Protein 7X09 (pdb70)

Nearest PDB structures (foldseek):
  7x09-assembly1_A  TM=1.002E+00  e=0.000E+00  Homo sapiens
  7f9b-assembly1_A  TM=9.921E-01  e=4.870E-98  Homo sapiens
  7osy-assembly1_A  TM=9.921E-01  e=3.202E-98  Homo sapiens
  5v58-assembly1_A-2  TM=9.949E-01  e=3.640E-96  Homo sapiens
  7vc2-assembly1_A  TM=9.785E-01  e=5.036E-76  Toxoplasma gondii

Structure (mmCIF, N/CA/C/O backbone):
data_7X09
#
_entry.id   7X09
#
_cell.length_a   71.988
_cell.length_b   105.653
_cell.length_c   145.493
_cell.angle_alpha   90.000
_cell.angle_beta   90.000
_cell.angle_gamma   90.000
#
_symmetry.space_group_name_H-M   'P 21 21 21'
#
loop_
_entity.id
_entity.type
_entity.pdbx_description
1 polymer 'Bifunctional glutamate/proline--tRNA ligase'
2 non-polymer 7-bromo-6-chloro-3-{3-[(2R,3S)-3-hydroxypiperidin-2-yl]-2-oxopropyl}quinazolin-4(3H)-one
3 non-polymer ~{N}-[4-[(3~{S})-3-cyano-3-cyclopropyl-2-oxidanylidene-pyrrolidin-1-yl]-6-methyl-pyridin-2-yl]-2-phenyl-ethanamide
4 non-polymer 'ZINC ION'
5 non-polymer 'BROMIDE ION'
6 non-polymer 'CALCIUM ION'
7 non-polymer GLYCEROL
8 non-polymer 'CHLORIDE ION'
9 water water
#
loop_
_atom_site.group_PDB
_atom_site.id
_atom_site.type_symbol
_atom_site.label_atom_id
_atom_site.label_alt_id
_atom_site.label_comp_id
_atom_site.label_asym_id
_atom_site.label_entity_id
_atom_site.label_seq_id
_atom_site.pdbx_PDB_ins_code
_atom_site.Cartn_x
_atom_site.Cartn_y
_atom_site.Cartn_z
_atom_site.occupancy
_atom_site.B_iso_or_equiv
_atom_site.auth_seq_id
_atom_site.auth_comp_id
_atom_site.auth_asym_id
_atom_site.auth_atom_id
_atom_site.pdbx_PDB_model_num
ATOM 1 N N . LEU A 1 9 ? 22.899 -10.810 -63.395 1.00 54.02 1016 LEU A N 1
ATOM 2 C CA . LEU A 1 9 ? 21.788 -11.752 -63.540 1.00 58.59 1016 LEU A CA 1
ATOM 3 C C . LEU A 1 9 ? 21.714 -12.287 -64.964 1.00 60.81 1016 LEU A C 1
ATOM 4 O O . LEU A 1 9 ? 21.706 -11.505 -65.920 1.00 54.20 1016 LEU A O 1
ATOM 9 N N . GLU A 1 10 ? 21.644 -13.615 -65.096 1.00 65.19 1017 GLU A N 1
ATOM 10 C CA . GLU A 1 10 ? 21.640 -14.292 -66.390 1.00 65.28 1017 GLU A CA 1
ATOM 11 C C . GLU A 1 10 ? 20.242 -14.698 -66.843 1.00 58.13 1017 GLU A C 1
ATOM 12 O O . GLU A 1 10 ? 19.845 -14.391 -67.973 1.00 49.60 1017 GLU A O 1
ATOM 14 N N . ALA A 1 11 ? 19.493 -15.392 -65.985 1.00 50.02 1018 ALA A N 1
ATOM 15 C CA . ALA A 1 11 ? 18.181 -15.899 -66.361 1.00 45.41 1018 ALA A CA 1
ATOM 16 C C . ALA A 1 11 ? 17.227 -14.750 -66.659 1.00 41.48 1018 ALA A C 1
ATOM 17 O O . ALA A 1 11 ? 17.329 -13.658 -66.090 1.00 47.35 1018 ALA A O 1
ATOM 19 N N . LYS A 1 12 ? 16.294 -15.004 -67.567 1.00 35.42 1019 LYS A N 1
ATOM 20 C CA . LYS A 1 12 ? 15.324 -14.008 -67.997 1.00 35.92 1019 LYS A CA 1
ATOM 21 C C . LYS A 1 12 ? 13.946 -14.388 -67.479 1.00 41.99 1019 LYS A C 1
ATOM 22 O O . LYS A 1 12 ? 13.537 -15.550 -67.565 1.00 40.06 1019 LYS A O 1
ATOM 28 N N . LYS A 1 13 ? 13.232 -13.388 -66.964 1.00 41.25 1020 LYS A N 1
ATOM 29 C CA . LYS A 1 13 ? 11.958 -13.622 -66.295 1.00 41.86 1020 LYS A CA 1
ATOM 30 C C . LYS A 1 13 ? 10.928 -14.238 -67.232 1.00 41.96 1020 LYS A C 1
ATOM 31 O O . LYS A 1 13 ? 10.092 -15.042 -66.799 1.00 35.53 1020 LYS A O 1
ATOM 37 N N . GLU A 1 14 ? 10.996 -13.858 -68.496 1.00 37.61 1021 GLU A N 1
ATOM 38 C CA . GLU A 1 14 ? 10.075 -14.310 -69.509 1.00 42.06 1021 GLU A CA 1
ATOM 39 C C . GLU A 1 14 ? 10.344 -15.701 -70.038 1.00 49.38 1021 GLU A C 1
ATOM 40 O O . GLU A 1 14 ? 9.563 -16.211 -70.769 1.00 50.74 1021 GLU A O 1
ATOM 46 N N . GLU A 1 15 ? 11.478 -16.278 -69.720 1.00 51.40 1022 GLU A N 1
ATOM 47 C CA . GLU A 1 15 ? 11.758 -17.650 -70.077 1.00 57.54 1022 GLU A CA 1
ATOM 48 C C . GLU A 1 15 ? 12.223 -18.305 -68.835 1.00 62.52 1022 GLU A C 1
ATOM 49 O O . GLU A 1 15 ? 13.158 -17.843 -68.308 1.00 72.52 1022 GLU A O 1
ATOM 55 N N . ASN A 1 16 ? 11.646 -19.395 -68.414 1.00 56.47 1023 ASN A N 1
ATOM 56 C CA . ASN A 1 16 ? 12.046 -20.056 -67.167 1.00 48.85 1023 ASN A CA 1
ATOM 57 C C . ASN A 1 16 ? 11.936 -19.176 -65.923 1.00 41.85 1023 ASN A C 1
ATOM 58 O O . ASN A 1 16 ? 12.873 -18.726 -65.392 1.00 41.54 1023 ASN A O 1
ATOM 63 N N . LEU A 1 17 ? 10.733 -18.924 -65.528 1.00 41.18 1024 LEU A N 1
ATOM 64 C CA . LEU A 1 17 ? 10.464 -18.117 -64.392 1.00 41.12 1024 LEU A CA 1
ATOM 65 C C . LEU A 1 17 ? 11.028 -18.687 -63.118 1.00 40.83 1024 LEU A C 1
ATOM 66 O O . LEU A 1 17 ? 11.542 -17.985 -62.351 1.00 36.41 1024 LEU A O 1
ATOM 71 N N . ALA A 1 18 ? 10.958 -19.979 -62.945 1.00 39.59 1025 ALA A N 1
ATOM 72 C CA . ALA A 1 18 ? 11.434 -20.579 -61.751 1.00 41.95 1025 ALA A CA 1
ATOM 73 C C . ALA A 1 18 ? 12.879 -20.370 -61.531 1.00 39.17 1025 ALA A C 1
ATOM 74 O O . ALA A 1 18 ? 13.265 -20.180 -60.443 1.00 38.62 1025 ALA A O 1
ATOM 76 N N . ASP A 1 19 ? 13.678 -20.475 -62.577 1.00 36.20 1026 ASP A N 1
ATOM 77 C CA . ASP A 1 19 ? 15.092 -20.243 -62.516 1.00 34.54 1026 ASP A CA 1
ATOM 78 C C . ASP A 1 19 ? 15.387 -18.774 -62.296 1.00 34.42 1026 ASP A C 1
ATOM 79 O O . ASP A 1 19 ? 16.248 -18.441 -61.575 1.00 33.57 1026 ASP A O 1
ATOM 84 N N . TRP A 1 20 ? 14.686 -17.917 -62.988 1.00 35.05 1027 TRP A N 1
ATOM 85 C CA . TRP A 1 20 ? 14.810 -16.480 -62.754 1.00 29.05 1027 TRP A CA 1
ATOM 86 C C . TRP A 1 20 ? 14.574 -16.165 -61.280 1.00 31.31 1027 TRP A C 1
ATOM 87 O O . TRP A 1 20 ? 15.352 -15.447 -60.643 1.00 29.94 1027 TRP A O 1
ATOM 98 N N . TYR A 1 21 ? 13.494 -16.708 -60.728 1.00 30.81 1028 TYR A N 1
ATOM 99 C CA . TYR A 1 21 ? 13.132 -16.432 -59.344 1.00 30.68 1028 TYR A CA 1
ATOM 100 C C . TYR A 1 21 ? 14.219 -16.907 -58.392 1.00 28.89 1028 TYR A C 1
ATOM 101 O O . TYR A 1 21 ? 14.598 -16.189 -57.457 1.00 30.03 1028 TYR A O 1
ATOM 110 N N . SER A 1 22 ? 14.728 -18.126 -58.613 1.00 30.43 1029 SER A N 1
ATOM 111 C CA . SER A 1 22 ? 15.786 -18.638 -57.745 1.00 33.20 1029 SER A CA 1
ATOM 112 C C . SER A 1 22 ? 17.017 -17.739 -57.794 1.00 32.90 1029 SER A C 1
ATOM 113 O O . SER A 1 22 ? 17.602 -17.395 -56.747 1.00 31.73 1029 SER A O 1
ATOM 116 N N . GLN A 1 23 ? 17.393 -17.297 -59.002 1.00 31.37 1030 GLN A N 1
ATOM 117 C CA . GLN A 1 23 ? 18.543 -16.413 -59.151 1.00 32.54 1030 GLN A CA 1
ATOM 118 C C . GLN A 1 23 ? 18.307 -15.069 -58.466 1.00 28.02 1030 GLN A C 1
ATOM 119 O O . GLN A 1 23 ? 19.204 -14.542 -57.801 1.00 31.78 1030 GLN A O 1
ATOM 125 N N . VAL A 1 24 ? 17.104 -14.505 -58.606 1.00 30.19 1031 VAL A N 1
ATOM 126 C CA . VAL A 1 24 ? 16.836 -13.192 -58.024 1.00 31.84 1031 VAL A CA 1
ATOM 127 C C . VAL A 1 24 ? 16.861 -13.259 -56.500 1.00 27.48 1031 VAL A C 1
ATOM 128 O O . VAL A 1 24 ? 17.448 -12.394 -55.844 1.00 27.80 1031 VAL A O 1
ATOM 132 N N . ILE A 1 25 ? 16.245 -14.291 -55.915 1.00 25.48 1032 ILE A N 1
ATOM 133 C CA . ILE A 1 25 ? 16.157 -14.328 -54.454 1.00 27.53 1032 ILE A CA 1
ATOM 134 C C . ILE A 1 25 ? 17.508 -14.659 -53.839 1.00 27.29 1032 ILE A C 1
ATOM 135 O O . ILE A 1 25 ? 17.796 -14.244 -52.702 1.00 27.66 1032 ILE A O 1
ATOM 140 N N . THR A 1 26 ? 18.377 -15.370 -54.567 1.00 27.70 1033 THR A N 1
ATOM 141 C CA . THR A 1 26 ? 19.687 -15.625 -53.965 1.00 31.83 1033 THR A CA 1
ATOM 142 C C . THR A 1 26 ? 20.702 -14.521 -54.250 1.00 33.72 1033 THR A C 1
ATOM 143 O O . THR A 1 26 ? 21.463 -14.148 -53.353 1.00 30.67 1033 THR A O 1
ATOM 147 N N . LYS A 1 27 ? 20.748 -13.980 -55.476 1.00 29.42 1034 LYS A N 1
ATOM 148 C CA . LYS A 1 27 ? 21.698 -12.914 -55.778 1.00 28.01 1034 LYS A CA 1
ATOM 149 C C . LYS A 1 27 ? 21.317 -11.598 -55.112 1.00 32.96 1034 LYS A C 1
ATOM 150 O O . LYS A 1 27 ? 22.191 -10.751 -54.904 1.00 31.63 1034 LYS A O 1
ATOM 156 N N . SER A 1 28 ? 20.051 -11.401 -54.751 1.00 29.14 1035 SER A N 1
ATOM 157 C CA . SER A 1 28 ? 19.705 -10.249 -53.933 1.00 30.15 1035 SER A CA 1
ATOM 158 C C . SER A 1 28 ? 20.018 -10.484 -52.468 1.00 29.67 1035 SER A C 1
ATOM 159 O O . SER A 1 28 ? 19.767 -9.590 -51.658 1.00 25.74 1035 SER A O 1
ATOM 162 N N . GLU A 1 29 ? 20.541 -11.663 -52.126 1.00 27.20 1036 GLU A N 1
ATOM 163 C CA . GLU A 1 29 ? 20.825 -12.062 -50.741 1.00 28.69 1036 GLU A CA 1
ATOM 164 C C . GLU A 1 29 ? 19.574 -12.017 -49.872 1.00 26.03 1036 GLU A C 1
ATOM 165 O O . GLU A 1 29 ? 19.630 -11.690 -48.684 1.00 30.52 1036 GLU A O 1
ATOM 171 N N . MET A 1 30 ? 18.429 -12.373 -50.456 1.00 24.68 1037 MET A N 1
ATOM 172 C CA . MET A 1 30 ? 17.221 -12.492 -49.646 1.00 25.53 1037 MET A CA 1
ATOM 173 C C . MET A 1 30 ? 17.063 -13.879 -49.033 1.00 26.40 1037 MET A C 1
ATOM 174 O O . MET A 1 30 ? 16.665 -13.999 -47.872 1.00 24.80 1037 MET A O 1
ATOM 179 N N . ILE A 1 31 ? 17.354 -14.930 -49.790 1.00 25.95 1038 ILE A N 1
ATOM 180 C CA . ILE A 1 31 ? 17.041 -16.297 -49.387 1.00 26.41 1038 ILE A CA 1
ATOM 181 C C . ILE A 1 31 ? 18.319 -17.121 -49.419 1.00 27.67 1038 ILE A C 1
ATOM 182 O O . ILE A 1 31 ? 19.143 -16.970 -50.330 1.00 25.35 1038 ILE A O 1
ATOM 187 N N . GLU A 1 32 ? 18.483 -17.996 -48.428 1.00 26.73 1039 GLU A N 1
ATOM 188 C CA . GLU A 1 32 ? 19.441 -19.086 -48.546 1.00 23.28 1039 GLU A CA 1
ATOM 189 C C . GLU A 1 32 ? 18.712 -20.415 -48.365 1.00 24.63 1039 GLU A C 1
ATOM 190 O O . GLU A 1 32 ? 17.730 -20.500 -47.621 1.00 27.60 1039 GLU A O 1
ATOM 196 N N . TYR A 1 33 ? 19.171 -21.445 -49.077 1.00 24.58 1040 TYR A N 1
ATOM 197 C CA . TYR A 1 33 ? 18.552 -22.756 -48.956 1.00 27.78 1040 TYR A CA 1
ATOM 198 C C . TYR A 1 33 ? 19.028 -23.465 -47.694 1.00 28.65 1040 TYR A C 1
ATOM 199 O O . TYR A 1 33 ? 20.157 -23.275 -47.238 1.00 31.81 1040 TYR A O 1
ATOM 208 N N . HIS A 1 34 ? 18.133 -24.259 -47.116 1.00 29.50 1041 HIS A N 1
ATOM 209 C CA . HIS A 1 34 ? 18.380 -25.080 -45.938 1.00 26.37 1041 HIS A CA 1
ATOM 210 C C . HIS A 1 34 ? 18.486 -26.535 -46.390 1.00 30.26 1041 HIS A C 1
ATOM 211 O O . HIS A 1 34 ? 18.122 -26.875 -47.511 1.00 29.19 1041 HIS A O 1
ATOM 218 N N . ASP A 1 35 ? 19.009 -27.406 -45.531 1.00 32.63 1042 ASP A N 1
ATOM 219 C CA . ASP A 1 35 ? 19.124 -28.812 -45.921 1.00 33.82 1042 ASP A CA 1
ATOM 220 C C . ASP A 1 35 ? 17.853 -29.624 -45.667 1.00 39.34 1042 ASP A C 1
ATOM 221 O O . ASP A 1 35 ? 17.858 -30.842 -45.869 1.00 43.94 1042 ASP A O 1
ATOM 226 N N . ILE A 1 36 ? 16.774 -28.993 -45.218 1.00 34.25 1043 ILE A N 1
ATOM 227 C CA . ILE A 1 36 ? 15.443 -29.592 -45.199 1.00 33.23 1043 ILE A CA 1
ATOM 228 C C . ILE A 1 36 ? 14.593 -28.878 -46.245 1.00 35.38 1043 ILE A C 1
ATOM 229 O O . ILE A 1 36 ? 14.536 -27.644 -46.253 1.00 35.66 1043 ILE A O 1
ATOM 234 N N . SER A 1 37 ? 13.885 -29.642 -47.082 1.00 34.40 1044 SER A N 1
ATOM 235 C CA . SER A 1 37 ? 13.167 -29.032 -48.198 1.00 28.95 1044 SER A CA 1
ATOM 236 C C . SER A 1 37 ? 11.978 -28.198 -47.715 1.00 38.68 1044 SER A C 1
ATOM 237 O O . SER A 1 37 ? 11.341 -28.502 -46.699 1.00 35.73 1044 SER A O 1
ATOM 240 N N . GLY A 1 38 ? 11.698 -27.114 -48.448 1.00 30.99 1045 GLY A N 1
ATOM 241 C CA . GLY A 1 38 ? 10.582 -26.242 -48.111 1.00 29.93 1045 GLY A CA 1
ATOM 242 C C . GLY A 1 38 ? 10.802 -25.331 -46.941 1.00 35.41 1045 GLY A C 1
ATOM 243 O O . GLY A 1 38 ? 9.856 -24.617 -46.536 1.00 29.31 1045 GLY A O 1
ATOM 244 N N . CYS A 1 39 ? 12.014 -25.335 -46.386 1.00 32.60 1046 CYS A N 1
ATOM 245 C CA . CYS A 1 39 ? 12.424 -24.440 -45.325 1.00 35.22 1046 CYS A CA 1
ATOM 246 C C . CYS A 1 39 ? 13.568 -23.595 -45.880 1.00 28.92 1046 CYS A C 1
ATOM 247 O O . CYS A 1 39 ? 14.510 -24.126 -46.478 1.00 32.43 1046 CYS A O 1
ATOM 250 N N . TYR A 1 40 ? 13.439 -22.286 -45.747 1.00 29.26 1047 TYR A N 1
ATOM 251 C CA . TYR A 1 40 ? 14.382 -21.348 -46.341 1.00 24.97 1047 TYR A CA 1
ATOM 252 C C . TYR A 1 40 ? 14.824 -20.341 -45.293 1.00 26.45 1047 TYR A C 1
ATOM 253 O O . TYR A 1 40 ? 14.058 -19.975 -44.396 1.00 32.80 1047 TYR A O 1
ATOM 262 N N . ILE A 1 41 ? 16.078 -19.922 -45.403 1.00 21.86 1048 ILE A N 1
ATOM 263 C CA . ILE A 1 41 ? 16.640 -18.903 -44.531 1.00 23.84 1048 ILE A CA 1
ATOM 264 C C . ILE A 1 41 ? 16.251 -17.547 -45.082 1.00 24.48 1048 ILE A C 1
ATOM 265 O O . ILE A 1 41 ? 16.499 -17.266 -46.261 1.00 27.69 1048 ILE A O 1
ATOM 270 N N . LEU A 1 42 ? 15.646 -16.712 -44.230 1.00 22.84 1049 LEU A N 1
ATOM 271 C CA . LEU A 1 42 ? 15.397 -15.303 -44.524 1.00 21.46 1049 LEU A CA 1
ATOM 272 C C . LEU A 1 42 ? 16.618 -14.513 -44.084 1.00 25.07 1049 LEU A C 1
ATOM 273 O O . LEU A 1 42 ? 16.809 -14.245 -42.890 1.00 25.26 1049 LEU A O 1
ATOM 278 N N . ARG A 1 43 ? 17.440 -14.119 -45.056 1.00 22.28 1050 ARG A N 1
ATOM 279 C CA . ARG A 1 43 ? 18.575 -13.264 -44.803 1.00 24.24 1050 ARG A CA 1
ATOM 280 C C . ARG A 1 43 ? 18.093 -11.843 -44.528 1.00 23.29 1050 ARG A C 1
ATOM 281 O O . ARG A 1 43 ? 16.927 -11.524 -44.770 1.00 24.29 1050 ARG A O 1
ATOM 289 N N . PRO A 1 44 ? 18.966 -10.976 -44.000 1.00 25.06 1051 PRO A N 1
ATOM 290 C CA . PRO A 1 44 ? 18.519 -9.626 -43.605 1.00 25.52 1051 PRO A CA 1
ATOM 291 C C . PRO A 1 44 ? 17.812 -8.834 -44.693 1.00 24.00 1051 PRO A C 1
ATOM 292 O O . PRO A 1 44 ? 16.853 -8.112 -44.396 1.00 25.74 1051 PRO A O 1
ATOM 296 N N . TRP A 1 45 ? 18.260 -8.934 -45.946 1.00 23.08 1052 TRP A N 1
ATOM 297 C CA . TRP A 1 45 ? 17.623 -8.153 -47.005 1.00 22.75 1052 TRP A CA 1
ATOM 298 C C . TRP A 1 45 ? 16.139 -8.494 -47.133 1.00 27.87 1052 TRP A C 1
ATOM 299 O O . TRP A 1 45 ? 15.311 -7.610 -47.392 1.00 29.20 1052 TRP A O 1
ATOM 310 N N . ALA A 1 46 ? 15.779 -9.767 -46.946 1.00 22.44 1053 ALA A N 1
ATOM 311 C CA . ALA A 1 46 ? 14.369 -10.162 -46.946 1.00 22.04 1053 ALA A CA 1
ATOM 312 C C . ALA A 1 46 ? 13.682 -9.805 -45.628 1.00 24.05 1053 ALA A C 1
ATOM 313 O O . ALA A 1 46 ? 12.540 -9.295 -45.589 1.00 23.42 1053 ALA A O 1
ATOM 315 N N . TYR A 1 47 ? 14.348 -10.133 -44.525 1.00 23.11 1054 TYR A N 1
ATOM 316 C CA . TYR A 1 47 ? 13.727 -9.928 -43.234 1.00 20.97 1054 TYR A CA 1
ATOM 317 C C . TYR A 1 47 ? 13.384 -8.457 -43.008 1.00 21.60 1054 TYR A C 1
ATOM 318 O O . TYR A 1 47 ? 12.365 -8.150 -42.374 1.00 26.60 1054 TYR A O 1
ATOM 327 N N . ALA A 1 48 ? 14.215 -7.532 -43.528 1.00 22.87 1055 ALA A N 1
ATOM 328 C CA . ALA A 1 48 ? 13.947 -6.102 -43.392 1.00 26.70 1055 ALA A CA 1
ATOM 329 C C . ALA A 1 48 ? 12.606 -5.729 -44.010 1.00 26.74 1055 ALA A C 1
ATOM 330 O O . ALA A 1 48 ? 11.907 -4.826 -43.524 1.00 27.99 1055 ALA A O 1
ATOM 332 N N . ILE A 1 49 ? 12.241 -6.387 -45.109 1.00 25.77 1056 ILE A N 1
ATOM 333 C CA . ILE A 1 49 ? 10.962 -6.069 -45.735 1.00 24.92 1056 ILE A CA 1
ATOM 334 C C . ILE A 1 49 ? 9.837 -6.524 -44.830 1.00 28.01 1056 ILE A C 1
ATOM 335 O O . ILE A 1 49 ? 8.826 -5.819 -44.647 1.00 26.41 1056 ILE A O 1
ATOM 340 N N . TRP A 1 50 ? 10.002 -7.720 -44.252 1.00 25.57 1057 TRP A N 1
ATOM 341 C CA . TRP A 1 50 ? 8.991 -8.178 -43.295 1.00 25.44 1057 TRP A CA 1
ATOM 342 C C . TRP A 1 50 ? 8.867 -7.205 -42.123 1.00 25.88 1057 TRP A C 1
ATOM 343 O O . TRP A 1 50 ? 7.757 -6.901 -41.680 1.00 25.11 1057 TRP A O 1
ATOM 354 N N . GLU A 1 51 ? 9.998 -6.720 -41.608 1.00 22.15 1058 GLU A N 1
ATOM 355 C CA . GLU A 1 51 ? 9.987 -5.740 -40.521 1.00 27.57 1058 GLU A CA 1
ATOM 356 C C . GLU A 1 51 ? 9.234 -4.457 -40.900 1.00 28.03 1058 GLU A C 1
ATOM 357 O O . GLU A 1 51 ? 8.526 -3.882 -40.068 1.00 28.76 1058 GLU A O 1
ATOM 363 N N . ALA A 1 52 ? 9.400 -3.969 -42.139 1.00 24.45 1059 ALA A N 1
ATOM 364 C CA . ALA A 1 52 ? 8.665 -2.768 -42.551 1.00 26.58 1059 ALA A CA 1
ATOM 365 C C . ALA A 1 52 ? 7.158 -3.020 -42.587 1.00 28.89 1059 ALA A C 1
ATOM 366 O O . ALA A 1 52 ? 6.350 -2.167 -42.163 1.00 28.54 1059 ALA A O 1
ATOM 368 N N . ILE A 1 53 ? 6.767 -4.179 -43.113 1.00 25.95 1060 ILE A N 1
ATOM 369 C CA . ILE A 1 53 ? 5.352 -4.548 -43.132 1.00 24.80 1060 ILE A CA 1
ATOM 370 C C . ILE A 1 53 ? 4.820 -4.640 -41.704 1.00 26.54 1060 ILE A C 1
ATOM 371 O O . ILE A 1 53 ? 3.719 -4.166 -41.399 1.00 27.57 1060 ILE A O 1
ATOM 376 N N . LYS A 1 54 ? 5.601 -5.275 -40.821 1.00 26.18 1061 LYS A N 1
ATOM 377 C CA . LYS A 1 54 ? 5.237 -5.414 -39.417 1.00 26.36 1061 LYS A CA 1
ATOM 378 C C . LYS A 1 54 ? 5.078 -4.058 -38.741 1.00 28.88 1061 LYS A C 1
ATOM 379 O O . LYS A 1 54 ? 4.119 -3.838 -38.005 1.00 29.26 1061 LYS A O 1
ATOM 385 N N . ASP A 1 55 ? 6.015 -3.137 -38.960 1.00 28.94 1062 ASP A N 1
ATOM 386 C CA . ASP A 1 55 ? 5.893 -1.811 -38.355 1.00 30.46 1062 ASP A CA 1
ATOM 387 C C . ASP A 1 55 ? 4.566 -1.154 -38.727 1.00 30.09 1062 ASP A C 1
ATOM 388 O O . ASP A 1 55 ? 3.826 -0.663 -37.848 1.00 28.90 1062 ASP A O 1
ATOM 393 N N . PHE A 1 56 ? 4.228 -1.177 -40.028 1.00 26.51 1063 PHE A N 1
ATOM 394 C CA . PHE A 1 56 ? 2.966 -0.581 -40.471 1.00 29.91 1063 PHE A CA 1
ATOM 395 C C . PHE A 1 56 ? 1.766 -1.291 -39.847 1.00 29.73 1063 PHE A C 1
ATOM 396 O O . PHE A 1 56 ? 0.901 -0.666 -39.209 1.00 29.06 1063 PHE A O 1
ATOM 404 N N . PHE A 1 57 ? 1.678 -2.605 -40.060 1.00 26.28 1064 PHE A N 1
ATOM 405 C CA . PHE A 1 57 ? 0.470 -3.321 -39.674 1.00 28.11 1064 PHE A CA 1
ATOM 406 C C . PHE A 1 57 ? 0.277 -3.296 -38.164 1.00 27.38 1064 PHE A C 1
ATOM 407 O O . PHE A 1 57 ? -0.849 -3.129 -37.677 1.00 28.19 1064 PHE A O 1
ATOM 415 N N . ASP A 1 58 ? 1.368 -3.443 -37.407 1.00 30.42 1065 ASP A N 1
ATOM 416 C CA . ASP A 1 58 ? 1.305 -3.405 -35.955 1.00 32.48 1065 ASP A CA 1
ATOM 417 C C . ASP A 1 58 ? 0.769 -2.073 -35.449 1.00 32.75 1065 ASP A C 1
ATOM 418 O O . ASP A 1 58 ? -0.098 -2.041 -34.562 1.00 30.81 1065 ASP A O 1
ATOM 423 N N . ALA A 1 59 ? 1.290 -0.956 -35.984 1.00 31.92 1066 ALA A N 1
ATOM 424 C CA . ALA A 1 59 ? 0.746 0.344 -35.591 1.00 32.01 1066 ALA A CA 1
ATOM 425 C C . ALA A 1 59 ? -0.751 0.442 -35.889 1.00 32.85 1066 ALA A C 1
ATOM 426 O O . ALA A 1 59 ? -1.545 0.960 -35.075 1.00 30.48 1066 ALA A O 1
ATOM 428 N N . GLU A 1 60 ? -1.155 -0.053 -37.058 1.00 29.32 1067 GLU A N 1
ATOM 429 C CA . GLU A 1 60 ? -2.544 0.099 -37.472 1.00 29.02 1067 GLU A CA 1
ATOM 430 C C . GLU A 1 60 ? -3.486 -0.743 -36.612 1.00 30.55 1067 GLU A C 1
ATOM 431 O O . GLU A 1 60 ? -4.585 -0.294 -36.263 1.00 29.95 1067 GLU A O 1
ATOM 437 N N . ILE A 1 61 ? -3.090 -1.966 -36.272 1.00 27.76 1068 ILE A N 1
ATOM 438 C CA . ILE A 1 61 ? -4.004 -2.782 -35.473 1.00 26.19 1068 ILE A CA 1
ATOM 439 C C . ILE A 1 61 ? -4.024 -2.286 -34.037 1.00 30.02 1068 ILE A C 1
ATOM 440 O O . ILE A 1 61 ? -5.043 -2.422 -33.353 1.00 30.20 1068 ILE A O 1
ATOM 445 N N . LYS A 1 62 ? -2.922 -1.694 -33.556 1.00 27.61 1069 LYS A N 1
ATOM 446 C CA . LYS A 1 62 ? -2.958 -1.087 -32.223 1.00 34.87 1069 LYS A CA 1
ATOM 447 C C . LYS A 1 62 ? -3.977 0.043 -32.168 1.00 33.82 1069 LYS A C 1
ATOM 448 O O . LYS A 1 62 ? -4.681 0.211 -31.160 1.00 30.41 1069 LYS A O 1
ATOM 454 N N . LYS A 1 63 ? -4.087 0.824 -33.249 1.00 32.78 1070 LYS A N 1
ATOM 455 C CA . LYS A 1 63 ? -5.107 1.871 -33.267 1.00 33.36 1070 LYS A CA 1
ATOM 456 C C . LYS A 1 63 ? -6.525 1.304 -33.200 1.00 39.21 1070 LYS A C 1
ATOM 457 O O . LYS A 1 63 ? -7.437 1.986 -32.724 1.00 35.74 1070 LYS A O 1
ATOM 463 N N . LEU A 1 64 ? -6.741 0.077 -33.685 1.00 30.67 1071 LEU A N 1
ATOM 464 C CA . LEU A 1 64 ? -8.039 -0.584 -33.557 1.00 32.12 1071 LEU A CA 1
ATOM 465 C C . LEU A 1 64 ? -8.263 -1.215 -32.184 1.00 34.10 1071 LEU A C 1
ATOM 466 O O . LEU A 1 64 ? -9.365 -1.710 -31.916 1.00 37.83 1071 LEU A O 1
ATOM 471 N N . GLY A 1 65 ? -7.255 -1.240 -31.324 1.00 29.75 1072 GLY A N 1
ATOM 472 C CA . GLY A 1 65 ? -7.396 -1.816 -30.004 1.00 29.58 1072 GLY A CA 1
ATOM 473 C C . GLY A 1 65 ? -6.871 -3.222 -29.858 1.00 28.86 1072 GLY A C 1
ATOM 474 O O . GLY A 1 65 ? -7.085 -3.835 -28.809 1.00 28.89 1072 GLY A O 1
ATOM 475 N N . VAL A 1 66 ? -6.196 -3.756 -30.876 1.00 30.17 1073 VAL A N 1
ATOM 476 C CA . VAL A 1 66 ? -5.631 -5.098 -30.804 1.00 24.55 1073 VAL A CA 1
ATOM 477 C C . VAL A 1 66 ? -4.326 -5.074 -30.010 1.00 28.49 1073 VAL A C 1
ATOM 478 O O . VAL A 1 66 ? -3.497 -4.173 -30.166 1.00 29.46 1073 VAL A O 1
ATOM 482 N N . GLU A 1 67 ? -4.134 -6.076 -29.154 1.00 26.76 1074 GLU A N 1
ATOM 483 C CA . GLU A 1 67 ? -2.938 -6.191 -28.332 1.00 27.06 1074 GLU A CA 1
ATOM 484 C C . GLU A 1 67 ? -2.166 -7.433 -28.740 1.00 26.17 1074 GLU A C 1
ATOM 485 O O . GLU A 1 67 ? -2.769 -8.450 -29.084 1.00 27.78 1074 GLU A O 1
ATOM 491 N N . ASN A 1 68 ? -0.837 -7.357 -28.658 1.00 25.14 1075 ASN A N 1
ATOM 492 C CA . ASN A 1 68 ? 0.040 -8.466 -29.004 1.00 23.92 1075 ASN A CA 1
ATOM 493 C C . ASN A 1 68 ? 0.264 -9.390 -27.812 1.00 24.96 1075 ASN A C 1
ATOM 494 O O . ASN A 1 68 ? 0.265 -8.963 -26.648 1.00 25.22 1075 ASN A O 1
ATOM 499 N N . CYS A 1 69 ? 0.493 -10.661 -28.122 1.00 23.36 1076 CYS A N 1
ATOM 500 C CA . CYS A 1 69 ? 0.664 -11.704 -27.113 1.00 25.17 1076 CYS A CA 1
ATOM 501 C C . CYS A 1 69 ? 1.555 -12.794 -27.708 1.00 28.13 1076 CYS A C 1
ATOM 502 O O . CYS A 1 69 ? 2.018 -12.682 -28.849 1.00 23.40 1076 CYS A O 1
ATOM 505 N N . TYR A 1 70 ? 1.781 -13.868 -26.946 1.00 23.13 1077 TYR A N 1
ATOM 506 C CA . TYR A 1 70 ? 2.457 -15.040 -27.504 1.00 21.59 1077 TYR A CA 1
ATOM 507 C C . TYR A 1 70 ? 1.901 -16.304 -26.854 1.00 23.76 1077 TYR A C 1
ATOM 508 O O . TYR A 1 70 ? 2.130 -16.557 -25.667 1.00 25.92 1077 TYR A O 1
ATOM 517 N N . PHE A 1 71 ? 1.174 -17.117 -27.649 1.00 23.78 1078 PHE A N 1
ATOM 518 C CA . PHE A 1 71 ? 0.662 -18.413 -27.218 1.00 21.60 1078 PHE A CA 1
ATOM 519 C C . PHE A 1 71 ? 1.644 -19.533 -27.583 1.00 24.53 1078 PHE A C 1
ATOM 520 O O . PHE A 1 71 ? 2.495 -19.380 -28.472 1.00 26.20 1078 PHE A O 1
ATOM 528 N N . PRO A 1 72 ? 1.562 -20.676 -26.907 1.00 25.63 1079 PRO A N 1
ATOM 529 C CA . PRO A 1 72 ? 2.550 -21.740 -27.138 1.00 23.07 1079 PRO A CA 1
ATOM 530 C C . PRO A 1 72 ? 2.487 -22.313 -28.544 1.00 26.14 1079 PRO A C 1
ATOM 531 O O . PRO A 1 72 ? 1.432 -22.376 -29.178 1.00 25.77 1079 PRO A O 1
ATOM 535 N N . MET A 1 73 ? 3.644 -22.789 -29.002 1.00 23.89 1080 MET A N 1
ATOM 536 C CA . MET A 1 73 ? 3.736 -23.437 -30.301 1.00 26.94 1080 MET A CA 1
ATOM 537 C C . MET A 1 73 ? 3.131 -24.832 -30.303 1.00 30.40 1080 MET A C 1
ATOM 538 O O . MET A 1 73 ? 2.780 -25.354 -31.371 1.00 28.94 1080 MET A O 1
ATOM 543 N N . PHE A 1 74 ? 2.987 -25.446 -29.140 1.00 27.20 1081 PHE A N 1
ATOM 544 C CA . PHE A 1 74 ? 2.604 -26.842 -29.070 1.00 32.37 1081 PHE A CA 1
ATOM 545 C C . PHE A 1 74 ? 1.124 -26.963 -28.754 1.00 28.13 1081 PHE A C 1
ATOM 546 O O . PHE A 1 74 ? 0.598 -26.247 -27.897 1.00 33.09 1081 PHE A O 1
ATOM 554 N N . VAL A 1 75 ? 0.461 -27.865 -29.475 1.00 28.14 1082 VAL A N 1
ATOM 555 C CA . VAL A 1 75 ? -0.955 -28.166 -29.327 1.00 30.06 1082 VAL A CA 1
ATOM 556 C C . VAL A 1 75 ? -1.067 -29.611 -28.874 1.00 36.95 1082 VAL A C 1
ATOM 557 O O . VAL A 1 75 ? -0.455 -30.499 -29.477 1.00 29.83 1082 VAL A O 1
ATOM 561 N N . SER A 1 76 ? -1.857 -29.856 -27.836 1.00 39.67 1083 SER A N 1
ATOM 562 C CA . SER A 1 76 ? -2.063 -31.233 -27.424 1.00 40.98 1083 SER A CA 1
ATOM 563 C C . SER A 1 76 ? -2.982 -31.954 -28.409 1.00 39.94 1083 SER A C 1
ATOM 564 O O . SER A 1 76 ? -3.768 -31.337 -29.134 1.00 43.25 1083 SER A O 1
ATOM 567 N N . GLN A 1 77 ? -2.865 -33.287 -28.429 1.00 38.37 1084 GLN A N 1
ATOM 568 C CA . GLN A 1 77 ? -3.736 -34.120 -29.257 1.00 45.37 1084 GLN A CA 1
ATOM 569 C C . GLN A 1 77 ? -5.209 -33.784 -29.037 1.00 47.51 1084 GLN A C 1
ATOM 570 O O . GLN A 1 77 ? -5.959 -33.561 -29.995 1.00 37.73 1084 GLN A O 1
ATOM 576 N N . SER A 1 78 ? -5.630 -33.731 -27.766 1.00 50.31 1085 SER A N 1
ATOM 577 C CA . SER A 1 78 ? -7.035 -33.496 -27.427 1.00 50.68 1085 SER A CA 1
ATOM 578 C C . SER A 1 78 ? -7.526 -32.153 -27.950 1.00 46.73 1085 SER A C 1
ATOM 579 O O . SER A 1 78 ? -8.600 -32.063 -28.567 1.00 43.69 1085 SER A O 1
ATOM 582 N N . ALA A 1 79 ? -6.762 -31.087 -27.692 1.00 48.25 1086 ALA A N 1
ATOM 583 C CA . ALA A 1 79 ? -7.191 -29.762 -28.116 1.00 47.07 1086 ALA A CA 1
ATOM 584 C C . ALA A 1 79 ? -7.222 -29.654 -29.628 1.00 47.37 1086 ALA A C 1
ATOM 585 O O . ALA A 1 79 ? -8.096 -28.980 -30.187 1.00 47.39 1086 ALA A O 1
ATOM 587 N N . LEU A 1 80 ? -6.327 -30.352 -30.268 1.00 48.88 1087 LEU A N 1
ATOM 588 C CA . LEU A 1 80 ? -6.290 -30.275 -31.700 1.00 54.10 1087 LEU A CA 1
ATOM 589 C C . LEU A 1 80 ? -7.440 -30.984 -32.264 1.00 53.53 1087 LEU A C 1
ATOM 590 O O . LEU A 1 80 ? -7.990 -30.563 -33.207 1.00 60.62 1087 LEU A O 1
ATOM 595 N N . GLU A 1 81 ? -7.849 -32.029 -31.608 1.00 58.23 1088 GLU A N 1
ATOM 596 C CA . GLU A 1 81 ? -8.917 -32.840 -32.134 1.00 65.12 1088 GLU A CA 1
ATOM 597 C C . GLU A 1 81 ? -10.348 -32.542 -31.702 1.00 69.65 1088 GLU A C 1
ATOM 598 O O . GLU A 1 81 ? -11.172 -33.372 -31.790 1.00 69.34 1088 GLU A O 1
ATOM 604 N N . LYS A 1 82 ? -10.663 -31.292 -31.371 1.00 73.72 1089 LYS A N 1
ATOM 605 C CA . LYS A 1 82 ? -11.980 -30.855 -30.864 1.00 73.22 1089 LYS A CA 1
ATOM 606 C C . LYS A 1 82 ? -12.851 -29.996 -31.765 1.00 71.34 1089 LYS A C 1
ATOM 607 O O . LYS A 1 82 ? -12.724 -29.943 -32.995 1.00 76.46 1089 LYS A O 1
ATOM 613 N N . PRO A 1 92 ? -4.744 -34.091 -42.048 1.00 57.74 1099 PRO A N 1
ATOM 614 C CA . PRO A 1 92 ? -4.158 -32.823 -41.602 1.00 54.12 1099 PRO A CA 1
ATOM 615 C C . PRO A 1 92 ? -2.637 -32.912 -41.473 1.00 53.94 1099 PRO A C 1
ATOM 616 O O . PRO A 1 92 ? -2.138 -33.653 -40.618 1.00 47.17 1099 PRO A O 1
ATOM 620 N N . GLU A 1 93 ? -1.927 -32.150 -42.313 1.00 49.63 1100 GLU A N 1
ATOM 621 C CA . GLU A 1 93 ? -0.473 -32.204 -42.460 1.00 41.73 1100 GLU A CA 1
ATOM 622 C C . GLU A 1 93 ? 0.254 -31.600 -41.262 1.00 36.62 1100 GLU A C 1
ATOM 623 O O . GLU A 1 93 ? 1.155 -30.766 -41.414 1.00 36.06 1100 GLU A O 1
ATOM 625 N N . VAL A 1 94 ? -0.113 -32.036 -40.078 1.00 30.87 1101 VAL A N 1
ATOM 626 C CA . VAL A 1 94 ? 0.441 -31.494 -38.847 1.00 34.12 1101 VAL A CA 1
ATOM 627 C C . VAL A 1 94 ? 1.771 -32.175 -38.534 1.00 29.17 1101 VAL A C 1
ATOM 628 O O . VAL A 1 94 ? 1.893 -33.401 -38.637 1.00 30.40 1101 VAL A O 1
ATOM 632 N N . ALA A 1 95 ? 2.774 -31.393 -38.127 1.00 30.61 1102 ALA A N 1
ATOM 633 C CA . ALA A 1 95 ? 4.032 -31.976 -37.666 1.00 27.48 1102 ALA A CA 1
ATOM 634 C C . ALA A 1 95 ? 3.877 -32.431 -36.216 1.00 31.87 1102 ALA A C 1
ATOM 635 O O . ALA A 1 95 ? 3.483 -31.641 -35.354 1.00 30.79 1102 ALA A O 1
ATOM 637 N N . TRP A 1 96 ? 4.203 -33.692 -35.934 1.00 26.34 1103 TRP A N 1
ATOM 638 C CA . TRP A 1 96 ? 4.027 -34.238 -34.592 1.00 27.62 1103 TRP A CA 1
ATOM 639 C C . TRP A 1 96 ? 5.363 -34.465 -33.894 1.00 31.76 1103 TRP A C 1
ATOM 640 O O . TRP A 1 96 ? 6.231 -35.165 -34.421 1.00 27.61 1103 TRP A O 1
ATOM 651 N N . VAL A 1 97 ? 5.502 -33.906 -32.691 1.00 27.00 1104 VAL A N 1
ATOM 652 C CA . VAL A 1 97 ? 6.607 -34.232 -31.791 1.00 29.73 1104 VAL A CA 1
ATOM 653 C C . VAL A 1 97 ? 6.240 -35.497 -31.023 1.00 30.66 1104 VAL A C 1
ATOM 654 O O . VAL A 1 97 ? 5.210 -35.546 -30.343 1.00 31.54 1104 VAL A O 1
ATOM 658 N N . THR A 1 98 ? 7.085 -36.490 -31.097 1.00 27.05 1105 THR A N 1
ATOM 659 C CA . THR A 1 98 ? 6.801 -37.762 -30.482 1.00 31.87 1105 THR A CA 1
ATOM 660 C C . THR A 1 98 ? 7.795 -38.222 -29.457 1.00 35.97 1105 THR A C 1
ATOM 661 O O . THR A 1 98 ? 7.540 -39.135 -28.750 1.00 37.73 1105 THR A O 1
ATOM 665 N N . ARG A 1 99 ? 8.950 -37.604 -29.403 1.00 34.15 1106 ARG A N 1
ATOM 666 C CA . ARG A 1 99 ? 9.948 -37.952 -28.438 1.00 39.30 1106 ARG A CA 1
ATOM 667 C C . ARG A 1 99 ? 10.878 -36.818 -28.084 1.00 37.49 1106 ARG A C 1
ATOM 668 O O . ARG A 1 99 ? 10.973 -35.917 -28.808 1.00 31.39 1106 ARG A O 1
ATOM 676 N N . SER A 1 100 ? 11.498 -36.884 -26.917 1.00 35.83 1107 SER A N 1
ATOM 677 C CA . SER A 1 100 ? 12.511 -35.931 -26.502 1.00 33.94 1107 SER A CA 1
ATOM 678 C C . SER A 1 100 ? 13.679 -36.815 -26.323 1.00 41.44 1107 SER A C 1
ATOM 679 O O . SER A 1 100 ? 13.644 -37.741 -25.579 1.00 41.98 1107 SER A O 1
ATOM 682 N N . GLY A 1 101 ? 14.718 -36.526 -27.044 1.00 37.97 1108 GLY A N 1
ATOM 683 C CA . GLY A 1 101 ? 15.847 -37.397 -27.101 1.00 34.85 1108 GLY A CA 1
ATOM 684 C C . GLY A 1 101 ? 15.357 -38.728 -27.601 1.00 40.28 1108 GLY A C 1
ATOM 685 O O . GLY A 1 101 ? 14.680 -38.854 -28.567 1.00 41.04 1108 GLY A O 1
ATOM 686 N N . LYS A 1 102 ? 15.733 -39.759 -26.896 1.00 48.11 1109 LYS A N 1
ATOM 687 C CA . LYS A 1 102 ? 15.320 -41.088 -27.249 1.00 54.03 1109 LYS A CA 1
ATOM 688 C C . LYS A 1 102 ? 14.081 -41.550 -26.505 1.00 55.39 1109 LYS A C 1
ATOM 689 O O . LYS A 1 102 ? 13.576 -42.579 -26.770 1.00 54.15 1109 LYS A O 1
ATOM 691 N N . THR A 1 103 ? 13.597 -40.731 -25.600 1.00 51.20 1110 THR A N 1
ATOM 692 C CA . THR A 1 103 ? 12.465 -41.015 -24.773 1.00 56.98 1110 THR A CA 1
ATOM 693 C C . THR A 1 103 ? 11.130 -40.647 -25.395 1.00 51.51 1110 THR A C 1
ATOM 694 O O . THR A 1 103 ? 10.819 -39.516 -25.552 1.00 44.45 1110 THR A O 1
ATOM 698 N N . GLU A 1 104 ? 10.345 -41.626 -25.741 1.00 44.85 1111 GLU A N 1
ATOM 699 C CA . GLU A 1 104 ? 9.025 -41.351 -26.294 1.00 46.86 1111 GLU A CA 1
ATOM 700 C C . GLU A 1 104 ? 8.187 -40.543 -25.304 1.00 52.28 1111 GLU A C 1
ATOM 701 O O . GLU A 1 104 ? 8.169 -40.822 -24.099 1.00 47.96 1111 GLU A O 1
ATOM 707 N N . LEU A 1 105 ? 7.510 -39.519 -25.813 1.00 35.66 1112 LEU A N 1
ATOM 708 C CA . LEU A 1 105 ? 6.604 -38.735 -24.983 1.00 39.38 1112 LEU A CA 1
ATOM 709 C C . LEU A 1 105 ? 5.403 -39.574 -24.560 1.00 38.32 1112 LEU A C 1
ATOM 710 O O . LEU A 1 105 ? 5.001 -40.514 -25.244 1.00 40.77 1112 LEU A O 1
ATOM 715 N N . ALA A 1 106 ? 4.807 -39.190 -23.428 1.00 50.66 1113 ALA A N 1
ATOM 716 C CA . ALA A 1 106 ? 3.589 -39.850 -22.967 1.00 53.48 1113 ALA A CA 1
ATOM 717 C C . ALA A 1 106 ? 2.496 -39.774 -24.025 1.00 49.81 1113 ALA A C 1
ATOM 718 O O . ALA A 1 106 ? 1.853 -40.779 -24.344 1.00 44.50 1113 ALA A O 1
ATOM 720 N N . GLU A 1 107 ? 2.289 -38.584 -24.596 1.00 46.73 1114 GLU A N 1
ATOM 721 C CA . GLU A 1 107 ? 1.359 -38.352 -25.690 1.00 44.82 1114 GLU A CA 1
ATOM 722 C C . GLU A 1 107 ? 2.039 -37.470 -26.727 1.00 33.12 1114 GLU A C 1
ATOM 723 O O . GLU A 1 107 ? 2.786 -36.559 -26.364 1.00 33.01 1114 GLU A O 1
ATOM 725 N N . PRO A 1 108 ? 1.819 -37.724 -28.013 1.00 31.87 1115 PRO A N 1
ATOM 726 C CA . PRO A 1 108 ? 2.379 -36.836 -29.038 1.00 32.70 1115 PRO A CA 1
ATOM 727 C C . PRO A 1 108 ? 1.760 -35.454 -28.954 1.00 36.99 1115 PRO A C 1
ATOM 728 O O . PRO A 1 108 ? 0.603 -35.284 -28.559 1.00 34.58 1115 PRO A O 1
ATOM 732 N N . ILE A 1 109 ? 2.535 -34.460 -29.363 1.00 34.48 1116 ILE A N 1
ATOM 733 C CA . ILE A 1 109 ? 2.089 -33.074 -29.361 1.00 28.31 1116 ILE A CA 1
ATOM 734 C C . ILE A 1 109 ? 2.402 -32.480 -30.725 1.00 26.09 1116 ILE A C 1
ATOM 735 O O . ILE A 1 109 ? 3.431 -32.798 -31.329 1.00 30.46 1116 ILE A O 1
ATOM 740 N N . ALA A 1 110 ? 1.518 -31.610 -31.196 1.00 30.54 1117 ALA A N 1
ATOM 741 C CA . ALA A 1 110 ? 1.543 -31.076 -32.550 1.00 26.28 1117 ALA A CA 1
ATOM 742 C C . ALA A 1 110 ? 2.151 -29.678 -32.570 1.00 28.04 1117 ALA A C 1
ATOM 743 O O . ALA A 1 110 ? 1.992 -28.892 -31.631 1.00 27.57 1117 ALA A O 1
ATOM 745 N N . ILE A 1 111 ? 2.840 -29.361 -33.656 1.00 23.66 1118 ILE A N 1
ATOM 746 C CA . ILE A 1 111 ? 3.275 -27.984 -33.878 1.00 25.08 1118 ILE A CA 1
ATOM 747 C C . ILE A 1 111 ? 2.116 -27.212 -34.491 1.00 27.19 1118 ILE A C 1
ATOM 748 O O . ILE A 1 111 ? 1.453 -27.704 -35.414 1.00 29.48 1118 ILE A O 1
ATOM 753 N N . ARG A 1 112 ? 1.849 -26.019 -33.961 1.00 26.41 1119 ARG A N 1
ATOM 754 C CA . ARG A 1 112 ? 0.728 -25.207 -34.417 1.00 25.43 1119 ARG A CA 1
ATOM 755 C C . ARG A 1 112 ? 0.796 -24.995 -35.930 1.00 24.25 1119 ARG A C 1
ATOM 756 O O . ARG A 1 112 ? 1.819 -24.516 -36.435 1.00 27.22 1119 ARG A O 1
ATOM 764 N N . PRO A 1 113 ? -0.258 -25.335 -36.680 1.00 25.62 1120 PRO A N 1
ATOM 765 C CA . PRO A 1 113 ? -0.377 -24.833 -38.057 1.00 26.86 1120 PRO A CA 1
ATOM 766 C C . PRO A 1 113 ? -1.127 -23.518 -38.130 1.00 26.86 1120 PRO A C 1
ATOM 767 O O . PRO A 1 113 ? -1.193 -22.893 -39.195 1.00 28.31 1120 PRO A O 1
ATOM 771 N N . THR A 1 114 ? -1.735 -23.140 -37.016 1.00 25.72 1121 THR A N 1
ATOM 772 C CA . THR A 1 114 ? -2.534 -21.965 -36.716 1.00 28.00 1121 THR A CA 1
ATOM 773 C C . THR A 1 114 ? -2.960 -22.199 -35.276 1.00 27.55 1121 THR A C 1
ATOM 774 O O . THR A 1 114 ? -2.856 -23.324 -34.776 1.00 27.18 1121 THR A O 1
ATOM 778 N N . SER A 1 115 ? -3.406 -21.140 -34.596 1.00 26.67 1122 SER A N 1
ATOM 779 C CA . SER A 1 115 ? -3.485 -21.166 -33.135 1.00 28.72 1122 SER A CA 1
ATOM 780 C C . SER A 1 115 ? -4.904 -21.156 -32.561 1.00 31.10 1122 SER A C 1
ATOM 781 O O . SER A 1 115 ? -5.055 -21.047 -31.334 1.00 27.91 1122 SER A O 1
ATOM 784 N N . GLU A 1 116 ? -5.947 -21.329 -33.387 1.00 28.02 1123 GLU A N 1
ATOM 785 C CA . GLU A 1 116 ? -7.311 -21.407 -32.846 1.00 30.69 1123 GLU A CA 1
ATOM 786 C C . GLU A 1 116 ? -7.412 -22.369 -31.665 1.00 34.54 1123 GLU A C 1
ATOM 787 O O . GLU A 1 116 ? -8.013 -22.039 -30.633 1.00 33.61 1123 GLU A O 1
ATOM 793 N N . THR A 1 117 ? -6.832 -23.570 -31.796 1.00 28.32 1124 THR A N 1
ATOM 794 C CA . THR A 1 117 ? -7.061 -24.595 -30.778 1.00 30.47 1124 THR A CA 1
ATOM 795 C C . THR A 1 117 ? -6.276 -24.351 -29.495 1.00 31.90 1124 THR A C 1
ATOM 796 O O . THR A 1 117 ? -6.595 -24.971 -28.466 1.00 30.69 1124 THR A O 1
ATOM 800 N N . VAL A 1 118 ? -5.267 -23.485 -29.537 1.00 32.23 1125 VAL A N 1
ATOM 801 C CA . VAL A 1 118 ? -4.551 -23.062 -28.334 1.00 35.93 1125 VAL A CA 1
ATOM 802 C C . VAL A 1 118 ? -5.170 -21.807 -27.720 1.00 36.56 1125 VAL A C 1
ATOM 803 O O . VAL A 1 118 ? -5.175 -21.654 -26.496 1.00 36.76 1125 VAL A O 1
ATOM 807 N N . MET A 1 119 ? -5.710 -20.907 -28.543 1.00 30.14 1126 MET A N 1
ATOM 808 C CA . MET A 1 119 ? -6.188 -19.632 -28.024 1.00 31.16 1126 MET A CA 1
ATOM 809 C C . MET A 1 119 ? -7.610 -19.712 -27.487 1.00 34.28 1126 MET A C 1
ATOM 810 O O . MET A 1 119 ? -7.915 -19.110 -26.453 1.00 33.65 1126 MET A O 1
ATOM 815 N N . TYR A 1 120 ? -8.499 -20.424 -28.171 1.00 29.04 1127 TYR A N 1
ATOM 816 C CA . TYR A 1 120 ? -9.905 -20.280 -27.805 1.00 36.58 1127 TYR A CA 1
ATOM 817 C C . TYR A 1 120 ? -10.293 -20.964 -26.485 1.00 34.11 1127 TYR A C 1
ATOM 818 O O . TYR A 1 120 ? -11.256 -20.523 -25.847 1.00 36.04 1127 TYR A O 1
ATOM 827 N N . PRO A 1 121 ? -9.591 -21.999 -26.008 1.00 35.00 1128 PRO A N 1
ATOM 828 C CA . PRO A 1 121 ? -9.870 -22.432 -24.625 1.00 40.90 1128 PRO A CA 1
ATOM 829 C C . PRO A 1 121 ? -9.575 -21.333 -23.608 1.00 37.54 1128 PRO A C 1
ATOM 830 O O . PRO A 1 121 ? -10.347 -21.122 -22.650 1.00 39.65 1128 PRO A O 1
ATOM 834 N N . ALA A 1 122 ? -8.494 -20.583 -23.830 1.00 34.30 1129 ALA A N 1
ATOM 835 C CA . ALA A 1 122 ? -8.198 -19.440 -22.972 1.00 34.84 1129 ALA A CA 1
ATOM 836 C C . ALA A 1 122 ? -9.258 -18.351 -23.116 1.00 35.22 1129 ALA A C 1
ATOM 837 O O . ALA A 1 122 ? -9.683 -17.759 -22.115 1.00 36.39 1129 ALA A O 1
ATOM 839 N N . TYR A 1 123 ? -9.712 -18.083 -24.347 1.00 35.04 1130 TYR A N 1
ATOM 840 C CA . TYR A 1 123 ? -10.806 -17.135 -24.549 1.00 34.28 1130 TYR A CA 1
ATOM 841 C C . TYR A 1 123 ? -12.024 -17.518 -23.722 1.00 40.23 1130 TYR A C 1
ATOM 842 O O . TYR A 1 123 ? -12.637 -16.668 -23.065 1.00 37.15 1130 TYR A O 1
ATOM 851 N N . ALA A 1 124 ? -12.384 -18.807 -23.732 1.00 30.82 1131 ALA A N 1
ATOM 852 C CA . ALA A 1 124 ? -13.571 -19.237 -23.005 1.00 30.24 1131 ALA A CA 1
ATOM 853 C C . ALA A 1 124 ? -13.387 -19.090 -21.507 1.00 35.83 1131 ALA A C 1
ATOM 854 O O . ALA A 1 124 ? -14.368 -18.891 -20.776 1.00 40.69 1131 ALA A O 1
ATOM 856 N N . LYS A 1 125 ? -12.150 -19.198 -21.031 1.00 37.51 1132 LYS A N 1
ATOM 857 C CA . LYS A 1 125 ? -11.956 -18.964 -19.604 1.00 44.57 1132 LYS A CA 1
ATOM 858 C C . LYS A 1 125 ? -11.925 -17.481 -19.252 1.00 43.56 1132 LYS A C 1
ATOM 859 O O . LYS A 1 125 ? -12.328 -17.100 -18.147 1.00 40.18 1132 LYS A O 1
ATOM 865 N N . TRP A 1 126 ? -11.516 -16.618 -20.183 1.00 41.20 1133 TRP A N 1
ATOM 866 C CA . TRP A 1 126 ? -11.421 -15.190 -19.909 1.00 39.24 1133 TRP A CA 1
ATOM 867 C C . TRP A 1 126 ? -12.760 -14.476 -20.008 1.00 38.70 1133 TRP A C 1
ATOM 868 O O . TRP A 1 126 ? -12.897 -13.380 -19.460 1.00 42.93 1133 TRP A O 1
ATOM 879 N N . VAL A 1 127 ? -13.740 -15.048 -20.701 1.00 37.65 1134 VAL A N 1
ATOM 880 C CA . VAL A 1 127 ? -15.028 -14.396 -20.914 1.00 42.41 1134 VAL A CA 1
ATOM 881 C C . VAL A 1 127 ? -16.032 -14.972 -19.930 1.00 45.05 1134 VAL A C 1
ATOM 882 O O . VAL A 1 127 ? -16.351 -16.166 -19.980 1.00 47.84 1134 VAL A O 1
ATOM 886 N N . GLN A 1 128 ? -16.534 -14.124 -19.041 1.00 52.35 1135 GLN A N 1
ATOM 887 C CA . GLN A 1 128 ? -17.631 -14.489 -18.155 1.00 53.90 1135 GLN A CA 1
ATOM 888 C C . GLN A 1 128 ? -18.817 -13.557 -18.331 1.00 64.72 1135 GLN A C 1
ATOM 889 O O . GLN A 1 128 ? -19.949 -14.017 -18.525 1.00 74.46 1135 GLN A O 1
ATOM 891 N N . SER A 1 129 ? -18.578 -12.256 -18.299 1.00 58.72 1136 SER A N 1
ATOM 892 C CA . SER A 1 129 ? -19.596 -11.255 -18.541 1.00 56.24 1136 SER A CA 1
ATOM 893 C C . SER A 1 129 ? -19.327 -10.570 -19.871 1.00 51.46 1136 SER A C 1
ATOM 894 O O . SER A 1 129 ? -18.242 -10.682 -20.445 1.00 48.23 1136 SER A O 1
ATOM 897 N N . HIS A 1 130 ? -20.327 -9.843 -20.363 1.00 48.18 1137 HIS A N 1
ATOM 898 C CA . HIS A 1 130 ? -20.108 -9.052 -21.568 1.00 59.82 1137 HIS A CA 1
ATOM 899 C C . HIS A 1 130 ? -19.082 -7.947 -21.362 1.00 61.95 1137 HIS A C 1
ATOM 900 O O . HIS A 1 130 ? -18.646 -7.341 -22.347 1.00 60.69 1137 HIS A O 1
ATOM 907 N N . ARG A 1 131 ? -18.714 -7.651 -20.112 1.00 62.38 1138 ARG A N 1
ATOM 908 C CA . ARG A 1 131 ? -17.679 -6.660 -19.845 1.00 59.20 1138 ARG A CA 1
ATOM 909 C C . ARG A 1 131 ? -16.286 -7.178 -20.179 1.00 55.87 1138 ARG A C 1
ATOM 910 O O . ARG A 1 131 ? -15.365 -6.371 -20.341 1.00 59.42 1138 ARG A O 1
ATOM 915 N N . ASP A 1 132 ? -16.155 -8.470 -20.350 1.00 40.60 1139 ASP A N 1
ATOM 916 C CA . ASP A 1 132 ? -14.931 -9.038 -20.700 1.00 38.73 1139 ASP A CA 1
ATOM 917 C C . ASP A 1 132 ? -14.732 -8.995 -22.221 1.00 36.68 1139 ASP A C 1
ATOM 918 O O . ASP A 1 132 ? -13.780 -9.456 -22.693 1.00 40.67 1139 ASP A O 1
ATOM 923 N N . LEU A 1 133 ? -15.625 -8.403 -22.960 1.00 38.71 1140 LEU A N 1
ATOM 924 C CA . LEU A 1 133 ? -15.510 -8.333 -24.384 1.00 44.64 1140 LEU A CA 1
ATOM 925 C C . LEU A 1 133 ? -15.451 -6.930 -24.825 1.00 46.07 1140 LEU A C 1
ATOM 926 O O . LEU A 1 133 ? -15.973 -6.096 -24.190 1.00 45.44 1140 LEU A O 1
ATOM 931 N N . PRO A 1 134 ? -14.821 -6.679 -25.954 1.00 40.58 1141 PRO A N 1
ATOM 932 C CA . PRO A 1 134 ? -14.126 -7.624 -26.824 1.00 43.91 1141 PRO A CA 1
ATOM 933 C C . PRO A 1 134 ? -12.728 -8.029 -26.384 1.00 41.98 1141 PRO A C 1
ATOM 934 O O . PRO A 1 134 ? -12.133 -7.413 -25.574 1.00 42.04 1141 PRO A O 1
ATOM 938 N N . ILE A 1 135 ? -12.275 -9.123 -26.920 1.00 33.06 1142 ILE A N 1
ATOM 939 C CA . ILE A 1 135 ? -10.943 -9.597 -26.717 1.00 29.49 1142 ILE A CA 1
ATOM 940 C C . ILE A 1 135 ? -10.357 -9.460 -28.116 1.00 34.50 1142 ILE A C 1
ATOM 941 O O . ILE A 1 135 ? -10.920 -9.912 -29.036 1.00 32.97 1142 ILE A O 1
ATOM 946 N N . LYS A 1 136 ? -9.210 -8.836 -28.237 1.00 31.14 1143 LYS A N 1
ATOM 947 C CA . LYS A 1 136 ? -8.609 -8.582 -29.551 1.00 30.84 1143 LYS A CA 1
ATOM 948 C C . LYS A 1 136 ? -7.126 -8.877 -29.410 1.00 27.63 1143 LYS A C 1
ATOM 949 O O . LYS A 1 136 ? -6.384 -8.057 -28.850 1.00 31.47 1143 LYS A O 1
ATOM 955 N N . LEU A 1 137 ? -6.690 -10.041 -29.889 1.00 25.24 1144 LEU A N 1
ATOM 956 C CA . LEU A 1 137 ? -5.306 -10.427 -29.694 1.00 25.59 1144 LEU A CA 1
ATOM 957 C C . LEU A 1 137 ? -4.648 -10.759 -31.025 1.00 30.08 1144 LEU A C 1
ATOM 958 O O . LEU A 1 137 ? -5.277 -11.299 -31.933 1.00 28.65 1144 LEU A O 1
ATOM 963 N N . ASN A 1 138 ? -3.370 -10.427 -31.123 1.00 24.62 1145 ASN A N 1
ATOM 964 C CA . ASN A 1 138 ? -2.566 -10.704 -32.300 1.00 22.37 1145 ASN A CA 1
ATOM 965 C C . ASN A 1 138 ? -1.264 -11.348 -31.865 1.00 28.24 1145 ASN A C 1
ATOM 966 O O . ASN A 1 138 ? -0.709 -11.009 -30.816 1.00 29.49 1145 ASN A O 1
ATOM 971 N N . GLN A 1 139 ? -0.748 -12.253 -32.681 1.00 24.23 1146 GLN A N 1
ATOM 972 C CA . GLN A 1 139 ? 0.634 -12.642 -32.453 1.00 27.19 1146 GLN A CA 1
ATOM 973 C C . GLN A 1 139 ? 1.397 -12.757 -33.760 1.00 23.50 1146 GLN A C 1
ATOM 974 O O . GLN A 1 139 ? 0.857 -13.169 -34.793 1.00 24.90 1146 GLN A O 1
ATOM 980 N N . TRP A 1 140 ? 2.653 -12.324 -33.690 1.00 21.78 1147 TRP A N 1
ATOM 981 C CA . TRP A 1 140 ? 3.649 -12.467 -34.738 1.00 21.61 1147 TRP A CA 1
ATOM 982 C C . TRP A 1 140 ? 4.452 -13.712 -34.414 1.00 23.24 1147 TRP A C 1
ATOM 983 O O . TRP A 1 140 ? 5.113 -13.765 -33.371 1.00 26.29 1147 TRP A O 1
ATOM 994 N N . CYS A 1 141 ? 4.346 -14.735 -35.246 1.00 21.66 1148 CYS A N 1
ATOM 995 C CA . CYS A 1 141 ? 4.928 -16.006 -34.842 1.00 22.47 1148 CYS A CA 1
ATOM 996 C C . CYS A 1 141 ? 5.190 -16.845 -36.085 1.00 23.03 1148 CYS A C 1
ATOM 997 O O . CYS A 1 141 ? 4.922 -16.428 -37.215 1.00 26.87 1148 CYS A O 1
ATOM 1000 N N . ASN A 1 142 ? 5.745 -18.033 -35.868 1.00 23.21 1149 ASN A N 1
ATOM 1001 C CA . ASN A 1 142 ? 5.940 -19.001 -36.938 1.00 24.32 1149 ASN A CA 1
ATOM 1002 C C . ASN A 1 142 ? 4.887 -20.093 -36.828 1.00 30.98 1149 ASN A C 1
ATOM 1003 O O . ASN A 1 142 ? 4.452 -20.447 -35.729 1.00 37.18 1149 ASN A O 1
ATOM 1008 N N . VAL A 1 143 ? 4.456 -20.620 -37.978 1.00 24.13 1150 VAL A N 1
ATOM 1009 C CA . VAL A 1 143 ? 3.577 -21.783 -37.994 1.00 21.63 1150 VAL A CA 1
ATOM 1010 C C . VAL A 1 143 ? 4.138 -22.800 -38.978 1.00 25.73 1150 VAL A C 1
ATOM 1011 O O . VAL A 1 143 ? 4.977 -22.481 -39.833 1.00 24.67 1150 VAL A O 1
ATOM 1015 N N . VAL A 1 144 ? 3.650 -24.039 -38.856 1.00 23.50 1151 VAL A N 1
ATOM 1016 C CA . VAL A 1 144 ? 4.186 -25.164 -39.626 1.00 28.68 1151 VAL A CA 1
ATOM 1017 C C . VAL A 1 144 ? 3.056 -25.963 -40.263 1.00 26.59 1151 VAL A C 1
ATOM 1018 O O . VAL A 1 144 ? 2.124 -26.411 -39.579 1.00 23.99 1151 VAL A O 1
ATOM 1022 N N . ARG A 1 145 ? 3.157 -26.182 -41.577 1.00 24.56 1152 ARG A N 1
ATOM 1023 C CA . ARG A 1 145 ? 2.213 -27.009 -42.320 1.00 26.41 1152 ARG A CA 1
ATOM 1024 C C . ARG A 1 145 ? 3.060 -27.927 -43.199 1.00 29.80 1152 ARG A C 1
ATOM 1025 O O . ARG A 1 145 ? 3.593 -27.484 -44.219 1.00 29.96 1152 ARG A O 1
ATOM 1033 N N . TRP A 1 146 ? 3.218 -29.187 -42.786 1.00 27.65 1153 TRP A N 1
ATOM 1034 C CA . TRP A 1 146 ? 4.214 -30.071 -43.394 1.00 27.23 1153 TRP A CA 1
ATOM 1035 C C . TRP A 1 146 ? 3.615 -30.805 -44.594 1.00 30.81 1153 TRP A C 1
ATOM 1036 O O . TRP A 1 146 ? 3.380 -32.018 -44.583 1.00 29.12 1153 TRP A O 1
ATOM 1047 N N . GLU A 1 147 ? 3.382 -30.037 -45.655 1.00 28.67 1154 GLU A N 1
ATOM 1048 C CA . GLU A 1 147 ? 2.908 -30.625 -46.895 1.00 29.12 1154 GLU A CA 1
ATOM 1049 C C . GLU A 1 147 ? 4.083 -31.147 -47.713 1.00 29.94 1154 GLU A C 1
ATOM 1050 O O . GLU A 1 147 ? 5.224 -30.697 -47.569 1.00 31.31 1154 GLU A O 1
ATOM 1056 N N . PHE A 1 148 ? 3.786 -32.088 -48.608 1.00 28.29 1155 PHE A N 1
ATOM 1057 C CA . PHE A 1 148 ? 4.801 -32.633 -49.494 1.00 29.43 1155 PHE A CA 1
ATOM 1058 C C . PHE A 1 148 ? 4.635 -32.152 -50.917 1.00 38.92 1155 PHE A C 1
ATOM 1059 O O . PHE A 1 148 ? 5.363 -32.598 -51.808 1.00 40.47 1155 PHE A O 1
ATOM 1067 N N . LYS A 1 149 ? 3.699 -31.245 -51.144 1.00 32.82 1156 LYS A N 1
ATOM 1068 C CA . LYS A 1 149 ? 3.627 -30.555 -52.410 1.00 33.08 1156 LYS A CA 1
ATOM 1069 C C . LYS A 1 149 ? 4.907 -29.748 -52.639 1.00 30.57 1156 LYS A C 1
ATOM 1070 O O . LYS A 1 149 ? 5.746 -29.597 -51.755 1.00 33.89 1156 LYS A O 1
ATOM 1076 N N . HIS A 1 150 ? 5.060 -29.248 -53.854 1.00 31.33 1157 HIS A N 1
ATOM 1077 C CA . HIS A 1 150 ? 6.295 -28.566 -54.229 1.00 33.27 1157 HIS A CA 1
ATOM 1078 C C . HIS A 1 150 ? 6.363 -27.194 -53.564 1.00 31.49 1157 HIS A C 1
ATOM 1079 O O . HIS A 1 150 ? 5.503 -26.348 -53.833 1.00 32.38 1157 HIS A O 1
ATOM 1086 N N . PRO A 1 151 ? 7.326 -26.939 -52.683 1.00 32.49 1158 PRO A N 1
ATOM 1087 C CA . PRO A 1 151 ? 7.408 -25.628 -52.030 1.00 27.32 1158 PRO A CA 1
ATOM 1088 C C . PRO A 1 151 ? 8.115 -24.610 -52.912 1.00 28.81 1158 PRO A C 1
ATOM 1089 O O . PRO A 1 151 ? 8.831 -24.945 -53.854 1.00 35.52 1158 PRO A O 1
ATOM 1093 N N . GLN A 1 152 ? 7.901 -23.340 -52.579 1.00 31.79 1159 GLN A N 1
ATOM 1094 C CA . GLN A 1 152 ? 8.541 -22.266 -53.298 1.00 26.76 1159 GLN A CA 1
ATOM 1095 C C . GLN A 1 152 ? 8.885 -21.201 -52.266 1.00 27.65 1159 GLN A C 1
ATOM 1096 O O . GLN A 1 152 ? 8.007 -20.795 -51.493 1.00 25.67 1159 GLN A O 1
ATOM 1102 N N . PRO A 1 153 ? 10.124 -20.713 -52.241 1.00 30.56 1160 PRO A N 1
ATOM 1103 C CA . PRO A 1 153 ? 10.481 -19.663 -51.283 1.00 31.34 1160 PRO A CA 1
ATOM 1104 C C . PRO A 1 153 ? 9.493 -18.507 -51.312 1.00 28.89 1160 PRO A C 1
ATOM 1105 O O . PRO A 1 153 ? 9.011 -18.099 -52.377 1.00 28.06 1160 PRO A O 1
ATOM 1109 N N . PHE A 1 154 ? 9.202 -18.000 -50.111 1.00 25.55 1161 PHE A N 1
ATOM 1110 C CA . PHE A 1 154 ? 8.210 -16.970 -49.820 1.00 26.34 1161 PHE A CA 1
ATOM 1111 C C . PHE A 1 154 ? 6.773 -17.391 -50.105 1.00 28.65 1161 PHE A C 1
ATOM 1112 O O . PHE A 1 154 ? 5.893 -17.152 -49.281 1.00 30.87 1161 PHE A O 1
ATOM 1120 N N . LEU A 1 155 ? 6.519 -17.989 -51.265 1.00 24.00 1162 LEU A N 1
ATOM 1121 C CA . LEU A 1 155 ? 5.147 -18.132 -51.737 1.00 25.00 1162 LEU A CA 1
ATOM 1122 C C . LEU A 1 155 ? 4.417 -19.255 -51.024 1.00 26.96 1162 LEU A C 1
ATOM 1123 O O . LEU A 1 155 ? 3.224 -19.132 -50.712 1.00 31.22 1162 LEU A O 1
ATOM 1128 N N . ARG A 1 156 ? 5.048 -20.396 -50.838 1.00 27.18 1163 ARG A N 1
ATOM 1129 C CA . ARG A 1 156 ? 4.391 -21.561 -50.239 1.00 24.62 1163 ARG A CA 1
ATOM 1130 C C . ARG A 1 156 ? 5.394 -22.460 -49.573 1.00 24.34 1163 ARG A C 1
ATOM 1131 O O . ARG A 1 156 ? 6.131 -23.071 -50.223 1.00 27.15 1163 ARG A O 1
ATOM 1139 N N . THR A 1 157 ? 5.486 -22.426 -48.242 1.00 25.29 1164 THR A N 1
ATOM 1140 C CA . THR A 1 157 ? 6.561 -23.091 -47.521 1.00 23.82 1164 THR A CA 1
ATOM 1141 C C . THR A 1 157 ? 6.015 -23.871 -46.323 1.00 26.30 1164 THR A C 1
ATOM 1142 O O . THR A 1 157 ? 4.889 -23.660 -45.864 1.00 28.05 1164 THR A O 1
ATOM 1146 N N . ARG A 1 158 ? 6.844 -24.781 -45.818 1.00 26.35 1165 ARG A N 1
ATOM 1147 C CA . ARG A 1 158 ? 6.418 -25.643 -44.716 1.00 24.91 1165 ARG A CA 1
ATOM 1148 C C . ARG A 1 158 ? 6.373 -24.884 -43.401 1.00 27.78 1165 ARG A C 1
ATOM 1149 O O . ARG A 1 158 ? 5.435 -25.050 -42.617 1.00 30.95 1165 ARG A O 1
ATOM 1157 N N . GLU A 1 159 ? 7.408 -24.101 -43.118 1.00 24.88 1166 GLU A N 1
ATOM 1158 C CA . GLU A 1 159 ? 7.413 -23.200 -41.972 1.00 24.67 1166 GLU A CA 1
ATOM 1159 C C . GLU A 1 159 ? 7.332 -21.777 -42.498 1.00 24.22 1166 GLU A C 1
ATOM 1160 O O . GLU A 1 159 ? 8.014 -21.440 -43.468 1.00 26.86 1166 GLU A O 1
ATOM 1166 N N . PHE A 1 160 ? 6.518 -20.931 -41.865 1.00 26.22 1167 PHE A N 1
ATOM 1167 C CA . PHE A 1 160 ? 6.540 -19.533 -42.283 1.00 24.04 1167 PHE A CA 1
ATOM 1168 C C . PHE A 1 160 ? 6.198 -18.608 -41.131 1.00 21.69 1167 PHE A C 1
ATOM 1169 O O . PHE A 1 160 ? 5.530 -18.993 -40.164 1.00 23.23 1167 PHE A O 1
ATOM 1177 N N . LEU A 1 161 ? 6.680 -17.371 -41.263 1.00 20.86 1168 LEU A N 1
ATOM 1178 C CA . LEU A 1 161 ? 6.355 -16.283 -40.354 1.00 22.00 1168 LEU A CA 1
ATOM 1179 C C . LEU A 1 161 ? 5.036 -15.655 -40.782 1.00 26.25 1168 LEU A C 1
ATOM 1180 O O . LEU A 1 161 ? 4.763 -15.498 -41.978 1.00 25.55 1168 LEU A O 1
ATOM 1185 N N . TRP A 1 162 ? 4.207 -15.328 -39.800 1.00 21.61 1169 TRP A N 1
ATOM 1186 C CA . TRP A 1 162 ? 2.950 -14.658 -40.087 1.00 21.32 1169 TRP A CA 1
ATOM 1187 C C . TRP A 1 162 ? 2.556 -13.852 -38.860 1.00 24.34 1169 TRP A C 1
ATOM 1188 O O . TRP A 1 162 ? 3.224 -13.885 -37.822 1.00 25.31 1169 TRP A O 1
ATOM 1199 N N . GLN A 1 163 ? 1.425 -13.199 -38.986 1.00 24.60 1170 GLN A N 1
ATOM 1200 C CA . GLN A 1 163 ? 0.696 -12.669 -37.866 1.00 23.64 1170 GLN A CA 1
ATOM 1201 C C . GLN A 1 163 ? -0.697 -13.278 -37.975 1.00 29.71 1170 GLN A C 1
ATOM 1202 O O . GLN A 1 163 ? -1.194 -13.448 -39.025 1.00 26.65 1170 GLN A O 1
ATOM 1208 N N . GLU A 1 164 ? -1.230 -13.676 -36.847 1.00 25.77 1171 GLU A N 1
ATOM 1209 C CA . GLU A 1 164 ? -2.605 -14.148 -36.760 1.00 24.57 1171 GLU A CA 1
ATOM 1210 C C . GLU A 1 164 ? -3.310 -13.364 -35.663 1.00 29.64 1171 GLU A C 1
ATOM 1211 O O . GLU A 1 164 ? -2.833 -13.311 -34.512 1.00 24.94 1171 GLU A O 1
ATOM 1217 N N . GLY A 1 165 ? -4.396 -12.706 -36.052 1.00 26.62 1172 GLY A N 1
ATOM 1218 C CA . GLY A 1 165 ? -5.246 -11.951 -35.141 1.00 25.71 1172 GLY A CA 1
ATOM 1219 C C . GLY A 1 165 ? -6.532 -12.722 -34.909 1.00 25.39 1172 GLY A C 1
ATOM 1220 O O . GLY A 1 165 ? -7.074 -13.344 -35.831 1.00 27.42 1172 GLY A O 1
ATOM 1221 N N . HIS A 1 166 ? -7.002 -12.685 -33.665 1.00 27.38 1173 HIS A N 1
ATOM 1222 C CA . HIS A 1 166 ? -8.177 -13.426 -33.214 1.00 27.49 1173 HIS A CA 1
ATOM 1223 C C . HIS A 1 166 ? -8.968 -12.508 -32.295 1.00 30.63 1173 HIS A C 1
ATOM 1224 O O . HIS A 1 166 ? -8.461 -12.091 -31.241 1.00 32.42 1173 HIS A O 1
ATOM 1231 N N . SER A 1 167 ? -10.202 -12.206 -32.691 1.00 29.63 1174 SER A N 1
ATOM 1232 C CA . SER A 1 167 ? -11.044 -11.270 -31.960 1.00 34.72 1174 SER A CA 1
ATOM 1233 C C . SER A 1 167 ? -12.371 -11.908 -31.603 1.00 32.39 1174 SER A C 1
ATOM 1234 O O . SER A 1 167 ? -12.923 -12.689 -32.385 1.00 35.84 1174 SER A O 1
ATOM 1237 N N . ALA A 1 168 ? -12.888 -11.520 -30.431 1.00 32.50 1175 ALA A N 1
ATOM 1238 C CA . ALA A 1 168 ? -14.157 -11.976 -29.879 1.00 36.76 1175 ALA A CA 1
ATOM 1239 C C . ALA A 1 168 ? -14.968 -10.761 -29.449 1.00 40.03 1175 ALA A C 1
ATOM 1240 O O . ALA A 1 168 ? -14.425 -9.859 -28.803 1.00 35.29 1175 ALA A O 1
ATOM 1242 N N . PHE A 1 169 ? -16.259 -10.751 -29.789 1.00 35.57 1176 PHE A N 1
ATOM 1243 C CA . PHE A 1 169 ? -17.146 -9.611 -29.587 1.00 40.84 1176 PHE A CA 1
ATOM 1244 C C . PHE A 1 169 ? -18.493 -10.075 -29.048 1.00 42.23 1176 PHE A C 1
ATOM 1245 O O . PHE A 1 169 ? -18.883 -11.239 -29.185 1.00 37.24 1176 PHE A O 1
ATOM 1253 N N . ALA A 1 170 ? -19.238 -9.119 -28.492 1.00 41.61 1177 ALA A N 1
ATOM 1254 C CA . ALA A 1 170 ? -20.579 -9.416 -28.005 1.00 43.77 1177 ALA A CA 1
ATOM 1255 C C . ALA A 1 170 ? -21.613 -9.475 -29.128 1.00 48.90 1177 ALA A C 1
ATOM 1256 O O . ALA A 1 170 ? -22.630 -10.167 -28.989 1.00 54.35 1177 ALA A O 1
ATOM 1258 N N . THR A 1 171 ? -21.394 -8.766 -30.234 1.00 43.20 1178 THR A N 1
ATOM 1259 C CA . THR A 1 171 ? -22.390 -8.677 -31.295 1.00 44.13 1178 THR A CA 1
ATOM 1260 C C . THR A 1 171 ? -21.759 -8.977 -32.648 1.00 43.84 1178 THR A C 1
ATOM 1261 O O . THR A 1 171 ? -20.547 -8.856 -32.840 1.00 41.26 1178 THR A O 1
ATOM 1265 N N . MET A 1 172 ? -22.617 -9.362 -33.596 1.00 48.20 1179 MET A N 1
ATOM 1266 C CA . MET A 1 172 ? -22.157 -9.650 -34.948 1.00 48.05 1179 MET A CA 1
ATOM 1267 C C . MET A 1 172 ? -21.633 -8.399 -35.638 1.00 43.80 1179 MET A C 1
ATOM 1268 O O . MET A 1 172 ? -20.686 -8.482 -36.430 1.00 47.59 1179 MET A O 1
ATOM 1273 N N . GLU A 1 173 ? -22.212 -7.235 -35.330 1.00 47.18 1180 GLU A N 1
ATOM 1274 C CA . GLU A 1 173 ? -21.941 -6.027 -36.109 1.00 49.55 1180 GLU A CA 1
ATOM 1275 C C . GLU A 1 173 ? -20.522 -5.516 -35.888 1.00 44.60 1180 GLU A C 1
ATOM 1276 O O . GLU A 1 173 ? -19.840 -5.139 -36.850 1.00 47.72 1180 GLU A O 1
ATOM 1282 N N . GLU A 1 174 ? -20.059 -5.473 -34.634 1.00 47.10 1181 GLU A N 1
ATOM 1283 C CA . GLU A 1 174 ? -18.695 -5.001 -34.411 1.00 43.83 1181 GLU A CA 1
ATOM 1284 C C . GLU A 1 174 ? -17.683 -5.968 -35.009 1.00 40.40 1181 GLU A C 1
ATOM 1285 O O . GLU A 1 174 ? -16.642 -5.545 -35.534 1.00 38.75 1181 GLU A O 1
ATOM 1291 N N . ALA A 1 175 ? -17.989 -7.269 -34.967 1.00 43.80 1182 ALA A N 1
ATOM 1292 C CA . ALA A 1 175 ? -17.133 -8.250 -35.627 1.00 37.92 1182 ALA A CA 1
ATOM 1293 C C . ALA A 1 175 ? -17.060 -7.999 -37.132 1.00 35.92 1182 ALA A C 1
ATOM 1294 O O . ALA A 1 175 ? -15.968 -7.987 -37.712 1.00 36.84 1182 ALA A O 1
ATOM 1296 N N . ALA A 1 176 ? -18.213 -7.807 -37.782 1.00 40.21 1183 ALA A N 1
ATOM 1297 C CA . ALA A 1 176 ? -18.231 -7.569 -39.227 1.00 40.34 1183 ALA A CA 1
ATOM 1298 C C . ALA A 1 176 ? -17.441 -6.312 -39.590 1.00 35.40 1183 ALA A C 1
ATOM 1299 O O . ALA A 1 176 ? -16.670 -6.294 -40.573 1.00 44.57 1183 ALA A O 1
ATOM 1301 N N . GLU A 1 177 ? -17.609 -5.257 -38.787 1.00 38.86 1184 GLU A N 1
ATOM 1302 C CA . GLU A 1 177 ? -16.825 -4.042 -38.965 1.00 43.79 1184 GLU A CA 1
ATOM 1303 C C . GLU A 1 177 ? -15.335 -4.355 -38.959 1.00 39.76 1184 GLU A C 1
ATOM 1304 O O . GLU A 1 177 ? -14.584 -3.895 -39.835 1.00 37.79 1184 GLU A O 1
ATOM 1310 N N . GLU A 1 178 ? -14.894 -5.158 -37.981 1.00 35.58 1185 GLU A N 1
ATOM 1311 C CA . GLU A 1 178 ? -13.466 -5.458 -37.885 1.00 38.88 1185 GLU A CA 1
ATOM 1312 C C . GLU A 1 178 ? -12.975 -6.274 -39.074 1.00 35.87 1185 GLU A C 1
ATOM 1313 O O . GLU A 1 178 ? -11.881 -6.018 -39.588 1.00 30.02 1185 GLU A O 1
ATOM 1319 N N . VAL A 1 179 ? -13.729 -7.301 -39.478 1.00 33.71 1186 VAL A N 1
ATOM 1320 C CA . VAL A 1 179 ? -13.318 -8.089 -40.646 1.00 33.40 1186 VAL A CA 1
ATOM 1321 C C . VAL A 1 179 ? -12.964 -7.162 -41.800 1.00 36.87 1186 VAL A C 1
ATOM 1322 O O . VAL A 1 179 ? -11.893 -7.281 -42.423 1.00 33.85 1186 VAL A O 1
ATOM 1326 N N . LEU A 1 180 ? -13.854 -6.203 -42.084 1.00 38.43 1187 LEU A N 1
ATOM 1327 C CA . LEU A 1 180 ? -13.609 -5.334 -43.234 1.00 36.69 1187 LEU A CA 1
ATOM 1328 C C . LEU A 1 180 ? -12.435 -4.380 -42.998 1.00 35.27 1187 LEU A C 1
ATOM 1329 O O . LEU A 1 180 ? -11.667 -4.092 -43.931 1.00 35.40 1187 LEU A O 1
ATOM 1334 N N . GLN A 1 181 ? -12.276 -3.875 -41.767 1.00 38.20 1188 GLN A N 1
ATOM 1335 C CA . GLN A 1 181 ? -11.143 -2.989 -41.481 1.00 33.23 1188 GLN A CA 1
ATOM 1336 C C . GLN A 1 181 ? -9.808 -3.703 -41.665 1.00 37.62 1188 GLN A C 1
ATOM 1337 O O . GLN A 1 181 ? -8.847 -3.132 -42.204 1.00 31.61 1188 GLN A O 1
ATOM 1343 N N . ILE A 1 182 ? -9.717 -4.942 -41.180 1.00 30.92 1189 ILE A N 1
ATOM 1344 C CA . ILE A 1 182 ? -8.483 -5.704 -41.340 1.00 27.46 1189 ILE A CA 1
ATOM 1345 C C . ILE A 1 182 ? -8.213 -5.984 -42.812 1.00 30.69 1189 ILE A C 1
ATOM 1346 O O . ILE A 1 182 ? -7.066 -5.875 -43.278 1.00 30.31 1189 ILE A O 1
ATOM 1351 N N . LEU A 1 183 ? -9.244 -6.381 -43.568 1.00 30.44 1190 LEU A N 1
ATOM 1352 C CA . LEU A 1 183 ? -9.006 -6.631 -44.987 1.00 33.15 1190 LEU A CA 1
ATOM 1353 C C . LEU A 1 183 ? -8.504 -5.368 -45.676 1.00 33.54 1190 LEU A C 1
ATOM 1354 O O . LEU A 1 183 ? -7.630 -5.434 -46.547 1.00 31.92 1190 LEU A O 1
ATOM 1359 N N . ASP A 1 184 ? -9.025 -4.196 -45.281 1.00 33.68 1191 ASP A N 1
ATOM 1360 C CA . ASP A 1 184 ? -8.524 -2.968 -45.888 1.00 29.72 1191 ASP A CA 1
ATOM 1361 C C . ASP A 1 184 ? -7.075 -2.705 -45.494 1.00 31.75 1191 ASP A C 1
ATOM 1362 O O . ASP A 1 184 ? -6.293 -2.202 -46.304 1.00 30.25 1191 ASP A O 1
ATOM 1367 N N . LEU A 1 185 ? -6.693 -3.028 -44.258 1.00 28.48 1192 LEU A N 1
ATOM 1368 C CA . LEU A 1 185 ? -5.283 -2.906 -43.888 1.00 28.60 1192 LEU A CA 1
ATOM 1369 C C . LEU A 1 185 ? -4.402 -3.813 -44.743 1.00 35.42 1192 LEU A C 1
ATOM 1370 O O . LEU A 1 185 ? -3.284 -3.443 -45.116 1.00 29.55 1192 LEU A O 1
ATOM 1375 N N . TYR A 1 186 ? -4.875 -5.018 -45.041 1.00 28.02 1193 TYR A N 1
ATOM 1376 C CA . TYR A 1 186 ? -4.084 -5.916 -45.886 1.00 26.16 1193 TYR A CA 1
ATOM 1377 C C . TYR A 1 186 ? -3.972 -5.369 -47.304 1.00 26.65 1193 TYR A C 1
ATOM 1378 O O . TYR A 1 186 ? -2.907 -5.439 -47.941 1.00 28.67 1193 TYR A O 1
ATOM 1387 N N . ALA A 1 187 ? -5.062 -4.815 -47.812 1.00 31.42 1194 ALA A N 1
ATOM 1388 C CA . ALA A 1 187 ? -4.999 -4.187 -49.130 1.00 37.62 1194 ALA A CA 1
ATOM 1389 C C . ALA A 1 187 ? -4.059 -2.987 -49.104 1.00 29.57 1194 ALA A C 1
ATOM 1390 O O . ALA A 1 187 ? -3.381 -2.710 -50.091 1.00 33.90 1194 ALA A O 1
ATOM 1392 N N . GLN A 1 188 ? -3.971 -2.302 -47.963 1.00 29.50 1195 GLN A N 1
ATOM 1393 C CA . GLN A 1 188 ? -2.988 -1.233 -47.801 1.00 31.24 1195 GLN A CA 1
ATOM 1394 C C . GLN A 1 188 ? -1.570 -1.782 -47.830 1.00 33.74 1195 GLN A C 1
ATOM 1395 O O . GLN A 1 188 ? -0.684 -1.195 -48.456 1.00 31.41 1195 GLN A O 1
ATOM 1401 N N . VAL A 1 189 ? -1.320 -2.888 -47.121 1.00 28.92 1196 VAL A N 1
ATOM 1402 C CA . VAL A 1 189 ? 0.007 -3.500 -47.183 1.00 27.79 1196 VAL A CA 1
ATOM 1403 C C . VAL A 1 189 ? 0.394 -3.765 -48.641 1.00 28.95 1196 VAL A C 1
ATOM 1404 O O . VAL A 1 189 ? 1.491 -3.402 -49.091 1.00 30.06 1196 VAL A O 1
ATOM 1408 N N . TYR A 1 190 ? -0.509 -4.379 -49.410 1.00 27.07 1197 TYR A N 1
ATOM 1409 C CA . TYR A 1 190 ? -0.129 -4.740 -50.775 1.00 26.38 1197 TYR A CA 1
ATOM 1410 C C . TYR A 1 190 ? -0.013 -3.496 -51.663 1.00 31.60 1197 TYR A C 1
ATOM 1411 O O . TYR A 1 190 ? 1.008 -3.288 -52.329 1.00 34.17 1197 TYR A O 1
ATOM 1420 N N . GLU A 1 191 ? -1.032 -2.643 -51.654 1.00 30.53 1198 GLU A N 1
ATOM 1421 C CA . GLU A 1 191 ? -1.125 -1.564 -52.629 1.00 33.19 1198 GLU A CA 1
ATOM 1422 C C . GLU A 1 191 ? -0.272 -0.359 -52.245 1.00 35.61 1198 GLU A C 1
ATOM 1423 O O . GLU A 1 191 ? 0.407 0.207 -53.106 1.00 36.31 1198 GLU A O 1
ATOM 1429 N N . GLU A 1 192 ? -0.278 0.045 -50.971 1.00 30.80 1199 GLU A N 1
ATOM 1430 C CA . GLU A 1 192 ? 0.466 1.224 -50.535 1.00 36.72 1199 GLU A CA 1
ATOM 1431 C C . GLU A 1 192 ? 1.922 0.923 -50.181 1.00 36.75 1199 GLU A C 1
ATOM 1432 O O . GLU A 1 192 ? 2.809 1.714 -50.516 1.00 34.11 1199 GLU A O 1
ATOM 1438 N N . LEU A 1 193 ? 2.207 -0.195 -49.507 1.00 30.75 1200 LEU A N 1
ATOM 1439 C CA . LEU A 1 193 ? 3.597 -0.497 -49.167 1.00 30.59 1200 LEU A CA 1
ATOM 1440 C C . LEU A 1 193 ? 4.307 -1.211 -50.312 1.00 30.64 1200 LEU A C 1
ATOM 1441 O O . LEU A 1 193 ? 5.428 -0.846 -50.683 1.00 29.87 1200 LEU A O 1
ATOM 1446 N N . LEU A 1 194 ? 3.684 -2.254 -50.857 1.00 31.08 1201 LEU A N 1
ATOM 1447 C CA . LEU A 1 194 ? 4.340 -3.117 -51.827 1.00 28.74 1201 LEU A CA 1
ATOM 1448 C C . LEU A 1 194 ? 4.025 -2.754 -53.279 1.00 30.21 1201 LEU A C 1
ATOM 1449 O O . LEU A 1 194 ? 4.599 -3.366 -54.187 1.00 30.83 1201 LEU A O 1
ATOM 1454 N N . ALA A 1 195 ? 3.151 -1.769 -53.514 1.00 31.19 1202 ALA A N 1
ATOM 1455 C CA . ALA A 1 195 ? 2.797 -1.308 -54.864 1.00 32.78 1202 ALA A CA 1
ATOM 1456 C C . ALA A 1 195 ? 2.208 -2.437 -55.714 1.00 35.67 1202 ALA A C 1
ATOM 1457 O O . ALA A 1 195 ? 2.408 -2.494 -56.934 1.00 33.18 1202 ALA A O 1
ATOM 1459 N N . ILE A 1 196 ? 1.451 -3.322 -55.076 1.00 29.77 1203 ILE A N 1
ATOM 1460 C CA . ILE A 1 196 ? 0.808 -4.457 -55.737 1.00 29.90 1203 ILE A CA 1
ATOM 1461 C C . ILE A 1 196 ? -0.701 -4.244 -55.688 1.00 35.74 1203 ILE A C 1
ATOM 1462 O O . ILE A 1 196 ? -1.269 -4.198 -54.593 1.00 32.35 1203 ILE A O 1
ATOM 1467 N N . PRO A 1 197 ? -1.388 -4.122 -56.823 1.00 35.18 1204 PRO A N 1
ATOM 1468 C CA . PRO A 1 197 ? -2.853 -4.025 -56.786 1.00 30.19 1204 PRO A CA 1
ATOM 1469 C C . PRO A 1 197 ? -3.458 -5.372 -56.427 1.00 38.89 1204 PRO A C 1
ATOM 1470 O O . PRO A 1 197 ? -2.935 -6.426 -56.796 1.00 38.46 1204 PRO A O 1
ATOM 1474 N N . VAL A 1 198 ? -4.556 -5.343 -55.670 1.00 37.39 1205 VAL A N 1
ATOM 1475 C CA . VAL A 1 198 ? -5.229 -6.576 -55.284 1.00 35.84 1205 VAL A CA 1
ATOM 1476 C C . VAL A 1 198 ? -6.729 -6.412 -55.490 1.00 32.89 1205 VAL A C 1
ATOM 1477 O O . VAL A 1 198 ? -7.253 -5.301 -55.585 1.00 35.17 1205 VAL A O 1
ATOM 1481 N N . VAL A 1 199 ? -7.420 -7.547 -55.558 1.00 33.52 1206 VAL A N 1
ATOM 1482 C CA . VAL A 1 199 ? -8.867 -7.589 -55.712 1.00 35.96 1206 VAL A CA 1
ATOM 1483 C C . VAL A 1 199 ? -9.461 -8.087 -54.401 1.00 39.19 1206 VAL A C 1
ATOM 1484 O O . VAL A 1 199 ? -9.202 -9.228 -53.992 1.00 39.42 1206 VAL A O 1
ATOM 1488 N N . LYS A 1 200 ? -10.234 -7.222 -53.739 1.00 38.96 1207 LYS A N 1
ATOM 1489 C CA . LYS A 1 200 ? -10.969 -7.599 -52.540 1.00 32.57 1207 LYS A CA 1
ATOM 1490 C C . LYS A 1 200 ? -12.208 -8.403 -52.915 1.00 33.50 1207 LYS A C 1
ATOM 1491 O O . LYS A 1 200 ? -12.913 -8.070 -53.872 1.00 39.03 1207 LYS A O 1
ATOM 1497 N N . GLY A 1 201 ? -12.492 -9.434 -52.132 1.00 34.23 1208 GLY A N 1
ATOM 1498 C CA . GLY A 1 201 ? -13.712 -10.184 -52.355 1.00 34.00 1208 GLY A CA 1
ATOM 1499 C C . GLY A 1 201 ? -13.955 -11.158 -51.228 1.00 36.73 1208 GLY A C 1
ATOM 1500 O O . GLY A 1 201 ? -13.298 -11.112 -50.191 1.00 36.74 1208 GLY A O 1
ATOM 1501 N N . ARG A 1 202 ? -14.933 -12.032 -51.429 1.00 39.07 1209 ARG A N 1
ATOM 1502 C CA . ARG A 1 202 ? -15.174 -13.103 -50.478 1.00 45.20 1209 ARG A CA 1
ATOM 1503 C C . ARG A 1 202 ? -15.092 -14.441 -51.196 1.00 43.55 1209 ARG A C 1
ATOM 1504 O O . ARG A 1 202 ? -15.403 -14.546 -52.385 1.00 41.84 1209 ARG A O 1
ATOM 1512 N N . LYS A 1 203 ? -14.650 -15.459 -50.465 1.00 39.26 1210 LYS A N 1
ATOM 1513 C CA . LYS A 1 203 ? -14.532 -16.791 -51.041 1.00 35.63 1210 LYS A CA 1
ATOM 1514 C C . LYS A 1 203 ? -15.908 -17.417 -51.248 1.00 39.55 1210 LYS A C 1
ATOM 1515 O O . LYS A 1 203 ? -16.874 -17.104 -50.547 1.00 42.84 1210 LYS A O 1
ATOM 1521 N N . THR A 1 204 ? -15.984 -18.312 -52.232 1.00 36.46 1211 THR A N 1
ATOM 1522 C CA . THR A 1 204 ? -17.175 -19.103 -52.485 1.00 37.59 1211 THR A CA 1
ATOM 1523 C C . THR A 1 204 ? -17.419 -20.076 -51.333 1.00 39.11 1211 THR A C 1
ATOM 1524 O O . THR A 1 204 ? -16.566 -20.273 -50.460 1.00 38.17 1211 THR A O 1
ATOM 1528 N N . GLU A 1 205 ? -18.592 -20.713 -51.347 1.00 46.48 1212 GLU A N 1
ATOM 1529 C CA . GLU A 1 205 ? -18.839 -21.776 -50.379 1.00 46.46 1212 GLU A CA 1
ATOM 1530 C C . GLU A 1 205 ? -17.725 -22.819 -50.409 1.00 48.90 1212 GLU A C 1
ATOM 1531 O O . GLU A 1 205 ? -17.264 -23.275 -49.357 1.00 46.69 1212 GLU A O 1
ATOM 1537 N N . LYS A 1 206 ? -17.262 -23.193 -51.609 1.00 47.49 1213 LYS A N 1
ATOM 1538 C CA . LYS A 1 206 ? -16.253 -24.243 -51.712 1.00 42.63 1213 LYS A CA 1
ATOM 1539 C C . LYS A 1 206 ? -14.924 -23.815 -51.105 1.00 45.61 1213 LYS A C 1
ATOM 1540 O O . LYS A 1 206 ? -14.261 -24.609 -50.429 1.00 46.16 1213 LYS A O 1
ATOM 1546 N N . GLU A 1 207 ? -14.515 -22.569 -51.336 1.00 40.22 1214 GLU A N 1
ATOM 1547 C CA . GLU A 1 207 ? -13.178 -22.144 -50.963 1.00 38.61 1214 GLU A CA 1
ATOM 1548 C C . GLU A 1 207 ? -13.107 -21.501 -49.583 1.00 41.02 1214 GLU A C 1
ATOM 1549 O O . GLU A 1 207 ? -12.005 -21.309 -49.070 1.00 39.23 1214 GLU A O 1
ATOM 1555 N N . LYS A 1 208 ? -14.231 -21.152 -48.968 1.00 40.39 1215 LYS A N 1
ATOM 1556 C CA . LYS A 1 208 ? -14.132 -20.397 -47.725 1.00 41.59 1215 LYS A CA 1
ATOM 1557 C C . LYS A 1 208 ? -13.654 -21.294 -46.584 1.00 39.01 1215 LYS A C 1
ATOM 1558 O O . LYS A 1 208 ? -13.681 -22.528 -46.661 1.00 41.23 1215 LYS A O 1
ATOM 1564 N N . PHE A 1 209 ? -13.210 -20.651 -45.513 1.00 35.93 1216 PHE A N 1
ATOM 1565 C CA . PHE A 1 209 ? -12.774 -21.377 -44.335 1.00 31.62 1216 PHE A CA 1
ATOM 1566 C C . PHE A 1 209 ? -13.949 -22.154 -43.759 1.00 36.57 1216 PHE A C 1
ATOM 1567 O O . PHE A 1 209 ? -14.979 -21.574 -43.405 1.00 39.63 1216 PHE A O 1
ATOM 1575 N N . ALA A 1 210 ? -13.809 -23.480 -43.703 1.00 40.15 1217 ALA A N 1
ATOM 1576 C CA . ALA A 1 210 ? -14.935 -24.318 -43.306 1.00 47.56 1217 ALA A CA 1
ATOM 1577 C C . ALA A 1 210 ? -15.351 -24.044 -41.868 1.00 49.33 1217 ALA A C 1
ATOM 1578 O O . ALA A 1 210 ? -16.521 -24.221 -41.514 1.00 52.28 1217 ALA A O 1
ATOM 1580 N N . GLY A 1 211 ? -14.418 -23.595 -41.036 1.00 47.26 1218 GLY A N 1
ATOM 1581 C CA . GLY A 1 211 ? -14.702 -23.258 -39.658 1.00 47.22 1218 GLY A CA 1
ATOM 1582 C C . GLY A 1 211 ? -15.349 -21.911 -39.429 1.00 51.10 1218 GLY A C 1
ATOM 1583 O O . GLY A 1 211 ? -15.648 -21.583 -38.278 1.00 60.98 1218 GLY A O 1
ATOM 1584 N N . GLY A 1 212 ? -15.589 -21.121 -40.478 1.00 40.18 1219 GLY A N 1
ATOM 1585 C CA . GLY A 1 212 ? -16.137 -19.790 -40.335 1.00 40.45 1219 GLY A CA 1
ATOM 1586 C C . GLY A 1 212 ? -17.445 -19.599 -41.088 1.00 43.72 1219 GLY A C 1
ATOM 1587 O O . GLY A 1 212 ? -17.938 -20.497 -41.778 1.00 41.12 1219 GLY A O 1
ATOM 1588 N N . ASP A 1 213 ? -18.007 -18.395 -40.932 1.00 44.06 1220 ASP A N 1
ATOM 1589 C CA . ASP A 1 213 ? -19.230 -18.060 -41.659 1.00 46.12 1220 ASP A CA 1
ATOM 1590 C C . ASP A 1 213 ? -18.917 -17.545 -43.054 1.00 45.34 1220 ASP A C 1
ATOM 1591 O O . ASP A 1 213 ? -19.468 -18.044 -44.040 1.00 38.60 1220 ASP A O 1
ATOM 1596 N N . TYR A 1 214 ? -18.058 -16.532 -43.153 1.00 41.80 1221 TYR A N 1
ATOM 1597 C CA . TYR A 1 214 ? -17.587 -16.075 -44.450 1.00 36.07 1221 TYR A CA 1
ATOM 1598 C C . TYR A 1 214 ? -16.124 -15.666 -44.354 1.00 39.66 1221 TYR A C 1
ATOM 1599 O O . TYR A 1 214 ? -15.612 -15.303 -43.287 1.00 36.16 1221 TYR A O 1
ATOM 1608 N N . THR A 1 215 ? -15.450 -15.757 -45.494 1.00 34.93 1222 THR A N 1
ATOM 1609 C CA . THR A 1 215 ? -14.030 -15.453 -45.617 1.00 35.63 1222 THR A CA 1
ATOM 1610 C C . THR A 1 215 ? -13.870 -14.341 -46.643 1.00 34.57 1222 THR A C 1
ATOM 1611 O O . THR A 1 215 ? -14.316 -14.484 -47.785 1.00 35.75 1222 THR A O 1
ATOM 1615 N N . THR A 1 216 ? -13.277 -13.229 -46.231 1.00 32.21 1223 THR A N 1
ATOM 1616 C CA . THR A 1 216 ? -12.902 -12.177 -47.160 1.00 32.12 1223 THR A CA 1
ATOM 1617 C C . THR A 1 216 ? -11.418 -12.308 -47.468 1.00 35.51 1223 THR A C 1
ATOM 1618 O O . THR A 1 216 ? -10.631 -12.816 -46.665 1.00 35.14 1223 THR A O 1
ATOM 1622 N N . THR A 1 217 ? -11.045 -11.869 -48.660 1.00 33.39 1224 THR A N 1
ATOM 1623 C CA . THR A 1 217 ? -9.722 -12.160 -49.168 1.00 31.07 1224 THR A CA 1
ATOM 1624 C C . THR A 1 217 ? -9.286 -11.023 -50.075 1.00 29.91 1224 THR A C 1
ATOM 1625 O O . THR A 1 217 ? -10.113 -10.260 -50.589 1.00 33.17 1224 THR A O 1
ATOM 1629 N N . ILE A 1 218 ? -7.975 -10.891 -50.239 1.00 29.15 1225 ILE A N 1
ATOM 1630 C CA . ILE A 1 218 ? -7.391 -10.087 -51.311 1.00 34.52 1225 ILE A CA 1
ATOM 1631 C C . ILE A 1 218 ? -6.624 -11.033 -52.223 1.00 34.14 1225 ILE A C 1
ATOM 1632 O O . ILE A 1 218 ? -5.851 -11.877 -51.749 1.00 34.91 1225 ILE A O 1
ATOM 1637 N N . GLU A 1 219 ? -6.826 -10.890 -53.525 1.00 33.43 1226 GLU A N 1
ATOM 1638 C CA . GLU A 1 219 ? -6.165 -11.738 -54.506 1.00 32.22 1226 GLU A CA 1
ATOM 1639 C C . GLU A 1 219 ? -5.271 -10.885 -55.394 1.00 32.17 1226 GLU A C 1
ATOM 1640 O O . GLU A 1 219 ? -5.680 -9.818 -55.855 1.00 39.48 1226 GLU A O 1
ATOM 1646 N N . ALA A 1 220 ? -4.051 -11.359 -55.632 1.00 38.40 1227 ALA A N 1
ATOM 1647 C CA . ALA A 1 220 ? -3.084 -10.675 -56.477 1.00 33.47 1227 ALA A CA 1
ATOM 1648 C C . ALA A 1 220 ? -2.800 -11.527 -57.707 1.00 38.10 1227 ALA A C 1
ATOM 1649 O O . ALA A 1 220 ? -3.053 -12.733 -57.722 1.00 36.92 1227 ALA A O 1
ATOM 1651 N N . PHE A 1 221 ? -2.263 -10.898 -58.746 1.00 40.98 1228 PHE A N 1
ATOM 1652 C CA . PHE A 1 221 ? -2.039 -11.591 -60.006 1.00 38.93 1228 PHE A CA 1
ATOM 1653 C C . PHE A 1 221 ? -0.576 -11.490 -60.419 1.00 40.52 1228 PHE A C 1
ATOM 1654 O O . PHE A 1 221 ? 0.004 -10.400 -60.404 1.00 43.38 1228 PHE A O 1
ATOM 1662 N N . ILE A 1 222 ? 0.004 -12.626 -60.805 1.00 36.77 1229 ILE A N 1
ATOM 1663 C CA . ILE A 1 222 ? 1.397 -12.744 -61.209 1.00 38.23 1229 ILE A CA 1
ATOM 1664 C C . ILE A 1 222 ? 1.376 -13.059 -62.700 1.00 38.65 1229 ILE A C 1
ATOM 1665 O O . ILE A 1 222 ? 1.116 -14.201 -63.108 1.00 47.08 1229 ILE A O 1
ATOM 1670 N N . SER A 1 223 ? 1.631 -12.037 -63.521 1.00 38.48 1230 SER A N 1
ATOM 1671 C CA . SER A 1 223 ? 1.445 -12.194 -64.964 1.00 39.00 1230 SER A CA 1
ATOM 1672 C C . SER A 1 223 ? 2.526 -13.061 -65.588 1.00 48.76 1230 SER A C 1
ATOM 1673 O O . SER A 1 223 ? 2.268 -13.728 -66.596 1.00 49.28 1230 SER A O 1
ATOM 1676 N N . ALA A 1 224 ? 3.737 -13.060 -65.018 1.00 41.36 1231 ALA A N 1
ATOM 1677 C CA . ALA A 1 224 ? 4.814 -13.875 -65.573 1.00 44.90 1231 ALA A CA 1
ATOM 1678 C C . ALA A 1 224 ? 4.431 -15.349 -65.620 1.00 48.93 1231 ALA A C 1
ATOM 1679 O O . ALA A 1 224 ? 4.921 -16.093 -66.479 1.00 51.56 1231 ALA A O 1
ATOM 1681 N N . SER A 1 225 ? 3.565 -15.787 -64.711 1.00 48.61 1232 SER A N 1
ATOM 1682 C CA . SER A 1 225 ? 3.016 -17.135 -64.734 1.00 53.22 1232 SER A CA 1
ATOM 1683 C C . SER A 1 225 ? 1.544 -17.158 -65.111 1.00 54.69 1232 SER A C 1
ATOM 1684 O O . SER A 1 225 ? 0.973 -18.244 -65.253 1.00 62.15 1232 SER A O 1
ATOM 1687 N N . GLY A 1 226 ? 0.920 -15.996 -65.284 1.00 50.33 1233 GLY A N 1
ATOM 1688 C CA . GLY A 1 226 ? -0.511 -15.935 -65.522 1.00 53.03 1233 GLY A CA 1
ATOM 1689 C C . GLY A 1 226 ? -1.343 -16.516 -64.401 1.00 60.39 1233 GLY A C 1
ATOM 1690 O O . GLY A 1 226 ? -2.445 -17.017 -64.649 1.00 59.51 1233 GLY A O 1
ATOM 1691 N N . ARG A 1 227 ? -0.853 -16.459 -63.164 1.00 54.57 1234 ARG A N 1
ATOM 1692 C CA . ARG A 1 227 ? -1.509 -17.158 -62.069 1.00 49.20 1234 ARG A CA 1
ATOM 1693 C C . ARG A 1 227 ? -1.800 -16.195 -60.931 1.00 47.34 1234 ARG A C 1
ATOM 1694 O O . ARG A 1 227 ? -1.056 -15.242 -60.706 1.00 43.97 1234 ARG A O 1
ATOM 1702 N N . ALA A 1 228 ? -2.895 -16.448 -60.222 1.00 37.18 1235 ALA A N 1
ATOM 1703 C CA . ALA A 1 228 ? -3.284 -15.620 -59.094 1.00 39.12 1235 ALA A CA 1
ATOM 1704 C C . ALA A 1 228 ? -2.826 -16.257 -57.787 1.00 39.42 1235 ALA A C 1
ATOM 1705 O O . ALA A 1 228 ? -2.584 -17.466 -57.704 1.00 36.67 1235 ALA A O 1
ATOM 1707 N N . ILE A 1 229 ? -2.724 -15.425 -56.753 1.00 38.06 1236 ILE A N 1
ATOM 1708 C CA . ILE A 1 229 ? -2.295 -15.895 -55.437 1.00 41.23 1236 ILE A CA 1
ATOM 1709 C C . ILE A 1 229 ? -3.016 -15.077 -54.371 1.00 37.80 1236 ILE A C 1
ATOM 1710 O O . ILE A 1 229 ? -3.198 -13.868 -54.523 1.00 35.92 1236 ILE A O 1
ATOM 1715 N N . GLN A 1 230 ? -3.468 -15.749 -53.306 1.00 37.81 1237 GLN A N 1
ATOM 1716 C CA . GLN A 1 230 ? -4.117 -15.052 -52.196 1.00 28.07 1237 GLN A CA 1
ATOM 1717 C C . GLN A 1 230 ? -3.074 -14.314 -51.367 1.00 31.54 1237 GLN A C 1
ATOM 1718 O O . GLN A 1 230 ? -2.073 -14.908 -50.958 1.00 29.63 1237 GLN A O 1
ATOM 1724 N N . GLY A 1 231 ? -3.318 -13.027 -51.089 1.00 29.83 1238 GLY A N 1
ATOM 1725 C CA . GLY A 1 231 ? -2.338 -12.210 -50.395 1.00 28.64 1238 GLY A CA 1
ATOM 1726 C C . GLY A 1 231 ? -2.531 -12.126 -48.892 1.00 27.03 1238 GLY A C 1
ATOM 1727 O O . GLY A 1 231 ? -1.574 -11.888 -48.149 1.00 26.33 1238 GLY A O 1
ATOM 1728 N N . GLY A 1 232 ? -3.764 -12.327 -48.444 1.00 29.04 1239 GLY A N 1
ATOM 1729 C CA . GLY A 1 232 ? -4.110 -12.203 -47.035 1.00 29.67 1239 GLY A CA 1
ATOM 1730 C C . GLY A 1 232 ? -5.570 -12.576 -46.882 1.00 29.07 1239 GLY A C 1
ATOM 1731 O O . GLY A 1 232 ? -6.307 -12.699 -47.864 1.00 30.66 1239 GLY A O 1
ATOM 1732 N N . THR A 1 233 ? -5.975 -12.784 -45.632 1.00 26.43 1240 THR A N 1
ATOM 1733 C CA . THR A 1 233 ? -7.334 -13.264 -45.434 1.00 27.58 1240 THR A CA 1
ATOM 1734 C C . THR A 1 233 ? -7.896 -12.789 -44.105 1.00 30.54 1240 THR A C 1
ATOM 1735 O O . THR A 1 233 ? -7.171 -12.647 -43.113 1.00 31.31 1240 THR A O 1
ATOM 1739 N N . SER A 1 234 ? -9.213 -12.570 -44.091 1.00 30.28 1241 SER A N 1
ATOM 1740 C CA . SER A 1 234 ? -9.905 -12.072 -42.908 1.00 30.63 1241 SER A CA 1
ATOM 1741 C C . SER A 1 234 ? -11.249 -12.782 -42.830 1.00 32.50 1241 SER A C 1
ATOM 1742 O O . SER A 1 234 ? -12.117 -12.561 -43.686 1.00 34.21 1241 SER A O 1
ATOM 1745 N N . HIS A 1 235 ? -11.403 -13.656 -41.831 1.00 30.13 1242 HIS A N 1
ATOM 1746 C CA . HIS A 1 235 ? -12.600 -14.475 -41.673 1.00 32.14 1242 HIS A CA 1
ATOM 1747 C C . HIS A 1 235 ? -13.547 -13.865 -40.655 1.00 37.04 1242 HIS A C 1
ATOM 1748 O O . HIS A 1 235 ? -13.115 -13.370 -39.609 1.00 32.45 1242 HIS A O 1
ATOM 1755 N N . HIS A 1 236 ? -14.841 -13.933 -40.951 1.00 36.08 1243 HIS A N 1
ATOM 1756 C CA . HIS A 1 236 ? -15.859 -13.862 -39.913 1.00 37.02 1243 HIS A CA 1
ATOM 1757 C C . HIS A 1 236 ? -16.193 -15.294 -39.512 1.00 40.20 1243 HIS A C 1
ATOM 1758 O O . HIS A 1 236 ? -16.710 -16.070 -40.325 1.00 43.73 1243 HIS A O 1
ATOM 1765 N N . LEU A 1 237 ? -15.852 -15.652 -38.280 1.00 37.85 1244 LEU A N 1
ATOM 1766 C CA . LEU A 1 237 ? -16.129 -16.984 -37.766 1.00 37.58 1244 LEU A CA 1
ATOM 1767 C C . LEU A 1 237 ? -17.511 -17.083 -37.164 1.00 40.83 1244 LEU A C 1
ATOM 1768 O O . LEU A 1 237 ? -17.988 -18.199 -36.926 1.00 37.23 1244 LEU A O 1
ATOM 1773 N N . GLY A 1 238 ? -18.136 -15.945 -36.880 1.00 45.72 1245 GLY A N 1
ATOM 1774 C CA . GLY A 1 238 ? -19.503 -15.993 -36.372 1.00 47.30 1245 GLY A CA 1
ATOM 1775 C C . GLY A 1 238 ? -19.489 -16.615 -34.991 1.00 46.46 1245 GLY A C 1
ATOM 1776 O O . GLY A 1 238 ? -18.649 -16.270 -34.156 1.00 45.72 1245 GLY A O 1
ATOM 1777 N N . GLN A 1 239 ? -20.405 -17.552 -34.740 1.00 44.90 1246 GLN A N 1
ATOM 1778 C CA . GLN A 1 239 ? -20.447 -18.257 -33.463 1.00 47.14 1246 GLN A CA 1
ATOM 1779 C C . GLN A 1 239 ? -20.021 -19.717 -33.587 1.00 48.50 1246 GLN A C 1
ATOM 1780 O O . GLN A 1 239 ? -20.292 -20.512 -32.679 1.00 49.32 1246 GLN A O 1
ATOM 1786 N N . ASN A 1 240 ? -19.360 -20.083 -34.689 1.00 51.73 1247 ASN A N 1
ATOM 1787 C CA . ASN A 1 240 ? -18.876 -21.449 -34.881 1.00 49.63 1247 ASN A CA 1
ATOM 1788 C C . ASN A 1 240 ? -17.959 -21.871 -33.744 1.00 46.46 1247 ASN A C 1
ATOM 1789 O O . ASN A 1 240 ? -18.247 -22.816 -32.989 1.00 54.69 1247 ASN A O 1
ATOM 1794 N N . PHE A 1 241 ? -16.841 -21.160 -33.602 1.00 37.29 1248 PHE A N 1
ATOM 1795 C CA . PHE A 1 241 ? -15.852 -21.544 -32.618 1.00 34.47 1248 PHE A CA 1
ATOM 1796 C C . PHE A 1 241 ? -16.328 -21.261 -31.198 1.00 40.56 1248 PHE A C 1
ATOM 1797 O O . PHE A 1 241 ? -15.924 -21.963 -30.274 1.00 39.65 1248 PHE A O 1
ATOM 1805 N N . SER A 1 242 ? -17.188 -20.255 -31.000 1.00 41.42 1249 SER A N 1
ATOM 1806 C CA . SER A 1 242 ? -17.643 -19.965 -29.642 1.00 43.39 1249 SER A CA 1
ATOM 1807 C C . SER A 1 242 ? -18.611 -21.032 -29.148 1.00 44.75 1249 SER A C 1
ATOM 1808 O O . SER A 1 242 ? -18.683 -21.303 -27.945 1.00 43.52 1249 SER A O 1
ATOM 1811 N N . LYS A 1 243 ? -19.349 -21.655 -30.059 1.00 43.62 1250 LYS A N 1
ATOM 1812 C CA . LYS A 1 243 ? -20.140 -22.810 -29.670 1.00 42.68 1250 LYS A CA 1
ATOM 1813 C C . LYS A 1 243 ? -19.245 -24.017 -29.422 1.00 44.73 1250 LYS A C 1
ATOM 1814 O O . LYS A 1 243 ? -19.494 -24.803 -28.502 1.00 48.45 1250 LYS A O 1
ATOM 1820 N N . MET A 1 244 ? -18.184 -24.173 -30.223 1.00 43.58 1251 MET A N 1
ATOM 1821 C CA . MET A 1 244 ? -17.323 -25.342 -30.052 1.00 40.85 1251 MET A CA 1
ATOM 1822 C C . MET A 1 244 ? -16.543 -25.280 -28.745 1.00 48.47 1251 MET A C 1
ATOM 1823 O O . MET A 1 244 ? -16.367 -26.305 -28.073 1.00 49.09 1251 MET A O 1
ATOM 1828 N N . PHE A 1 245 ? -16.053 -24.095 -28.374 1.00 43.22 1252 PHE A N 1
ATOM 1829 C CA . PHE A 1 245 ? -15.203 -23.927 -27.202 1.00 40.06 1252 PHE A CA 1
ATOM 1830 C C . PHE A 1 245 ? -15.925 -23.316 -26.011 1.00 40.65 1252 PHE A C 1
ATOM 1831 O O . PHE A 1 245 ? -15.294 -23.105 -24.968 1.00 43.05 1252 PHE A O 1
ATOM 1839 N N . GLU A 1 246 ? -17.219 -23.015 -26.145 1.00 43.02 1253 GLU A N 1
ATOM 1840 C CA . GLU A 1 246 ? -18.025 -22.462 -25.053 1.00 46.68 1253 GLU A CA 1
ATOM 1841 C C . GLU A 1 246 ? -17.483 -21.102 -24.601 1.00 44.85 1253 GLU A C 1
ATOM 1842 O O . GLU A 1 246 ? -17.200 -20.882 -23.422 1.00 44.45 1253 GLU A O 1
ATOM 1848 N N . ILE A 1 247 ? -17.318 -20.192 -25.561 1.00 41.87 1254 ILE A N 1
ATOM 1849 C CA . ILE A 1 247 ? -16.980 -18.796 -25.264 1.00 38.83 1254 ILE A CA 1
ATOM 1850 C C . ILE A 1 247 ? -18.315 -18.078 -25.104 1.00 38.74 1254 ILE A C 1
ATOM 1851 O O . ILE A 1 247 ? -18.918 -17.609 -26.071 1.00 38.20 1254 ILE A O 1
ATOM 1856 N N . VAL A 1 248 ? -18.777 -17.987 -23.862 1.00 42.47 1255 VAL A N 1
ATOM 1857 C CA . VAL A 1 248 ? -20.136 -17.555 -23.563 1.00 47.40 1255 VAL A CA 1
ATOM 1858 C C . VAL A 1 248 ? -20.102 -16.432 -22.534 1.00 43.13 1255 VAL A C 1
ATOM 1859 O O . VAL A 1 248 ? -19.177 -16.336 -21.723 1.00 41.80 1255 VAL A O 1
ATOM 1863 N N . PHE A 1 249 ? -21.116 -15.566 -22.587 1.00 46.20 1256 PHE A N 1
ATOM 1864 C CA . PHE A 1 249 ? -21.274 -14.490 -21.613 1.00 49.34 1256 PHE A CA 1
ATOM 1865 C C . PHE A 1 249 ? -22.741 -14.352 -21.220 1.00 53.53 1256 PHE A C 1
ATOM 1866 O O . PHE A 1 249 ? -23.642 -14.711 -21.980 1.00 47.05 1256 PHE A O 1
ATOM 1874 N N . GLU A 1 250 ? -22.976 -13.817 -20.024 1.00 52.05 1257 GLU A N 1
ATOM 1875 C CA . GLU A 1 250 ? -24.336 -13.710 -19.508 1.00 51.72 1257 GLU A CA 1
ATOM 1876 C C . GLU A 1 250 ? -25.141 -12.679 -20.289 1.00 46.17 1257 GLU A C 1
ATOM 1877 O O . GLU A 1 250 ? -24.647 -11.597 -20.619 1.00 45.78 1257 GLU A O 1
ATOM 1883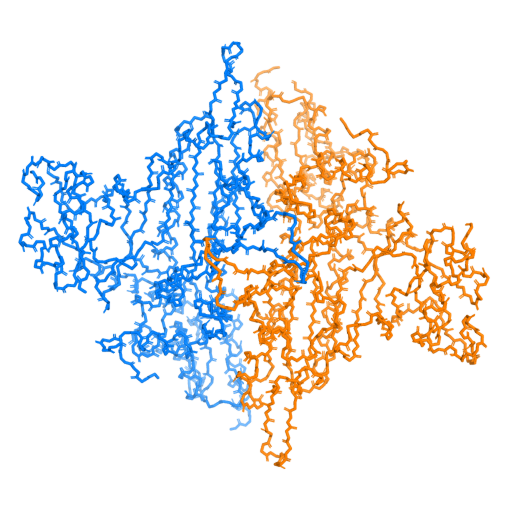 N N . ASP A 1 251 ? -26.390 -13.017 -20.577 1.00 43.49 1258 ASP A N 1
ATOM 1884 C CA . ASP A 1 251 ? -27.267 -12.075 -21.252 1.00 48.60 1258 ASP A CA 1
ATOM 1885 C C . ASP A 1 251 ? -27.516 -10.873 -20.344 1.00 56.15 1258 ASP A C 1
ATOM 1886 O O . ASP A 1 251 ? -27.875 -11.051 -19.173 1.00 51.66 1258 ASP A O 1
ATOM 1891 N N . PRO A 1 252 ? -27.322 -9.646 -20.829 1.00 63.15 1259 PRO A N 1
ATOM 1892 C CA . PRO A 1 252 ? -27.474 -8.485 -19.940 1.00 62.30 1259 PRO A CA 1
ATOM 1893 C C . PRO A 1 252 ? -28.911 -8.188 -19.565 1.00 67.31 1259 PRO A C 1
ATOM 1894 O O . PRO A 1 252 ? -29.139 -7.501 -18.563 1.00 69.41 1259 PRO A O 1
ATOM 1898 N N . LYS A 1 253 ? -29.886 -8.693 -20.317 1.00 66.83 1260 LYS A N 1
ATOM 1899 C CA . LYS A 1 253 ? -31.291 -8.425 -20.054 1.00 67.35 1260 LYS A CA 1
ATOM 1900 C C . LYS A 1 253 ? -32.043 -9.610 -19.462 1.00 63.00 1260 LYS A C 1
ATOM 1901 O O . LYS A 1 253 ? -32.938 -9.409 -18.638 1.00 68.13 1260 LYS A O 1
ATOM 1907 N N . ILE A 1 254 ? -31.713 -10.838 -19.842 1.00 48.92 1261 ILE A N 1
ATOM 1908 C CA . ILE A 1 254 ? -32.522 -12.000 -19.480 1.00 50.99 1261 ILE A CA 1
ATOM 1909 C C . ILE A 1 254 ? -31.776 -12.800 -18.416 1.00 49.26 1261 ILE A C 1
ATOM 1910 O O . ILE A 1 254 ? -30.669 -13.289 -18.675 1.00 47.77 1261 ILE A O 1
ATOM 1915 N N . PRO A 1 255 ? -32.334 -12.953 -17.214 1.00 52.54 1262 PRO A N 1
ATOM 1916 C CA . PRO A 1 255 ? -31.644 -13.724 -16.169 1.00 53.52 1262 PRO A CA 1
ATOM 1917 C C . PRO A 1 255 ? -31.399 -15.170 -16.593 1.00 54.87 1262 PRO A C 1
ATOM 1918 O O . PRO A 1 255 ? -32.276 -15.828 -17.158 1.00 59.88 1262 PRO A O 1
ATOM 1922 N N . GLY A 1 256 ? -30.183 -15.652 -16.327 1.00 54.15 1263 GLY A N 1
ATOM 1923 C CA . GLY A 1 256 ? -29.817 -17.032 -16.582 1.00 58.32 1263 GLY A CA 1
ATOM 1924 C C . GLY A 1 256 ? -29.422 -17.375 -18.006 1.00 58.15 1263 GLY A C 1
ATOM 1925 O O . GLY A 1 256 ? -28.840 -18.444 -18.223 1.00 62.32 1263 GLY A O 1
ATOM 1926 N N . GLU A 1 257 ? -29.704 -16.518 -18.984 1.00 51.73 1264 GLU A N 1
ATOM 1927 C CA . GLU A 1 257 ? -29.444 -16.842 -20.383 1.00 46.78 1264 GLU A CA 1
ATOM 1928 C C . GLU A 1 257 ? -28.015 -16.484 -20.778 1.00 53.72 1264 GLU A C 1
ATOM 1929 O O . GLU A 1 257 ? -27.479 -15.453 -20.363 1.00 53.30 1264 GLU A O 1
ATOM 1935 N N . LYS A 1 258 ? -27.404 -17.346 -21.586 1.00 45.21 1265 LYS A N 1
ATOM 1936 C CA . LYS A 1 258 ? -26.050 -17.149 -22.075 1.00 51.99 1265 LYS A CA 1
ATOM 1937 C C . LYS A 1 258 ? -26.076 -16.886 -23.574 1.00 47.15 1265 LYS A C 1
ATOM 1938 O O . LYS A 1 258 ? -26.918 -17.418 -24.301 1.00 50.53 1265 LYS A O 1
ATOM 1940 N N . GLN A 1 259 ? -25.151 -16.049 -24.022 1.00 43.89 1266 GLN A N 1
ATOM 1941 C CA . GLN A 1 259 ? -24.916 -15.815 -25.437 1.00 49.60 1266 GLN A CA 1
ATOM 1942 C C . GLN A 1 259 ? -23.527 -16.305 -25.812 1.00 46.90 1266 GLN A C 1
ATOM 1943 O O . GLN A 1 259 ? -22.605 -16.288 -24.991 1.00 46.62 1266 GLN A O 1
ATOM 1949 N N . PHE A 1 260 ? -23.385 -16.740 -27.061 1.00 46.66 1267 PHE A N 1
ATOM 1950 C CA . PHE A 1 260 ? -22.085 -17.096 -27.616 1.00 45.93 1267 PHE A CA 1
ATOM 1951 C C . PHE A 1 260 ? -21.460 -15.863 -28.258 1.00 41.57 1267 PHE A C 1
ATOM 1952 O O . PHE A 1 260 ? -22.157 -15.053 -28.879 1.00 47.10 1267 PHE A O 1
ATOM 1960 N N . ALA A 1 261 ? -20.147 -15.716 -28.089 1.00 39.94 1268 ALA A N 1
ATOM 1961 C CA . ALA A 1 261 ? -19.434 -14.591 -28.685 1.00 40.37 1268 ALA A CA 1
ATOM 1962 C C . ALA A 1 261 ? -19.332 -14.742 -30.198 1.00 42.78 1268 ALA A C 1
ATOM 1963 O O . ALA A 1 261 ? -19.355 -15.851 -30.739 1.00 42.65 1268 ALA A O 1
ATOM 1965 N N . TYR A 1 262 ? -19.201 -13.606 -30.880 1.00 41.40 1269 TYR A N 1
ATOM 1966 C CA . TYR A 1 262 ? -18.922 -13.582 -32.308 1.00 42.40 1269 TYR A CA 1
ATOM 1967 C C . TYR A 1 262 ? -17.430 -13.388 -32.497 1.00 39.06 1269 TYR A C 1
ATOM 1968 O O . TYR A 1 262 ? -16.813 -12.584 -31.801 1.00 41.66 1269 TYR A O 1
ATOM 1977 N N . GLN A 1 263 ? -16.849 -14.127 -33.432 1.00 39.86 1270 GLN A N 1
ATOM 1978 C CA . GLN A 1 263 ? -15.403 -14.135 -33.579 1.00 34.43 1270 GLN A CA 1
ATOM 1979 C C . GLN A 1 263 ? -14.992 -13.900 -35.025 1.00 36.85 1270 GLN A C 1
ATOM 1980 O O . GLN A 1 263 ? -15.735 -14.226 -35.969 1.00 36.11 1270 GLN A O 1
ATOM 1986 N N . ASN A 1 264 ? -13.793 -13.313 -35.153 1.00 31.25 1271 ASN A N 1
ATOM 1987 C CA . ASN A 1 264 ? -13.029 -13.223 -36.389 1.00 33.10 1271 ASN A CA 1
ATOM 1988 C C . ASN A 1 264 ? -11.633 -13.798 -36.163 1.00 31.84 1271 ASN A C 1
ATOM 1989 O O . ASN A 1 264 ? -11.118 -13.830 -35.036 1.00 32.34 1271 ASN A O 1
ATOM 1994 N N . SER A 1 265 ? -10.996 -14.187 -37.266 1.00 31.10 1272 SER A N 1
ATOM 1995 C CA . SER A 1 265 ? -9.553 -14.373 -37.288 1.00 26.80 1272 SER A CA 1
ATOM 1996 C C . SER A 1 265 ? -9.051 -13.873 -38.635 1.00 31.18 1272 SER A C 1
ATOM 1997 O O . SER A 1 265 ? -9.815 -13.774 -39.599 1.00 31.81 1272 SER A O 1
ATOM 2000 N N . TRP A 1 266 ? -7.791 -13.469 -38.673 1.00 33.59 1273 TRP A N 1
ATOM 2001 C CA . TRP A 1 266 ? -7.191 -12.873 -39.851 1.00 29.92 1273 TRP A CA 1
ATOM 2002 C C . TRP A 1 266 ? -5.683 -13.136 -39.910 1.00 27.08 1273 TRP A C 1
ATOM 2003 O O . TRP A 1 266 ? -5.076 -13.190 -38.928 1.00 25.38 1273 TRP A O 1
ATOM 2014 N N . GLY A 1 267 ? -5.132 -13.255 -41.091 1.00 26.56 1274 GLY A N 1
ATOM 2015 C CA . GLY A 1 267 ? -3.721 -13.595 -41.175 1.00 26.43 1274 GLY A CA 1
ATOM 2016 C C . GLY A 1 267 ? -3.006 -13.073 -42.404 1.00 30.38 1274 GLY A C 1
ATOM 2017 O O . GLY A 1 267 ? -3.603 -12.895 -43.481 1.00 24.60 1274 GLY A O 1
ATOM 2018 N N . LEU A 1 268 ? -1.693 -12.870 -42.230 1.00 30.88 1275 LEU A N 1
ATOM 2019 C CA . LEU A 1 268 ? -0.822 -12.320 -43.269 1.00 28.41 1275 LEU A CA 1
ATOM 2020 C C . LEU A 1 268 ? 0.585 -12.891 -43.104 1.00 22.75 1275 LEU A C 1
ATOM 2021 O O . LEU A 1 268 ? 1.099 -12.930 -41.981 1.00 22.53 1275 LEU A O 1
ATOM 2026 N N . THR A 1 269 ? 1.215 -13.328 -44.210 1.00 22.82 1276 THR A N 1
ATOM 2027 C CA . THR A 1 269 ? 2.526 -13.982 -44.106 1.00 22.37 1276 THR A CA 1
ATOM 2028 C C . THR A 1 269 ? 3.586 -13.262 -44.940 1.00 27.72 1276 THR A C 1
ATOM 2029 O O . THR A 1 269 ? 3.315 -12.290 -45.663 1.00 26.56 1276 THR A O 1
ATOM 2033 N N . THR A 1 270 ? 4.807 -13.805 -44.868 1.00 24.37 1277 THR A N 1
ATOM 2034 C CA . THR A 1 270 ? 5.931 -13.369 -45.688 1.00 25.08 1277 THR A CA 1
ATOM 2035 C C . THR A 1 270 ? 5.746 -13.689 -47.158 1.00 24.30 1277 THR A C 1
ATOM 2036 O O . THR A 1 270 ? 6.610 -13.305 -47.974 1.00 25.45 1277 THR A O 1
ATOM 2040 N N . ARG A 1 271 ? 4.650 -14.381 -47.509 1.00 22.82 1278 ARG A N 1
ATOM 2041 C CA . ARG A 1 271 ? 4.255 -14.505 -48.914 1.00 27.37 1278 ARG A CA 1
ATOM 2042 C C . ARG A 1 271 ? 4.294 -13.150 -49.612 1.00 29.16 1278 ARG A C 1
ATOM 2043 O O . ARG A 1 271 ? 4.674 -13.056 -50.790 1.00 30.36 1278 ARG A O 1
ATOM 2051 N N . THR A 1 272 ? 3.911 -12.090 -48.886 1.00 25.13 1279 THR A N 1
ATOM 2052 C CA . THR A 1 272 ? 4.061 -10.701 -49.330 1.00 25.45 1279 THR A CA 1
ATOM 2053 C C . THR A 1 272 ? 5.328 -10.452 -50.133 1.00 23.75 1279 THR A C 1
ATOM 2054 O O . THR A 1 272 ? 5.284 -9.905 -51.248 1.00 26.25 1279 THR A O 1
ATOM 2058 N N . ILE A 1 273 ? 6.472 -10.848 -49.566 1.00 23.26 1280 ILE A N 1
ATOM 2059 C CA . ILE A 1 273 ? 7.762 -10.573 -50.193 1.00 24.31 1280 ILE A CA 1
ATOM 2060 C C . ILE A 1 273 ? 7.881 -11.316 -51.520 1.00 25.07 1280 ILE A C 1
ATOM 2061 O O . ILE A 1 273 ? 8.346 -10.755 -52.524 1.00 30.92 1280 ILE A O 1
ATOM 2066 N N . GLY A 1 274 ? 7.443 -12.577 -51.551 1.00 26.46 1281 GLY A N 1
ATOM 2067 C CA . GLY A 1 274 ? 7.446 -13.313 -52.807 1.00 27.29 1281 GLY A CA 1
ATOM 2068 C C . GLY A 1 274 ? 6.585 -12.644 -53.861 1.00 25.95 1281 GLY A C 1
ATOM 2069 O O . GLY A 1 274 ? 6.993 -12.517 -55.026 1.00 27.14 1281 GLY A O 1
ATOM 2070 N N . VAL A 1 275 ? 5.403 -12.153 -53.468 1.00 25.44 1282 VAL A N 1
ATOM 2071 C CA . VAL A 1 275 ? 4.574 -11.527 -54.495 1.00 29.43 1282 VAL A CA 1
ATOM 2072 C C . VAL A 1 275 ? 5.264 -10.268 -54.992 1.00 25.90 1282 VAL A C 1
ATOM 2073 O O . VAL A 1 275 ? 5.311 -9.995 -56.209 1.00 29.35 1282 VAL A O 1
ATOM 2077 N N . MET A 1 276 ? 5.904 -9.540 -54.070 1.00 29.44 1283 MET A N 1
ATOM 2078 C CA . MET A 1 276 ? 6.620 -8.331 -54.444 1.00 29.03 1283 MET A CA 1
ATOM 2079 C C . MET A 1 276 ? 7.716 -8.663 -55.443 1.00 31.82 1283 MET A C 1
ATOM 2080 O O . MET A 1 276 ? 7.919 -7.935 -56.430 1.00 28.74 1283 MET A O 1
ATOM 2085 N N . THR A 1 277 ? 8.402 -9.791 -55.222 1.00 31.04 1284 THR A N 1
ATOM 2086 C CA . THR A 1 277 ? 9.466 -10.200 -56.127 1.00 29.89 1284 THR A CA 1
ATOM 2087 C C . THR A 1 277 ? 8.902 -10.576 -57.489 1.00 29.58 1284 THR A C 1
ATOM 2088 O O . THR A 1 277 ? 9.426 -10.132 -58.520 1.00 31.30 1284 THR A O 1
ATOM 2092 N N . MET A 1 278 ? 7.796 -11.344 -57.510 1.00 27.35 1285 MET A N 1
ATOM 2093 C CA . MET A 1 278 ? 7.237 -11.822 -58.775 1.00 29.64 1285 MET A CA 1
ATOM 2094 C C . MET A 1 278 ? 6.638 -10.687 -59.594 1.00 30.02 1285 MET A C 1
ATOM 2095 O O . MET A 1 278 ? 6.681 -10.719 -60.837 1.00 30.56 1285 MET A O 1
ATOM 2100 N N . VAL A 1 279 ? 6.086 -9.678 -58.922 1.00 28.36 1286 VAL A N 1
ATOM 2101 C CA . VAL A 1 279 ? 5.404 -8.594 -59.626 1.00 32.47 1286 VAL A CA 1
ATOM 2102 C C . VAL A 1 279 ? 6.402 -7.578 -60.172 1.00 34.49 1286 VAL A C 1
ATOM 2103 O O . VAL A 1 279 ? 6.357 -7.206 -61.355 1.00 31.40 1286 VAL A O 1
ATOM 2107 N N . HIS A 1 280 ? 7.304 -7.089 -59.328 1.00 32.15 1287 HIS A N 1
ATOM 2108 C CA . HIS A 1 280 ? 8.143 -5.958 -59.712 1.00 32.83 1287 HIS A CA 1
ATOM 2109 C C . HIS A 1 280 ? 9.529 -6.354 -60.200 1.00 31.05 1287 HIS A C 1
ATOM 2110 O O . HIS A 1 280 ? 10.205 -5.521 -60.819 1.00 31.87 1287 HIS A O 1
ATOM 2117 N N . GLY A 1 281 ? 9.961 -7.588 -59.949 1.00 27.87 1288 GLY A N 1
ATOM 2118 C CA . GLY A 1 281 ? 11.306 -7.977 -60.320 1.00 27.96 1288 GLY A CA 1
ATOM 2119 C C . GLY A 1 281 ? 11.480 -7.952 -61.826 1.00 28.81 1288 GLY A C 1
ATOM 2120 O O . GLY A 1 281 ? 10.517 -8.095 -62.585 1.00 31.79 1288 GLY A O 1
ATOM 2121 N N . ASP A 1 282 ? 12.719 -7.752 -62.271 1.00 31.33 1289 ASP A N 1
ATOM 2122 C CA . ASP A 1 282 ? 12.972 -7.655 -63.708 1.00 29.94 1289 ASP A CA 1
ATOM 2123 C C . ASP A 1 282 ? 14.248 -8.425 -64.042 1.00 30.09 1289 ASP A C 1
ATOM 2124 O O . ASP A 1 282 ? 14.798 -9.157 -63.213 1.00 30.89 1289 ASP A O 1
ATOM 2129 N N . ASN A 1 283 ? 14.733 -8.265 -65.272 1.00 36.34 1290 ASN A N 1
ATOM 2130 C CA . ASN A 1 283 ? 15.885 -9.054 -65.687 1.00 34.24 1290 ASN A CA 1
ATOM 2131 C C . ASN A 1 283 ? 17.205 -8.502 -65.165 1.00 34.34 1290 ASN A C 1
ATOM 2132 O O . ASN A 1 283 ? 18.262 -9.079 -65.449 1.00 36.96 1290 ASN A O 1
ATOM 2137 N N . MET A 1 284 ? 17.160 -7.414 -64.397 1.00 35.69 1291 MET A N 1
ATOM 2138 C CA . MET A 1 284 ? 18.306 -6.941 -63.645 1.00 30.95 1291 MET A CA 1
ATOM 2139 C C . MET A 1 284 ? 18.273 -7.423 -62.199 1.00 32.58 1291 MET A C 1
ATOM 2140 O O . MET A 1 284 ? 19.290 -7.330 -61.500 1.00 35.20 1291 MET A O 1
ATOM 2145 N N . GLY A 1 285 ? 17.149 -7.977 -61.747 1.00 31.49 1292 GLY A N 1
ATOM 2146 C CA . GLY A 1 285 ? 17.072 -8.465 -60.384 1.00 33.88 1292 GLY A CA 1
ATOM 2147 C C . GLY A 1 285 ? 15.870 -7.990 -59.599 1.00 32.28 1292 GLY A C 1
ATOM 2148 O O . GLY A 1 285 ? 14.803 -7.728 -60.153 1.00 31.21 1292 GLY A O 1
ATOM 2149 N N . LEU A 1 286 ? 16.032 -7.895 -58.289 1.00 29.48 1293 LEU A N 1
ATOM 2150 C CA . LEU A 1 286 ? 14.950 -7.447 -57.431 1.00 26.72 1293 LEU A CA 1
ATOM 2151 C C . LEU A 1 286 ? 14.670 -5.976 -57.690 1.00 30.46 1293 LEU A C 1
ATOM 2152 O O . LEU A 1 286 ? 15.547 -5.231 -58.120 1.00 29.98 1293 LEU A O 1
ATOM 2157 N N . VAL A 1 287 ? 13.435 -5.558 -57.418 1.00 30.49 1294 VAL A N 1
ATOM 2158 C CA . VAL A 1 287 ? 13.038 -4.154 -57.481 1.00 30.04 1294 VAL A CA 1
ATOM 2159 C C . VAL A 1 287 ? 12.256 -3.852 -56.211 1.00 34.80 1294 VAL A C 1
ATOM 2160 O O . VAL A 1 287 ? 11.132 -4.341 -56.046 1.00 31.68 1294 VAL A O 1
ATOM 2164 N N . LEU A 1 288 ? 12.837 -3.032 -55.312 1.00 30.29 1295 LEU A N 1
ATOM 2165 C CA . LEU A 1 288 ? 12.179 -2.749 -54.034 1.00 32.81 1295 LEU A CA 1
ATOM 2166 C C . LEU A 1 288 ? 11.280 -1.526 -54.144 1.00 30.39 1295 LEU A C 1
ATOM 2167 O O . LEU A 1 288 ? 11.744 -0.459 -54.573 1.00 32.80 1295 LEU A O 1
ATOM 2172 N N . PRO A 1 289 ? 10.018 -1.611 -53.735 1.00 28.05 1296 PRO A N 1
ATOM 2173 C CA . PRO A 1 289 ? 9.229 -0.389 -53.561 1.00 31.17 1296 PRO A CA 1
ATOM 2174 C C . PRO A 1 289 ? 9.848 0.460 -52.468 1.00 26.60 1296 PRO A C 1
ATOM 2175 O O . PRO A 1 289 ? 10.235 -0.061 -51.410 1.00 31.51 1296 PRO A O 1
ATOM 2179 N N . PRO A 1 290 ? 10.038 1.757 -52.724 1.00 27.46 1297 PRO A N 1
ATOM 2180 C CA . PRO A 1 290 ? 10.683 2.631 -51.725 1.00 27.17 1297 PRO A CA 1
ATOM 2181 C C . PRO A 1 290 ? 10.068 2.546 -50.334 1.00 29.49 1297 PRO A C 1
ATOM 2182 O O . PRO A 1 290 ? 10.790 2.666 -49.332 1.00 29.51 1297 PRO A O 1
ATOM 2186 N N . ARG A 1 291 ? 8.766 2.285 -50.245 1.00 30.89 1298 ARG A N 1
ATOM 2187 C CA . ARG A 1 291 ? 8.089 2.278 -48.954 1.00 33.62 1298 ARG A CA 1
ATOM 2188 C C . ARG A 1 291 ? 8.539 1.127 -48.055 1.00 34.50 1298 ARG A C 1
ATOM 2189 O O . ARG A 1 291 ? 8.399 1.233 -46.830 1.00 35.00 1298 ARG A O 1
ATOM 2197 N N . VAL A 1 292 ? 9.101 0.052 -48.611 1.00 29.11 1299 VAL A N 1
ATOM 2198 C CA . VAL A 1 292 ? 9.612 -1.053 -47.808 1.00 31.81 1299 VAL A CA 1
ATOM 2199 C C . VAL A 1 292 ? 11.116 -1.257 -47.955 1.00 30.99 1299 VAL A C 1
ATOM 2200 O O . VAL A 1 292 ? 11.663 -2.162 -47.327 1.00 30.46 1299 VAL A O 1
ATOM 2204 N N . ALA A 1 293 ? 11.813 -0.433 -48.733 1.00 30.14 1300 ALA A N 1
ATOM 2205 C CA . ALA A 1 293 ? 13.235 -0.675 -48.984 1.00 35.08 1300 ALA A CA 1
ATOM 2206 C C . ALA A 1 293 ? 14.087 -0.353 -47.754 1.00 33.79 1300 ALA A C 1
ATOM 2207 O O . ALA A 1 293 ? 14.089 0.804 -47.306 1.00 35.70 1300 ALA A O 1
ATOM 2209 N N . CYS A 1 294 ? 14.824 -1.375 -47.243 1.00 34.23 1301 CYS A N 1
ATOM 2210 C CA . CYS A 1 294 ? 15.763 -1.228 -46.117 1.00 39.12 1301 CYS A CA 1
ATOM 2211 C C . CYS A 1 294 ? 16.705 -0.060 -46.378 1.00 42.82 1301 CYS A C 1
ATOM 2212 O O . CYS A 1 294 ? 16.964 0.771 -45.503 1.00 38.26 1301 CYS A O 1
ATOM 2215 N N . VAL A 1 295 ? 17.214 -0.001 -47.601 1.00 36.75 1302 VAL A N 1
ATOM 2216 C CA . VAL A 1 295 ? 18.043 1.078 -48.117 1.00 33.83 1302 VAL A CA 1
ATOM 2217 C C . VAL A 1 295 ? 17.295 1.652 -49.308 1.00 29.85 1302 VAL A C 1
ATOM 2218 O O . VAL A 1 295 ? 17.063 0.937 -50.289 1.00 32.55 1302 VAL A O 1
ATOM 2222 N N . GLN A 1 296 ? 16.885 2.920 -49.202 1.00 31.37 1303 GLN A N 1
ATOM 2223 C CA . GLN A 1 296 ? 16.197 3.634 -50.268 1.00 34.53 1303 GLN A CA 1
ATOM 2224 C C . GLN A 1 296 ? 17.171 4.257 -51.255 1.00 33.34 1303 GLN A C 1
ATOM 2225 O O . GLN A 1 296 ? 16.912 4.261 -52.470 1.00 31.97 1303 GLN A O 1
ATOM 2231 N N . VAL A 1 297 ? 18.266 4.829 -50.746 1.00 31.41 1304 VAL A N 1
ATOM 2232 C CA . VAL A 1 297 ? 19.295 5.453 -51.571 1.00 32.16 1304 VAL A CA 1
ATOM 2233 C C . VAL A 1 297 ? 20.632 4.866 -51.150 1.00 36.17 1304 VAL A C 1
ATOM 2234 O O . VAL A 1 297 ? 20.920 4.780 -49.954 1.00 37.21 1304 VAL A O 1
ATOM 2238 N N . VAL A 1 298 ? 21.434 4.434 -52.117 1.00 33.63 1305 VAL A N 1
ATOM 2239 C CA . VAL A 1 298 ? 22.802 4.010 -51.836 1.00 35.33 1305 VAL A CA 1
ATOM 2240 C C . VAL A 1 298 ? 23.747 4.999 -52.508 1.00 39.37 1305 VAL A C 1
ATOM 2241 O O . VAL A 1 298 ? 23.637 5.264 -53.713 1.00 34.47 1305 VAL A O 1
ATOM 2245 N N . ILE A 1 299 ? 24.642 5.586 -51.720 1.00 34.38 1306 ILE A N 1
ATOM 2246 C CA . ILE A 1 299 ? 25.611 6.553 -52.223 1.00 37.01 1306 ILE A CA 1
ATOM 2247 C C . ILE A 1 299 ? 26.888 5.804 -52.583 1.00 40.88 1306 ILE A C 1
ATOM 2248 O O . ILE A 1 299 ? 27.452 5.082 -51.748 1.00 42.31 1306 ILE A O 1
ATOM 2253 N N . ILE A 1 300 ? 27.352 5.976 -53.822 1.00 37.85 1307 ILE A N 1
ATOM 2254 C CA . ILE A 1 300 ? 28.519 5.269 -54.327 1.00 40.48 1307 ILE A CA 1
ATOM 2255 C C . ILE A 1 300 ? 29.527 6.255 -54.907 1.00 38.96 1307 ILE A C 1
ATOM 2256 O O . ILE A 1 300 ? 29.213 6.969 -55.863 1.00 39.71 1307 ILE A O 1
ATOM 2261 N N . PRO A 1 301 ? 30.745 6.337 -54.364 1.00 39.19 1308 PRO A N 1
ATOM 2262 C CA . PRO A 1 301 ? 31.789 7.153 -54.996 1.00 44.09 1308 PRO A CA 1
ATOM 2263 C C . PRO A 1 301 ? 32.276 6.515 -56.288 1.00 47.48 1308 PRO A C 1
ATOM 2264 O O . PRO A 1 301 ? 32.452 5.296 -56.367 1.00 46.44 1308 PRO A O 1
ATOM 2268 N N . CYS A 1 302 ? 32.482 7.357 -57.301 1.00 40.66 1309 CYS A N 1
ATOM 2269 C CA . CYS A 1 302 ? 33.070 6.960 -58.589 1.00 48.17 1309 CYS A CA 1
ATOM 2270 C C . CYS A 1 302 ? 34.406 7.644 -58.825 1.00 52.39 1309 CYS A C 1
ATOM 2271 O O . CYS A 1 302 ? 34.609 8.776 -58.386 1.00 58.05 1309 CYS A O 1
ATOM 2274 N N . SER A 1 309 ? 44.258 12.686 -56.522 1.00 70.21 1316 SER A N 1
ATOM 2275 C CA . SER A 1 309 ? 44.722 13.585 -55.470 1.00 71.48 1316 SER A CA 1
ATOM 2276 C C . SER A 1 309 ? 44.182 13.131 -54.125 1.00 80.03 1316 SER A C 1
ATOM 2277 O O . SER A 1 309 ? 42.984 12.883 -53.988 1.00 75.91 1316 SER A O 1
ATOM 2279 N N . GLU A 1 310 ? 45.069 13.013 -53.131 1.00 85.82 1317 GLU A N 1
ATOM 2280 C CA . GLU A 1 310 ? 44.621 12.624 -51.797 1.00 81.05 1317 GLU A CA 1
ATOM 2281 C C . GLU A 1 310 ? 43.620 13.629 -51.246 1.00 76.65 1317 GLU A C 1
ATOM 2282 O O . GLU A 1 310 ? 42.630 13.247 -50.608 1.00 83.38 1317 GLU A O 1
ATOM 2284 N N . GLU A 1 311 ? 43.852 14.922 -51.495 1.00 68.20 1318 GLU A N 1
ATOM 2285 C CA . GLU A 1 311 ? 42.883 15.931 -51.076 1.00 60.73 1318 GLU A CA 1
ATOM 2286 C C . GLU A 1 311 ? 41.527 15.684 -51.716 1.00 62.29 1318 GLU A C 1
ATOM 2287 O O . GLU A 1 311 ? 40.493 15.758 -51.043 1.00 58.63 1318 GLU A O 1
ATOM 2289 N N . ASP A 1 312 ? 41.506 15.385 -53.017 1.00 65.46 1319 ASP A N 1
ATOM 2290 C CA . ASP A 1 312 ? 40.225 15.200 -53.683 1.00 63.64 1319 ASP A CA 1
ATOM 2291 C C . ASP A 1 312 ? 39.570 13.887 -53.263 1.00 55.84 1319 ASP A C 1
ATOM 2292 O O . ASP A 1 312 ? 38.344 13.814 -53.151 1.00 56.60 1319 ASP A O 1
ATOM 2297 N N . LYS A 1 313 ? 40.365 12.848 -53.000 1.00 59.06 1320 LYS A N 1
ATOM 2298 C CA . LYS A 1 313 ? 39.801 11.616 -52.449 1.00 57.09 1320 LYS A CA 1
ATOM 2299 C C . LYS A 1 313 ? 39.102 11.888 -51.124 1.00 57.50 1320 LYS A C 1
ATOM 2300 O O . LYS A 1 313 ? 37.951 11.469 -50.911 1.00 53.12 1320 LYS A O 1
ATOM 2302 N N . GLU A 1 314 ? 39.784 12.606 -50.223 1.00 59.19 1321 GLU A N 1
ATOM 2303 C CA . GLU A 1 314 ? 39.193 12.929 -48.926 1.00 59.12 1321 GLU A CA 1
ATOM 2304 C C . GLU A 1 314 ? 37.948 13.795 -49.085 1.00 54.36 1321 GLU A C 1
ATOM 2305 O O . GLU A 1 314 ? 36.939 13.575 -48.400 1.00 54.78 1321 GLU A O 1
ATOM 2307 N N . ALA A 1 315 ? 38.000 14.778 -49.988 1.00 58.29 1322 ALA A N 1
ATOM 2308 C CA . ALA A 1 315 ? 36.849 15.645 -50.224 1.00 59.88 1322 ALA A CA 1
ATOM 2309 C C . ALA A 1 315 ? 35.664 14.863 -50.784 1.00 62.24 1322 ALA A C 1
ATOM 2310 O O . ALA A 1 315 ? 34.519 15.118 -50.407 1.00 55.88 1322 ALA A O 1
ATOM 2312 N N . LEU A 1 316 ? 35.919 13.914 -51.686 1.00 61.03 1323 LEU A N 1
ATOM 2313 C CA . LEU A 1 316 ? 34.838 13.112 -52.253 1.00 54.86 1323 LEU A CA 1
ATOM 2314 C C . LEU A 1 316 ? 34.191 12.230 -51.196 1.00 54.57 1323 LEU A C 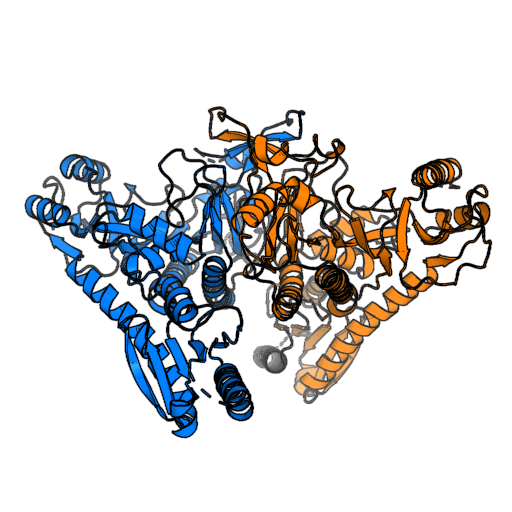1
ATOM 2315 O O . LEU A 1 316 ? 32.954 12.130 -51.133 1.00 50.93 1323 LEU A O 1
ATOM 2320 N N . ILE A 1 317 ? 35.006 11.575 -50.357 1.00 49.04 1324 ILE A N 1
ATOM 2321 C CA . ILE A 1 317 ? 34.436 10.800 -49.259 1.00 47.74 1324 ILE A CA 1
ATOM 2322 C C . ILE A 1 317 ? 33.596 11.705 -48.369 1.00 46.69 1324 ILE A C 1
ATOM 2323 O O . ILE A 1 317 ? 32.477 11.353 -47.970 1.00 47.16 1324 ILE A O 1
ATOM 2328 N N . ALA A 1 318 ? 34.113 12.901 -48.065 1.00 50.44 1325 ALA A N 1
ATOM 2329 C CA . ALA A 1 318 ? 33.371 13.821 -47.212 1.00 52.04 1325 ALA A CA 1
ATOM 2330 C C . ALA A 1 318 ? 32.075 14.282 -47.870 1.00 55.78 1325 ALA A C 1
ATOM 2331 O O . ALA A 1 318 ? 31.071 14.467 -47.182 1.00 52.47 1325 ALA A O 1
ATOM 2333 N N . LYS A 1 319 ? 32.076 14.480 -49.192 1.00 48.58 1326 LYS A N 1
ATOM 2334 C CA . LYS A 1 319 ? 30.846 14.857 -49.888 1.00 44.11 1326 LYS A CA 1
ATOM 2335 C C . LYS A 1 319 ? 29.803 13.745 -49.799 1.00 47.25 1326 LYS A C 1
ATOM 2336 O O . LYS A 1 319 ? 28.611 14.005 -49.562 1.00 42.61 1326 LYS A O 1
ATOM 2342 N N . CYS A 1 320 ? 30.239 12.500 -50.001 1.00 46.08 1327 CYS A N 1
ATOM 2343 C CA . CYS A 1 320 ? 29.328 11.373 -49.859 1.00 38.08 1327 CYS A CA 1
ATOM 2344 C C . CYS A 1 320 ? 28.733 11.348 -48.459 1.00 47.59 1327 CYS A C 1
ATOM 2345 O O . CYS A 1 320 ? 27.529 11.137 -48.281 1.00 42.08 1327 CYS A O 1
ATOM 2348 N N . ASN A 1 321 ? 29.574 11.572 -47.450 1.00 51.28 1328 ASN A N 1
ATOM 2349 C CA . ASN A 1 321 ? 29.084 11.611 -46.077 1.00 53.46 1328 ASN A CA 1
ATOM 2350 C C . ASN A 1 321 ? 28.149 12.797 -45.848 1.00 49.72 1328 ASN A C 1
ATOM 2351 O O . ASN A 1 321 ? 27.195 12.683 -45.076 1.00 51.79 1328 ASN A O 1
ATOM 2356 N N . ASP A 1 322 ? 28.382 13.924 -46.526 1.00 52.27 1329 ASP A N 1
ATOM 2357 C CA . ASP A 1 322 ? 27.442 15.041 -46.457 1.00 48.49 1329 ASP A CA 1
ATOM 2358 C C . ASP A 1 322 ? 26.065 14.614 -46.937 1.00 53.58 1329 ASP A C 1
ATOM 2359 O O . ASP A 1 322 ? 25.050 14.878 -46.281 1.00 51.86 1329 ASP A O 1
ATOM 2364 N N . TYR A 1 323 ? 26.013 13.987 -48.111 1.00 51.98 1330 TYR A N 1
ATOM 2365 C CA . TYR A 1 323 ? 24.729 13.522 -48.622 1.00 51.54 1330 TYR A CA 1
ATOM 2366 C C . TYR A 1 323 ? 24.102 12.517 -47.666 1.00 47.36 1330 TYR A C 1
ATOM 2367 O O . TYR A 1 323 ? 22.889 12.554 -47.424 1.00 48.31 1330 TYR A O 1
ATOM 2376 N N . ARG A 1 324 ? 24.918 11.613 -47.115 1.00 43.92 1331 ARG A N 1
ATOM 2377 C CA . ARG A 1 324 ? 24.412 10.614 -46.182 1.00 46.23 1331 ARG A CA 1
ATOM 2378 C C . ARG A 1 324 ? 23.723 11.284 -45.004 1.00 55.54 1331 ARG A C 1
ATOM 2379 O O . ARG A 1 324 ? 22.587 10.941 -44.645 1.00 48.75 1331 ARG A O 1
ATOM 2387 N N . ARG A 1 325 ? 24.396 12.270 -44.411 1.00 56.08 1332 ARG A N 1
ATOM 2388 C CA . ARG A 1 325 ? 23.862 12.923 -43.225 1.00 59.10 1332 ARG A CA 1
ATOM 2389 C C . ARG A 1 325 ? 22.637 13.766 -43.561 1.00 51.12 1332 ARG A C 1
ATOM 2390 O O . ARG A 1 325 ? 21.670 13.788 -42.795 1.00 57.65 1332 ARG A O 1
ATOM 2398 N N . ARG A 1 326 ? 22.623 14.409 -44.730 1.00 47.12 1333 ARG A N 1
ATOM 2399 C CA . ARG A 1 326 ? 21.461 15.213 -45.112 1.00 49.83 1333 ARG A CA 1
ATOM 2400 C C . ARG A 1 326 ? 20.228 14.344 -45.374 1.00 50.70 1333 ARG A C 1
ATOM 2401 O O . ARG A 1 326 ? 19.102 14.697 -44.976 1.00 50.48 1333 ARG A O 1
ATOM 2409 N N . LEU A 1 327 ? 20.421 13.194 -46.030 1.00 46.46 1334 LEU A N 1
ATOM 2410 C CA . LEU A 1 327 ? 19.302 12.297 -46.292 1.00 44.86 1334 LEU A CA 1
ATOM 2411 C C . LEU A 1 327 ? 18.802 11.647 -45.007 1.00 45.54 1334 LEU A C 1
ATOM 2412 O O . LEU A 1 327 ? 17.590 11.486 -44.822 1.00 48.99 1334 LEU A O 1
ATOM 2417 N N . LEU A 1 328 ? 19.716 11.257 -44.112 1.00 46.83 1335 LEU A N 1
ATOM 2418 C CA . LEU A 1 328 ? 19.292 10.774 -42.801 1.00 48.40 1335 LEU A CA 1
ATOM 2419 C C . LEU A 1 328 ? 18.517 11.850 -42.049 1.00 52.72 1335 LEU A C 1
ATOM 2420 O O . LEU A 1 328 ? 17.525 11.555 -41.369 1.00 52.77 1335 LEU A O 1
ATOM 2425 N N . SER A 1 329 ? 18.946 13.109 -42.177 1.00 53.42 1336 SER A N 1
ATOM 2426 C CA . SER A 1 329 ? 18.264 14.212 -41.512 1.00 55.26 1336 SER A CA 1
ATOM 2427 C C . SER A 1 329 ? 16.857 14.415 -42.054 1.00 63.77 1336 SER A C 1
ATOM 2428 O O . SER A 1 329 ? 15.985 14.917 -41.335 1.00 67.14 1336 SER A O 1
ATOM 2430 N N . VAL A 1 330 ? 16.615 14.062 -43.312 1.00 61.66 1337 VAL A N 1
ATOM 2431 C CA . VAL A 1 330 ? 15.263 14.132 -43.860 1.00 53.58 1337 VAL A CA 1
ATOM 2432 C C . VAL A 1 330 ? 14.574 12.757 -43.837 1.00 57.12 1337 VAL A C 1
ATOM 2433 O O . VAL A 1 330 ? 13.587 12.537 -44.543 1.00 54.19 1337 VAL A O 1
ATOM 2437 N N . ASN A 1 331 ? 15.065 11.834 -43.006 1.00 57.25 1338 ASN A N 1
ATOM 2438 C CA . ASN A 1 331 ? 14.424 10.534 -42.780 1.00 55.29 1338 ASN A CA 1
ATOM 2439 C C . ASN A 1 331 ? 14.375 9.678 -44.043 1.00 55.48 1338 ASN A C 1
ATOM 2440 O O . ASN A 1 331 ? 13.466 8.863 -44.224 1.00 53.78 1338 ASN A O 1
ATOM 2445 N N . ILE A 1 332 ? 15.344 9.848 -44.927 1.00 48.55 1339 ILE A N 1
ATOM 2446 C CA . ILE A 1 332 ? 15.521 8.937 -46.047 1.00 46.84 1339 ILE A CA 1
ATOM 2447 C C . ILE A 1 332 ? 16.492 7.857 -45.605 1.00 45.59 1339 ILE A C 1
ATOM 2448 O O . ILE A 1 332 ? 17.529 8.152 -44.995 1.00 44.51 1339 ILE A O 1
ATOM 2453 N N . ARG A 1 333 ? 16.140 6.602 -45.869 1.00 35.47 1340 ARG A N 1
ATOM 2454 C CA . ARG A 1 333 ? 16.980 5.484 -45.452 1.00 35.61 1340 ARG A CA 1
ATOM 2455 C C . ARG A 1 333 ? 18.112 5.336 -46.460 1.00 42.06 1340 ARG A C 1
ATOM 2456 O O . ARG A 1 333 ? 17.895 4.907 -47.598 1.00 40.66 1340 ARG A O 1
ATOM 2464 N N . VAL A 1 334 ? 19.321 5.705 -46.048 1.00 43.63 1341 VAL A N 1
ATOM 2465 C CA . VAL A 1 334 ? 20.448 5.859 -46.958 1.00 39.52 1341 VAL A CA 1
ATOM 2466 C C . VAL A 1 334 ? 21.642 5.082 -46.421 1.00 42.71 1341 VAL A C 1
ATOM 2467 O O . VAL A 1 334 ? 21.888 5.057 -45.208 1.00 41.72 1341 VAL A O 1
ATOM 2471 N N . ARG A 1 335 ? 22.367 4.420 -47.320 1.00 38.43 1342 ARG A N 1
ATOM 2472 C CA . ARG A 1 335 ? 23.670 3.857 -47.002 1.00 45.63 1342 ARG A CA 1
ATOM 2473 C C . ARG A 1 335 ? 24.705 4.449 -47.940 1.00 45.57 1342 ARG A C 1
ATOM 2474 O O . ARG A 1 335 ? 24.483 4.529 -49.153 1.00 39.93 1342 ARG A O 1
ATOM 2482 N N . ALA A 1 336 ? 25.830 4.864 -47.373 1.00 43.03 1343 ALA A N 1
ATOM 2483 C CA . ALA A 1 336 ? 26.990 5.273 -48.150 1.00 44.97 1343 ALA A CA 1
ATOM 2484 C C . ALA A 1 336 ? 27.911 4.065 -48.242 1.00 50.41 1343 ALA A C 1
ATOM 2485 O O . ALA A 1 336 ? 28.459 3.616 -47.227 1.00 47.60 1343 ALA A O 1
ATOM 2487 N N . ASP A 1 337 ? 28.043 3.515 -49.450 1.00 37.69 1344 ASP A N 1
ATOM 2488 C CA . ASP A 1 337 ? 28.935 2.384 -49.696 1.00 41.89 1344 ASP A CA 1
ATOM 2489 C C . ASP A 1 337 ? 30.309 2.958 -50.008 1.00 43.39 1344 ASP A C 1
ATOM 2490 O O . ASP A 1 337 ? 30.716 3.113 -51.162 1.00 42.16 1344 ASP A O 1
ATOM 2495 N N . LEU A 1 338 ? 31.022 3.301 -48.939 1.00 50.39 1345 LEU A N 1
ATOM 2496 C CA . LEU A 1 338 ? 32.342 3.907 -49.042 1.00 56.66 1345 LEU A CA 1
ATOM 2497 C C . LEU A 1 338 ? 33.455 2.874 -48.979 1.00 66.49 1345 LEU A C 1
ATOM 2498 O O . LEU A 1 338 ? 34.586 3.208 -48.600 1.00 63.87 1345 LEU A O 1
ATOM 2503 N N . ARG A 1 339 ? 33.165 1.629 -49.344 1.00 64.72 1346 ARG A N 1
ATOM 2504 C CA . ARG A 1 339 ? 34.094 0.538 -49.097 1.00 59.21 1346 ARG A CA 1
ATOM 2505 C C . ARG A 1 339 ? 35.241 0.553 -50.100 1.00 58.67 1346 ARG A C 1
ATOM 2506 O O . ARG A 1 339 ? 35.035 0.720 -51.308 1.00 58.15 1346 ARG A O 1
ATOM 2514 N N . ASP A 1 340 ? 36.454 0.377 -49.574 1.00 68.09 1347 ASP A N 1
ATOM 2515 C CA . ASP A 1 340 ? 37.669 0.384 -50.379 1.00 74.11 1347 ASP A CA 1
ATOM 2516 C C . ASP A 1 340 ? 37.820 -0.896 -51.190 1.00 70.94 1347 ASP A C 1
ATOM 2517 O O . ASP A 1 340 ? 38.369 -0.870 -52.297 1.00 63.85 1347 ASP A O 1
ATOM 2522 N N . ASN A 1 341 ? 37.336 -2.017 -50.658 1.00 72.54 1348 ASN A N 1
ATOM 2523 C CA . ASN A 1 341 ? 37.656 -3.344 -51.163 1.00 72.64 1348 ASN A CA 1
ATOM 2524 C C . ASN A 1 341 ? 36.728 -3.800 -52.282 1.00 69.38 1348 ASN A C 1
ATOM 2525 O O . ASN A 1 341 ? 36.699 -4.994 -52.599 1.00 68.83 1348 ASN A O 1
ATOM 2530 N N . TYR A 1 342 ? 35.976 -2.885 -52.886 1.00 67.19 1349 TYR A N 1
ATOM 2531 C CA . TYR A 1 342 ? 35.078 -3.219 -53.979 1.00 61.28 1349 TYR A CA 1
ATOM 2532 C C . TYR A 1 342 ? 35.061 -2.088 -54.991 1.00 54.07 1349 TYR A C 1
ATOM 2533 O O . TYR A 1 342 ? 34.977 -0.916 -54.619 1.00 62.68 1349 TYR A O 1
ATOM 2542 N N . SER A 1 343 ? 35.119 -2.454 -56.267 1.00 50.37 1350 SER A N 1
ATOM 2543 C CA . SER A 1 343 ? 35.050 -1.491 -57.348 1.00 50.81 1350 SER A CA 1
ATOM 2544 C C . SER A 1 343 ? 33.703 -0.774 -57.340 1.00 57.31 1350 SER A C 1
ATOM 2545 O O . SER A 1 343 ? 32.704 -1.309 -56.854 1.00 52.66 1350 SER A O 1
ATOM 2548 N N . PRO A 1 344 ? 33.647 0.438 -57.897 1.00 52.84 1351 PRO A N 1
ATOM 2549 C CA . PRO A 1 344 ? 32.334 1.082 -58.066 1.00 50.47 1351 PRO A CA 1
ATOM 2550 C C . PRO A 1 344 ? 31.382 0.275 -58.934 1.00 46.93 1351 PRO A C 1
ATOM 2551 O O . PRO A 1 344 ? 30.180 0.248 -58.652 1.00 44.31 1351 PRO A O 1
ATOM 2555 N N . GLY A 1 345 ? 31.879 -0.390 -59.980 1.00 51.55 1352 GLY A N 1
ATOM 2556 C CA . GLY A 1 345 ? 30.998 -1.184 -60.826 1.00 51.46 1352 GLY A CA 1
ATOM 2557 C C . GLY A 1 345 ? 30.449 -2.403 -60.107 1.00 50.44 1352 GLY A C 1
ATOM 2558 O O . GLY A 1 345 ? 29.280 -2.777 -60.287 1.00 48.97 1352 GLY A O 1
ATOM 2559 N N . TRP A 1 346 ? 31.279 -3.033 -59.271 1.00 47.89 1353 TRP A N 1
ATOM 2560 C CA . TRP A 1 346 ? 30.778 -4.100 -58.416 1.00 51.36 1353 TRP A CA 1
ATOM 2561 C C . TRP A 1 346 ? 29.639 -3.601 -57.540 1.00 48.99 1353 TRP A C 1
ATOM 2562 O O . TRP A 1 346 ? 28.646 -4.307 -57.341 1.00 43.21 1353 TRP A O 1
ATOM 2573 N N . LYS A 1 347 ? 29.762 -2.379 -57.013 1.00 43.56 1354 LYS A N 1
ATOM 2574 C CA . LYS A 1 347 ? 28.708 -1.826 -56.169 1.00 36.94 1354 LYS A CA 1
ATOM 2575 C C . LYS A 1 347 ? 27.448 -1.520 -56.976 1.00 39.70 1354 LYS A C 1
ATOM 2576 O O . LYS A 1 347 ? 26.333 -1.799 -56.518 1.00 38.51 1354 LYS A O 1
ATOM 2582 N N . PHE A 1 348 ? 27.601 -0.916 -58.161 1.00 40.24 1355 PHE A N 1
ATOM 2583 C CA . PHE A 1 348 ? 26.450 -0.690 -59.033 1.00 44.43 1355 PHE A CA 1
ATOM 2584 C C . PHE A 1 348 ? 25.663 -1.980 -59.207 1.00 40.37 1355 PHE A C 1
ATOM 2585 O O . PHE A 1 348 ? 24.439 -2.015 -59.018 1.00 40.69 1355 PHE A O 1
ATOM 2593 N N . ASN A 1 349 ? 26.367 -3.061 -59.560 1.00 44.20 1356 ASN A N 1
ATOM 2594 C CA . ASN A 1 349 ? 25.685 -4.323 -59.841 1.00 47.19 1356 ASN A CA 1
ATOM 2595 C C . ASN A 1 349 ? 25.102 -4.939 -58.570 1.00 41.69 1356 ASN A C 1
ATOM 2596 O O . ASN A 1 349 ? 23.984 -5.472 -58.590 1.00 39.83 1356 ASN A O 1
ATOM 2601 N N . HIS A 1 350 ? 25.824 -4.838 -57.447 1.00 36.05 1357 HIS A N 1
ATOM 2602 C CA . HIS A 1 350 ? 25.362 -5.416 -56.188 1.00 40.73 1357 HIS A CA 1
ATOM 2603 C C . HIS A 1 350 ? 24.074 -4.755 -55.719 1.00 40.86 1357 HIS A C 1
ATOM 2604 O O . HIS A 1 350 ? 23.121 -5.432 -55.315 1.00 36.23 1357 HIS A O 1
ATOM 2611 N N . TRP A 1 351 ? 24.024 -3.425 -55.758 1.00 33.81 1358 TRP A N 1
ATOM 2612 C CA . TRP A 1 351 ? 22.830 -2.764 -55.260 1.00 31.15 1358 TRP A CA 1
ATOM 2613 C C . TRP A 1 351 ? 21.704 -2.796 -56.281 1.00 31.34 1358 TRP A C 1
ATOM 2614 O O . TRP A 1 351 ? 20.536 -2.700 -55.889 1.00 33.17 1358 TRP A O 1
ATOM 2625 N N . GLU A 1 352 ? 22.025 -3.009 -57.562 1.00 30.18 1359 GLU A N 1
ATOM 2626 C CA . GLU A 1 352 ? 20.976 -3.211 -58.558 1.00 33.34 1359 GLU A CA 1
ATOM 2627 C C . GLU A 1 352 ? 20.296 -4.558 -58.381 1.00 37.37 1359 GLU A C 1
ATOM 2628 O O . GLU A 1 352 ? 19.069 -4.660 -58.510 1.00 32.69 1359 GLU A O 1
ATOM 2634 N N . LEU A 1 353 ? 21.089 -5.608 -58.142 1.00 33.20 1360 LEU A N 1
ATOM 2635 C CA . LEU A 1 353 ? 20.526 -6.928 -57.871 1.00 35.83 1360 LEU A CA 1
ATOM 2636 C C . LEU A 1 353 ? 19.615 -6.888 -56.658 1.00 33.20 1360 LEU A C 1
ATOM 2637 O O . LEU A 1 353 ? 18.581 -7.565 -56.623 1.00 33.38 1360 LEU A O 1
ATOM 2642 N N . LYS A 1 354 ? 19.989 -6.095 -55.648 1.00 29.89 1361 LYS A N 1
ATOM 2643 C CA . LYS A 1 354 ? 19.200 -5.947 -54.435 1.00 31.16 1361 LYS A CA 1
ATOM 2644 C C . LYS A 1 354 ? 18.006 -5.020 -54.608 1.00 32.14 1361 LYS A C 1
ATOM 2645 O O . LYS A 1 354 ? 17.194 -4.905 -53.691 1.00 28.08 1361 LYS A O 1
ATOM 2651 N N . GLY A 1 355 ? 17.870 -4.353 -55.746 1.00 29.10 1362 GLY A N 1
ATOM 2652 C CA . GLY A 1 355 ? 16.674 -3.567 -55.954 1.00 30.21 1362 GLY A CA 1
ATOM 2653 C C . GLY A 1 355 ? 16.628 -2.233 -55.242 1.00 31.57 1362 GLY A C 1
ATOM 2654 O O . GLY A 1 355 ? 15.540 -1.693 -55.054 1.00 31.13 1362 GLY A O 1
ATOM 2655 N N . VAL A 1 356 ? 17.766 -1.685 -54.840 1.00 27.43 1363 VAL A N 1
ATOM 2656 C CA . VAL A 1 356 ? 17.748 -0.387 -54.150 1.00 31.34 1363 VAL A CA 1
ATOM 2657 C C . VAL A 1 356 ? 17.136 0.660 -55.069 1.00 31.14 1363 VAL A C 1
ATOM 2658 O O . VAL A 1 356 ? 17.564 0.776 -56.230 1.00 28.94 1363 VAL A O 1
ATOM 2662 N N . PRO A 1 357 ? 16.147 1.440 -54.613 1.00 31.86 1364 PRO A N 1
ATOM 2663 C CA . PRO A 1 357 ? 15.415 2.324 -55.542 1.00 30.20 1364 PRO A CA 1
ATOM 2664 C C . PRO A 1 357 ? 16.266 3.366 -56.239 1.00 30.92 1364 PRO A C 1
ATOM 2665 O O . PRO A 1 357 ? 15.980 3.677 -57.398 1.00 30.52 1364 PRO A O 1
ATOM 2669 N N . ILE A 1 358 ? 17.264 3.946 -55.565 1.00 30.00 1365 ILE A N 1
ATOM 2670 C CA . ILE A 1 358 ? 18.046 5.036 -56.145 1.00 33.00 1365 ILE A CA 1
ATOM 2671 C C . ILE A 1 358 ? 19.513 4.798 -55.838 1.00 31.06 1365 ILE A C 1
ATOM 2672 O O . ILE A 1 358 ? 19.891 4.660 -54.671 1.00 32.53 1365 ILE A O 1
ATOM 2677 N N . ARG A 1 359 ? 20.341 4.774 -56.874 1.00 33.39 1366 ARG A N 1
ATOM 2678 C CA . ARG A 1 359 ? 21.786 4.824 -56.710 1.00 39.44 1366 ARG A CA 1
ATOM 2679 C C . ARG A 1 359 ? 22.225 6.275 -56.866 1.00 37.47 1366 ARG A C 1
ATOM 2680 O O . ARG A 1 359 ? 21.928 6.904 -57.879 1.00 35.42 1366 ARG A O 1
ATOM 2688 N N . LEU A 1 360 ? 22.917 6.802 -55.865 1.00 38.40 1367 LEU A N 1
ATOM 2689 C CA . LEU A 1 360 ? 23.422 8.172 -55.897 1.00 39.28 1367 LEU A CA 1
ATOM 2690 C C . LEU A 1 360 ? 24.916 8.108 -56.201 1.00 42.00 1367 LEU A C 1
ATOM 2691 O O . LEU A 1 360 ? 25.718 7.747 -55.332 1.00 43.68 1367 LEU A O 1
ATOM 2696 N N . GLU A 1 361 ? 25.278 8.461 -57.433 1.00 35.93 1368 GLU A N 1
ATOM 2697 C CA . GLU A 1 361 ? 26.657 8.498 -57.896 1.00 46.62 1368 GLU A CA 1
ATOM 2698 C C . GLU A 1 361 ? 27.246 9.891 -57.712 1.00 43.86 1368 GLU A C 1
ATOM 2699 O O . GLU A 1 361 ? 26.692 10.885 -58.212 1.00 45.01 1368 GLU A O 1
ATOM 2705 N N . VAL A 1 362 ? 28.381 9.950 -57.013 1.00 40.84 1369 VAL A N 1
ATOM 2706 C CA . VAL A 1 362 ? 29.181 11.167 -56.887 1.00 45.49 1369 VAL A CA 1
ATOM 2707 C C . VAL A 1 362 ? 30.590 10.854 -57.358 1.00 43.30 1369 VAL A C 1
ATOM 2708 O O . VAL A 1 362 ? 31.290 10.039 -56.741 1.00 50.89 1369 VAL A O 1
ATOM 2712 N N . GLY A 1 363 ? 31.010 11.500 -58.433 1.00 42.53 1370 GLY A N 1
ATOM 2713 C CA . GLY A 1 363 ? 32.389 11.474 -58.849 1.00 43.48 1370 GLY A CA 1
ATOM 2714 C C . GLY A 1 363 ? 33.045 12.808 -58.552 1.00 46.85 1370 GLY A C 1
ATOM 2715 O O . GLY A 1 363 ? 32.381 13.765 -58.146 1.00 45.44 1370 GLY A O 1
ATOM 2716 N N . PRO A 1 364 ? 34.365 12.898 -58.747 1.00 51.82 1371 PRO A N 1
ATOM 2717 C CA . PRO A 1 364 ? 35.057 14.180 -58.496 1.00 48.45 1371 PRO A CA 1
ATOM 2718 C C . PRO A 1 364 ? 34.533 15.339 -59.335 1.00 51.03 1371 PRO A C 1
ATOM 2719 O O . PRO A 1 364 ? 34.394 16.459 -58.823 1.00 48.61 1371 PRO A O 1
ATOM 2723 N N . ARG A 1 365 ? 34.250 15.108 -60.618 1.00 48.06 1372 ARG A N 1
ATOM 2724 C CA . ARG A 1 365 ? 33.745 16.189 -61.460 1.00 52.37 1372 ARG A CA 1
ATOM 2725 C C . ARG A 1 365 ? 32.365 16.654 -60.994 1.00 50.39 1372 ARG A C 1
ATOM 2726 O O . ARG A 1 365 ? 32.109 17.865 -60.912 1.00 48.64 1372 ARG A O 1
ATOM 2734 N N . ASP A 1 366 ? 31.478 15.712 -60.665 1.00 46.80 1373 ASP A N 1
ATOM 2735 C CA . ASP A 1 366 ? 30.179 16.061 -60.088 1.00 51.40 1373 ASP A CA 1
ATOM 2736 C C . ASP A 1 366 ? 30.343 16.904 -58.829 1.00 49.32 1373 ASP A C 1
ATOM 2737 O O . ASP A 1 366 ? 29.675 17.932 -58.666 1.00 47.08 1373 ASP A O 1
ATOM 2742 N N . MET A 1 367 ? 31.214 16.464 -57.918 1.00 45.27 1374 MET A N 1
ATOM 2743 C CA . MET A 1 367 ? 31.509 17.232 -56.713 1.00 45.54 1374 MET A CA 1
ATOM 2744 C C . MET A 1 367 ? 31.909 18.660 -57.051 1.00 47.23 1374 MET A C 1
ATOM 2745 O O . MET A 1 367 ? 31.411 19.616 -56.447 1.00 50.15 1374 MET A O 1
ATOM 2750 N N . LYS A 1 368 ? 32.816 18.819 -58.013 1.00 48.46 1375 LYS A N 1
ATOM 2751 C CA . LYS A 1 368 ? 33.299 20.142 -58.395 1.00 50.22 1375 LYS A CA 1
ATOM 2752 C C . LYS A 1 368 ? 32.295 20.923 -59.239 1.00 52.37 1375 LYS A C 1
ATOM 2753 O O . LYS A 1 368 ? 32.569 22.079 -59.586 1.00 52.21 1375 LYS A O 1
ATOM 2759 N N . SER A 1 369 ? 31.173 20.308 -59.618 1.00 50.22 1376 SER A N 1
ATOM 2760 C CA . SER A 1 369 ? 30.095 21.003 -60.318 1.00 52.44 1376 SER A CA 1
ATOM 2761 C C . SER A 1 369 ? 28.881 21.207 -59.429 1.00 52.75 1376 SER A C 1
ATOM 2762 O O . SER A 1 369 ? 27.837 21.656 -59.913 1.00 54.28 1376 SER A O 1
ATOM 2765 N N . CYS A 1 370 ? 28.986 20.852 -58.148 1.00 49.42 1377 CYS A N 1
ATOM 2766 C CA . CYS A 1 370 ? 27.884 20.988 -57.199 1.00 58.61 1377 CYS A CA 1
ATOM 2767 C C . CYS A 1 370 ? 26.641 20.232 -57.686 1.00 56.55 1377 CYS A C 1
ATOM 2768 O O . CYS A 1 370 ? 25.524 20.748 -57.674 1.00 53.92 1377 CYS A O 1
ATOM 2771 N N . GLN A 1 371 ? 26.846 18.988 -58.118 1.00 49.96 1378 GLN A N 1
ATOM 2772 C CA . GLN A 1 371 ? 25.743 18.159 -58.583 1.00 44.01 1378 GLN A CA 1
ATOM 2773 C C . GLN A 1 371 ? 26.072 16.696 -58.323 1.00 42.78 1378 GLN A C 1
ATOM 2774 O O . GLN A 1 371 ? 27.177 16.345 -57.904 1.00 45.79 1378 GLN A O 1
ATOM 2780 N N . PHE A 1 372 ? 25.071 15.845 -58.543 1.00 43.94 1379 PHE A N 1
ATOM 2781 C CA . PHE A 1 372 ? 25.235 14.405 -58.406 1.00 40.57 1379 PHE A CA 1
ATOM 2782 C C . PHE A 1 372 ? 24.308 13.724 -59.399 1.00 40.90 1379 PHE A C 1
ATOM 2783 O O . PHE A 1 372 ? 23.484 14.372 -60.054 1.00 42.24 1379 PHE A O 1
ATOM 2791 N N . VAL A 1 373 ? 24.470 12.406 -59.535 1.00 39.30 1380 VAL A N 1
ATOM 2792 C CA . VAL A 1 373 ? 23.671 11.613 -60.462 1.00 39.72 1380 VAL A CA 1
ATOM 2793 C C . VAL A 1 373 ? 22.828 10.660 -59.630 1.00 37.47 1380 VAL A C 1
ATOM 2794 O O . VAL A 1 373 ? 23.339 10.026 -58.706 1.00 39.82 1380 VAL A O 1
ATOM 2798 N N . ALA A 1 374 ? 21.528 10.621 -59.898 1.00 37.13 1381 ALA A N 1
ATOM 2799 C CA . ALA A 1 374 ? 20.616 9.686 -59.246 1.00 37.88 1381 ALA A CA 1
ATOM 2800 C C . ALA A 1 374 ? 20.079 8.749 -60.315 1.00 35.69 1381 ALA A C 1
ATOM 2801 O O . ALA A 1 374 ? 19.521 9.203 -61.318 1.00 36.36 1381 ALA A O 1
ATOM 2803 N N . VAL A 1 375 ? 20.254 7.450 -60.115 1.00 34.85 1382 VAL A N 1
ATOM 2804 C CA . VAL A 1 375 ? 19.806 6.461 -61.086 1.00 35.64 1382 VAL A CA 1
ATOM 2805 C C . VAL A 1 375 ? 18.671 5.691 -60.444 1.00 33.62 1382 VAL A C 1
ATOM 2806 O O . VAL A 1 375 ? 18.866 5.028 -59.415 1.00 35.22 1382 VAL A O 1
ATOM 2810 N N . ARG A 1 376 ? 17.478 5.799 -61.028 1.00 36.67 1383 ARG A N 1
ATOM 2811 C CA . ARG A 1 376 ? 16.349 5.087 -60.457 1.00 39.28 1383 ARG A CA 1
ATOM 2812 C C . ARG A 1 376 ? 16.318 3.664 -60.993 1.00 32.42 1383 ARG A C 1
ATOM 2813 O O . ARG A 1 376 ? 16.539 3.413 -62.177 1.00 36.05 1383 ARG A O 1
ATOM 2821 N N . ARG A 1 377 ? 16.054 2.731 -60.085 1.00 31.45 1384 ARG A N 1
ATOM 2822 C CA . ARG A 1 377 ? 16.219 1.321 -60.385 1.00 34.67 1384 ARG A CA 1
ATOM 2823 C C . ARG A 1 377 ? 15.119 0.814 -61.301 1.00 37.77 1384 ARG A C 1
ATOM 2824 O O . ARG A 1 377 ? 15.366 -0.067 -62.128 1.00 36.56 1384 ARG A O 1
ATOM 2832 N N . ASP A 1 378 ? 13.908 1.364 -61.181 1.00 34.17 1385 ASP A N 1
ATOM 2833 C CA . ASP A 1 378 ? 12.770 0.804 -61.904 1.00 35.07 1385 ASP A CA 1
ATOM 2834 C C . ASP A 1 378 ? 12.878 1.043 -63.402 1.00 36.37 1385 ASP A C 1
ATOM 2835 O O . ASP A 1 378 ? 12.613 0.130 -64.201 1.00 36.06 1385 ASP A O 1
ATOM 2840 N N . THR A 1 379 ? 13.256 2.260 -63.811 1.00 34.89 1386 THR A N 1
ATOM 2841 C CA . THR A 1 379 ? 13.362 2.599 -65.228 1.00 37.56 1386 THR A CA 1
ATOM 2842 C C . THR A 1 379 ? 14.794 2.694 -65.730 1.00 36.55 1386 THR A C 1
ATOM 2843 O O . THR A 1 379 ? 14.998 2.747 -66.946 1.00 36.37 1386 THR A O 1
ATOM 2847 N N . GLY A 1 380 ? 15.780 2.748 -64.842 1.00 34.14 1387 GLY A N 1
ATOM 2848 C CA . GLY A 1 380 ? 17.143 2.955 -65.261 1.00 34.81 1387 GLY A CA 1
ATOM 2849 C C . GLY A 1 380 ? 17.486 4.387 -65.592 1.00 40.40 1387 GLY A C 1
ATOM 2850 O O . GLY A 1 380 ? 18.635 4.661 -65.955 1.00 39.42 1387 GLY A O 1
ATOM 2851 N N . GLU A 1 381 ? 16.544 5.317 -65.461 1.00 35.89 1388 GLU A N 1
ATOM 2852 C CA . GLU A 1 381 ? 16.828 6.690 -65.855 1.00 41.72 1388 GLU A CA 1
ATOM 2853 C C . GLU A 1 381 ? 17.893 7.300 -64.951 1.00 36.93 1388 GLU A C 1
ATOM 2854 O O . GLU A 1 381 ? 17.870 7.130 -63.729 1.00 36.67 1388 GLU A O 1
ATOM 2860 N N . LYS A 1 382 ? 18.823 8.029 -65.563 1.00 41.72 1389 LYS A N 1
ATOM 2861 C CA . LYS A 1 382 ? 19.848 8.766 -64.840 1.00 41.02 1389 LYS A CA 1
ATOM 2862 C C . LYS A 1 382 ? 19.452 10.235 -64.814 1.00 41.37 1389 LYS A C 1
ATOM 2863 O O . LYS A 1 382 ? 19.187 10.825 -65.859 1.00 43.32 1389 LYS A O 1
ATOM 2869 N N . LEU A 1 383 ? 19.376 10.807 -63.622 1.00 39.01 1390 LEU A N 1
ATOM 2870 C CA . LEU A 1 383 ? 19.009 12.199 -63.436 1.00 47.69 1390 LEU A CA 1
ATOM 2871 C C . LEU A 1 383 ? 20.207 12.941 -62.872 1.00 39.98 1390 LEU A C 1
ATOM 2872 O O . LEU A 1 383 ? 20.857 12.461 -61.944 1.00 43.75 1390 LEU A O 1
ATOM 2877 N N . THR A 1 384 ? 20.504 14.105 -63.421 1.00 41.26 1391 THR A N 1
ATOM 2878 C CA . THR A 1 384 ? 21.521 14.963 -62.837 1.00 46.32 1391 THR A CA 1
ATOM 2879 C C . THR A 1 384 ? 20.826 16.014 -61.987 1.00 45.57 1391 THR A C 1
ATOM 2880 O O . THR A 1 384 ? 19.933 16.717 -62.471 1.00 46.57 1391 THR A O 1
ATOM 2884 N N . VAL A 1 385 ? 21.237 16.107 -60.726 1.00 42.90 1392 VAL A N 1
ATOM 2885 C CA . VAL A 1 385 ? 20.551 16.895 -59.713 1.00 49.34 1392 VAL A CA 1
ATOM 2886 C C . VAL A 1 385 ? 21.548 17.853 -59.079 1.00 47.04 1392 VAL A C 1
ATOM 2887 O O . VAL A 1 385 ? 22.641 17.439 -58.678 1.00 47.87 1392 VAL A O 1
ATOM 2891 N N . ALA A 1 386 ? 21.156 19.117 -58.953 1.00 46.59 1393 ALA A N 1
ATOM 2892 C CA . ALA A 1 386 ? 21.972 20.082 -58.235 1.00 51.04 1393 ALA A CA 1
ATOM 2893 C C . ALA A 1 386 ? 22.125 19.668 -56.774 1.00 46.72 1393 ALA A C 1
ATOM 2894 O O . ALA A 1 386 ? 21.198 19.133 -56.158 1.00 44.57 1393 ALA A O 1
ATOM 2896 N N . GLU A 1 387 ? 23.310 19.915 -56.212 1.00 46.34 1394 GLU A N 1
ATOM 2897 C CA . GLU A 1 387 ? 23.581 19.470 -54.848 1.00 46.91 1394 GLU A CA 1
ATOM 2898 C C . GLU A 1 387 ? 22.545 20.009 -53.860 1.00 52.06 1394 GLU A C 1
ATOM 2899 O O . GLU A 1 387 ? 22.016 19.257 -53.031 1.00 51.25 1394 GLU A O 1
ATOM 2905 N N . ASN A 1 388 ? 22.210 21.301 -53.956 1.00 61.28 1395 ASN A N 1
ATOM 2906 C CA . ASN A 1 388 ? 21.335 21.906 -52.954 1.00 66.61 1395 ASN A CA 1
ATOM 2907 C C . ASN A 1 388 ? 19.909 21.365 -53.009 1.00 71.13 1395 ASN A C 1
ATOM 2908 O O . ASN A 1 388 ? 19.153 21.555 -52.048 1.00 77.82 1395 ASN A O 1
ATOM 2913 N N . GLU A 1 389 ? 19.532 20.673 -54.084 1.00 63.75 1396 GLU A N 1
ATOM 2914 C CA . GLU A 1 389 ? 18.216 20.054 -54.189 1.00 57.23 1396 GLU A CA 1
ATOM 2915 C C . GLU A 1 389 ? 18.201 18.587 -53.751 1.00 51.69 1396 GLU A C 1
ATOM 2916 O O . GLU A 1 389 ? 17.147 17.944 -53.835 1.00 52.15 1396 GLU A O 1
ATOM 2922 N N . ALA A 1 390 ? 19.322 18.066 -53.237 1.00 47.70 1397 ALA A N 1
ATOM 2923 C CA . ALA A 1 390 ? 19.441 16.643 -52.925 1.00 41.23 1397 ALA A CA 1
ATOM 2924 C C . ALA A 1 390 ? 18.268 16.129 -52.097 1.00 55.30 1397 ALA A C 1
ATOM 2925 O O . ALA A 1 390 ? 17.617 15.140 -52.462 1.00 52.55 1397 ALA A O 1
ATOM 2927 N N . GLU A 1 391 ? 17.994 16.781 -50.962 1.00 55.66 1398 GLU A N 1
ATOM 2928 C CA . GLU A 1 391 ? 16.931 16.305 -50.083 1.00 48.49 1398 GLU A CA 1
ATOM 2929 C C . GLU A 1 391 ? 15.577 16.349 -50.777 1.00 48.83 1398 GLU A C 1
ATOM 2930 O O . GLU A 1 391 ? 14.769 15.421 -50.642 1.00 53.32 1398 GLU A O 1
ATOM 2936 N N . THR A 1 392 ? 15.319 17.410 -51.535 1.00 51.66 1399 THR A N 1
ATOM 2937 C CA . THR A 1 392 ? 14.007 17.587 -52.143 1.00 54.32 1399 THR A CA 1
ATOM 2938 C C . THR A 1 392 ? 13.802 16.591 -53.278 1.00 52.99 1399 THR A C 1
ATOM 2939 O O . THR A 1 392 ? 12.938 15.705 -53.204 1.00 57.10 1399 THR A O 1
ATOM 2943 N N . LYS A 1 393 ? 14.629 16.701 -54.320 1.00 45.04 1400 LYS A N 1
ATOM 2944 C CA . LYS A 1 393 ? 14.449 15.881 -55.510 1.00 44.09 1400 LYS A CA 1
ATOM 2945 C C . LYS A 1 393 ? 14.424 14.389 -55.175 1.00 40.29 1400 LYS A C 1
ATOM 2946 O O . LYS A 1 393 ? 13.573 13.653 -55.686 1.00 46.87 1400 LYS A O 1
ATOM 2952 N N . LEU A 1 394 ? 15.329 13.924 -54.306 1.00 39.50 1401 LEU A N 1
ATOM 2953 C CA . LEU A 1 394 ? 15.383 12.488 -54.035 1.00 44.19 1401 LEU A CA 1
ATOM 2954 C C . LEU A 1 394 ? 14.079 12.010 -53.412 1.00 50.80 1401 LEU A C 1
ATOM 2955 O O . LEU A 1 394 ? 13.549 10.955 -53.794 1.00 41.82 1401 LEU A O 1
ATOM 2960 N N . GLN A 1 395 ? 13.510 12.801 -52.496 1.00 50.32 1402 GLN A N 1
ATOM 2961 C CA . GLN A 1 395 ? 12.205 12.436 -51.961 1.00 47.51 1402 GLN A CA 1
ATOM 2962 C C . GLN A 1 395 ? 11.188 12.345 -53.092 1.00 42.06 1402 GLN A C 1
ATOM 2963 O O . GLN A 1 395 ? 10.481 11.333 -53.237 1.00 44.65 1402 GLN A O 1
ATOM 2969 N N . ALA A 1 396 ? 11.175 13.362 -53.960 1.00 42.71 1403 ALA A N 1
ATOM 2970 C CA . ALA A 1 396 ? 10.287 13.341 -55.116 1.00 39.13 1403 ALA A CA 1
ATOM 2971 C C . ALA A 1 396 ? 10.495 12.068 -55.922 1.00 43.80 1403 ALA A C 1
ATOM 2972 O O . ALA A 1 396 ? 9.532 11.356 -56.242 1.00 45.71 1403 ALA A O 1
ATOM 2974 N N . ILE A 1 397 ? 11.759 11.722 -56.195 1.00 41.35 1404 ILE A N 1
ATOM 2975 C CA . ILE A 1 397 ? 11.996 10.557 -57.040 1.00 44.45 1404 ILE A CA 1
ATOM 2976 C C . ILE A 1 397 ? 11.493 9.309 -56.334 1.00 38.35 1404 ILE A C 1
ATOM 2977 O O . ILE A 1 397 ? 10.822 8.458 -56.943 1.00 37.46 1404 ILE A O 1
ATOM 2982 N N . LEU A 1 398 ? 11.753 9.204 -55.026 1.00 37.29 1405 LEU A N 1
ATOM 2983 C CA . LEU A 1 398 ? 11.281 8.026 -54.309 1.00 33.28 1405 LEU A CA 1
ATOM 2984 C C . LEU A 1 398 ? 9.774 7.904 -54.457 1.00 42.78 1405 LEU A C 1
ATOM 2985 O O . LEU A 1 398 ? 9.264 6.841 -54.842 1.00 41.82 1405 LEU A O 1
ATOM 2990 N N . GLU A 1 399 ? 9.056 9.026 -54.283 1.00 42.12 1406 GLU A N 1
ATOM 2991 C CA . GLU A 1 399 ? 7.604 8.988 -54.429 1.00 39.83 1406 GLU A CA 1
ATOM 2992 C C . GLU A 1 399 ? 7.224 8.532 -55.831 1.00 34.74 1406 GLU A C 1
ATOM 2993 O O . GLU A 1 399 ? 6.385 7.634 -56.005 1.00 45.31 1406 GLU A O 1
ATOM 2997 N N . ASP A 1 400 ? 7.893 9.078 -56.849 1.00 37.88 1407 ASP A N 1
ATOM 2998 C CA . ASP A 1 400 ? 7.505 8.716 -58.204 1.00 36.12 1407 ASP A CA 1
ATOM 2999 C C . ASP A 1 400 ? 7.757 7.240 -58.463 1.00 37.90 1407 ASP A C 1
ATOM 3000 O O . ASP A 1 400 ? 6.918 6.557 -59.070 1.00 35.91 1407 ASP A O 1
ATOM 3005 N N . ILE A 1 401 ? 8.871 6.716 -57.946 1.00 34.24 1408 ILE A N 1
ATOM 3006 C CA . ILE A 1 401 ? 9.149 5.292 -58.126 1.00 33.22 1408 ILE A CA 1
ATOM 3007 C C . ILE A 1 401 ? 7.999 4.470 -57.561 1.00 39.69 1408 ILE A C 1
ATOM 3008 O O . ILE A 1 401 ? 7.450 3.583 -58.231 1.00 35.54 1408 ILE A O 1
ATOM 3013 N N . GLN A 1 402 ? 7.568 4.808 -56.343 1.00 34.64 1409 GLN A N 1
ATOM 3014 C CA . GLN A 1 402 ? 6.488 4.041 -55.735 1.00 39.96 1409 GLN A CA 1
ATOM 3015 C C . GLN A 1 402 ? 5.274 4.058 -56.648 1.00 38.27 1409 GLN A C 1
ATOM 3016 O O . GLN A 1 402 ? 4.776 2.997 -57.061 1.00 41.78 1409 GLN A O 1
ATOM 3022 N N . VAL A 1 403 ? 4.884 5.260 -57.100 1.00 39.35 1410 VAL A N 1
ATOM 3023 C CA . VAL A 1 403 ? 3.695 5.379 -57.937 1.00 34.56 1410 VAL A CA 1
ATOM 3024 C C . VAL A 1 403 ? 3.904 4.638 -59.241 1.00 38.28 1410 VAL A C 1
ATOM 3025 O O . VAL A 1 403 ? 3.010 3.913 -59.717 1.00 39.44 1410 VAL A O 1
ATOM 3029 N N . THR A 1 404 ? 5.104 4.766 -59.823 1.00 36.37 1411 THR A N 1
ATOM 3030 C CA . THR A 1 404 ? 5.330 4.129 -61.115 1.00 35.87 1411 THR A CA 1
ATOM 3031 C C . THR A 1 404 ? 5.130 2.630 -60.993 1.00 35.51 1411 THR A C 1
ATOM 3032 O O . THR A 1 404 ? 4.379 2.023 -61.776 1.00 39.16 1411 THR A O 1
ATOM 3036 N N . LEU A 1 405 ? 5.722 2.033 -59.951 1.00 33.20 1412 LEU A N 1
ATOM 3037 C CA . LEU A 1 405 ? 5.604 0.593 -59.786 1.00 30.52 1412 LEU A CA 1
ATOM 3038 C C . LEU A 1 405 ? 4.135 0.212 -59.714 1.00 36.31 1412 LEU A C 1
ATOM 3039 O O . LEU A 1 405 ? 3.651 -0.620 -60.498 1.00 41.93 1412 LEU A O 1
ATOM 3044 N N . PHE A 1 406 ? 3.383 0.924 -58.866 1.00 32.25 1413 PHE A N 1
ATOM 3045 C CA . PHE A 1 406 ? 1.978 0.590 -58.683 1.00 35.44 1413 PHE A CA 1
ATOM 3046 C C . PHE A 1 406 ? 1.237 0.749 -60.000 1.00 35.45 1413 PHE A C 1
ATOM 3047 O O . PHE A 1 406 ? 0.514 -0.160 -60.444 1.00 41.57 1413 PHE A O 1
ATOM 3055 N N . THR A 1 407 ? 1.509 1.850 -60.704 1.00 39.35 1414 THR A N 1
ATOM 3056 C CA . THR A 1 407 ? 0.773 2.104 -61.934 1.00 33.45 1414 THR A CA 1
ATOM 3057 C C . THR A 1 407 ? 1.010 0.992 -62.944 1.00 39.15 1414 THR A C 1
ATOM 3058 O O . THR A 1 407 ? 0.055 0.460 -63.536 1.00 40.45 1414 THR A O 1
ATOM 3062 N N . ARG A 1 408 ? 2.234 0.587 -63.161 1.00 41.73 1415 ARG A N 1
ATOM 3063 C CA . ARG A 1 408 ? 2.519 -0.470 -64.074 1.00 41.74 1415 ARG A CA 1
ATOM 3064 C C . ARG A 1 408 ? 1.868 -1.753 -63.686 1.00 46.55 1415 ARG A C 1
ATOM 3065 O O . ARG A 1 408 ? 1.332 -2.409 -64.538 1.00 43.48 1415 ARG A O 1
ATOM 3073 N N . ALA A 1 409 ? 1.926 -2.102 -62.392 1.00 40.68 1416 ALA A N 1
ATOM 3074 C CA . ALA A 1 409 ? 1.314 -3.337 -61.935 1.00 35.87 1416 ALA A CA 1
ATOM 3075 C C . ALA A 1 409 ? -0.187 -3.285 -62.167 1.00 36.62 1416 ALA A C 1
ATOM 3076 O O . ALA A 1 409 ? -0.787 -4.272 -62.622 1.00 39.08 1416 ALA A O 1
ATOM 3078 N N . SER A 1 410 ? -0.794 -2.099 -61.972 1.00 35.31 1417 SER A N 1
ATOM 3079 C CA . SER A 1 410 ? -2.234 -2.014 -62.146 1.00 36.65 1417 SER A CA 1
ATOM 3080 C C . SER A 1 410 ? -2.588 -2.141 -63.614 1.00 45.27 1417 SER A C 1
ATOM 3081 O O . SER A 1 410 ? -3.537 -2.849 -63.973 1.00 49.75 1417 SER A O 1
ATOM 3084 N N . GLU A 1 411 ? -1.793 -1.511 -64.479 1.00 42.87 1418 GLU A N 1
ATOM 3085 C CA . GLU A 1 411 ? -1.984 -1.694 -65.912 1.00 44.88 1418 GLU A CA 1
ATOM 3086 C C . GLU A 1 411 ? -1.991 -3.175 -66.229 1.00 50.55 1418 GLU A C 1
ATOM 3087 O O . GLU A 1 411 ? -2.936 -3.692 -66.844 1.00 50.88 1418 GLU A O 1
ATOM 3093 N N . ASP A 1 412 ? -0.989 -3.888 -65.701 1.00 46.99 1419 ASP A N 1
ATOM 3094 C CA . ASP A 1 412 ? -0.884 -5.316 -65.948 1.00 44.45 1419 ASP A CA 1
ATOM 3095 C C . ASP A 1 412 ? -2.157 -6.014 -65.497 1.00 52.78 1419 ASP A C 1
ATOM 3096 O O . ASP A 1 412 ? -2.774 -6.770 -66.262 1.00 52.16 1419 ASP A O 1
ATOM 3101 N N . LEU A 1 413 ? -2.616 -5.694 -64.280 1.00 47.78 1420 LEU A N 1
ATOM 3102 C CA . LEU A 1 413 ? -3.805 -6.360 -63.767 1.00 53.21 1420 LEU A CA 1
ATOM 3103 C C . LEU A 1 413 ? -5.007 -6.061 -64.646 1.00 52.92 1420 LEU A C 1
ATOM 3104 O O . LEU A 1 413 ? -5.758 -6.976 -65.013 1.00 49.98 1420 LEU A O 1
ATOM 3109 N N . LYS A 1 414 ? -5.177 -4.795 -65.043 1.00 46.73 1421 LYS A N 1
ATOM 3110 C CA . LYS A 1 414 ? -6.334 -4.476 -65.866 1.00 49.51 1421 LYS A CA 1
ATOM 3111 C C . LYS A 1 414 ? -6.256 -5.206 -67.190 1.00 53.12 1421 LYS A C 1
ATOM 3112 O O . LYS A 1 414 ? -7.282 -5.641 -67.727 1.00 55.45 1421 LYS A O 1
ATOM 3118 N N . THR A 1 415 ? -5.038 -5.394 -67.700 1.00 51.32 1422 THR A N 1
ATOM 3119 C CA . THR A 1 415 ? -4.867 -6.091 -68.964 1.00 56.81 1422 THR A CA 1
ATOM 3120 C C . THR A 1 415 ? -5.190 -7.569 -68.819 1.00 57.42 1422 THR A C 1
ATOM 3121 O O . THR A 1 415 ? -5.655 -8.202 -69.772 1.00 60.31 1422 THR A O 1
ATOM 3125 N N . HIS A 1 416 ? -4.991 -8.129 -67.628 1.00 46.52 1423 HIS A N 1
ATOM 3126 C CA . HIS A 1 416 ? -5.078 -9.569 -67.462 1.00 48.24 1423 HIS A CA 1
ATOM 3127 C C . HIS A 1 416 ? -6.315 -10.017 -66.695 1.00 47.10 1423 HIS A C 1
ATOM 3128 O O . HIS A 1 416 ? -6.432 -11.208 -66.382 1.00 47.17 1423 HIS A O 1
ATOM 3135 N N . MET A 1 417 ? -7.235 -9.106 -66.384 1.00 47.40 1424 MET A N 1
ATOM 3136 C CA . MET A 1 417 ? -8.475 -9.452 -65.690 1.00 48.04 1424 MET A CA 1
ATOM 3137 C C . MET A 1 417 ? -9.632 -8.859 -66.474 1.00 55.34 1424 MET A C 1
ATOM 3138 O O . MET A 1 417 ? -9.801 -7.635 -66.520 1.00 59.32 1424 MET A O 1
ATOM 3143 N N . VAL A 1 418 ? -10.428 -9.730 -67.086 1.00 47.33 1425 VAL A N 1
ATOM 3144 C CA . VAL A 1 418 ? -11.466 -9.312 -68.013 1.00 58.99 1425 VAL A CA 1
ATOM 3145 C C . VAL A 1 418 ? -12.720 -10.133 -67.756 1.00 62.18 1425 VAL A C 1
ATOM 3146 O O . VAL A 1 418 ? -12.688 -11.178 -67.102 1.00 58.68 1425 VAL A O 1
ATOM 3150 N N . VAL A 1 419 ? -13.826 -9.645 -68.278 1.00 63.83 1426 VAL A N 1
ATOM 3151 C CA . VAL A 1 419 ? -15.104 -10.326 -68.146 1.00 62.70 1426 VAL A CA 1
ATOM 3152 C C . VAL A 1 419 ? -15.274 -11.286 -69.315 1.00 59.17 1426 VAL A C 1
ATOM 3153 O O . VAL A 1 419 ? -14.895 -10.983 -70.454 1.00 54.21 1426 VAL A O 1
ATOM 3157 N N . ALA A 1 420 ? -15.792 -12.476 -69.022 1.00 57.37 1427 ALA A N 1
ATOM 3158 C CA . ALA A 1 420 ? -16.270 -13.395 -70.048 1.00 62.93 1427 ALA A CA 1
ATOM 3159 C C . ALA A 1 420 ? -17.574 -13.991 -69.549 1.00 68.35 1427 ALA A C 1
ATOM 3160 O O . ALA A 1 420 ? -17.654 -14.444 -68.403 1.00 61.85 1427 ALA A O 1
ATOM 3162 N N . ASN A 1 421 ? -18.595 -13.973 -70.397 1.00 73.65 1428 ASN A N 1
ATOM 3163 C CA . ASN A 1 421 ? -19.933 -14.351 -69.974 1.00 79.31 1428 ASN A CA 1
ATOM 3164 C C . ASN A 1 421 ? -20.350 -15.725 -70.476 1.00 81.97 1428 ASN A C 1
ATOM 3165 O O . ASN A 1 421 ? -21.509 -16.108 -70.298 1.00 85.52 1428 ASN A O 1
ATOM 3170 N N . THR A 1 422 ? -19.423 -16.407 -71.108 1.00 79.84 1429 THR A N 1
ATOM 3171 C CA . THR A 1 422 ? -19.714 -17.739 -71.531 1.00 81.74 1429 THR A CA 1
ATOM 3172 C C . THR A 1 422 ? -18.527 -18.621 -71.405 1.00 78.51 1429 THR A C 1
ATOM 3173 O O . THR A 1 422 ? -17.447 -18.173 -71.452 1.00 79.20 1429 THR A O 1
ATOM 3177 N N . MET A 1 423 ? -18.754 -19.906 -71.346 1.00 66.48 1430 MET A N 1
ATOM 3178 C CA . MET A 1 423 ? -17.689 -20.810 -71.092 1.00 58.10 1430 MET A CA 1
ATOM 3179 C C . MET A 1 423 ? -16.611 -20.801 -72.093 1.00 61.67 1430 MET A C 1
ATOM 3180 O O . MET A 1 423 ? -15.502 -20.810 -71.749 1.00 58.19 1430 MET A O 1
ATOM 3185 N N . GLU A 1 424 ? -16.936 -20.755 -73.363 1.00 65.31 1431 GLU A N 1
ATOM 3186 C CA . GLU A 1 424 ? -15.913 -20.807 -74.383 1.00 65.33 1431 GLU A CA 1
ATOM 3187 C C . GLU A 1 424 ? -15.002 -19.651 -74.369 1.00 63.93 1431 GLU A C 1
ATOM 3188 O O . GLU A 1 424 ? -13.862 -19.771 -74.651 1.00 69.67 1431 GLU A O 1
ATOM 3190 N N . ASP A 1 425 ? -15.539 -18.485 -74.160 1.00 62.49 1432 ASP A N 1
ATOM 3191 C CA . ASP A 1 425 ? -14.689 -17.345 -74.076 1.00 61.23 1432 ASP A CA 1
ATOM 3192 C C . ASP A 1 425 ? -13.841 -17.432 -72.788 1.00 55.09 1432 ASP A C 1
ATOM 3193 O O . ASP A 1 425 ? -12.688 -17.186 -72.833 1.00 49.37 1432 ASP A O 1
ATOM 3198 N N . PHE A 1 426 ? -14.433 -17.899 -71.703 1.00 55.93 1433 PHE A N 1
ATOM 3199 C CA . PHE A 1 426 ? -13.752 -18.017 -70.423 1.00 53.78 1433 PHE A CA 1
ATOM 3200 C C . PHE A 1 426 ? -12.564 -18.922 -70.604 1.00 54.11 1433 PHE A C 1
ATOM 3201 O O . PHE A 1 426 ? -11.466 -18.509 -70.353 1.00 53.42 1433 PHE A O 1
ATOM 3209 N N . GLN A 1 427 ? -12.735 -20.057 -71.239 1.00 56.41 1434 GLN A N 1
ATOM 3210 C CA . GLN A 1 427 ? -11.645 -20.933 -71.475 1.00 53.07 1434 GLN A CA 1
ATOM 3211 C C . GLN A 1 427 ? -10.591 -20.325 -72.341 1.00 58.80 1434 GLN A C 1
ATOM 3212 O O . GLN A 1 427 ? -9.430 -20.524 -72.160 1.00 58.19 1434 GLN A O 1
ATOM 3218 N N . LYS A 1 428 ? -11.009 -19.631 -73.361 1.00 57.99 1435 LYS A N 1
ATOM 3219 C CA . LYS A 1 428 ? -10.046 -19.002 -74.217 1.00 55.23 1435 LYS A CA 1
ATOM 3220 C C . LYS A 1 428 ? -9.285 -17.906 -73.501 1.00 54.71 1435 LYS A C 1
ATOM 3221 O O . LYS A 1 428 ? -8.118 -17.773 -73.673 1.00 53.25 1435 LYS A O 1
ATOM 3223 N N . ILE A 1 429 ? -9.988 -17.119 -72.701 1.00 62.48 1436 ILE A N 1
ATOM 3224 C CA . ILE A 1 429 ? -9.362 -16.024 -71.960 1.00 59.07 1436 ILE A CA 1
ATOM 3225 C C . ILE A 1 429 ? -8.351 -16.606 -70.968 1.00 56.90 1436 ILE A C 1
ATOM 3226 O O . ILE A 1 429 ? -7.268 -16.156 -70.824 1.00 56.86 1436 ILE A O 1
ATOM 3231 N N . LEU A 1 430 ? -8.741 -17.667 -70.324 1.00 57.05 1437 LEU A N 1
ATOM 3232 C CA . LEU A 1 430 ? -7.936 -18.352 -69.350 1.00 54.45 1437 LEU A CA 1
ATOM 3233 C C . LEU A 1 430 ? -6.692 -18.926 -69.915 1.00 55.12 1437 LEU A C 1
ATOM 3234 O O . LEU A 1 430 ? -5.657 -18.893 -69.310 1.00 45.86 1437 LEU A O 1
ATOM 3239 N N . ASP A 1 431 ? -6.776 -19.476 -71.097 1.00 54.32 1438 ASP A N 1
ATOM 3240 C CA . ASP A 1 431 ? -5.592 -20.050 -71.679 1.00 58.09 1438 ASP A CA 1
ATOM 3241 C C . ASP A 1 431 ? -4.640 -19.037 -72.226 1.00 55.83 1438 ASP A C 1
ATOM 3242 O O . ASP A 1 431 ? -3.549 -19.349 -72.464 1.00 54.88 1438 ASP A O 1
ATOM 3247 N N . SER A 1 432 ? -5.090 -17.834 -72.470 1.00 60.20 1439 SER A N 1
ATOM 3248 C CA . SER A 1 432 ? -4.152 -16.765 -72.809 1.00 59.66 1439 SER A CA 1
ATOM 3249 C C . SER A 1 432 ? -3.303 -16.314 -71.617 1.00 63.88 1439 SER A C 1
ATOM 3250 O O . SER A 1 432 ? -2.416 -15.471 -71.804 1.00 64.34 1439 SER A O 1
ATOM 3253 N N . GLY A 1 433 ? -3.535 -16.853 -70.417 1.00 50.83 1440 GLY A N 1
ATOM 3254 C CA . GLY A 1 433 ? -2.787 -16.470 -69.235 1.00 51.92 1440 GLY A CA 1
ATOM 3255 C C . GLY A 1 433 ? -3.402 -15.313 -68.470 1.00 53.50 1440 GLY A C 1
ATOM 3256 O O . GLY A 1 433 ? -2.678 -14.483 -67.910 1.00 49.95 1440 GLY A O 1
ATOM 3257 N N . LYS A 1 434 ? -4.731 -15.243 -68.444 1.00 51.84 1441 LYS A N 1
ATOM 3258 C CA . LYS A 1 434 ? -5.476 -14.208 -67.741 1.00 52.07 1441 LYS A CA 1
ATOM 3259 C C . LYS A 1 434 ? -6.367 -14.835 -66.677 1.00 52.91 1441 LYS A C 1
ATOM 3260 O O . LYS A 1 434 ? -6.566 -16.054 -66.635 1.00 53.69 1441 LYS A O 1
ATOM 3266 N N . ILE A 1 435 ? -6.919 -13.975 -65.820 1.00 44.55 1442 ILE A N 1
ATOM 3267 C CA . ILE A 1 435 ? -7.965 -14.354 -64.878 1.00 43.23 1442 ILE A CA 1
ATOM 3268 C C . ILE A 1 435 ? -9.251 -13.660 -65.302 1.00 48.55 1442 ILE A C 1
ATOM 3269 O O . ILE A 1 435 ? -9.225 -12.602 -65.945 1.00 52.94 1442 ILE A O 1
ATOM 3274 N N . VAL A 1 436 ? -10.389 -14.272 -64.960 1.00 45.91 1443 VAL A N 1
ATOM 3275 C CA . VAL A 1 436 ? -11.655 -13.944 -65.611 1.00 47.44 1443 VAL A CA 1
ATOM 3276 C C . VAL A 1 436 ? -12.763 -13.796 -64.584 1.00 48.74 1443 VAL A C 1
ATOM 3277 O O . VAL A 1 436 ? -12.918 -14.646 -63.698 1.00 47.70 1443 VAL A O 1
ATOM 3281 N N . GLN A 1 437 ? -13.565 -12.747 -64.740 1.00 45.82 1444 GLN A N 1
ATOM 3282 C CA . GLN A 1 437 ? -14.797 -12.593 -63.980 1.00 44.62 1444 GLN A CA 1
ATOM 3283 C C . GLN A 1 437 ? -15.942 -13.142 -64.821 1.00 53.81 1444 GLN A C 1
ATOM 3284 O O . GLN A 1 437 ? -16.167 -12.689 -65.952 1.00 54.61 1444 GLN A O 1
ATOM 3290 N N . ILE A 1 438 ? -16.637 -14.140 -64.283 1.00 52.41 1445 ILE A N 1
ATOM 3291 C CA . ILE A 1 438 ? -17.688 -14.846 -65.014 1.00 54.65 1445 ILE A CA 1
ATOM 3292 C C . ILE A 1 438 ? -18.971 -14.828 -64.193 1.00 56.68 1445 ILE A C 1
ATOM 3293 O O . ILE A 1 438 ? -18.912 -14.786 -62.957 1.00 64.48 1445 ILE A O 1
ATOM 3298 N N . PRO A 1 439 ? -20.147 -14.854 -64.818 1.00 54.01 1446 PRO A N 1
ATOM 3299 C CA . PRO A 1 439 ? -21.376 -15.054 -64.040 1.00 54.14 1446 PRO A CA 1
ATOM 3300 C C . PRO A 1 439 ? -21.408 -16.468 -63.474 1.00 55.50 1446 PRO A C 1
ATOM 3301 O O . PRO A 1 439 ? -21.241 -17.446 -64.206 1.00 57.54 1446 PRO A O 1
ATOM 3305 N N . PHE A 1 440 ? -21.616 -16.576 -62.160 1.00 52.18 1447 PHE A N 1
ATOM 3306 C CA . PHE A 1 440 ? -21.452 -17.841 -61.466 1.00 52.76 1447 PHE A CA 1
ATOM 3307 C C . PHE A 1 440 ? -22.606 -18.042 -60.495 1.00 53.17 1447 PHE A C 1
ATOM 3308 O O . PHE A 1 440 ? -23.038 -17.100 -59.816 1.00 54.07 1447 PHE A O 1
ATOM 3316 N N . CYS A 1 441 ? -23.043 -19.271 -60.429 1.00 50.68 1448 CYS A N 1
ATOM 3317 C CA . CYS A 1 441 ? -24.114 -19.697 -59.613 1.00 55.21 1448 CYS A CA 1
ATOM 3318 C C . CYS A 1 441 ? -23.761 -19.963 -58.174 1.00 57.91 1448 CYS A C 1
ATOM 3319 O O . CYS A 1 441 ? -24.611 -19.938 -57.337 1.00 62.36 1448 CYS A O 1
ATOM 3322 N N . GLY A 1 442 ? -22.509 -20.271 -57.910 1.00 57.33 1449 GLY A N 1
ATOM 3323 C CA . GLY A 1 442 ? -22.061 -20.518 -56.568 1.00 51.34 1449 GLY A CA 1
ATOM 3324 C C . GLY A 1 442 ? -22.067 -21.905 -56.003 1.00 54.87 1449 GLY A C 1
ATOM 3325 O O . GLY A 1 442 ? -21.582 -22.120 -54.920 1.00 51.45 1449 GLY A O 1
ATOM 3326 N N . GLU A 1 443 ? -22.582 -22.872 -56.732 1.00 52.92 1450 GLU A N 1
ATOM 3327 C CA . GLU A 1 443 ? -22.672 -24.206 -56.199 1.00 55.89 1450 GLU A CA 1
ATOM 3328 C C . GLU A 1 443 ? -21.404 -24.954 -56.224 1.00 61.92 1450 GLU A C 1
ATOM 3329 O O . GLU A 1 443 ? -20.622 -24.820 -57.164 1.00 71.37 1450 GLU A O 1
ATOM 3335 N N . ILE A 1 444 ? -21.164 -25.747 -55.219 1.00 59.61 1451 ILE A N 1
ATOM 3336 C CA . ILE A 1 444 ? -19.957 -26.500 -55.162 1.00 60.19 1451 ILE A CA 1
ATOM 3337 C C . ILE A 1 444 ? -19.779 -27.409 -56.345 1.00 63.24 1451 ILE A C 1
ATOM 3338 O O . ILE A 1 444 ? -18.780 -27.399 -56.976 1.00 63.42 1451 ILE A O 1
ATOM 3343 N N . ASP A 1 445 ? -20.808 -28.159 -56.685 1.00 65.30 1452 ASP A N 1
ATOM 3344 C CA . ASP A 1 445 ? -20.774 -29.035 -57.852 1.00 67.85 1452 ASP A CA 1
ATOM 3345 C C . ASP A 1 445 ? -20.411 -28.327 -59.128 1.00 63.55 1452 ASP A C 1
ATOM 3346 O O . ASP A 1 445 ? -19.673 -28.833 -59.882 1.00 66.39 1452 ASP A O 1
ATOM 3351 N N . CYS A 1 446 ? -20.939 -27.149 -59.345 1.00 57.31 1453 CYS A N 1
ATOM 3352 C CA . CYS A 1 446 ? -20.603 -26.390 -60.477 1.00 57.72 1453 CYS A CA 1
ATOM 3353 C C . CYS A 1 446 ? -19.136 -25.934 -60.487 1.00 54.00 1453 CYS A C 1
ATOM 3354 O O . CYS A 1 446 ? -18.521 -25.947 -61.500 1.00 52.89 1453 CYS A O 1
ATOM 3357 N N . GLU A 1 447 ? -18.586 -25.538 -59.342 1.00 50.54 1454 GLU A N 1
ATOM 3358 C CA . GLU A 1 447 ? -17.187 -25.128 -59.251 1.00 51.92 1454 GLU A CA 1
ATOM 3359 C C . GLU A 1 447 ? -16.255 -26.299 -59.555 1.00 53.84 1454 GLU A C 1
ATOM 3360 O O . GLU A 1 447 ? -15.242 -26.132 -60.249 1.00 47.02 1454 GLU A O 1
ATOM 3366 N N . ASP A 1 448 ? -16.601 -27.497 -59.062 1.00 57.72 1455 ASP A N 1
ATOM 3367 C CA . ASP A 1 448 ? -15.858 -28.703 -59.417 1.00 56.96 1455 ASP A CA 1
ATOM 3368 C C . ASP A 1 448 ? -15.890 -28.938 -60.921 1.00 62.60 1455 ASP A C 1
ATOM 3369 O O . ASP A 1 448 ? -14.873 -29.305 -61.533 1.00 58.39 1455 ASP A O 1
ATOM 3374 N N . TRP A 1 449 ? -17.059 -28.736 -61.530 1.00 63.13 1456 TRP A N 1
ATOM 3375 C CA . TRP A 1 449 ? -17.189 -28.946 -62.967 1.00 62.96 1456 TRP A CA 1
ATOM 3376 C C . TRP A 1 449 ? -16.363 -27.934 -63.754 1.00 62.61 1456 TRP A C 1
ATOM 3377 O O . TRP A 1 449 ? -15.717 -28.294 -64.743 1.00 58.91 1456 TRP A O 1
ATOM 3388 N N . ILE A 1 450 ? -16.374 -26.665 -63.339 1.00 62.30 1457 ILE A N 1
ATOM 3389 C CA . ILE A 1 450 ? -15.531 -25.668 -63.998 1.00 60.17 1457 ILE A CA 1
ATOM 3390 C C . ILE A 1 450 ? -14.067 -26.069 -63.890 1.00 62.35 1457 ILE A C 1
ATOM 3391 O O . ILE A 1 450 ? -13.300 -25.939 -64.853 1.00 64.17 1457 ILE A O 1
ATOM 3396 N N . LYS A 1 451 ? -13.654 -26.573 -62.722 1.00 57.31 1458 LYS A N 1
ATOM 3397 C CA . LYS A 1 451 ? -12.266 -27.004 -62.579 1.00 60.73 1458 LYS A CA 1
ATOM 3398 C C . LYS A 1 451 ? -11.928 -28.109 -63.574 1.00 63.88 1458 LYS A C 1
ATOM 3399 O O . LYS A 1 451 ? -10.926 -28.026 -64.294 1.00 65.20 1458 LYS A O 1
ATOM 3405 N N . LYS A 1 452 ? -12.762 -29.153 -63.635 1.00 58.29 1459 LYS A N 1
ATOM 3406 C CA . LYS A 1 452 ? -12.410 -30.277 -64.501 1.00 63.74 1459 LYS A CA 1
ATOM 3407 C C . LYS A 1 452 ? -12.507 -29.905 -65.979 1.00 63.87 1459 LYS A C 1
ATOM 3408 O O . LYS A 1 452 ? -11.698 -30.374 -66.786 1.00 74.24 1459 LYS A O 1
ATOM 3414 N N . THR A 1 453 ? -13.457 -29.038 -66.340 1.00 60.22 1460 THR A N 1
ATOM 3415 C CA . THR A 1 453 ? -13.633 -28.623 -67.731 1.00 58.52 1460 THR A CA 1
ATOM 3416 C C . THR A 1 453 ? -12.446 -27.806 -68.227 1.00 66.46 1460 THR A C 1
ATOM 3417 O O . THR A 1 453 ? -11.875 -28.100 -69.283 1.00 69.92 1460 THR A O 1
ATOM 3421 N N . THR A 1 454 ? -12.066 -26.764 -67.480 1.00 53.69 1461 THR A N 1
ATOM 3422 C CA . THR A 1 454 ? -10.994 -25.874 -67.909 1.00 56.43 1461 THR A CA 1
ATOM 3423 C C . THR A 1 454 ? -9.634 -26.553 -67.933 1.00 62.10 1461 THR A C 1
ATOM 3424 O O . THR A 1 454 ? -8.653 -25.909 -68.327 1.00 65.24 1461 THR A O 1
ATOM 3428 N N . ALA A 1 455 ? -9.548 -27.815 -67.523 1.00 67.79 1462 ALA A N 1
ATOM 3429 C CA . ALA A 1 455 ? -8.315 -28.590 -67.630 1.00 69.28 1462 ALA A CA 1
ATOM 3430 C C . ALA A 1 455 ? -8.201 -29.229 -69.015 1.00 73.56 1462 ALA A C 1
ATOM 3431 O O . ALA A 1 455 ? -7.116 -29.295 -69.594 1.00 79.95 1462 ALA A O 1
ATOM 3433 N N . SER A 1 466 ? -1.252 -28.032 -66.482 1.00 76.85 1473 SER A N 1
ATOM 3434 C CA . SER A 1 466 ? -2.512 -28.305 -67.169 1.00 75.58 1473 SER A CA 1
ATOM 3435 C C . SER A 1 466 ? -3.695 -28.167 -66.209 1.00 82.49 1473 SER A C 1
ATOM 3436 O O . SER A 1 466 ? -4.742 -28.783 -66.402 1.00 83.80 1473 SER A O 1
ATOM 3438 N N . MET A 1 467 ? -3.518 -27.337 -65.182 1.00 86.91 1474 MET A N 1
ATOM 3439 C CA . MET A 1 467 ? -4.486 -27.255 -64.096 1.00 79.80 1474 MET A CA 1
ATOM 3440 C C . MET A 1 467 ? -5.775 -26.573 -64.545 1.00 72.95 1474 MET A C 1
ATOM 3441 O O . MET A 1 467 ? -5.761 -25.643 -65.356 1.00 75.63 1474 MET A O 1
ATOM 3443 N N . GLY A 1 468 ? -6.900 -27.046 -64.009 1.00 56.00 1475 GLY A N 1
ATOM 3444 C CA . GLY A 1 468 ? -8.147 -26.343 -64.194 1.00 46.88 1475 GLY A CA 1
ATOM 3445 C C . GLY A 1 468 ? -8.232 -25.105 -63.321 1.00 40.24 1475 GLY A C 1
ATOM 3446 O O . GLY A 1 468 ? -7.539 -24.968 -62.310 1.00 40.63 1475 GLY A O 1
ATOM 3447 N N . ALA A 1 469 ? -9.088 -24.174 -63.727 1.00 46.29 1476 ALA A N 1
ATOM 3448 C CA . ALA A 1 469 ? -9.250 -22.945 -62.962 1.00 44.19 1476 ALA A CA 1
ATOM 3449 C C . ALA A 1 469 ? -10.060 -23.201 -61.697 1.00 47.32 1476 ALA A C 1
ATOM 3450 O O . ALA A 1 469 ? -11.022 -23.976 -61.697 1.00 46.87 1476 ALA A O 1
ATOM 3452 N N . LYS A 1 470 ? -9.661 -22.541 -60.618 1.00 43.52 1477 LYS A N 1
ATOM 3453 C CA . LYS A 1 470 ? -10.395 -22.513 -59.366 1.00 46.16 1477 LYS A CA 1
ATOM 3454 C C . LYS A 1 470 ? -10.960 -21.110 -59.161 1.00 47.25 1477 LYS A C 1
ATOM 3455 O O . LYS A 1 470 ? -10.533 -20.144 -59.800 1.00 42.76 1477 LYS A O 1
ATOM 3457 N N . SER A 1 471 ? -11.937 -20.989 -58.270 1.00 42.60 1478 SER A N 1
ATOM 3458 C CA . SER A 1 471 ? -12.435 -19.663 -57.932 1.00 41.60 1478 SER A CA 1
ATOM 3459 C C . SER A 1 471 ? -11.397 -18.932 -57.084 1.00 44.93 1478 SER A C 1
ATOM 3460 O O . SER A 1 471 ? -10.721 -19.531 -56.241 1.00 42.06 1478 SER A O 1
ATOM 3463 N N . LEU A 1 472 ? -11.216 -17.646 -57.364 1.00 40.81 1479 LEU A N 1
ATOM 3464 C CA . LEU A 1 472 ? -10.338 -16.816 -56.551 1.00 38.57 1479 LEU A CA 1
ATOM 3465 C C . LEU A 1 472 ? -11.131 -16.026 -55.527 1.00 38.62 1479 LEU A C 1
ATOM 3466 O O . LEU A 1 472 ? -10.881 -16.140 -54.324 1.00 38.90 1479 LEU A O 1
ATOM 3471 N N . CYS A 1 473 ? -12.111 -15.264 -55.981 1.00 34.79 1480 CYS A N 1
ATOM 3472 C CA . CYS A 1 473 ? -12.942 -14.590 -54.994 1.00 35.35 1480 CYS A CA 1
ATOM 3473 C C . CYS A 1 473 ? -14.192 -14.059 -55.704 1.00 35.81 1480 CYS A C 1
ATOM 3474 O O . CYS A 1 473 ? -14.274 -14.097 -56.918 1.00 41.87 1480 CYS A O 1
ATOM 3477 N N . ILE A 1 474 ? -15.203 -13.710 -54.919 1.00 37.75 1481 ILE A N 1
ATOM 3478 C CA . ILE A 1 474 ? -16.383 -12.994 -55.399 1.00 39.23 1481 ILE A CA 1
ATOM 3479 C C . ILE A 1 474 ? -16.071 -11.522 -55.176 1.00 40.96 1481 ILE A C 1
ATOM 3480 O O . ILE A 1 474 ? -16.171 -11.043 -54.035 1.00 43.10 1481 ILE A O 1
ATOM 3485 N N . PRO A 1 475 ? -15.655 -10.783 -56.202 1.00 42.75 1482 PRO A N 1
ATOM 3486 C CA . PRO A 1 475 ? -15.181 -9.414 -55.972 1.00 45.03 1482 PRO A CA 1
ATOM 3487 C C . PRO A 1 475 ? -16.248 -8.544 -55.333 1.00 42.94 1482 PRO A C 1
ATOM 3488 O O . PRO A 1 475 ? -17.425 -8.604 -55.697 1.00 45.07 1482 PRO A O 1
ATOM 3492 N N . PHE A 1 476 ? -15.821 -7.743 -54.355 1.00 42.43 1483 PHE A N 1
ATOM 3493 C CA . PHE A 1 476 ? -16.691 -6.700 -53.818 1.00 41.60 1483 PHE A CA 1
ATOM 3494 C C . PHE A 1 476 ? -17.169 -5.766 -54.925 1.00 46.25 1483 PHE A C 1
ATOM 3495 O O . PHE A 1 476 ? -18.337 -5.367 -54.950 1.00 47.82 1483 PHE A O 1
ATOM 3503 N N . LYS A 1 477 ? -16.272 -5.403 -55.844 1.00 46.97 1484 LYS A N 1
ATOM 3504 C CA . LYS A 1 477 ? -16.533 -4.404 -56.879 1.00 50.34 1484 LYS A CA 1
ATOM 3505 C C . LYS A 1 477 ? -16.226 -5.025 -58.234 1.00 54.75 1484 LYS A C 1
ATOM 3506 O O . LYS A 1 477 ? -15.172 -4.760 -58.829 1.00 59.43 1484 LYS A O 1
ATOM 3509 N N . PRO A 1 478 ? -17.125 -5.860 -58.751 1.00 51.67 1485 PRO A N 1
ATOM 3510 C CA . PRO A 1 478 ? -16.856 -6.532 -60.026 1.00 54.98 1485 PRO A CA 1
ATOM 3511 C C . PRO A 1 478 ? -16.766 -5.544 -61.181 1.00 58.20 1485 PRO A C 1
ATOM 3512 O O . PRO A 1 478 ? -17.185 -4.386 -61.089 1.00 61.96 1485 PRO A O 1
ATOM 3516 N N . LEU A 1 479 ? -16.193 -6.025 -62.288 1.00 58.03 1486 LEU A N 1
ATOM 3517 C CA . LEU A 1 479 ? -16.026 -5.182 -63.468 1.00 60.65 1486 LEU A CA 1
ATOM 3518 C C . LEU A 1 479 ? -17.369 -4.750 -64.042 1.00 59.33 1486 LEU A C 1
ATOM 3519 O O . LEU A 1 479 ? -17.527 -3.599 -64.467 1.00 64.28 1486 LEU A O 1
ATOM 3524 N N . CYS A 1 480 ? -18.347 -5.650 -64.061 1.00 62.97 1487 CYS A N 1
ATOM 3525 C CA . CYS A 1 480 ? -19.644 -5.378 -64.660 1.00 69.83 1487 CYS A CA 1
ATOM 3526 C C . CYS A 1 480 ? -20.751 -5.761 -63.691 1.00 76.01 1487 CYS A C 1
ATOM 3527 O O . CYS A 1 480 ? -20.604 -6.687 -62.886 1.00 76.69 1487 CYS A O 1
ATOM 3530 N N . GLU A 1 481 ? -21.859 -5.029 -63.764 1.00 70.62 1488 GLU A N 1
ATOM 3531 C CA . GLU A 1 481 ? -23.039 -5.402 -63.002 1.00 67.88 1488 GLU A CA 1
ATOM 3532 C C . GLU A 1 481 ? -23.708 -6.604 -63.657 1.00 73.71 1488 GLU A C 1
ATOM 3533 O O . GLU A 1 481 ? -23.763 -6.709 -64.885 1.00 80.59 1488 GLU A O 1
ATOM 3535 N N . LEU A 1 482 ? -24.212 -7.517 -62.833 1.00 75.77 1489 LEU A N 1
ATOM 3536 C CA . LEU A 1 482 ? -24.769 -8.772 -63.337 1.00 76.70 1489 LEU A CA 1
ATOM 3537 C C . LEU A 1 482 ? -26.106 -8.582 -64.067 1.00 81.05 1489 LEU A C 1
ATOM 3538 O O . LEU A 1 482 ? -27.083 -8.085 -63.505 1.00 83.46 1489 LEU A O 1
ATOM 3543 N N . LYS A 1 487 ? -27.582 -15.909 -66.275 1.00 57.97 1494 LYS A N 1
ATOM 3544 C CA . LYS A 1 487 ? -27.400 -17.281 -65.794 1.00 63.88 1494 LYS A CA 1
ATOM 3545 C C . LYS A 1 487 ? -25.926 -17.677 -65.643 1.00 66.77 1494 LYS A C 1
ATOM 3546 O O . LYS A 1 487 ? -25.041 -17.024 -66.198 1.00 63.28 1494 LYS A O 1
ATOM 3548 N N . CYS A 1 488 ? -25.676 -18.761 -64.905 1.00 70.45 1495 CYS A N 1
ATOM 3549 C CA . CYS A 1 488 ? -24.322 -19.268 -64.737 1.00 68.44 1495 CYS A CA 1
ATOM 3550 C C . CYS A 1 488 ? -23.757 -19.720 -66.084 1.00 68.79 1495 CYS A C 1
ATOM 3551 O O . CYS A 1 488 ? -24.474 -19.852 -67.084 1.00 62.76 1495 CYS A O 1
ATOM 3554 N N . VAL A 1 489 ? -22.445 -19.955 -66.111 1.00 72.78 1496 VAL A N 1
ATOM 3555 C CA . VAL A 1 489 ? -21.810 -20.480 -67.313 1.00 76.36 1496 VAL A CA 1
ATOM 3556 C C . VAL A 1 489 ? -21.875 -22.003 -67.286 1.00 81.45 1496 VAL A C 1
ATOM 3557 O O . VAL A 1 489 ? -21.281 -22.674 -68.138 1.00 89.17 1496 VAL A O 1
ATOM 3561 N N . CYS A 1 490 ? -22.590 -22.561 -66.308 1.00 74.04 1497 CYS A N 1
ATOM 3562 C CA . CYS A 1 490 ? -22.958 -23.971 -66.352 1.00 72.33 1497 CYS A CA 1
ATOM 3563 C C . CYS A 1 490 ? -24.306 -24.204 -67.015 1.00 72.23 1497 CYS A C 1
ATOM 3564 O O . CYS A 1 490 ? -24.636 -25.355 -67.324 1.00 71.93 1497 CYS A O 1
ATOM 3567 N N . GLY A 1 491 ? -25.092 -23.151 -67.232 1.00 82.09 1498 GLY A N 1
ATOM 3568 C CA . GLY A 1 491 ? -26.396 -23.288 -67.849 1.00 88.77 1498 GLY A CA 1
ATOM 3569 C C . GLY A 1 491 ? -27.503 -23.644 -66.876 1.00 92.99 1498 GLY A C 1
ATOM 3570 O O . GLY A 1 491 ? -28.461 -22.881 -66.712 1.00 95.65 1498 GLY A O 1
ATOM 3571 N N . LYS A 1 492 ? -27.365 -24.792 -66.205 1.00 89.24 1499 LYS A N 1
ATOM 3572 C CA . LYS A 1 492 ? -28.442 -25.365 -65.404 1.00 87.61 1499 LYS A CA 1
ATOM 3573 C C . LYS A 1 492 ? -28.909 -24.468 -64.259 1.00 86.34 1499 LYS A C 1
ATOM 3574 O O . LYS A 1 492 ? -29.941 -24.772 -63.647 1.00 85.95 1499 LYS A O 1
ATOM 3576 N N . ASN A 1 493 ? -28.201 -23.382 -63.958 1.00 81.11 1500 ASN A N 1
ATOM 3577 C CA . ASN A 1 493 ? -28.510 -22.517 -62.830 1.00 77.08 1500 ASN A CA 1
ATOM 3578 C C . ASN A 1 493 ? -28.396 -21.051 -63.219 1.00 80.23 1500 ASN A C 1
ATOM 3579 O O . ASN A 1 493 ? -27.703 -20.702 -64.182 1.00 85.72 1500 ASN A O 1
ATOM 3584 N N . PRO A 1 494 ? -29.082 -20.165 -62.498 1.00 79.93 1501 PRO A N 1
ATOM 3585 C CA . PRO A 1 494 ? -28.875 -18.725 -62.681 1.00 75.80 1501 PRO A CA 1
ATOM 3586 C C . PRO A 1 494 ? -27.673 -18.230 -61.886 1.00 70.43 1501 PRO A C 1
ATOM 3587 O O . PRO A 1 494 ? -27.282 -18.810 -60.871 1.00 71.95 1501 PRO A O 1
ATOM 3591 N N . ALA A 1 495 ? -27.101 -17.131 -62.366 1.00 71.84 1502 ALA A N 1
ATOM 3592 C CA . ALA A 1 495 ? -25.879 -16.590 -61.783 1.00 69.30 1502 ALA A CA 1
ATOM 3593 C C . ALA A 1 495 ? -26.194 -15.800 -60.517 1.00 70.61 1502 ALA A C 1
ATOM 3594 O O . ALA A 1 495 ? -26.989 -14.855 -60.549 1.00 68.88 1502 ALA A O 1
ATOM 3596 N N . LYS A 1 496 ? -25.554 -16.177 -59.404 1.00 63.24 1503 LYS A N 1
ATOM 3597 C CA . LYS A 1 496 ? -25.719 -15.433 -58.160 1.00 61.75 1503 LYS A CA 1
ATOM 3598 C C . LYS A 1 496 ? -24.762 -14.252 -58.074 1.00 61.22 1503 LYS A C 1
ATOM 3599 O O . LYS A 1 496 ? -25.077 -13.257 -57.410 1.00 58.96 1503 LYS A O 1
ATOM 3605 N N . TYR A 1 497 ? -23.587 -14.327 -58.681 1.00 58.48 1504 TYR A N 1
ATOM 3606 C CA . TYR A 1 497 ? -22.605 -13.242 -58.671 1.00 56.85 1504 TYR A CA 1
ATOM 3607 C C . TYR A 1 497 ? -21.514 -13.358 -59.682 1.00 55.38 1504 TYR A C 1
ATOM 3608 O O . TYR A 1 497 ? -21.104 -14.465 -60.030 1.00 63.37 1504 TYR A O 1
ATOM 3617 N N . TYR A 1 498 ? -21.031 -12.254 -60.154 1.00 48.99 1505 TYR A N 1
ATOM 3618 C CA . TYR A 1 498 ? -19.777 -12.297 -60.889 1.00 46.15 1505 TYR A CA 1
ATOM 3619 C C . TYR A 1 498 ? -18.686 -12.806 -59.958 1.00 48.71 1505 TYR A C 1
ATOM 3620 O O . TYR A 1 498 ? -18.532 -12.308 -58.839 1.00 51.43 1505 TYR A O 1
ATOM 3629 N N . THR A 1 499 ? -17.946 -13.817 -60.410 1.00 48.68 1506 THR A N 1
ATOM 3630 C CA . THR A 1 499 ? -16.903 -14.453 -59.618 1.00 43.79 1506 THR A CA 1
ATOM 3631 C C . THR A 1 499 ? -15.603 -14.456 -60.408 1.00 46.31 1506 THR A C 1
ATOM 3632 O O . THR A 1 499 ? -15.601 -14.706 -61.619 1.00 41.62 1506 THR A O 1
ATOM 3636 N N . LEU A 1 500 ? -14.502 -14.170 -59.722 1.00 44.35 1507 LEU A N 1
ATOM 3637 C CA . LEU A 1 500 ? -13.179 -14.167 -60.324 1.00 43.02 1507 LEU A CA 1
ATOM 3638 C C . LEU A 1 500 ? -12.552 -15.548 -60.171 1.00 42.16 1507 LEU A C 1
ATOM 3639 O O . LEU A 1 500 ? -12.392 -16.039 -59.036 1.00 40.22 1507 LEU A O 1
ATOM 3644 N N . PHE A 1 501 ? -12.186 -16.138 -61.323 1.00 42.71 1508 PHE A N 1
ATOM 3645 C CA . PHE A 1 501 ? -11.607 -17.463 -61.494 1.00 38.77 1508 PHE A CA 1
ATOM 3646 C C . PHE A 1 501 ? -10.251 -17.363 -62.188 1.00 41.73 1508 PHE A C 1
ATOM 3647 O O . PHE A 1 501 ? -10.011 -16.456 -62.996 1.00 42.15 1508 PHE A O 1
ATOM 3655 N N . GLY A 1 502 ? -9.382 -18.326 -61.902 1.00 42.29 1509 GLY A N 1
ATOM 3656 C CA . GLY A 1 502 ? -8.046 -18.326 -62.473 1.00 37.33 1509 GLY A CA 1
ATOM 3657 C C . GLY A 1 502 ? -7.281 -19.552 -62.029 1.00 42.13 1509 GLY A C 1
ATOM 3658 O O . GLY A 1 502 ? -7.693 -20.281 -61.120 1.00 44.78 1509 GLY A O 1
ATOM 3659 N N . ARG A 1 503 ? -6.157 -19.780 -62.700 1.00 39.82 1510 ARG A N 1
ATOM 3660 C CA . ARG A 1 503 ? -5.203 -20.775 -62.233 1.00 41.02 1510 ARG A CA 1
ATOM 3661 C C . ARG A 1 503 ? -4.444 -20.189 -61.049 1.00 46.03 1510 ARG A C 1
ATOM 3662 O O . ARG A 1 503 ? -3.966 -19.053 -61.111 1.00 40.41 1510 ARG A O 1
ATOM 3670 N N . SER A 1 504 ? -4.362 -20.937 -59.953 1.00 49.25 1511 SER A N 1
ATOM 3671 C CA . SER A 1 504 ? -3.966 -20.339 -58.685 1.00 53.84 1511 SER A CA 1
ATOM 3672 C C . SER A 1 504 ? -2.792 -21.075 -58.062 1.00 69.15 1511 SER A C 1
ATOM 3673 O O . SER A 1 504 ? -2.729 -22.308 -58.102 1.00 63.72 1511 SER A O 1
ATOM 3676 N N . TYR A 1 505 ? -1.880 -20.298 -57.467 1.00 84.19 1512 TYR A N 1
ATOM 3677 C CA . TYR A 1 505 ? -0.735 -20.806 -56.702 1.00 85.29 1512 TYR A CA 1
ATOM 3678 C C . TYR A 1 505 ? -1.192 -21.614 -55.480 1.00 81.63 1512 TYR A C 1
ATOM 3679 O O . TYR A 1 505 ? -2.384 -21.866 -55.267 1.00 77.15 1512 TYR A O 1
ATOM 3689 N N . GLY B 1 8 ? -8.075 -8.824 -3.943 1.00 63.87 1015 GLY B N 1
ATOM 3690 C CA . GLY B 1 8 ? -6.699 -8.447 -3.672 1.00 61.10 1015 GLY B CA 1
ATOM 3691 C C . GLY B 1 8 ? -5.745 -9.617 -3.778 1.00 62.93 1015 GLY B C 1
ATOM 3692 O O . GLY B 1 8 ? -6.160 -10.749 -4.028 1.00 65.44 1015 GLY B O 1
ATOM 3693 N N . LEU B 1 9 ? -4.454 -9.347 -3.616 1.00 57.73 1016 LEU B N 1
ATOM 3694 C CA . LEU B 1 9 ? -3.489 -10.424 -3.451 1.00 51.28 1016 LEU B CA 1
ATOM 3695 C C . LEU B 1 9 ? -3.457 -10.832 -1.985 1.00 56.95 1016 LEU B C 1
ATOM 3696 O O . LEU B 1 9 ? -3.268 -9.987 -1.103 1.00 61.11 1016 LEU B O 1
ATOM 3701 N N . GLU B 1 10 ? -3.647 -12.124 -1.722 1.00 44.51 1017 GLU B N 1
ATOM 3702 C CA . GLU B 1 10 ? -3.589 -12.622 -0.357 1.00 52.81 1017 GLU B CA 1
ATOM 3703 C C . GLU B 1 10 ? -2.356 -13.464 -0.070 1.00 50.90 1017 GLU B C 1
ATOM 3704 O O . GLU B 1 10 ? -1.993 -13.612 1.102 1.00 56.03 1017 GLU B O 1
ATOM 3706 N N . ALA B 1 11 ? -1.726 -14.033 -1.098 1.00 34.90 1018 ALA B N 1
ATOM 3707 C CA . ALA B 1 11 ? -0.466 -14.735 -0.907 1.00 30.96 1018 ALA B CA 1
ATOM 3708 C C . ALA B 1 11 ? 0.608 -13.761 -0.456 1.00 31.74 1018 ALA B C 1
ATOM 3709 O O . ALA B 1 11 ? 0.687 -12.627 -0.944 1.00 33.62 1018 ALA B O 1
ATOM 3711 N N . LYS B 1 12 ? 1.456 -14.206 0.470 1.00 34.26 1019 LYS B N 1
ATOM 3712 C CA . LYS B 1 12 ? 2.532 -13.359 0.971 1.00 30.42 1019 LYS B CA 1
ATOM 3713 C C . LYS B 1 12 ? 3.875 -13.908 0.511 1.00 30.95 1019 LYS B C 1
ATOM 3714 O O . LYS B 1 12 ? 4.140 -15.116 0.622 1.00 33.41 1019 LYS B O 1
ATOM 3720 N N . LYS B 1 13 ? 4.707 -13.004 -0.019 1.00 28.55 1020 LYS B N 1
ATOM 3721 C CA . LYS B 1 13 ? 5.952 -13.377 -0.690 1.00 28.47 1020 LYS B CA 1
ATOM 3722 C C . LYS B 1 13 ? 6.926 -14.066 0.261 1.00 32.65 1020 LYS B C 1
ATOM 3723 O O . LYS B 1 13 ? 7.663 -14.975 -0.140 1.00 33.41 1020 LYS B O 1
ATOM 3729 N N . GLU B 1 14 ? 6.952 -13.635 1.523 1.00 31.25 1021 GLU B N 1
ATOM 3730 C CA . GLU B 1 14 ? 7.889 -14.178 2.493 1.00 34.93 1021 GLU B CA 1
ATOM 3731 C C . GLU B 1 14 ? 7.394 -15.462 3.129 1.00 36.45 1021 GLU B C 1
ATOM 3732 O O . GLU B 1 14 ? 8.130 -16.066 3.922 1.00 38.39 1021 GLU B O 1
ATOM 3738 N N . GLU B 1 15 ? 6.164 -15.874 2.826 1.00 32.27 1022 GLU B N 1
ATOM 3739 C CA . GLU B 1 15 ? 5.592 -17.075 3.421 1.00 34.94 1022 GLU B CA 1
ATOM 3740 C C . GLU B 1 15 ? 5.710 -18.274 2.483 1.00 43.40 1022 GLU B C 1
ATOM 3741 O O . GLU B 1 15 ? 6.352 -19.255 2.840 1.00 42.24 1022 GLU B O 1
ATOM 3747 N N . ASN B 1 16 ? 5.099 -18.235 1.298 1.00 38.75 1023 ASN B N 1
ATOM 3748 C CA . ASN B 1 16 ? 5.278 -19.300 0.304 1.00 34.80 1023 ASN B CA 1
ATOM 3749 C C . ASN B 1 16 ? 5.581 -18.646 -1.039 1.00 32.99 1023 ASN B C 1
ATOM 3750 O O . ASN B 1 16 ? 4.668 -18.170 -1.724 1.00 28.92 1023 ASN B O 1
ATOM 3755 N N . LEU B 1 17 ? 6.861 -18.638 -1.417 1.00 30.24 1024 LEU B N 1
ATOM 3756 C CA . LEU B 1 17 ? 7.270 -17.842 -2.568 1.00 26.43 1024 LEU B CA 1
ATOM 3757 C C . LEU B 1 17 ? 6.680 -18.383 -3.863 1.00 29.88 1024 LEU B C 1
ATOM 3758 O O . LEU B 1 17 ? 6.289 -17.605 -4.739 1.00 28.79 1024 LEU B O 1
ATOM 3763 N N . ALA B 1 18 ? 6.624 -19.711 -4.014 1.00 30.59 1025 ALA B N 1
ATOM 3764 C CA . ALA B 1 18 ? 6.154 -20.280 -5.276 1.00 31.36 1025 ALA B CA 1
ATOM 3765 C C . ALA B 1 18 ? 4.669 -20.003 -5.484 1.00 30.69 1025 ALA B C 1
ATOM 3766 O O . ALA B 1 18 ? 4.240 -19.659 -6.600 1.00 28.33 1025 ALA B O 1
ATOM 3768 N N . ASP B 1 19 ? 3.873 -20.099 -4.413 1.00 27.55 1026 ASP B N 1
ATOM 3769 C CA . ASP B 1 19 ? 2.465 -19.754 -4.538 1.00 32.20 1026 ASP B CA 1
ATOM 3770 C C . ASP B 1 19 ? 2.280 -18.260 -4.781 1.00 31.32 1026 ASP B C 1
ATOM 3771 O O . ASP B 1 19 ? 1.400 -17.856 -5.549 1.00 30.25 1026 ASP B O 1
ATOM 3776 N N . TRP B 1 20 ? 3.073 -17.426 -4.108 1.00 30.38 1027 TRP B N 1
ATOM 3777 C CA . TRP B 1 20 ? 2.984 -15.985 -4.335 1.00 27.01 1027 TRP B CA 1
ATOM 3778 C C . TRP B 1 20 ? 3.277 -15.661 -5.794 1.00 24.55 1027 TRP B C 1
ATOM 3779 O O . TRP B 1 20 ? 2.559 -14.884 -6.434 1.00 26.18 1027 TRP B O 1
ATOM 3790 N N . TYR B 1 21 ? 4.327 -16.259 -6.331 1.00 26.00 1028 TYR B N 1
ATOM 3791 C CA . TYR B 1 21 ? 4.704 -16.020 -7.716 1.00 24.35 1028 TYR B CA 1
ATOM 3792 C C . TYR B 1 21 ? 3.581 -16.421 -8.667 1.00 26.09 1028 TYR B C 1
ATOM 3793 O O . TYR B 1 21 ? 3.229 -15.664 -9.586 1.00 27.20 1028 TYR B O 1
ATOM 3802 N N . SER B 1 22 ? 3.028 -17.630 -8.482 1.00 24.40 1029 SER B N 1
ATOM 3803 C CA . SER B 1 22 ? 1.910 -18.057 -9.325 1.00 27.86 1029 SER B CA 1
ATOM 3804 C C . SER B 1 22 ? 0.720 -17.096 -9.222 1.00 31.04 1029 SER B C 1
ATOM 3805 O O . SER B 1 22 ? 0.129 -16.713 -10.248 1.00 28.22 1029 SER B O 1
ATOM 3808 N N . GLN B 1 23 ? 0.373 -16.668 -7.999 1.00 26.81 1030 GLN B N 1
ATOM 3809 C CA . GLN B 1 23 ? -0.705 -15.688 -7.840 1.00 28.73 1030 GLN B CA 1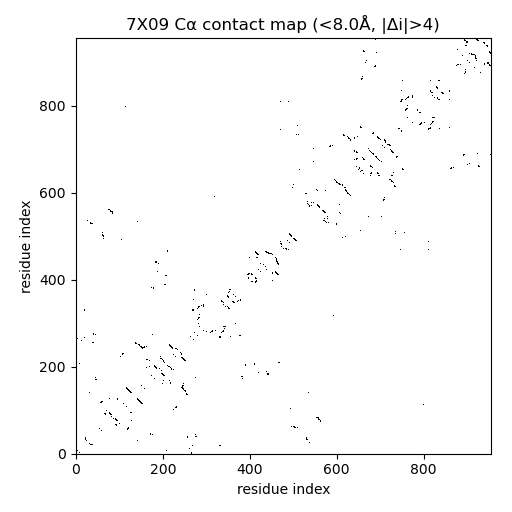
ATOM 3810 C C . GLN B 1 23 ? -0.394 -14.372 -8.541 1.00 30.01 1030 GLN B C 1
ATOM 3811 O O . GLN B 1 23 ? -1.282 -13.767 -9.151 1.00 29.02 1030 GLN B O 1
ATOM 3817 N N . VAL B 1 24 ? 0.840 -13.884 -8.419 1.00 23.92 1031 VAL B N 1
ATOM 3818 C CA . VAL B 1 24 ? 1.189 -12.577 -8.986 1.00 23.98 1031 VAL B CA 1
ATOM 3819 C C . VAL B 1 24 ? 1.132 -12.615 -10.506 1.00 24.23 1031 VAL B C 1
ATOM 3820 O O . VAL B 1 24 ? 0.572 -11.713 -11.141 1.00 24.37 1031 VAL B O 1
ATOM 3824 N N . ILE B 1 25 ? 1.721 -13.648 -11.113 1.00 24.73 1032 ILE B N 1
ATOM 3825 C CA . ILE B 1 25 ? 1.769 -13.681 -12.573 1.00 25.23 1032 ILE B CA 1
ATOM 3826 C C . ILE B 1 25 ? 0.398 -13.932 -13.180 1.00 27.61 1032 ILE B C 1
ATOM 3827 O O . ILE B 1 25 ? 0.147 -13.508 -14.322 1.00 27.95 1032 ILE B O 1
ATOM 3832 N N . THR B 1 26 ? -0.516 -14.584 -12.446 1.00 27.46 1033 THR B N 1
ATOM 3833 C CA . THR B 1 26 ? -1.852 -14.742 -13.008 1.00 33.91 1033 THR B CA 1
ATOM 3834 C C . THR B 1 26 ? -2.769 -13.563 -12.691 1.00 32.32 1033 THR B C 1
ATOM 3835 O O . THR B 1 26 ? -3.525 -13.114 -13.556 1.00 29.16 1033 THR B O 1
ATOM 3839 N N . LYS B 1 27 ? -2.748 -13.040 -11.465 1.00 26.52 1034 LYS B N 1
ATOM 3840 C CA . LYS B 1 27 ? -3.642 -11.928 -11.167 1.00 25.01 1034 LYS B CA 1
ATOM 3841 C C . LYS B 1 27 ? -3.199 -10.626 -11.825 1.00 26.24 1034 LYS B C 1
ATOM 3842 O O . LYS B 1 27 ? -4.038 -9.743 -12.032 1.00 31.24 1034 LYS B O 1
ATOM 3848 N N . SER B 1 28 ? -1.915 -10.468 -12.148 1.00 26.75 1035 SER B N 1
ATOM 3849 C CA . SER B 1 28 ? -1.512 -9.335 -12.977 1.00 27.25 1035 SER B CA 1
ATOM 3850 C C . SER B 1 28 ? -1.842 -9.544 -14.452 1.00 28.32 1035 SER B C 1
ATOM 3851 O O . SER B 1 28 ? -1.549 -8.662 -15.266 1.00 28.13 1035 SER B O 1
ATOM 3854 N N . GLU B 1 29 ? -2.423 -10.686 -14.812 1.00 26.95 1036 GLU B N 1
ATOM 3855 C CA . GLU B 1 29 ? -2.812 -11.000 -16.195 1.00 29.66 1036 GLU B CA 1
ATOM 3856 C C . GLU B 1 29 ? -1.604 -11.120 -17.114 1.00 28.24 1036 GLU B C 1
ATOM 3857 O O . GLU B 1 29 ? -1.696 -10.860 -18.317 1.00 27.63 1036 GLU B O 1
ATOM 3863 N N . MET B 1 30 ? -0.475 -11.563 -16.554 1.00 24.31 1037 MET B N 1
ATOM 3864 C CA . MET B 1 30 ? 0.736 -11.784 -17.333 1.00 26.70 1037 MET B CA 1
ATOM 3865 C C . MET B 1 30 ? 0.764 -13.163 -17.965 1.00 24.12 1037 MET B C 1
ATOM 3866 O O . MET B 1 30 ? 1.192 -13.307 -19.114 1.00 23.86 1037 MET B O 1
ATOM 3871 N N . ILE B 1 31 ? 0.361 -14.188 -17.219 1.00 25.64 1038 ILE B N 1
ATOM 3872 C CA . ILE B 1 31 ? 0.558 -15.578 -17.610 1.00 28.54 1038 ILE B CA 1
ATOM 3873 C C . ILE B 1 31 ? -0.784 -16.284 -17.565 1.00 34.05 1038 ILE B C 1
ATOM 3874 O O . ILE B 1 31 ? -1.585 -16.061 -16.652 1.00 30.42 1038 ILE B O 1
ATOM 3879 N N . GLU B 1 32 ? -1.034 -17.130 -18.556 1.00 31.01 1039 GLU B N 1
ATOM 3880 C CA . GLU B 1 32 ? -2.096 -18.115 -18.451 1.00 27.58 1039 GLU B CA 1
ATOM 3881 C C . GLU B 1 32 ? -1.466 -19.489 -18.613 1.00 28.72 1039 GLU B C 1
ATOM 3882 O O . GLU B 1 32 ? -0.504 -19.657 -19.364 1.00 31.02 1039 GLU B O 1
ATOM 3888 N N . TYR B 1 33 ? -1.950 -20.452 -17.847 1.00 32.59 1040 TYR B N 1
ATOM 3889 C CA . TYR B 1 33 ? -1.407 -21.796 -17.912 1.00 34.67 1040 TYR B CA 1
ATOM 3890 C C . TYR B 1 33 ? -1.967 -22.533 -19.135 1.00 34.00 1040 TYR B C 1
ATOM 3891 O O . TYR B 1 33 ? -3.123 -22.341 -19.519 1.00 39.53 1040 TYR B O 1
ATOM 3900 N N . HIS B 1 34 ? -1.115 -23.321 -19.783 1.00 36.97 1041 HIS B N 1
ATOM 3901 C CA . HIS B 1 34 ? -1.461 -24.136 -20.943 1.00 38.79 1041 HIS B CA 1
ATOM 3902 C C . HIS B 1 34 ? -1.591 -25.586 -20.493 1.00 45.32 1041 HIS B C 1
ATOM 3903 O O . HIS B 1 34 ? -1.103 -25.961 -19.426 1.00 47.22 1041 HIS B O 1
ATOM 3910 N N . ASP B 1 35 ? -2.244 -26.409 -21.319 1.00 39.76 1042 ASP B N 1
ATOM 3911 C CA . ASP B 1 35 ? -2.443 -27.804 -20.936 1.00 40.82 1042 ASP B CA 1
ATOM 3912 C C . ASP B 1 35 ? -1.213 -28.688 -21.198 1.00 49.10 1042 ASP B C 1
ATOM 3913 O O . ASP B 1 35 ? -1.323 -29.918 -21.166 1.00 53.54 1042 ASP B O 1
ATOM 3918 N N . ILE B 1 36 ? -0.041 -28.102 -21.420 1.00 47.06 1043 ILE B N 1
ATOM 3919 C CA . ILE B 1 36 ? 1.193 -28.855 -21.619 1.00 52.70 1043 ILE B CA 1
ATOM 3920 C C . ILE B 1 36 ? 2.243 -28.302 -20.661 1.00 60.62 1043 ILE B C 1
ATOM 3921 O O . ILE B 1 36 ? 2.536 -27.098 -20.683 1.00 66.25 1043 ILE B O 1
ATOM 3926 N N . SER B 1 37 ? 2.809 -29.183 -19.833 1.00 43.03 1044 SER B N 1
ATOM 3927 C CA . SER B 1 37 ? 3.715 -28.779 -18.766 1.00 41.43 1044 SER B CA 1
ATOM 3928 C C . SER B 1 37 ? 4.887 -27.965 -19.308 1.00 44.59 1044 SER B C 1
ATOM 3929 O O . SER B 1 37 ? 5.440 -28.264 -20.372 1.00 38.24 1044 SER B O 1
ATOM 3932 N N . GLY B 1 38 ? 5.250 -26.915 -18.575 1.00 39.36 1045 GLY B N 1
ATOM 3933 C CA . GLY B 1 38 ? 6.380 -26.098 -18.966 1.00 44.67 1045 GLY B CA 1
ATOM 3934 C C . GLY B 1 38 ? 6.115 -25.150 -20.105 1.00 38.06 1045 GLY B C 1
ATOM 3935 O O . GLY B 1 38 ? 7.067 -24.537 -20.605 1.00 41.31 1045 GLY B O 1
ATOM 3936 N N . CYS B 1 39 ? 4.859 -25.011 -20.525 1.00 41.98 1046 CYS B N 1
ATOM 3937 C CA . CYS B 1 39 ? 4.467 -24.110 -21.600 1.00 40.87 1046 CYS B CA 1
ATOM 3938 C C . CYS B 1 39 ? 3.370 -23.182 -21.071 1.00 34.25 1046 CYS B C 1
ATOM 3939 O O . CYS B 1 39 ? 2.385 -23.641 -20.486 1.00 39.39 1046 CYS B O 1
ATOM 3942 N N . TYR B 1 40 ? 3.568 -21.874 -21.240 1.00 35.50 1047 TYR B N 1
ATOM 3943 C CA . TYR B 1 40 ? 2.703 -20.861 -20.651 1.00 29.50 1047 TYR B CA 1
ATOM 3944 C C . TYR B 1 40 ? 2.349 -19.815 -21.694 1.00 29.92 1047 TYR B C 1
ATOM 3945 O O . TYR B 1 40 ? 3.170 -19.483 -22.545 1.00 35.52 1047 TYR B O 1
ATOM 3954 N N . ILE B 1 41 ? 1.139 -19.273 -21.596 1.00 26.11 1048 ILE B N 1
ATOM 3955 C CA . ILE B 1 41 ? 0.681 -18.211 -22.485 1.00 22.97 1048 ILE B CA 1
ATOM 3956 C C . ILE B 1 41 ? 1.177 -16.875 -21.950 1.00 28.22 1048 ILE B C 1
ATOM 3957 O O . ILE B 1 41 ? 0.908 -16.532 -20.786 1.00 26.54 1048 ILE B O 1
ATOM 3962 N N . LEU B 1 42 ? 1.869 -16.106 -22.805 1.00 22.48 1049 LEU B N 1
ATOM 3963 C CA . LEU B 1 42 ? 2.263 -14.730 -22.502 1.00 25.72 1049 LEU B CA 1
ATOM 3964 C C . LEU B 1 42 ? 1.131 -13.820 -22.944 1.00 29.06 1049 LEU B C 1
ATOM 3965 O O . LEU B 1 42 ? 0.937 -13.581 -24.141 1.00 25.05 1049 LEU B O 1
ATOM 3970 N N . ARG B 1 43 ? 0.354 -13.352 -21.979 1.00 26.48 1050 ARG B N 1
ATOM 3971 C CA . ARG B 1 43 ? -0.719 -12.415 -22.246 1.00 23.57 1050 ARG B CA 1
ATOM 3972 C C . ARG B 1 43 ? -0.112 -11.040 -22.500 1.00 23.66 1050 ARG B C 1
ATOM 3973 O O . ARG B 1 43 ? 1.088 -10.833 -22.284 1.00 24.19 1050 ARG B O 1
ATOM 3981 N N . PRO B 1 44 ? -0.904 -10.085 -22.985 1.00 23.45 1051 PRO B N 1
ATOM 3982 C CA . PRO B 1 44 ? -0.320 -8.793 -23.390 1.00 24.91 1051 PRO B CA 1
ATOM 3983 C C . PRO B 1 44 ? 0.465 -8.075 -22.311 1.00 22.56 1051 PRO B C 1
ATOM 3984 O O . PRO B 1 44 ? 1.472 -7.421 -22.616 1.00 24.26 1051 PRO B O 1
ATOM 3988 N N . TRP B 1 45 ? 0.022 -8.149 -21.057 1.00 24.99 1052 TRP B N 1
ATOM 3989 C CA . TRP B 1 45 ? 0.727 -7.435 -20.002 1.00 24.37 1052 TRP B CA 1
ATOM 3990 C C . TRP B 1 45 ? 2.181 -7.888 -19.883 1.00 24.22 1052 TRP B C 1
ATOM 3991 O O . TRP B 1 45 ? 3.057 -7.060 -19.624 1.00 30.74 1052 TRP B O 1
ATOM 4002 N N . ALA B 1 46 ? 2.470 -9.179 -20.095 1.00 24.19 1053 ALA B N 1
ATOM 4003 C CA . ALA B 1 46 ? 3.861 -9.637 -20.061 1.00 23.33 1053 ALA B CA 1
ATOM 4004 C C . ALA B 1 46 ? 4.554 -9.424 -21.406 1.00 25.00 1053 ALA B C 1
ATOM 4005 O O . ALA B 1 46 ? 5.737 -9.026 -21.476 1.00 24.24 1053 ALA B O 1
ATOM 4007 N N . TYR B 1 47 ? 3.817 -9.687 -22.486 1.00 24.12 1054 TYR B N 1
ATOM 4008 C CA . TYR B 1 47 ? 4.413 -9.561 -23.804 1.00 25.47 1054 TYR B CA 1
ATOM 4009 C C . TYR B 1 47 ? 4.922 -8.149 -24.027 1.00 25.10 1054 TYR B C 1
ATOM 4010 O O . TYR B 1 47 ? 5.977 -7.956 -24.640 1.00 27.94 1054 TYR B O 1
ATOM 4019 N N . ALA B 1 48 ? 4.195 -7.151 -23.508 1.00 23.76 1055 ALA B N 1
ATOM 4020 C CA . ALA B 1 48 ? 4.596 -5.754 -23.664 1.00 25.49 1055 ALA B CA 1
ATOM 4021 C C . ALA B 1 48 ? 5.944 -5.471 -23.010 1.00 24.43 1055 ALA B C 1
ATOM 4022 O O . ALA B 1 48 ? 6.697 -4.608 -23.480 1.00 24.46 1055 ALA B O 1
ATOM 4024 N N . ILE B 1 49 ? 6.282 -6.196 -21.939 1.00 25.30 1056 ILE B N 1
ATOM 4025 C CA . ILE B 1 49 ? 7.590 -5.994 -21.326 1.00 20.28 1056 ILE B CA 1
ATOM 4026 C C . ILE B 1 49 ? 8.665 -6.547 -22.234 1.00 23.91 1056 ILE B C 1
ATOM 4027 O O . ILE B 1 49 ? 9.723 -5.927 -22.436 1.00 23.04 1056 ILE B O 1
ATOM 4032 N N . TRP B 1 50 ? 8.409 -7.728 -22.790 1.00 22.99 1057 TRP B N 1
ATOM 4033 C CA . TRP B 1 50 ? 9.357 -8.248 -23.772 1.00 23.96 1057 TRP B CA 1
ATOM 4034 C C . TRP B 1 50 ? 9.526 -7.267 -24.934 1.00 22.42 1057 TRP B C 1
ATOM 4035 O O . TRP B 1 50 ? 10.635 -7.067 -25.428 1.00 23.09 1057 TRP B O 1
ATOM 4046 N N . GLU B 1 51 ? 8.429 -6.683 -25.402 1.00 26.92 1058 GLU B N 1
ATOM 4047 C CA . GLU B 1 51 ? 8.494 -5.729 -26.510 1.00 27.89 1058 GLU B CA 1
ATOM 4048 C C . GLU B 1 51 ? 9.341 -4.506 -26.158 1.00 24.29 1058 GLU B C 1
ATOM 4049 O O . GLU B 1 51 ? 10.067 -3.983 -27.015 1.00 26.89 1058 GLU B O 1
ATOM 4055 N N . ALA B 1 52 ? 9.251 -4.025 -24.907 1.00 26.00 1059 ALA B N 1
ATOM 4056 C CA . ALA B 1 52 ? 10.090 -2.902 -24.474 1.00 26.74 1059 ALA B CA 1
ATOM 4057 C C . ALA B 1 52 ? 11.572 -3.288 -24.483 1.00 26.07 1059 ALA B C 1
ATOM 4058 O O . ALA B 1 52 ? 12.437 -2.530 -24.963 1.00 26.49 1059 ALA B O 1
ATOM 4060 N N . ILE B 1 53 ? 11.876 -4.481 -23.959 1.00 25.38 1060 ILE B N 1
ATOM 4061 C CA . ILE B 1 53 ? 13.255 -4.955 -23.962 1.00 22.88 1060 ILE B CA 1
ATOM 4062 C C . ILE B 1 53 ? 13.759 -5.076 -25.393 1.00 28.99 1060 ILE B C 1
ATOM 4063 O O . ILE B 1 53 ? 14.884 -4.679 -25.713 1.00 29.01 1060 ILE B O 1
ATOM 4068 N N . LYS B 1 54 ? 12.935 -5.663 -26.263 1.00 26.64 1061 LYS B N 1
ATOM 4069 C CA . LYS B 1 54 ? 13.263 -5.817 -27.673 1.00 27.19 1061 LYS B CA 1
ATOM 4070 C C . LYS B 1 54 ? 13.562 -4.464 -28.317 1.00 26.47 1061 LYS B C 1
ATOM 4071 O O . LYS B 1 54 ? 14.577 -4.301 -28.993 1.00 28.20 1061 LYS B O 1
ATOM 4077 N N . ASP B 1 55 ? 12.699 -3.469 -28.097 1.00 28.58 1062 ASP B N 1
ATOM 4078 C CA . ASP B 1 55 ? 12.911 -2.157 -28.708 1.00 32.01 1062 ASP B CA 1
ATOM 4079 C C . ASP B 1 55 ? 14.285 -1.612 -28.348 1.00 32.42 1062 ASP B C 1
ATOM 4080 O O . ASP B 1 55 ? 15.065 -1.194 -29.226 1.00 29.90 1062 ASP B O 1
ATOM 4085 N N . PHE B 1 56 ? 14.628 -1.683 -27.059 1.00 28.74 1063 PHE B N 1
ATOM 4086 C CA . PHE B 1 56 ? 15.926 -1.185 -26.625 1.00 29.21 1063 PHE B CA 1
ATOM 4087 C C . PHE B 1 56 ? 17.073 -1.972 -27.255 1.00 27.27 1063 PHE B C 1
ATOM 4088 O O . PHE B 1 56 ? 17.954 -1.402 -27.926 1.00 27.21 1063 PHE B O 1
ATOM 4096 N N . PHE B 1 57 ? 17.086 -3.289 -27.033 1.00 26.80 1064 PHE B N 1
ATOM 4097 C CA . PHE B 1 57 ? 18.223 -4.105 -27.433 1.00 25.57 1064 PHE B CA 1
ATOM 4098 C C . PHE B 1 57 ? 18.385 -4.106 -28.950 1.00 25.83 1064 PHE B C 1
ATOM 4099 O O . PHE B 1 57 ? 19.502 -4.016 -29.469 1.00 28.20 1064 PHE B O 1
ATOM 4107 N N . ASP B 1 58 ? 17.280 -4.226 -29.673 1.00 23.45 1065 ASP B N 1
ATOM 4108 C CA . ASP B 1 58 ? 17.318 -4.164 -31.124 1.00 31.60 1065 ASP B CA 1
ATOM 4109 C C . ASP B 1 58 ? 17.973 -2.881 -31.609 1.00 31.89 1065 ASP B C 1
ATOM 4110 O O . ASP B 1 58 ? 18.892 -2.925 -32.445 1.00 27.60 1065 ASP B O 1
ATOM 4115 N N . ALA B 1 59 ? 17.529 -1.718 -31.089 1.00 27.89 1066 ALA B N 1
ATOM 4116 C CA . ALA B 1 59 ? 18.150 -0.468 -31.528 1.00 29.89 1066 ALA B CA 1
ATOM 4117 C C . ALA B 1 59 ? 19.654 -0.463 -31.234 1.00 33.66 1066 ALA B C 1
ATOM 4118 O O . ALA B 1 59 ? 20.478 -0.016 -32.062 1.00 33.71 1066 ALA B O 1
ATOM 4120 N N . GLU B 1 60 ? 20.032 -0.984 -30.063 1.00 26.77 1067 GLU B N 1
ATOM 4121 C CA . GLU B 1 60 ? 21.436 -0.946 -29.666 1.00 26.30 1067 GLU B CA 1
ATOM 4122 C C . GLU B 1 60 ? 22.303 -1.858 -30.534 1.00 31.12 1067 GLU B C 1
ATOM 4123 O O . GLU B 1 60 ? 23.428 -1.487 -30.896 1.00 28.99 1067 GLU B O 1
ATOM 4129 N N . ILE B 1 61 ? 21.825 -3.065 -30.866 1.00 26.38 1068 ILE B N 1
ATOM 4130 C CA . ILE B 1 61 ? 22.696 -3.925 -31.666 1.00 22.24 1068 ILE B CA 1
ATOM 4131 C C . ILE B 1 61 ? 22.739 -3.417 -33.100 1.00 24.66 1068 ILE B C 1
ATOM 4132 O O . ILE B 1 61 ? 23.740 -3.622 -33.798 1.00 27.34 1068 ILE B O 1
ATOM 4137 N N . LYS B 1 62 ? 21.682 -2.734 -33.559 1.00 26.31 1069 LYS B N 1
ATOM 4138 C CA . LYS B 1 62 ? 21.755 -2.147 -34.900 1.00 28.45 1069 LYS B CA 1
ATOM 4139 C C . LYS B 1 62 ? 22.853 -1.095 -34.959 1.00 29.76 1069 LYS B C 1
ATOM 4140 O O . LYS B 1 62 ? 23.546 -0.955 -35.980 1.00 31.19 1069 LYS B O 1
ATOM 4146 N N . LYS B 1 63 ? 23.040 -0.357 -33.858 1.00 27.38 1070 LYS B N 1
ATOM 4147 C CA . LYS B 1 63 ? 24.151 0.588 -33.815 1.00 33.44 1070 LYS B CA 1
ATOM 4148 C C . LYS B 1 63 ? 25.504 -0.110 -33.931 1.00 34.09 1070 LYS B C 1
ATOM 4149 O O . LYS B 1 63 ? 26.458 0.482 -34.450 1.00 33.66 1070 LYS B O 1
ATOM 4155 N N . LEU B 1 64 ? 25.611 -1.370 -33.493 1.00 31.38 1071 LEU B N 1
ATOM 4156 C CA . LEU B 1 64 ? 26.874 -2.099 -33.624 1.00 28.49 1071 LEU B CA 1
ATOM 4157 C C . LEU B 1 64 ? 27.055 -2.750 -34.994 1.00 31.17 1071 LEU B C 1
ATOM 4158 O O . LEU B 1 64 ? 28.116 -3.331 -35.250 1.00 35.30 1071 LEU B O 1
ATOM 4163 N N . GLY B 1 65 ? 26.063 -2.665 -35.876 1.00 32.09 1072 GLY B N 1
ATOM 4164 C CA . GLY B 1 65 ? 26.144 -3.288 -37.181 1.00 30.27 1072 GLY B CA 1
ATOM 4165 C C . GLY B 1 65 ? 25.471 -4.642 -37.298 1.00 28.82 1072 GLY B C 1
ATOM 4166 O O . GLY B 1 65 ? 25.583 -5.285 -38.352 1.00 26.58 1072 GLY B O 1
ATOM 4167 N N . VAL B 1 66 ? 24.785 -5.098 -36.260 1.00 26.28 1073 VAL B N 1
ATOM 4168 C CA . VAL B 1 66 ? 24.085 -6.381 -36.318 1.00 25.21 1073 VAL B CA 1
ATOM 4169 C C . VAL B 1 66 ? 22.772 -6.217 -37.077 1.00 28.94 1073 VAL B C 1
ATOM 4170 O O . VAL B 1 66 ? 22.077 -5.207 -36.933 1.00 28.76 1073 VAL B O 1
ATOM 4174 N N . GLU B 1 67 ? 22.433 -7.210 -37.904 1.00 23.71 1074 GLU B N 1
ATOM 4175 C CA . GLU B 1 67 ? 21.196 -7.201 -38.669 1.00 22.57 1074 GLU B CA 1
ATOM 4176 C C . GLU B 1 67 ? 20.347 -8.404 -38.295 1.00 24.33 1074 GLU B C 1
ATOM 4177 O O . GLU B 1 67 ? 20.873 -9.476 -37.984 1.00 24.53 1074 GLU B O 1
ATOM 4183 N N . ASN B 1 68 ? 19.028 -8.224 -38.342 1.00 21.84 1075 ASN B N 1
ATOM 4184 C CA . ASN B 1 68 ? 18.097 -9.286 -37.992 1.00 22.67 1075 ASN B CA 1
ATOM 4185 C C . ASN B 1 68 ? 17.816 -10.189 -39.183 1.00 24.74 1075 ASN B C 1
ATOM 4186 O O . ASN B 1 68 ? 17.861 -9.762 -40.336 1.00 23.86 1075 ASN B O 1
ATOM 4191 N N . CYS B 1 69 ? 17.463 -11.431 -38.886 1.00 23.20 1076 CYS B N 1
ATOM 4192 C CA . CYS B 1 69 ? 17.215 -12.441 -39.901 1.00 23.30 1076 CYS B CA 1
ATOM 4193 C C . CYS B 1 69 ? 16.252 -13.471 -39.313 1.00 26.15 1076 CYS B C 1
ATOM 4194 O O . CYS B 1 69 ? 15.793 -13.330 -38.166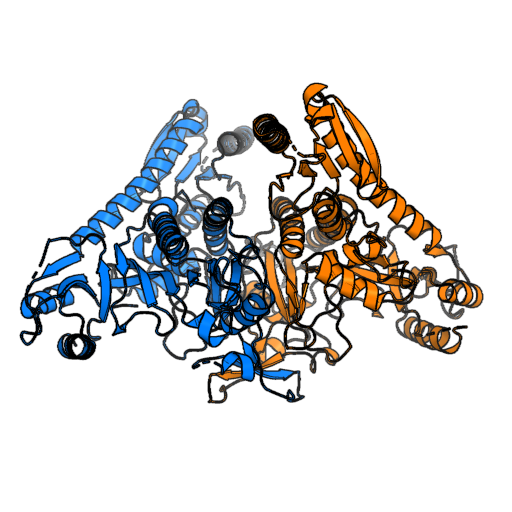 1.00 23.42 1076 CYS B O 1
ATOM 4197 N N . TYR B 1 70 ? 15.920 -14.505 -40.097 1.00 22.82 1077 TYR B N 1
ATOM 4198 C CA . TYR B 1 70 ? 15.146 -15.626 -39.549 1.00 25.47 1077 TYR B CA 1
ATOM 4199 C C . TYR B 1 70 ? 15.574 -16.942 -40.195 1.00 26.01 1077 TYR B C 1
ATOM 4200 O O . TYR B 1 70 ? 15.328 -17.169 -41.387 1.00 22.88 1077 TYR B O 1
ATOM 4209 N N . PHE B 1 71 ? 16.197 -17.839 -39.388 1.00 24.27 1078 PHE B N 1
ATOM 4210 C CA . PHE B 1 71 ? 16.597 -19.169 -39.814 1.00 25.02 1078 PHE B CA 1
ATOM 4211 C C . PHE B 1 71 ? 15.540 -20.197 -39.435 1.00 22.93 1078 PHE B C 1
ATOM 4212 O O . PHE B 1 71 ? 14.754 -19.985 -38.508 1.00 23.36 1078 PHE B O 1
ATOM 4220 N N . PRO B 1 72 ? 15.536 -21.340 -40.120 1.00 23.69 1079 PRO B N 1
ATOM 4221 C CA . PRO B 1 72 ? 14.523 -22.373 -39.866 1.00 20.81 1079 PRO B CA 1
ATOM 4222 C C . PRO B 1 72 ? 14.513 -22.891 -38.439 1.00 27.66 1079 PRO B C 1
ATOM 4223 O O . PRO B 1 72 ? 15.548 -23.005 -37.783 1.00 25.07 1079 PRO B O 1
ATOM 4227 N N . MET B 1 73 ? 13.325 -23.284 -37.994 1.00 21.54 1080 MET B N 1
ATOM 4228 C CA . MET B 1 73 ? 13.194 -23.895 -36.673 1.00 24.68 1080 MET B CA 1
ATOM 4229 C C . MET B 1 73 ? 13.655 -25.347 -36.642 1.00 27.13 1080 MET B C 1
ATOM 4230 O O . MET B 1 73 ? 13.966 -25.869 -35.562 1.00 27.34 1080 MET B O 1
ATOM 4235 N N . PHE B 1 74 ? 13.733 -26.006 -37.789 1.00 21.89 1081 PHE B N 1
ATOM 4236 C CA . PHE B 1 74 ? 13.996 -27.434 -37.832 1.00 24.81 1081 PHE B CA 1
ATOM 4237 C C . PHE B 1 74 ? 15.438 -27.713 -38.218 1.00 26.12 1081 PHE B C 1
ATOM 4238 O O . PHE B 1 74 ? 15.994 -27.071 -39.113 1.00 27.40 1081 PHE B O 1
ATOM 4246 N N . VAL B 1 75 ? 16.031 -28.666 -37.513 1.00 27.03 1082 VAL B N 1
ATOM 4247 C CA . VAL B 1 75 ? 17.399 -29.112 -37.712 1.00 27.09 1082 VAL B CA 1
ATOM 4248 C C . VAL B 1 75 ? 17.371 -30.554 -38.193 1.00 30.02 1082 VAL B C 1
ATOM 4249 O O . VAL B 1 75 ? 16.698 -31.400 -37.592 1.00 29.92 1082 VAL B O 1
ATOM 4253 N N . SER B 1 76 ? 18.122 -30.854 -39.242 1.00 29.00 1083 SER B N 1
ATOM 4254 C CA . SER B 1 76 ? 18.184 -32.240 -39.681 1.00 29.90 1083 SER B CA 1
ATOM 4255 C C . SER B 1 76 ? 18.978 -33.070 -38.675 1.00 28.76 1083 SER B C 1
ATOM 4256 O O . SER B 1 76 ? 19.817 -32.556 -37.936 1.00 32.60 1083 SER B O 1
ATOM 4259 N N . GLN B 1 77 ? 18.670 -34.363 -38.630 1.00 34.11 1084 GLN B N 1
ATOM 4260 C CA . GLN B 1 77 ? 19.451 -35.287 -37.813 1.00 40.92 1084 GLN B CA 1
ATOM 4261 C C . GLN B 1 77 ? 20.939 -35.191 -38.140 1.00 41.34 1084 GLN B C 1
ATOM 4262 O O . GLN B 1 77 ? 21.789 -35.121 -37.238 1.00 41.66 1084 GLN B O 1
ATOM 4268 N N . SE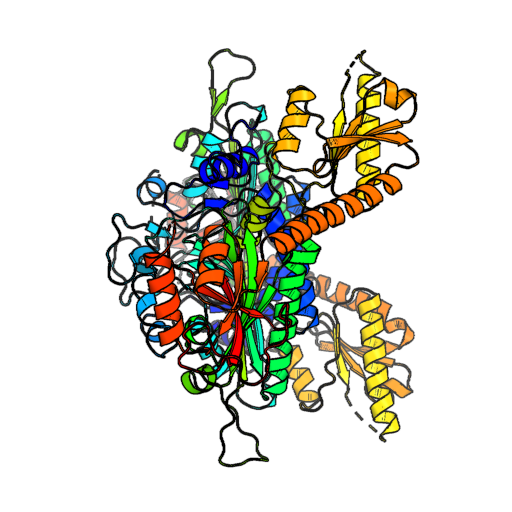R B 1 78 ? 21.265 -35.162 -39.439 1.00 38.82 1085 SER B N 1
ATOM 4269 C CA . SER B 1 78 ? 22.658 -35.060 -39.867 1.00 44.46 1085 SER B CA 1
ATOM 4270 C C . SER B 1 78 ? 23.301 -33.772 -39.359 1.00 45.31 1085 SER B C 1
ATOM 4271 O O . SER B 1 78 ? 24.390 -33.801 -38.778 1.00 44.89 1085 SER B O 1
ATOM 4274 N N . ALA B 1 79 ? 22.633 -32.630 -39.560 1.00 36.81 1086 ALA B N 1
ATOM 4275 C CA . ALA B 1 79 ? 23.214 -31.361 -39.126 1.00 31.82 1086 ALA B CA 1
ATOM 4276 C C . ALA B 1 79 ? 23.339 -31.301 -37.607 1.00 38.17 1086 ALA B C 1
ATOM 4277 O O . ALA B 1 79 ? 24.330 -30.783 -37.075 1.00 39.66 1086 ALA B O 1
ATOM 4279 N N . LEU B 1 80 ? 22.348 -31.827 -36.888 1.00 33.96 1087 LEU B N 1
ATOM 4280 C CA . LEU B 1 80 ? 22.411 -31.719 -35.436 1.00 37.68 1087 LEU B CA 1
ATOM 4281 C C . LEU B 1 80 ? 23.547 -32.562 -34.879 1.00 45.44 1087 LEU B C 1
ATOM 4282 O O . LEU B 1 80 ? 24.252 -32.126 -33.960 1.00 41.62 1087 LEU B O 1
ATOM 4287 N N . GLU B 1 81 ? 23.768 -33.751 -35.446 1.00 45.06 1088 GLU B N 1
ATOM 4288 C CA . GLU B 1 81 ? 24.757 -34.677 -34.913 1.00 52.81 1088 GLU B CA 1
ATOM 4289 C C . GLU B 1 81 ? 26.067 -34.681 -35.702 1.00 57.76 1088 GLU B C 1
ATOM 4290 O O . GLU B 1 81 ? 26.910 -35.557 -35.484 1.00 62.32 1088 GLU B O 1
ATOM 4296 N N . LYS B 1 82 ? 26.277 -33.701 -36.583 1.00 59.04 1089 LYS B N 1
ATOM 4297 C CA . LYS B 1 82 ? 27.456 -33.730 -37.442 1.00 64.57 1089 LYS B CA 1
ATOM 4298 C C . LYS B 1 82 ? 28.716 -33.277 -36.715 1.00 68.24 1089 LYS B C 1
ATOM 4299 O O . LYS B 1 82 ? 29.773 -33.902 -36.853 1.00 74.96 1089 LYS B O 1
ATOM 4305 N N . GLU B 1 83 ? 28.637 -32.191 -35.959 1.00 55.78 1090 GLU B N 1
ATOM 4306 C CA . GLU B 1 83 ? 29.806 -31.649 -35.289 1.00 51.33 1090 GLU B CA 1
ATOM 4307 C C . GLU B 1 83 ? 29.579 -31.621 -33.783 1.00 50.57 1090 GLU B C 1
ATOM 4308 O O . GLU B 1 83 ? 28.450 -31.738 -33.300 1.00 44.88 1090 GLU B O 1
ATOM 4314 N N . LYS B 1 84 ? 30.683 -31.481 -33.044 1.00 52.91 1091 LYS B N 1
ATOM 4315 C CA . LYS B 1 84 ? 30.659 -31.436 -31.583 1.00 50.58 1091 LYS B CA 1
ATOM 4316 C C . LYS B 1 84 ? 30.220 -30.051 -31.094 1.00 54.46 1091 LYS B C 1
ATOM 4317 O O . LYS B 1 84 ? 30.959 -29.317 -30.434 1.00 53.30 1091 LYS B O 1
ATOM 4319 N N . THR B 1 85 ? 28.976 -29.702 -31.429 1.00 43.93 1092 THR B N 1
ATOM 4320 C CA . THR B 1 85 ? 28.455 -28.383 -31.099 1.00 43.57 1092 THR B CA 1
ATOM 4321 C C . THR B 1 85 ? 27.869 -28.313 -29.695 1.00 45.53 1092 THR B C 1
ATOM 4322 O O . THR B 1 85 ? 27.692 -27.210 -29.167 1.00 36.61 1092 THR B O 1
ATOM 4326 N N . HIS B 1 86 ? 27.568 -29.458 -29.086 1.00 42.69 1093 HIS B N 1
ATOM 4327 C CA . HIS B 1 86 ? 26.913 -29.479 -27.786 1.00 45.75 1093 HIS B CA 1
ATOM 4328 C C . HIS B 1 86 ? 27.221 -30.802 -27.100 1.00 52.04 1093 HIS B C 1
ATOM 4329 O O . HIS B 1 86 ? 27.413 -31.827 -27.759 1.00 49.09 1093 HIS B O 1
ATOM 4336 N N . VAL B 1 87 ? 27.262 -30.763 -25.765 1.00 61.21 1094 VAL B N 1
ATOM 4337 C CA . VAL B 1 87 ? 27.580 -31.962 -24.993 1.00 67.81 1094 VAL B CA 1
ATOM 4338 C C . VAL B 1 87 ? 26.449 -32.984 -25.103 1.00 74.19 1094 VAL B C 1
ATOM 4339 O O . VAL B 1 87 ? 25.297 -32.659 -25.417 1.00 76.71 1094 VAL B O 1
ATOM 4343 N N . ALA B 1 88 ? 26.793 -34.253 -24.840 1.00 65.68 1095 ALA B N 1
ATOM 4344 C CA . ALA B 1 88 ? 25.846 -35.348 -25.041 1.00 52.34 1095 ALA B CA 1
ATOM 4345 C C . ALA B 1 88 ? 24.704 -35.324 -24.034 1.00 55.16 1095 ALA B C 1
ATOM 4346 O O . ALA B 1 88 ? 23.644 -35.902 -24.308 1.00 61.66 1095 ALA B O 1
ATOM 4348 N N . ASP B 1 89 ? 24.891 -34.659 -22.889 1.00 61.23 1096 ASP B N 1
ATOM 4349 C CA . ASP B 1 89 ? 23.835 -34.552 -21.885 1.00 65.59 1096 ASP B CA 1
ATOM 4350 C C . ASP B 1 89 ? 22.597 -33.845 -22.418 1.00 64.05 1096 ASP B C 1
ATOM 4351 O O . ASP B 1 89 ? 21.508 -34.018 -21.859 1.00 61.10 1096 ASP B O 1
ATOM 4356 N N . PHE B 1 90 ? 22.742 -33.037 -23.467 1.00 63.66 1097 PHE B N 1
ATOM 4357 C CA . PHE B 1 90 ? 21.596 -32.372 -24.069 1.00 63.66 1097 PHE B CA 1
ATOM 4358 C C . PHE B 1 90 ? 20.779 -33.300 -24.964 1.00 63.86 1097 PHE B C 1
ATOM 4359 O O . PHE B 1 90 ? 19.606 -33.002 -25.227 1.00 62.86 1097 PHE B O 1
ATOM 4367 N N . ALA B 1 91 ? 21.364 -34.410 -25.433 1.00 60.29 1098 ALA B N 1
ATOM 4368 C CA . ALA B 1 91 ? 20.654 -35.336 -26.324 1.00 55.67 1098 ALA B CA 1
ATOM 4369 C C . ALA B 1 91 ? 19.230 -35.662 -25.878 1.00 62.36 1098 ALA B C 1
ATOM 4370 O O . ALA B 1 91 ? 18.305 -35.467 -26.683 1.00 50.90 1098 ALA B O 1
ATOM 4372 N N . PRO B 1 92 ? 18.970 -36.104 -24.643 1.00 62.67 1099 PRO B N 1
ATOM 4373 C CA . PRO B 1 92 ? 17.600 -36.461 -24.254 1.00 67.96 1099 PRO B CA 1
ATOM 4374 C C . PRO B 1 92 ? 16.664 -35.277 -24.063 1.00 67.98 1099 PRO B C 1
ATOM 4375 O O . PRO B 1 92 ? 15.549 -35.472 -23.570 1.00 72.73 1099 PRO B O 1
ATOM 4379 N N . GLU B 1 93 ? 17.072 -34.060 -24.429 1.00 50.96 1100 GLU B N 1
ATOM 4380 C CA . GLU B 1 93 ? 16.215 -32.894 -24.278 1.00 37.78 1100 GLU B CA 1
ATOM 4381 C C . GLU B 1 93 ? 15.903 -32.224 -25.610 1.00 30.81 1100 GLU B C 1
ATOM 4382 O O . GLU B 1 93 ? 15.359 -31.115 -25.620 1.00 34.26 1100 GLU B O 1
ATOM 4388 N N . VAL B 1 94 ? 16.238 -32.861 -26.724 1.00 35.18 1101 VAL B N 1
ATOM 4389 C CA . VAL B 1 94 ? 15.879 -32.367 -28.052 1.00 35.74 1101 VAL B CA 1
ATOM 4390 C C . VAL B 1 94 ? 14.499 -32.904 -28.425 1.00 34.05 1101 VAL B C 1
ATOM 4391 O O . VAL B 1 94 ? 14.249 -34.107 -28.329 1.00 33.39 1101 VAL B O 1
ATOM 4395 N N . ALA B 1 95 ? 13.599 -32.018 -28.838 1.00 33.48 1102 ALA B N 1
ATOM 4396 C CA . ALA B 1 95 ? 12.272 -32.443 -29.270 1.00 32.43 1102 ALA B CA 1
ATOM 4397 C C . ALA B 1 95 ? 12.322 -32.862 -30.737 1.00 29.63 1102 ALA B C 1
ATOM 4398 O O . ALA B 1 95 ? 12.750 -32.078 -31.587 1.00 28.82 1102 ALA B O 1
ATOM 4400 N N . TRP B 1 96 ? 11.886 -34.088 -31.031 1.00 26.90 1103 TRP B N 1
ATOM 4401 C CA . TRP B 1 96 ? 11.974 -34.644 -32.377 1.00 26.80 1103 TRP B CA 1
ATOM 4402 C C . TRP B 1 96 ? 10.592 -34.739 -33.003 1.00 33.14 1103 TRP B C 1
ATOM 4403 O O . TRP B 1 96 ? 9.683 -35.345 -32.426 1.00 26.98 1103 TRP B O 1
ATOM 4414 N N . VAL B 1 97 ? 10.451 -34.157 -34.193 1.00 27.56 1104 VAL B N 1
ATOM 4415 C CA . VAL B 1 97 ? 9.303 -34.406 -35.056 1.00 28.76 1104 VAL B CA 1
ATOM 4416 C C . VAL B 1 97 ? 9.595 -35.676 -35.854 1.00 28.75 1104 VAL B C 1
ATOM 4417 O O . VAL B 1 97 ? 10.616 -35.765 -36.544 1.00 32.06 1104 VAL B O 1
ATOM 4421 N N . THR B 1 98 ? 8.711 -36.666 -35.760 1.00 28.58 1105 THR B N 1
ATOM 4422 C CA . THR B 1 98 ? 8.920 -37.924 -36.455 1.00 30.43 1105 THR B CA 1
ATOM 4423 C C . THR B 1 98 ? 7.858 -38.226 -37.493 1.00 32.54 1105 THR B C 1
ATOM 4424 O O . THR B 1 98 ? 8.047 -39.155 -38.285 1.00 35.78 1105 THR B O 1
ATOM 4428 N N . ARG B 1 99 ? 6.744 -37.496 -37.511 1.00 35.14 1106 ARG B N 1
ATOM 4429 C CA . ARG B 1 99 ? 5.728 -37.777 -38.506 1.00 38.76 1106 ARG B CA 1
ATOM 4430 C C . ARG B 1 99 ? 4.962 -36.512 -38.863 1.00 34.66 1106 ARG B C 1
ATOM 4431 O O . ARG B 1 99 ? 4.901 -35.549 -38.100 1.00 35.98 1106 ARG B O 1
ATOM 4439 N N . SER B 1 100 ? 4.395 -36.538 -40.057 1.00 34.25 1107 SER B N 1
ATOM 4440 C CA . SER B 1 100 ? 3.534 -35.488 -40.575 1.00 30.29 1107 SER B CA 1
ATOM 4441 C C . SER B 1 100 ? 2.172 -36.133 -40.762 1.00 38.68 1107 SER B C 1
ATOM 4442 O O . SER B 1 100 ? 2.072 -37.172 -41.414 1.00 39.61 1107 SER B O 1
ATOM 4445 N N . GLY B 1 101 ? 1.146 -35.545 -40.172 1.00 32.82 1108 GLY B N 1
ATOM 4446 C CA . GLY B 1 101 ? -0.139 -36.228 -40.139 1.00 35.53 1108 GLY B CA 1
ATOM 4447 C C . GLY B 1 101 ? 0.013 -37.628 -39.572 1.00 38.27 1108 GLY B C 1
ATOM 4448 O O . GLY B 1 101 ? 0.497 -37.824 -38.451 1.00 39.03 1108 GLY B O 1
ATOM 4449 N N . LYS B 1 102 ? -0.378 -38.634 -40.352 1.00 39.42 1109 LYS B N 1
ATOM 4450 C CA . LYS B 1 102 ? -0.398 -40.003 -39.858 1.00 42.26 1109 LYS B CA 1
ATOM 4451 C C . LYS B 1 102 ? 0.810 -40.833 -40.280 1.00 55.34 1109 LYS B C 1
ATOM 4452 O O . LYS B 1 102 ? 0.940 -41.971 -39.817 1.00 62.73 1109 LYS B O 1
ATOM 4454 N N . THR B 1 103 ? 1.703 -40.310 -41.121 1.00 54.29 1110 THR B N 1
ATOM 4455 C CA . THR B 1 103 ? 2.762 -41.135 -41.693 1.00 59.52 1110 THR B CA 1
ATOM 4456 C C . THR B 1 103 ? 4.145 -40.670 -41.254 1.00 49.62 1110 THR B C 1
ATOM 4457 O O . THR B 1 103 ? 4.451 -39.471 -41.264 1.00 47.98 1110 THR B O 1
ATOM 4461 N N . GLU B 1 104 ? 4.972 -41.648 -40.889 1.00 48.91 1111 GLU B N 1
ATOM 4462 C CA . GLU B 1 104 ? 6.301 -41.387 -40.357 1.00 55.16 1111 GLU B CA 1
ATOM 4463 C C . GLU B 1 104 ? 7.177 -40.688 -41.389 1.00 54.66 1111 GLU B C 1
ATOM 4464 O O . GLU B 1 104 ? 7.197 -41.065 -42.562 1.00 60.40 1111 GLU B O 1
ATOM 4467 N N . LEU B 1 105 ? 7.896 -39.655 -40.946 1.00 44.37 1112 LEU B N 1
ATOM 4468 C CA . LEU B 1 105 ? 8.866 -38.989 -41.803 1.00 48.95 1112 LEU B CA 1
ATOM 4469 C C . LEU B 1 105 ? 10.009 -39.941 -42.159 1.00 50.98 1112 LEU B C 1
ATOM 4470 O O . LEU B 1 105 ? 10.352 -40.856 -41.399 1.00 47.70 1112 LEU B O 1
ATOM 4475 N N . ALA B 1 106 ? 10.608 -39.706 -43.329 1.00 51.73 1113 ALA B N 1
ATOM 4476 C CA . ALA B 1 106 ? 11.756 -40.507 -43.755 1.00 58.21 1113 ALA B CA 1
ATOM 4477 C C . ALA B 1 106 ? 12.908 -40.382 -42.765 1.00 53.19 1113 ALA B C 1
ATOM 4478 O O . ALA B 1 106 ? 13.474 -41.390 -42.315 1.00 51.09 1113 ALA B O 1
ATOM 4480 N N . GLU B 1 107 ? 13.260 -39.147 -42.415 1.00 46.01 1114 GLU B N 1
ATOM 4481 C CA . GLU B 1 107 ? 14.244 -38.817 -41.408 1.00 41.41 1114 GLU B CA 1
ATOM 4482 C C . GLU B 1 107 ? 13.586 -37.900 -40.388 1.00 37.78 1114 GLU B C 1
ATOM 4483 O O . GLU B 1 107 ? 12.933 -36.922 -40.779 1.00 33.40 1114 GLU B O 1
ATOM 4486 N N . PRO B 1 108 ? 13.727 -38.172 -39.096 1.00 36.68 1115 PRO B N 1
ATOM 4487 C CA . PRO B 1 108 ? 13.221 -37.237 -38.088 1.00 28.28 1115 PRO B CA 1
ATOM 4488 C C . PRO B 1 108 ? 13.964 -35.915 -38.134 1.00 30.61 1115 PRO B C 1
ATOM 4489 O O . PRO B 1 108 ? 15.124 -35.836 -38.547 1.00 34.88 1115 PRO B O 1
ATOM 4493 N N . ILE B 1 109 ? 13.294 -34.871 -37.656 1.00 27.91 1116 ILE B N 1
ATOM 4494 C CA . ILE B 1 109 ? 13.881 -33.539 -37.625 1.00 29.23 1116 ILE B CA 1
ATOM 4495 C C . ILE B 1 109 ? 13.675 -32.977 -36.227 1.00 25.50 1116 ILE B C 1
ATOM 4496 O O . ILE B 1 109 ? 12.680 -33.264 -35.560 1.00 30.52 1116 ILE B O 1
ATOM 4501 N N . ALA B 1 110 ? 14.635 -32.189 -35.777 1.00 30.84 1117 ALA B N 1
ATOM 4502 C CA . ALA B 1 110 ? 14.652 -31.691 -34.414 1.00 30.12 1117 ALA B CA 1
ATOM 4503 C C . ALA B 1 110 ? 14.176 -30.249 -34.381 1.00 27.26 1117 ALA B C 1
ATOM 4504 O O . ALA B 1 110 ? 14.427 -29.478 -35.303 1.00 28.40 1117 ALA B O 1
ATOM 4506 N N . ILE B 1 111 ? 13.514 -29.875 -33.295 1.00 24.09 1118 ILE B N 1
ATOM 4507 C CA . ILE B 1 111 ? 13.233 -28.462 -33.049 1.00 26.10 1118 ILE B CA 1
ATOM 4508 C C . ILE B 1 111 ? 14.477 -27.812 -32.456 1.00 28.92 1118 ILE B C 1
ATOM 4509 O O . ILE B 1 111 ? 15.090 -28.359 -31.535 1.00 26.53 1118 ILE B O 1
ATOM 4514 N N . ARG B 1 112 ? 14.854 -26.646 -32.983 1.00 23.59 1119 ARG B N 1
ATOM 4515 C CA . ARG B 1 112 ? 16.057 -25.963 -32.523 1.00 23.32 1119 ARG B CA 1
ATOM 4516 C C . ARG B 1 112 ? 16.027 -25.755 -31.011 1.00 25.01 1119 ARG B C 1
ATOM 4517 O O . ARG B 1 112 ? 15.042 -25.223 -30.479 1.00 24.65 1119 ARG B O 1
ATOM 4525 N N . PRO B 1 113 ? 17.079 -26.153 -30.294 1.00 25.22 1120 PRO B N 1
ATOM 4526 C CA . PRO B 1 113 ? 17.280 -25.690 -28.916 1.00 25.51 1120 PRO B CA 1
ATOM 4527 C C . PRO B 1 113 ? 18.145 -24.443 -28.858 1.00 24.70 1120 PRO B C 1
ATOM 4528 O O . PRO B 1 113 ? 18.220 -23.803 -27.801 1.00 23.25 1120 PRO B O 1
ATOM 4532 N N . THR B 1 114 ? 18.761 -24.094 -29.987 1.00 22.03 1121 THR B N 1
ATOM 4533 C CA . THR B 1 114 ? 19.662 -22.987 -30.285 1.00 23.92 1121 THR B CA 1
ATOM 4534 C C . THR B 1 114 ? 20.055 -23.265 -31.732 1.00 23.54 1121 THR B C 1
ATOM 4535 O O . THR B 1 114 ? 19.809 -24.366 -32.221 1.00 22.74 1121 THR B O 1
ATOM 4539 N N . SER B 1 115 ? 20.591 -22.271 -32.436 1.00 22.14 1122 SER B N 1
ATOM 4540 C CA . SER B 1 115 ? 20.587 -22.364 -33.902 1.00 25.01 1122 SER B CA 1
ATOM 4541 C C . SER B 1 115 ? 21.968 -22.495 -34.533 1.00 24.52 1122 SER B C 1
ATOM 4542 O O . SER B 1 115 ? 22.094 -22.355 -35.759 1.00 25.37 1122 SER B O 1
ATOM 4545 N N . GLU B 1 116 ? 22.998 -22.810 -33.742 1.00 23.68 1123 GLU B N 1
ATOM 4546 C CA . GLU B 1 116 ? 24.352 -22.979 -34.276 1.00 23.51 1123 GLU B CA 1
ATOM 4547 C C . GLU B 1 116 ? 24.383 -23.934 -35.455 1.00 28.82 1123 GLU B C 1
ATOM 4548 O O . GLU B 1 116 ? 25.027 -23.657 -36.477 1.00 28.72 1123 GLU B O 1
ATOM 4554 N N . THR B 1 117 ? 23.697 -25.068 -35.332 1.00 26.05 1124 THR B N 1
ATOM 4555 C CA . THR B 1 117 ? 23.791 -26.123 -36.337 1.00 27.41 1124 THR B CA 1
ATOM 4556 C C . THR B 1 117 ? 22.999 -25.814 -37.595 1.00 29.63 1124 THR B C 1
ATOM 4557 O O . THR B 1 117 ? 23.221 -26.476 -38.617 1.00 31.06 1124 THR B O 1
ATOM 4561 N N . VAL B 1 118 ? 22.104 -24.831 -37.549 1.00 23.49 1125 VAL B N 1
ATOM 4562 C CA . VAL B 1 118 ? 21.402 -24.380 -38.748 1.00 27.58 1125 VAL B CA 1
ATOM 4563 C C . VAL B 1 118 ? 22.098 -23.165 -39.361 1.00 26.40 1125 VAL B C 1
ATOM 4564 O O . VAL B 1 118 ? 22.081 -22.974 -40.584 1.00 28.52 1125 VAL B O 1
ATOM 4568 N N . MET B 1 119 ? 22.717 -22.325 -38.527 1.00 25.72 1126 MET B N 1
ATOM 4569 C CA . MET B 1 119 ? 23.335 -21.104 -39.043 1.00 24.57 1126 MET B CA 1
ATOM 4570 C C . MET B 1 119 ? 24.745 -21.306 -39.575 1.00 26.37 1126 MET B C 1
ATOM 4571 O O . MET B 1 119 ? 25.102 -20.740 -40.622 1.00 26.73 1126 MET B O 1
ATOM 4576 N N . TYR B 1 120 ? 25.569 -22.098 -38.881 1.00 23.63 1127 TYR B N 1
ATOM 4577 C CA . TYR B 1 120 ? 26.980 -22.090 -39.251 1.00 25.38 1127 TYR B CA 1
ATOM 4578 C C . TYR B 1 120 ? 27.275 -22.789 -40.583 1.00 27.86 1127 TYR B C 1
ATOM 4579 O O . TYR B 1 120 ? 28.241 -22.397 -41.249 1.00 27.08 1127 TYR B O 1
ATOM 4588 N N . PRO B 1 121 ? 26.487 -23.780 -41.044 1.00 26.31 1128 PRO B N 1
ATOM 4589 C CA . PRO B 1 121 ? 26.673 -24.219 -42.445 1.00 29.47 1128 PRO B CA 1
ATOM 4590 C C . PRO B 1 121 ? 26.424 -23.102 -43.458 1.00 28.09 1128 PRO B C 1
ATOM 4591 O O . PRO B 1 121 ? 27.120 -23.014 -44.490 1.00 29.36 1128 PRO B O 1
ATOM 4595 N N . ALA B 1 122 ? 25.460 -22.216 -43.184 1.00 28.26 1129 ALA B N 1
ATOM 4596 C CA . ALA B 1 122 ? 25.243 -21.106 -44.103 1.00 27.62 1129 ALA B CA 1
ATOM 4597 C C . ALA B 1 122 ? 26.398 -20.114 -44.027 1.00 32.41 1129 ALA B C 1
ATOM 4598 O O . ALA B 1 122 ? 26.855 -19.604 -45.058 1.00 30.67 1129 ALA B O 1
ATOM 4600 N N . TYR B 1 123 ? 26.900 -19.844 -42.818 1.00 24.04 1130 TYR B N 1
ATOM 4601 C CA . TYR B 1 123 ? 28.061 -18.965 -42.694 1.00 29.92 1130 TYR B CA 1
ATOM 4602 C C . TYR B 1 123 ? 29.225 -19.495 -43.513 1.00 25.85 1130 TYR B C 1
ATOM 4603 O O . TYR B 1 123 ? 29.937 -18.728 -44.174 1.00 28.51 1130 TYR B O 1
ATOM 4612 N N . ALA B 1 124 ? 29.435 -20.813 -43.475 1.00 27.89 1131 ALA B N 1
ATOM 4613 C CA . ALA B 1 124 ? 30.524 -21.408 -44.248 1.00 26.39 1131 ALA B CA 1
ATOM 4614 C C . ALA B 1 124 ? 30.319 -21.214 -45.746 1.00 31.92 1131 ALA B C 1
ATOM 4615 O O . ALA B 1 124 ? 31.289 -21.036 -46.494 1.00 32.74 1131 ALA B O 1
ATOM 4617 N N . LYS B 1 125 ? 29.066 -21.256 -46.205 1.00 30.94 1132 LYS B N 1
ATOM 4618 C CA . LYS B 1 125 ? 28.805 -20.944 -47.615 1.00 32.29 1132 LYS B CA 1
ATOM 4619 C C . LYS B 1 125 ? 29.094 -19.473 -47.946 1.00 30.08 1132 LYS B C 1
ATOM 4620 O O . LYS B 1 125 ? 29.604 -19.158 -49.032 1.00 36.09 1132 LYS B O 1
ATOM 4626 N N . TRP B 1 126 ? 28.759 -18.555 -47.033 1.00 28.87 1133 TRP B N 1
ATOM 4627 C CA . TRP B 1 126 ? 28.806 -17.122 -47.321 1.00 29.97 1133 TRP B CA 1
ATOM 4628 C C . TRP B 1 126 ? 30.205 -16.521 -47.219 1.00 35.63 1133 TRP B C 1
ATOM 4629 O O . TRP B 1 126 ? 30.442 -15.446 -47.786 1.00 31.53 1133 TRP B O 1
ATOM 4640 N N . VAL B 1 127 ? 31.124 -17.162 -46.502 1.00 35.07 1134 VAL B N 1
ATOM 4641 C CA . VAL B 1 127 ? 32.474 -16.632 -46.323 1.00 30.82 1134 VAL B CA 1
ATOM 4642 C C . VAL B 1 127 ? 33.342 -17.230 -47.427 1.00 38.53 1134 VAL B C 1
ATOM 4643 O O . VAL B 1 127 ? 33.774 -18.381 -47.355 1.00 38.10 1134 VAL B O 1
ATOM 4647 N N . GLN B 1 128 ? 33.574 -16.449 -48.476 1.00 40.54 1135 GLN B N 1
ATOM 4648 C CA . GLN B 1 128 ? 34.434 -16.897 -49.557 1.00 48.84 1135 GLN B CA 1
ATOM 4649 C C . GLN B 1 128 ? 35.734 -16.124 -49.641 1.00 46.21 1135 GLN B C 1
ATOM 4650 O O . GLN B 1 128 ? 36.662 -16.586 -50.309 1.00 53.71 1135 GLN B O 1
ATOM 4656 N N . SER B 1 129 ? 35.830 -14.980 -48.977 1.00 44.86 1136 SER B N 1
ATOM 4657 C CA . SER B 1 129 ? 37.048 -14.189 -48.972 1.00 39.84 1136 SER B CA 1
ATOM 4658 C C . SER B 1 129 ? 36.995 -13.253 -47.776 1.00 44.19 1136 SER B C 1
ATOM 4659 O O . SER B 1 129 ? 35.979 -13.161 -47.083 1.00 41.99 1136 SER B O 1
ATOM 4662 N N . HIS B 1 130 ? 38.118 -12.568 -47.540 1.00 51.34 1137 HIS B N 1
ATOM 4663 C CA . HIS B 1 130 ? 38.208 -11.613 -46.440 1.00 48.78 1137 HIS B CA 1
ATOM 4664 C C . HIS B 1 130 ? 37.053 -10.624 -46.470 1.00 47.10 1137 HIS B C 1
ATOM 4665 O O . HIS B 1 130 ? 36.522 -10.250 -45.421 1.00 40.52 1137 HIS B O 1
ATOM 4672 N N . ARG B 1 131 ? 36.635 -10.209 -47.671 1.00 42.09 1138 ARG B N 1
ATOM 4673 C CA . ARG B 1 131 ? 35.630 -9.163 -47.806 1.00 37.78 1138 ARG B CA 1
ATOM 4674 C C . ARG B 1 131 ? 34.267 -9.567 -47.255 1.00 37.92 1138 ARG B C 1
ATOM 4675 O O . ARG B 1 131 ? 33.450 -8.683 -46.972 1.00 36.53 1138 ARG B O 1
ATOM 4683 N N . ASP B 1 132 ? 34.029 -10.843 -47.103 1.00 32.52 1139 ASP B N 1
ATOM 4684 C CA . ASP B 1 132 ? 32.757 -11.334 -46.634 1.00 29.94 1139 ASP B CA 1
ATOM 4685 C C . ASP B 1 132 ? 32.577 -11.247 -45.114 1.00 32.42 1139 ASP B C 1
ATOM 4686 O O . ASP B 1 132 ? 31.537 -11.523 -44.627 1.00 38.01 1139 ASP B O 1
ATOM 4691 N N . LEU B 1 133 ? 33.594 -10.839 -44.401 1.00 36.89 1140 LEU B N 1
ATOM 4692 C CA . LEU B 1 133 ? 33.540 -10.707 -42.972 1.00 35.10 1140 LEU B CA 1
ATOM 4693 C C . LEU B 1 133 ? 33.575 -9.269 -42.627 1.00 38.16 1140 LEU B C 1
ATOM 4694 O O . LEU B 1 133 ? 34.188 -8.523 -43.288 1.00 36.52 1140 LEU B O 1
ATOM 4699 N N . PRO B 1 134 ? 32.881 -8.884 -41.576 1.00 31.37 1141 PRO B N 1
ATOM 4700 C CA . PRO B 1 134 ? 32.217 -9.762 -40.619 1.00 31.41 1141 PRO B CA 1
ATOM 4701 C C . PRO B 1 134 ? 30.788 -10.076 -40.948 1.00 32.86 1141 PRO B C 1
ATOM 4702 O O . PRO B 1 134 ? 30.221 -9.420 -41.724 1.00 33.67 1141 PRO B O 1
ATOM 4706 N N . ILE B 1 135 ? 30.277 -11.122 -40.363 1.00 25.25 1142 ILE B N 1
ATOM 4707 C CA . ILE B 1 135 ? 28.882 -11.484 -40.469 1.00 26.77 1142 ILE B CA 1
ATOM 4708 C C . ILE B 1 135 ? 28.318 -11.288 -39.084 1.00 33.83 1142 ILE B C 1
ATOM 4709 O O . ILE B 1 135 ? 28.806 -11.865 -38.200 1.00 31.43 1142 ILE B O 1
ATOM 4714 N N . LYS B 1 136 ? 27.307 -10.456 -38.927 1.00 29.01 1143 LYS B N 1
ATOM 4715 C CA . LYS B 1 136 ? 26.726 -10.161 -37.611 1.00 27.84 1143 LYS B CA 1
ATOM 4716 C C . LYS B 1 136 ? 25.215 -10.302 -37.729 1.00 28.94 1143 LYS B C 1
ATOM 4717 O O . LYS B 1 136 ? 24.555 -9.378 -38.218 1.00 29.60 1143 LYS B O 1
ATOM 4723 N N . LEU B 1 137 ? 24.666 -11.440 -37.292 1.00 24.75 1144 LEU B N 1
ATOM 4724 C CA . LEU B 1 137 ? 23.246 -11.710 -37.446 1.00 22.78 1144 LEU B CA 1
ATOM 4725 C C . LEU B 1 137 ? 22.591 -11.924 -36.091 1.00 23.74 1144 LEU B C 1
ATOM 4726 O O . LEU B 1 137 ? 23.172 -12.531 -35.193 1.00 26.81 1144 LEU B O 1
ATOM 4731 N N . ASN B 1 138 ? 21.353 -11.473 -35.975 1.00 21.61 1145 ASN B N 1
ATOM 4732 C CA . ASN B 1 138 ? 20.554 -11.707 -34.784 1.00 21.61 1145 ASN B CA 1
ATOM 4733 C C . ASN B 1 138 ? 19.199 -12.250 -35.193 1.00 21.72 1145 ASN B C 1
ATOM 4734 O O . ASN B 1 138 ? 18.670 -11.885 -36.245 1.00 25.96 1145 ASN B O 1
ATOM 4739 N N . GLN B 1 139 ? 18.618 -13.113 -34.365 1.00 21.76 1146 GLN B N 1
ATOM 4740 C CA . GLN B 1 139 ? 17.213 -13.396 -34.604 1.00 21.94 1146 GLN B CA 1
ATOM 4741 C C . GLN B 1 139 ? 16.428 -13.499 -33.312 1.00 23.50 1146 GLN B C 1
ATOM 4742 O O . GLN B 1 139 ? 16.914 -14.041 -32.304 1.00 23.13 1146 GLN B O 1
ATOM 4748 N N . TRP B 1 140 ? 15.208 -12.958 -33.371 1.00 23.72 1147 TRP B N 1
ATOM 4749 C CA . TRP B 1 140 ? 14.225 -13.036 -32.296 1.00 21.21 1147 TRP B CA 1
ATOM 4750 C C . TRP B 1 140 ? 13.319 -14.223 -32.593 1.00 27.15 1147 TRP B C 1
ATOM 4751 O O . TRP B 1 140 ? 12.642 -14.236 -33.624 1.00 26.20 1147 TRP B O 1
ATOM 4762 N N . CYS B 1 141 ? 13.335 -15.240 -31.734 1.00 25.13 1148 CYS B N 1
ATOM 4763 C CA . CYS B 1 141 ? 12.687 -16.486 -32.117 1.00 28.26 1148 CYS B CA 1
ATOM 4764 C C . CYS B 1 141 ? 12.314 -17.270 -30.866 1.00 23.95 1148 CYS B C 1
ATOM 4765 O O . CYS B 1 141 ? 12.589 -16.859 -29.735 1.00 26.62 1148 CYS B O 1
ATOM 4768 N N . ASN B 1 142 ? 11.658 -18.406 -31.080 1.00 21.23 1149 ASN B N 1
ATOM 4769 C CA . ASN B 1 142 ? 11.383 -19.345 -30.002 1.00 21.14 1149 ASN B CA 1
ATOM 4770 C C . ASN B 1 142 ? 12.322 -20.538 -30.120 1.00 29.29 1149 ASN B C 1
ATOM 4771 O O . ASN B 1 142 ? 12.657 -20.970 -31.229 1.00 31.81 1149 ASN B O 1
ATOM 4776 N N . VAL B 1 143 ? 12.748 -21.078 -28.971 1.00 27.78 1150 VAL B N 1
ATOM 4777 C CA . VAL B 1 143 ? 13.510 -22.317 -28.948 1.00 22.08 1150 VAL B CA 1
ATOM 4778 C C . VAL B 1 143 ? 12.862 -23.269 -27.948 1.00 19.75 1150 VAL B C 1
ATOM 4779 O O . VAL B 1 143 ? 12.029 -22.878 -27.125 1.00 23.48 1150 VAL B O 1
ATOM 4783 N N . VAL B 1 144 ? 13.242 -24.540 -28.057 1.00 21.65 1151 VAL B N 1
ATOM 4784 C CA . VAL B 1 144 ? 12.626 -25.615 -27.275 1.00 23.29 1151 VAL B CA 1
ATOM 4785 C C . VAL B 1 144 ? 13.720 -26.477 -26.660 1.00 24.74 1151 VAL B C 1
ATOM 4786 O O . VAL B 1 144 ? 14.610 -26.966 -27.367 1.00 25.39 1151 VAL B O 1
ATOM 4790 N N . ARG B 1 145 ? 13.648 -26.679 -25.341 1.00 21.89 1152 ARG B N 1
ATOM 4791 C CA . ARG B 1 145 ? 14.565 -27.577 -24.643 1.00 25.42 1152 ARG B CA 1
ATOM 4792 C C . ARG B 1 145 ? 13.708 -28.418 -23.713 1.00 25.42 1152 ARG B C 1
ATOM 4793 O O . ARG B 1 145 ? 13.162 -27.892 -22.740 1.00 24.03 1152 ARG B O 1
ATOM 4801 N N . TRP B 1 146 ? 13.536 -29.696 -24.051 1.00 27.10 1153 TRP B N 1
ATOM 4802 C CA . TRP B 1 146 ? 12.466 -30.514 -23.479 1.00 30.72 1153 TRP B CA 1
ATOM 4803 C C . TRP B 1 146 ? 12.985 -31.257 -22.246 1.00 32.64 1153 TRP B C 1
ATOM 4804 O O . TRP B 1 146 ? 13.165 -32.475 -22.238 1.00 37.49 1153 TRP B O 1
ATOM 4815 N N . GLU B 1 147 ? 13.222 -30.489 -21.184 1.00 33.05 1154 GLU B N 1
ATOM 4816 C CA . GLU B 1 147 ? 13.656 -31.073 -19.921 1.00 32.05 1154 GLU B CA 1
ATOM 4817 C C . GLU B 1 147 ? 12.461 -31.560 -19.103 1.00 36.25 1154 GLU B C 1
ATOM 4818 O O . GLU B 1 147 ? 11.330 -31.088 -19.255 1.00 36.09 1154 GLU B O 1
ATOM 4824 N N . PHE B 1 148 ? 12.723 -32.529 -18.237 1.00 37.75 1155 PHE B N 1
ATOM 4825 C CA . PHE B 1 148 ? 11.679 -33.071 -17.381 1.00 40.43 1155 PHE B CA 1
ATOM 4826 C C . PHE B 1 148 ? 11.790 -32.570 -15.944 1.00 42.70 1155 PHE B C 1
ATOM 4827 O O . PHE B 1 148 ? 10.982 -32.963 -15.097 1.00 50.00 1155 PHE B O 1
ATOM 4835 N N . LYS B 1 149 ? 12.751 -31.692 -15.660 1.00 44.66 1156 LYS B N 1
ATOM 4836 C CA . LYS B 1 149 ? 12.824 -31.006 -14.381 1.00 42.06 1156 LYS B CA 1
ATOM 4837 C C . LYS B 1 149 ? 11.663 -30.024 -14.243 1.00 38.66 1156 LYS B C 1
ATOM 4838 O O . LYS B 1 149 ? 11.006 -29.657 -15.218 1.00 37.13 1156 LYS B O 1
ATOM 4840 N N . HIS B 1 150 ? 11.414 -29.591 -13.014 1.00 36.25 1157 HIS B N 1
ATOM 4841 C CA . HIS B 1 150 ? 10.213 -28.810 -12.730 1.00 35.97 1157 HIS B CA 1
ATOM 4842 C C . HIS B 1 150 ? 10.314 -27.443 -13.398 1.00 32.17 1157 HIS B C 1
ATOM 4843 O O . HIS B 1 150 ? 11.259 -26.700 -13.114 1.00 36.82 1157 HIS B O 1
ATOM 4850 N N . PRO B 1 151 ? 9.396 -27.082 -14.290 1.00 34.51 1158 PRO B N 1
ATOM 4851 C CA . PRO B 1 151 ? 9.478 -25.779 -14.954 1.00 33.52 1158 PRO B CA 1
ATOM 4852 C C . PRO B 1 151 ? 8.899 -24.672 -14.087 1.00 32.77 1158 PRO B C 1
ATOM 4853 O O . PRO B 1 151 ? 8.131 -24.910 -13.153 1.00 33.93 1158 PRO B O 1
ATOM 4857 N N . GLN B 1 152 ? 9.288 -23.436 -14.405 1.00 27.56 1159 GLN B N 1
ATOM 4858 C CA . GLN B 1 152 ? 8.702 -22.296 -13.712 1.00 31.15 1159 GLN B CA 1
ATOM 4859 C C . GLN B 1 152 ? 8.463 -21.177 -14.716 1.00 29.08 1159 GLN B C 1
ATOM 4860 O O . GLN B 1 152 ? 9.388 -20.813 -15.455 1.00 25.23 1159 GLN B O 1
ATOM 4866 N N . PRO B 1 153 ? 7.257 -20.611 -14.744 1.00 30.27 1160 PRO B N 1
ATOM 4867 C CA . PRO B 1 153 ? 6.960 -19.501 -15.655 1.00 28.95 1160 PRO B CA 1
ATOM 4868 C C . PRO B 1 153 ? 8.053 -18.441 -15.662 1.00 29.99 1160 PRO B C 1
ATOM 4869 O O . PRO B 1 153 ? 8.550 -18.021 -14.611 1.00 27.54 1160 PRO B O 1
ATOM 4873 N N . PHE B 1 154 ? 8.428 -18.032 -16.874 1.00 27.25 1161 PHE B N 1
ATOM 4874 C CA . PHE B 1 154 ? 9.449 -17.039 -17.188 1.00 25.38 1161 PHE B CA 1
ATOM 4875 C C . PHE B 1 154 ? 10.849 -17.561 -16.908 1.00 27.14 1161 PHE B C 1
ATOM 4876 O O . PHE B 1 154 ? 11.733 -17.455 -17.758 1.00 31.04 1161 PHE B O 1
ATOM 4884 N N . LEU B 1 155 ? 11.055 -18.151 -15.736 1.00 25.25 1162 LEU B N 1
ATOM 4885 C CA . LEU B 1 155 ? 12.405 -18.438 -15.278 1.00 21.45 1162 LEU B CA 1
ATOM 4886 C C . LEU B 1 155 ? 13.028 -19.635 -15.988 1.00 23.49 1162 LEU B C 1
ATOM 4887 O O . LEU B 1 155 ? 14.207 -19.595 -16.348 1.00 27.16 1162 LEU B O 1
ATOM 4892 N N . ARG B 1 156 ? 12.282 -20.728 -16.137 1.00 26.06 1163 ARG B N 1
ATOM 4893 C CA . ARG B 1 156 ? 12.830 -21.974 -16.690 1.00 25.05 1163 ARG B CA 1
ATOM 4894 C C . ARG B 1 156 ? 11.682 -22.722 -17.360 1.00 25.41 1163 ARG B C 1
ATOM 4895 O O . ARG B 1 156 ? 10.873 -23.334 -16.663 1.00 25.17 1163 ARG B O 1
ATOM 4900 N N . THR B 1 157 ? 11.624 -22.704 -18.698 1.00 27.37 1164 THR B N 1
ATOM 4901 C CA . THR B 1 157 ? 10.485 -23.288 -19.400 1.00 20.43 1164 THR B CA 1
ATOM 4902 C C . THR B 1 157 ? 10.957 -24.122 -20.597 1.00 24.13 1164 THR B C 1
ATOM 4903 O O . THR B 1 157 ? 12.113 -24.061 -21.016 1.00 24.85 1164 THR B O 1
ATOM 4907 N N . ARG B 1 158 ? 10.047 -24.924 -21.137 1.00 24.74 1165 ARG B N 1
ATOM 4908 C CA . ARG B 1 158 ? 10.411 -25.819 -22.237 1.00 21.50 1165 ARG B CA 1
ATOM 4909 C C . ARG B 1 158 ? 10.471 -25.086 -23.578 1.00 24.87 1165 ARG B C 1
ATOM 4910 O O . ARG B 1 158 ? 11.420 -25.265 -24.342 1.00 27.08 1165 ARG B O 1
ATOM 4918 N N . GLU B 1 159 ? 9.445 -24.313 -23.900 1.00 23.35 1166 GLU B N 1
ATOM 4919 C CA . GLU B 1 159 ? 9.521 -23.371 -25.009 1.00 22.87 1166 GLU B CA 1
ATOM 4920 C C . GLU B 1 159 ? 9.762 -21.991 -24.423 1.00 24.43 1166 GLU B C 1
ATOM 4921 O O . GLU B 1 159 ? 9.148 -21.627 -23.414 1.00 27.73 1166 GLU B O 1
ATOM 4927 N N . PHE B 1 160 ? 10.683 -21.240 -25.021 1.00 24.92 1167 PHE B N 1
ATOM 4928 C CA . PHE B 1 160 ? 10.799 -19.846 -24.613 1.00 21.32 1167 PHE B CA 1
ATOM 4929 C C . PHE B 1 160 ? 11.201 -18.974 -25.792 1.00 22.82 1167 PHE B C 1
ATOM 4930 O O . PHE B 1 160 ? 11.839 -19.432 -26.743 1.00 23.17 1167 PHE B O 1
ATOM 4938 N N . LEU B 1 161 ? 10.846 -17.691 -25.682 1.00 23.39 1168 LEU B N 1
ATOM 4939 C CA . LEU B 1 161 ? 11.292 -16.650 -26.602 1.00 23.26 1168 LEU B CA 1
ATOM 4940 C C . LEU B 1 161 ? 12.651 -16.113 -26.185 1.00 26.02 1168 LEU B C 1
ATOM 4941 O O . LEU B 1 161 ? 12.926 -15.921 -24.997 1.00 25.64 1168 LEU B O 1
ATOM 4946 N N . TRP B 1 162 ? 13.489 -15.841 -27.176 1.00 23.64 1169 TRP B N 1
ATOM 4947 C CA . TRP B 1 162 ? 14.778 -15.239 -26.907 1.00 19.94 1169 TRP B CA 1
ATOM 4948 C C . TRP B 1 162 ? 15.218 -14.468 -28.135 1.00 23.39 1169 TRP B C 1
ATOM 4949 O O . TRP B 1 162 ? 14.551 -14.479 -29.180 1.00 24.99 1169 TRP B O 1
ATOM 4960 N N . GLN B 1 163 ? 16.395 -13.922 -28.015 1.00 19.90 1170 GLN B N 1
ATOM 4961 C CA . GLN B 1 163 ? 17.155 -13.506 -29.161 1.00 21.42 1170 GLN B CA 1
ATOM 4962 C C . GLN B 1 163 ? 18.491 -14.251 -29.061 1.00 26.82 1170 GLN B C 1
ATOM 4963 O O . GLN B 1 163 ? 18.964 -14.491 -28.010 1.00 23.46 1170 GLN B O 1
ATOM 4969 N N . GLU B 1 164 ? 18.997 -14.686 -30.191 1.00 23.31 1171 GLU B N 1
ATOM 4970 C CA . GLU B 1 164 ? 20.344 -15.234 -30.295 1.00 23.39 1171 GLU B CA 1
ATOM 4971 C C . GLU B 1 164 ? 21.067 -14.477 -31.395 1.00 21.74 1171 GLU B C 1
ATOM 4972 O O . GLU B 1 164 ? 20.577 -14.394 -32.536 1.00 21.11 1171 GLU B O 1
ATOM 4978 N N . GLY B 1 165 ? 22.210 -13.902 -31.039 1.00 20.72 1172 GLY B N 1
ATOM 4979 C CA . GLY B 1 165 ? 23.096 -13.269 -31.998 1.00 27.41 1172 GLY B CA 1
ATOM 4980 C C . GLY B 1 165 ? 24.296 -14.164 -32.252 1.00 24.39 1172 GLY B C 1
ATOM 4981 O O . GLY B 1 165 ? 24.815 -14.803 -31.331 1.00 23.35 1172 GLY B O 1
ATOM 4982 N N . HIS B 1 166 ? 24.729 -14.197 -33.513 1.00 24.06 1173 HIS B N 1
ATOM 4983 C CA . HIS B 1 166 ? 25.870 -14.994 -33.958 1.00 24.67 1173 HIS B CA 1
ATOM 4984 C C . HIS B 1 166 ? 26.709 -14.129 -34.887 1.00 26.93 1173 HIS B C 1
ATOM 4985 O O . HIS B 1 166 ? 26.204 -13.649 -35.913 1.00 27.48 1173 HIS B O 1
ATOM 4992 N N . SER B 1 167 ? 27.979 -13.920 -34.527 1.00 27.15 1174 SER B N 1
ATOM 4993 C CA . SER B 1 167 ? 28.856 -13.062 -35.323 1.00 23.37 1174 SER B CA 1
ATOM 4994 C C . SER B 1 167 ? 30.158 -13.792 -35.645 1.00 26.36 1174 SER B C 1
ATOM 4995 O O . SER B 1 167 ? 30.631 -14.630 -34.871 1.00 29.12 1174 SER B O 1
ATOM 4998 N N . ALA B 1 168 ? 30.719 -13.482 -36.815 1.00 27.04 1175 ALA B N 1
ATOM 4999 C CA . ALA B 1 168 ? 31.967 -14.043 -37.314 1.00 29.85 1175 ALA B CA 1
ATOM 5000 C C . ALA B 1 168 ? 32.846 -12.908 -37.822 1.00 32.43 1175 ALA B C 1
ATOM 5001 O O . ALA B 1 168 ? 32.352 -11.987 -38.479 1.00 29.51 1175 ALA B O 1
ATOM 5003 N N . PHE B 1 169 ? 34.145 -12.980 -37.521 1.00 32.14 1176 PHE B N 1
ATOM 5004 C CA . PHE B 1 169 ? 35.088 -11.890 -37.757 1.00 31.22 1176 PHE B CA 1
ATOM 5005 C C . PHE B 1 169 ? 36.387 -12.450 -38.311 1.00 34.26 1176 PHE B C 1
ATOM 5006 O O . PHE B 1 169 ? 36.696 -13.636 -38.155 1.00 33.97 1176 PHE B O 1
ATOM 5014 N N . ALA B 1 170 ? 37.162 -11.567 -38.940 1.00 36.36 1177 ALA B N 1
ATOM 5015 C CA . ALA B 1 170 ? 38.470 -11.969 -39.447 1.00 35.88 1177 ALA B CA 1
ATOM 5016 C C . ALA B 1 170 ? 39.507 -12.067 -38.332 1.00 40.07 1177 ALA B C 1
ATOM 5017 O O . ALA B 1 170 ? 40.447 -12.869 -38.435 1.00 38.38 1177 ALA B O 1
ATOM 5019 N N . THR B 1 171 ? 39.352 -11.276 -37.267 1.00 38.90 1178 THR B N 1
ATOM 5020 C CA . THR B 1 171 ? 40.359 -11.175 -36.216 1.00 39.12 1178 THR B CA 1
ATOM 5021 C C . THR B 1 171 ? 39.757 -11.465 -34.852 1.00 38.69 1178 THR B C 1
ATOM 5022 O O . THR B 1 171 ? 38.575 -11.211 -34.602 1.00 33.33 1178 THR B O 1
ATOM 5026 N N . MET B 1 172 ? 40.600 -11.980 -33.958 1.00 38.93 1179 MET B N 1
ATOM 5027 C CA . MET B 1 172 ? 40.152 -12.214 -32.597 1.00 40.38 1179 MET B CA 1
ATOM 5028 C C . MET B 1 172 ? 39.740 -10.909 -31.926 1.00 34.71 1179 MET B C 1
ATOM 5029 O O . MET B 1 172 ? 38.771 -10.888 -31.164 1.00 34.24 1179 MET B O 1
ATOM 5034 N N . GLU B 1 173 ? 40.467 -9.813 -32.183 1.00 39.21 1180 GLU B N 1
ATOM 5035 C CA . GLU B 1 173 ? 40.238 -8.571 -31.440 1.00 39.32 1180 GLU B CA 1
ATOM 5036 C C . GLU B 1 173 ? 38.846 -7.992 -31.697 1.00 39.04 1180 GLU B C 1
ATOM 5037 O O . GLU B 1 173 ? 38.167 -7.549 -30.758 1.00 36.35 1180 GLU B O 1
ATOM 5039 N N . GLU B 1 174 ? 38.404 -7.973 -32.962 1.00 39.68 1181 GLU B N 1
ATOM 5040 C CA . GLU B 1 174 ? 37.054 -7.490 -33.251 1.00 40.00 1181 GLU B CA 1
ATOM 5041 C C . GLU B 1 174 ? 36.017 -8.275 -32.465 1.00 30.00 1181 GLU B C 1
ATOM 5042 O O . GLU B 1 174 ? 35.065 -7.702 -31.902 1.00 35.28 1181 GLU B O 1
ATOM 5048 N N . ALA B 1 175 ? 36.187 -9.602 -32.428 1.00 36.53 1182 ALA B N 1
ATOM 5049 C CA . ALA B 1 175 ? 35.223 -10.472 -31.766 1.00 30.30 1182 ALA B CA 1
ATOM 5050 C C . ALA B 1 175 ? 35.233 -10.244 -30.262 1.00 28.79 1182 ALA B C 1
ATOM 5051 O O . ALA B 1 175 ? 34.171 -10.124 -29.631 1.00 32.92 1182 ALA B O 1
ATOM 5053 N N . ALA B 1 176 ? 36.435 -10.168 -29.678 1.00 33.06 1183 ALA B N 1
ATOM 5054 C CA . ALA B 1 176 ? 36.547 -9.945 -28.243 1.00 31.43 1183 ALA B CA 1
ATOM 5055 C C . ALA B 1 176 ? 35.887 -8.634 -27.851 1.00 36.87 1183 ALA B C 1
ATOM 5056 O O . ALA B 1 176 ? 35.229 -8.548 -26.810 1.00 34.05 1183 ALA B O 1
ATOM 5058 N N . GLU B 1 177 ? 36.019 -7.612 -28.693 1.00 36.34 1184 GLU B N 1
ATOM 5059 C CA . GLU B 1 177 ? 35.354 -6.341 -28.428 1.00 33.27 1184 GLU B CA 1
ATOM 5060 C C . GLU B 1 177 ? 33.833 -6.501 -28.401 1.00 33.46 1184 GLU B C 1
ATOM 5061 O O . GLU B 1 177 ? 33.152 -6.000 -27.486 1.00 34.18 1184 GLU B O 1
ATOM 5067 N N . GLU B 1 178 ? 33.280 -7.199 -29.397 1.00 29.15 1185 GLU B N 1
ATOM 5068 C CA . GLU B 1 178 ? 31.824 -7.361 -29.418 1.00 28.64 1185 GLU B CA 1
ATOM 5069 C C . GLU B 1 178 ? 31.322 -8.103 -28.180 1.00 29.88 1185 GLU B C 1
ATOM 5070 O O . GLU B 1 178 ? 30.250 -7.782 -27.655 1.00 27.55 1185 GLU B O 1
ATOM 5076 N N . VAL B 1 179 ? 32.048 -9.133 -27.738 1.00 25.13 1186 VAL B N 1
ATOM 5077 C CA . VAL B 1 179 ? 31.594 -9.932 -26.591 1.00 30.60 1186 VAL B CA 1
ATOM 5078 C C . VAL B 1 179 ? 31.237 -9.024 -25.415 1.00 27.60 1186 VAL B C 1
ATOM 5079 O O . VAL B 1 179 ? 30.150 -9.122 -24.814 1.00 28.11 1186 VAL B O 1
ATOM 5083 N N . LEU B 1 180 ? 32.150 -8.119 -25.078 1.00 30.80 1187 LEU B N 1
ATOM 5084 C CA . LEU B 1 180 ? 31.956 -7.261 -23.915 1.00 31.71 1187 LEU B CA 1
ATOM 5085 C C . LEU B 1 180 ? 30.942 -6.160 -24.194 1.00 35.98 1187 LEU B C 1
ATOM 5086 O O . LEU B 1 180 ? 30.212 -5.749 -23.280 1.00 29.70 1187 LEU B O 1
ATOM 5091 N N . GLN B 1 181 ? 30.856 -5.685 -25.443 1.00 31.49 1188 GLN B N 1
ATOM 5092 C CA . GLN B 1 181 ? 29.798 -4.731 -25.774 1.00 25.05 1188 GLN B CA 1
ATOM 5093 C C . GLN B 1 181 ? 28.407 -5.335 -25.574 1.00 24.00 1188 GLN B C 1
ATOM 5094 O O . GLN B 1 181 ? 27.496 -4.682 -25.037 1.00 27.90 1188 GLN B O 1
ATOM 5100 N N . ILE B 1 182 ? 28.203 -6.565 -26.061 1.00 23.79 1189 ILE B N 1
ATOM 5101 C CA . ILE B 1 182 ? 26.901 -7.216 -25.898 1.00 22.80 1189 ILE B CA 1
ATOM 5102 C C . ILE B 1 182 ? 26.621 -7.456 -24.418 1.00 30.72 1189 ILE B C 1
ATOM 5103 O O . ILE B 1 182 ? 25.488 -7.254 -23.938 1.00 24.35 1189 ILE B O 1
ATOM 5108 N N . LEU B 1 183 ? 27.629 -7.930 -23.678 1.00 26.84 1190 LEU B N 1
ATOM 5109 C CA . LEU B 1 183 ? 27.398 -8.143 -22.248 1.00 24.52 1190 LEU B CA 1
ATOM 5110 C C . LEU B 1 183 ? 27.002 -6.843 -21.564 1.00 24.32 1190 LEU B C 1
ATOM 5111 O O . LEU B 1 183 ? 26.128 -6.836 -20.688 1.00 26.52 1190 LEU B O 1
ATOM 5116 N N . ASP B 1 184 ? 27.603 -5.718 -21.973 1.00 26.08 1191 ASP B N 1
ATOM 5117 C CA . ASP B 1 184 ? 27.211 -4.471 -21.340 1.00 30.39 1191 ASP B CA 1
ATOM 5118 C C . ASP B 1 184 ? 25.792 -4.074 -21.714 1.00 30.58 1191 ASP B C 1
ATOM 5119 O O . ASP B 1 184 ? 25.099 -3.474 -20.889 1.00 29.98 1191 ASP B O 1
ATOM 5124 N N . LEU B 1 185 ? 25.338 -4.390 -22.937 1.00 25.96 1192 LEU B N 1
ATOM 5125 C CA . LEU B 1 185 ? 23.933 -4.137 -23.272 1.00 23.01 1192 LEU B CA 1
ATOM 5126 C C . LEU B 1 185 ? 22.998 -4.990 -22.413 1.00 24.58 1192 LEU B C 1
ATOM 5127 O O . LEU B 1 185 ? 21.911 -4.544 -22.032 1.00 27.78 1192 LEU B O 1
ATOM 5132 N N . TYR B 1 186 ? 23.382 -6.235 -22.142 1.00 22.60 1193 TYR B N 1
ATOM 5133 C CA . TYR B 1 186 ? 22.566 -7.074 -21.265 1.00 24.01 1193 TYR B CA 1
ATOM 5134 C C . TYR B 1 186 ? 22.512 -6.484 -19.861 1.00 26.26 1193 TYR B C 1
ATOM 5135 O O . TYR B 1 186 ? 21.451 -6.456 -19.206 1.00 26.30 1193 TYR B O 1
ATOM 5144 N N . ALA B 1 187 ? 23.652 -5.999 -19.383 1.00 25.19 1194 ALA B N 1
ATOM 5145 C CA . ALA B 1 187 ? 23.656 -5.362 -18.073 1.00 26.02 1194 ALA B CA 1
ATOM 5146 C C . ALA B 1 187 ? 22.807 -4.100 -18.100 1.00 25.33 1194 ALA B C 1
ATOM 5147 O O . ALA B 1 187 ? 22.147 -3.772 -17.113 1.00 26.87 1194 ALA B O 1
ATOM 5149 N N . GLN B 1 188 ? 22.768 -3.406 -19.236 1.00 28.27 1195 GLN B N 1
ATOM 5150 C CA . GLN B 1 188 ? 21.868 -2.262 -19.356 1.00 26.71 1195 GLN B CA 1
ATOM 5151 C C . GLN B 1 188 ? 20.406 -2.701 -19.342 1.00 27.70 1195 GLN B C 1
ATOM 5152 O O . GLN B 1 188 ? 19.559 -2.034 -18.742 1.00 30.23 1195 GLN B O 1
ATOM 5158 N N . VAL B 1 189 ? 20.079 -3.815 -19.999 1.00 24.51 1196 VAL B N 1
ATOM 5159 C CA . VAL B 1 189 ? 18.697 -4.300 -19.950 1.00 26.45 1196 VAL B CA 1
ATOM 5160 C C . VAL B 1 189 ? 18.279 -4.514 -18.499 1.00 28.86 1196 VAL B C 1
ATOM 5161 O O . VAL B 1 189 ? 17.226 -4.046 -18.047 1.00 25.11 1196 VAL B O 1
ATOM 5165 N N . TYR B 1 190 ? 19.121 -5.197 -17.735 1.00 21.46 1197 TYR B N 1
ATOM 5166 C CA . TYR B 1 190 ? 18.729 -5.500 -16.363 1.00 21.54 1197 TYR B CA 1
ATOM 5167 C C . TYR B 1 190 ? 18.772 -4.254 -15.474 1.00 25.20 1197 TYR B C 1
ATOM 5168 O O . TYR B 1 190 ? 17.802 -3.944 -14.770 1.00 26.73 1197 TYR B O 1
ATOM 5177 N N . GLU B 1 191 ? 19.876 -3.519 -15.500 1.00 27.53 1198 GLU B N 1
ATOM 5178 C CA . GLU B 1 191 ? 20.047 -2.420 -14.560 1.00 31.61 1198 GLU B CA 1
ATOM 5179 C C . GLU B 1 191 ? 19.251 -1.176 -14.952 1.00 29.73 1198 GLU B C 1
ATOM 5180 O O . GLU B 1 191 ? 18.614 -0.555 -14.093 1.00 30.09 1198 GLU B O 1
ATOM 5186 N N . GLU B 1 192 ? 19.268 -0.793 -16.234 1.00 26.45 1199 GLU B N 1
ATOM 5187 C CA . GLU B 1 192 ? 18.649 0.467 -16.645 1.00 27.06 1199 GLU B CA 1
ATOM 5188 C C . GLU B 1 192 ? 17.184 0.307 -17.019 1.00 30.14 1199 GLU B C 1
ATOM 5189 O O . GLU B 1 192 ? 16.389 1.209 -16.742 1.00 28.35 1199 GLU B O 1
ATOM 5195 N N . LEU B 1 193 ? 16.797 -0.822 -17.616 1.00 25.96 1200 LEU B N 1
ATOM 5196 C CA . LEU B 1 193 ? 15.392 -1.012 -17.949 1.00 24.55 1200 LEU B CA 1
ATOM 5197 C C . LEU B 1 193 ? 14.631 -1.660 -16.794 1.00 24.14 1200 LEU B C 1
ATOM 5198 O O . LEU B 1 193 ? 13.575 -1.167 -16.391 1.00 26.39 1200 LEU B O 1
ATOM 5203 N N . LEU B 1 194 ? 15.151 -2.763 -16.252 1.00 25.76 1201 LEU B N 1
ATOM 5204 C CA . LEU B 1 194 ? 14.426 -3.571 -15.273 1.00 23.53 1201 LEU B CA 1
ATOM 5205 C C . LEU B 1 194 ? 14.748 -3.222 -13.814 1.00 22.90 1201 LEU B C 1
ATOM 5206 O O . LEU B 1 194 ? 14.113 -3.779 -12.905 1.00 25.67 1201 LEU B O 1
ATOM 5211 N N . ALA B 1 195 ? 15.717 -2.336 -13.575 1.00 24.39 1202 ALA B N 1
ATOM 5212 C CA . ALA B 1 195 ? 16.126 -1.901 -12.224 1.00 27.50 1202 ALA B CA 1
ATOM 5213 C C . ALA B 1 195 ? 16.639 -3.067 -11.370 1.00 30.35 1202 ALA B C 1
ATOM 5214 O O . ALA B 1 195 ? 16.449 -3.100 -10.153 1.00 25.96 1202 ALA B O 1
ATOM 5216 N N . ILE B 1 196 ? 17.347 -3.991 -12.007 1.00 28.39 1203 ILE B N 1
ATOM 5217 C CA . ILE B 1 196 ? 17.914 -5.174 -11.361 1.00 26.38 1203 ILE B CA 1
ATOM 5218 C C . ILE B 1 196 ? 19.432 -5.064 -11.436 1.00 26.11 1203 ILE B C 1
ATOM 5219 O O . ILE B 1 196 ? 19.984 -5.054 -12.542 1.00 28.48 1203 ILE B O 1
ATOM 5224 N N . PRO B 1 197 ? 20.145 -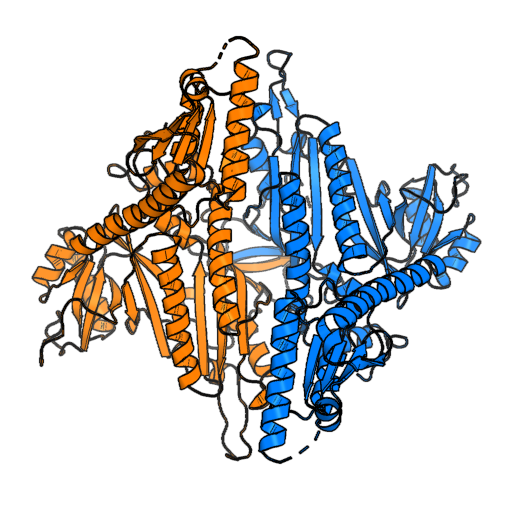5.008 -10.304 1.00 27.03 1204 PRO B N 1
ATOM 5225 C CA . PRO B 1 197 ? 21.608 -5.016 -10.363 1.00 28.47 1204 PRO B CA 1
ATOM 5226 C C . PRO B 1 197 ? 22.095 -6.406 -10.727 1.00 24.25 1204 PRO B C 1
ATOM 5227 O O . PRO B 1 197 ? 21.498 -7.407 -10.328 1.00 26.70 1204 PRO B O 1
ATOM 5231 N N . VAL B 1 198 ? 23.189 -6.464 -11.487 1.00 26.96 1205 VAL B N 1
ATOM 5232 C CA . VAL B 1 198 ? 23.774 -7.736 -11.888 1.00 24.63 1205 VAL B CA 1
ATOM 5233 C C . VAL B 1 198 ? 25.279 -7.675 -11.695 1.00 30.03 1205 VAL B C 1
ATOM 5234 O O . VAL B 1 198 ? 25.875 -6.605 -11.600 1.00 32.45 1205 VAL B O 1
ATOM 5238 N N . VAL B 1 199 ? 25.889 -8.859 -11.657 1.00 26.81 1206 VAL B N 1
ATOM 5239 C CA . VAL B 1 199 ? 27.330 -9.025 -11.523 1.00 30.10 1206 VAL B CA 1
ATOM 5240 C C . VAL B 1 199 ? 27.849 -9.561 -12.846 1.00 27.97 1206 VAL B C 1
ATOM 5241 O O . VAL B 1 199 ? 27.478 -10.672 -13.247 1.00 27.93 1206 VAL B O 1
ATOM 5245 N N . LYS B 1 200 ? 28.715 -8.791 -13.512 1.00 27.57 1207 LYS B N 1
ATOM 5246 C CA . LYS B 1 200 ? 29.344 -9.247 -14.747 1.00 26.10 1207 LYS B CA 1
ATOM 5247 C C . LYS B 1 200 ? 30.550 -10.114 -14.437 1.00 27.17 1207 LYS B C 1
ATOM 5248 O O . LYS B 1 200 ? 31.364 -9.780 -13.571 1.00 28.12 1207 LYS B O 1
ATOM 5254 N N . GLY B 1 201 ? 30.708 -11.190 -15.193 1.00 26.03 1208 GLY B N 1
ATOM 5255 C CA . GLY B 1 201 ? 31.879 -12.010 -14.976 1.00 27.55 1208 GLY B CA 1
ATOM 5256 C C . GLY B 1 201 ? 32.076 -13.034 -16.067 1.00 27.92 1208 GLY B C 1
ATOM 5257 O O . GLY B 1 201 ? 31.367 -13.053 -17.073 1.00 29.70 1208 GLY B O 1
ATOM 5258 N N . ARG B 1 202 ? 33.079 -13.870 -15.860 1.00 26.34 1209 ARG B N 1
ATOM 5259 C CA . ARG B 1 202 ? 33.392 -14.991 -16.737 1.00 28.95 1209 ARG B CA 1
ATOM 5260 C C . ARG B 1 202 ? 32.929 -16.272 -16.064 1.00 33.68 1209 ARG B C 1
ATOM 5261 O O . ARG B 1 202 ? 33.136 -16.449 -14.861 1.00 31.31 1209 ARG B O 1
ATOM 5269 N N . LYS B 1 203 ? 32.292 -17.154 -16.829 1.00 28.79 1210 LYS B N 1
ATOM 5270 C CA . LYS B 1 203 ? 31.962 -18.470 -16.297 1.00 27.23 1210 LYS B CA 1
ATOM 5271 C C . LYS B 1 203 ? 33.246 -19.250 -16.047 1.00 31.33 1210 LYS B C 1
ATOM 5272 O O . LYS B 1 203 ? 34.230 -19.107 -16.775 1.00 30.08 1210 LYS B O 1
ATOM 5278 N N . THR B 1 204 ? 33.248 -20.049 -14.985 1.00 27.95 1211 THR B N 1
ATOM 5279 C CA . THR B 1 204 ? 34.340 -20.980 -14.743 1.00 30.80 1211 THR B CA 1
ATOM 5280 C C . THR B 1 204 ? 34.424 -22.003 -15.876 1.00 31.15 1211 THR B C 1
ATOM 5281 O O . THR B 1 204 ? 33.513 -22.129 -16.697 1.00 29.72 1211 THR B O 1
ATOM 5285 N N . GLU B 1 205 ? 35.512 -22.781 -15.871 1.00 33.00 1212 GLU B N 1
ATOM 5286 C CA . GLU B 1 205 ? 35.671 -23.821 -16.884 1.00 33.01 1212 GLU B CA 1
ATOM 5287 C C . GLU B 1 205 ? 34.505 -24.794 -16.853 1.00 33.77 1212 GLU B C 1
ATOM 5288 O O . GLU B 1 205 ? 34.046 -25.252 -17.904 1.00 32.36 1212 GLU B O 1
ATOM 5294 N N . LYS B 1 206 ? 33.999 -25.117 -15.658 1.00 29.43 1213 LYS B N 1
ATOM 5295 C CA . LYS B 1 206 ? 32.904 -26.081 -15.572 1.00 29.79 1213 LYS B CA 1
ATOM 5296 C C . LYS B 1 206 ? 31.616 -25.531 -16.190 1.00 31.91 1213 LYS B C 1
ATOM 5297 O O . LYS B 1 206 ? 30.852 -26.275 -16.819 1.00 32.01 1213 LYS B O 1
ATOM 5303 N N . GLU B 1 207 ? 31.341 -24.244 -16.004 1.00 27.47 1214 GLU B N 1
ATOM 5304 C CA . GLU B 1 207 ? 30.038 -23.679 -16.338 1.00 26.81 1214 GLU B CA 1
ATOM 5305 C C . GLU B 1 207 ? 30.011 -22.955 -17.683 1.00 32.95 1214 GLU B C 1
ATOM 5306 O O . GLU B 1 207 ? 28.942 -22.499 -18.113 1.00 29.40 1214 GLU B O 1
ATOM 5312 N N . LYS B 1 208 ? 31.148 -22.825 -18.355 1.00 27.50 1215 LYS B N 1
ATOM 5313 C CA . LYS B 1 208 ? 31.132 -22.144 -19.640 1.00 25.60 1215 LYS B CA 1
ATOM 5314 C C . LYS B 1 208 ? 30.492 -23.028 -20.709 1.00 26.90 1215 LYS B C 1
ATOM 5315 O O . LYS B 1 208 ? 30.308 -24.235 -20.535 1.00 30.01 1215 LYS B O 1
ATOM 5321 N N . PHE B 1 209 ? 30.140 -22.393 -21.826 1.00 26.25 1216 PHE B N 1
ATOM 5322 C CA . PHE B 1 209 ? 29.698 -23.118 -23.010 1.00 28.50 1216 PHE B CA 1
ATOM 5323 C C . PHE B 1 209 ? 30.836 -24.006 -23.493 1.00 27.24 1216 PHE B C 1
ATOM 5324 O O . PHE B 1 209 ? 31.889 -23.499 -23.889 1.00 31.93 1216 PHE B O 1
ATOM 5332 N N . ALA B 1 210 ? 30.628 -25.329 -23.443 1.00 32.27 1217 ALA B N 1
ATOM 5333 C CA . ALA B 1 210 ? 31.728 -26.270 -23.647 1.00 38.03 1217 ALA B CA 1
ATOM 5334 C C . ALA B 1 210 ? 32.432 -26.044 -24.981 1.00 44.95 1217 ALA B C 1
ATOM 5335 O O . ALA B 1 210 ? 33.665 -26.078 -25.053 1.00 49.37 1217 ALA B O 1
ATOM 5337 N N . GLY B 1 211 ? 31.675 -25.790 -26.035 1.00 42.38 1218 GLY B N 1
ATOM 5338 C CA . GLY B 1 211 ? 32.281 -25.607 -27.340 1.00 56.37 1218 GLY B CA 1
ATOM 5339 C C . GLY B 1 211 ? 32.915 -24.259 -27.599 1.00 56.34 1218 GLY B C 1
ATOM 5340 O O . GLY B 1 211 ? 33.459 -24.040 -28.685 1.00 62.82 1218 GLY B O 1
ATOM 5341 N N . GLY B 1 212 ? 32.865 -23.339 -26.640 1.00 33.93 1219 GLY B N 1
ATOM 5342 C CA . GLY B 1 212 ? 33.416 -22.019 -26.825 1.00 28.39 1219 GLY B CA 1
ATOM 5343 C C . GLY B 1 212 ? 34.773 -21.847 -26.149 1.00 30.39 1219 GLY B C 1
ATOM 5344 O O . GLY B 1 212 ? 35.274 -22.711 -25.436 1.00 35.29 1219 GLY B O 1
ATOM 5345 N N . ASP B 1 213 ? 35.362 -20.680 -26.390 1.00 31.27 1220 ASP B N 1
ATOM 5346 C CA . ASP B 1 213 ? 36.628 -20.310 -25.765 1.00 34.45 1220 ASP B CA 1
ATOM 5347 C C . ASP B 1 213 ? 36.394 -19.859 -24.330 1.00 32.10 1220 ASP B C 1
ATOM 5348 O O . ASP B 1 213 ? 36.987 -20.392 -23.378 1.00 31.34 1220 ASP B O 1
ATOM 5353 N N . TYR B 1 214 ? 35.520 -18.876 -24.157 1.00 30.49 1221 TYR B N 1
ATOM 5354 C CA . TYR B 1 214 ? 35.121 -18.468 -22.821 1.00 35.69 1221 TYR B CA 1
ATOM 5355 C C . TYR B 1 214 ? 33.723 -17.876 -22.898 1.00 39.74 1221 TYR B C 1
ATOM 5356 O O . TYR B 1 214 ? 33.263 -17.450 -23.964 1.00 29.06 1221 TYR B O 1
ATOM 5365 N N . THR B 1 215 ? 33.041 -17.880 -21.754 1.00 29.35 1222 THR B N 1
ATOM 5366 C CA . THR B 1 215 ? 31.678 -17.375 -21.649 1.00 28.55 1222 THR B CA 1
ATOM 5367 C C . THR B 1 215 ? 31.645 -16.260 -20.617 1.00 27.90 1222 THR B C 1
ATOM 5368 O O . THR B 1 215 ? 32.130 -16.441 -19.491 1.00 27.87 1222 THR B O 1
ATOM 5372 N N . THR B 1 216 ? 31.106 -15.108 -21.008 1.00 27.12 1223 THR B N 1
ATOM 5373 C CA . THR B 1 216 ? 30.862 -14.016 -20.077 1.00 29.76 1223 THR B CA 1
ATOM 5374 C C . THR B 1 216 ? 29.378 -13.983 -19.752 1.00 27.66 1223 THR B C 1
ATOM 5375 O O . THR B 1 216 ? 28.541 -14.476 -20.507 1.00 25.83 1223 THR B O 1
ATOM 5379 N N . THR B 1 217 ? 29.057 -13.458 -18.581 1.00 25.17 1224 THR B N 1
ATOM 5380 C CA . THR B 1 217 ? 27.724 -13.664 -18.060 1.00 23.05 1224 THR B CA 1
ATOM 5381 C C . THR B 1 217 ? 27.379 -12.494 -17.165 1.00 25.14 1224 THR B C 1
ATOM 5382 O O . THR B 1 217 ? 28.266 -11.771 -16.691 1.00 28.61 1224 THR B O 1
ATOM 5386 N N . ILE B 1 218 ? 26.081 -12.313 -16.940 1.00 22.60 1225 ILE B N 1
ATOM 5387 C CA . ILE B 1 218 ? 25.586 -11.442 -15.880 1.00 23.36 1225 ILE B CA 1
ATOM 5388 C C . ILE B 1 218 ? 24.739 -12.286 -14.942 1.00 26.33 1225 ILE B C 1
ATOM 5389 O O . ILE B 1 218 ? 23.885 -13.062 -15.388 1.00 25.40 1225 ILE B O 1
ATOM 5394 N N . GLU B 1 219 ? 24.978 -12.131 -13.646 1.00 24.28 1226 GLU B N 1
ATOM 5395 C CA . GLU B 1 219 ? 24.291 -12.907 -12.632 1.00 25.45 1226 GLU B CA 1
ATOM 5396 C C . GLU B 1 219 ? 23.447 -11.974 -11.773 1.00 27.17 1226 GLU B C 1
ATOM 5397 O O . GLU B 1 219 ? 23.894 -10.883 -11.398 1.00 25.85 1226 GLU B O 1
ATOM 5403 N N . ALA B 1 220 ? 22.217 -12.395 -11.480 1.00 24.88 1227 ALA B N 1
ATOM 5404 C CA . ALA B 1 220 ? 21.292 -11.631 -10.658 1.00 22.45 1227 ALA B CA 1
ATOM 5405 C C . ALA B 1 220 ? 20.974 -12.434 -9.406 1.00 27.40 1227 ALA B C 1
ATOM 5406 O O . ALA B 1 220 ? 21.093 -13.658 -9.388 1.00 29.15 1227 ALA B O 1
ATOM 5408 N N . PHE B 1 221 ? 20.551 -11.731 -8.369 1.00 26.48 1228 PHE B N 1
ATOM 5409 C CA . PHE B 1 221 ? 20.261 -12.361 -7.087 1.00 31.63 1228 PHE B CA 1
ATOM 5410 C C . PHE B 1 221 ? 18.788 -12.200 -6.753 1.00 28.63 1228 PHE B C 1
ATOM 5411 O O . PHE B 1 221 ? 18.268 -11.083 -6.793 1.00 32.41 1228 PHE B O 1
ATOM 5419 N N . ILE B 1 222 ? 18.126 -13.309 -6.408 1.00 29.56 1229 ILE B N 1
ATOM 5420 C CA . ILE B 1 222 ? 16.733 -13.327 -5.981 1.00 25.50 1229 ILE B CA 1
ATOM 5421 C C . ILE B 1 222 ? 16.746 -13.595 -4.477 1.00 26.94 1229 ILE B C 1
ATOM 5422 O O . ILE B 1 222 ? 16.875 -14.743 -4.029 1.00 32.22 1229 ILE B O 1
ATOM 5427 N N . SER B 1 223 ? 16.644 -12.518 -3.701 1.00 31.31 1230 SER B N 1
ATOM 5428 C CA . SER B 1 223 ? 16.777 -12.649 -2.249 1.00 40.54 1230 SER B CA 1
ATOM 5429 C C . SER B 1 223 ? 15.617 -13.406 -1.621 1.00 41.22 1230 SER B C 1
ATOM 5430 O O . SER B 1 223 ? 15.814 -14.101 -0.617 1.00 37.18 1230 SER B O 1
ATOM 5433 N N . ALA B 1 224 ? 14.408 -13.286 -2.178 1.00 36.26 1231 ALA B N 1
ATOM 5434 C CA . ALA B 1 224 ? 13.267 -14.019 -1.629 1.00 37.90 1231 ALA B CA 1
ATOM 5435 C C . ALA B 1 224 ? 13.504 -15.527 -1.591 1.00 40.08 1231 ALA B C 1
ATOM 5436 O O . ALA B 1 224 ? 12.965 -16.217 -0.717 1.00 37.63 1231 ALA B O 1
ATOM 5438 N N . SER B 1 225 ? 14.287 -16.067 -2.522 1.00 34.56 1232 SER B N 1
ATOM 5439 C CA . SER B 1 225 ? 14.627 -17.484 -2.492 1.00 36.52 1232 SER B CA 1
ATOM 5440 C C . SER B 1 225 ? 16.064 -17.726 -2.060 1.00 40.43 1232 SER B C 1
ATOM 5441 O O . SER B 1 225 ? 16.457 -18.887 -1.891 1.00 41.93 1232 SER B O 1
ATOM 5444 N N . GLY B 1 226 ? 16.855 -16.695 -1.910 1.00 37.24 1233 GLY B N 1
ATOM 5445 C CA . GLY B 1 226 ? 18.245 -16.862 -1.587 1.00 39.23 1233 GLY B CA 1
ATOM 5446 C C . GLY B 1 226 ? 19.050 -17.524 -2.687 1.00 41.37 1233 GLY B C 1
ATOM 5447 O O . GLY B 1 226 ? 20.068 -18.061 -2.424 1.00 37.88 1233 GLY B O 1
ATOM 5448 N N . ARG B 1 227 ? 18.578 -17.444 -3.914 1.00 32.04 1234 ARG B N 1
ATOM 5449 C CA . ARG B 1 227 ? 19.250 -18.035 -5.014 1.00 29.89 1234 ARG B CA 1
ATOM 5450 C C . ARG B 1 227 ? 19.636 -17.063 -6.114 1.00 36.44 1234 ARG B C 1
ATOM 5451 O O . ARG B 1 227 ? 18.983 -16.105 -6.312 1.00 39.25 1234 ARG B O 1
ATOM 5459 N N . ALA B 1 228 ? 20.721 -17.336 -6.783 1.00 30.83 1235 ALA B N 1
ATOM 5460 C CA . ALA B 1 228 ? 21.123 -16.521 -7.923 1.00 26.37 1235 ALA B CA 1
ATOM 5461 C C . ALA B 1 228 ? 20.634 -17.148 -9.222 1.00 23.76 1235 ALA B C 1
ATOM 5462 O O . ALA B 1 228 ? 20.344 -18.345 -9.294 1.00 29.97 1235 ALA B O 1
ATOM 5464 N N . ILE B 1 229 ? 20.561 -16.322 -10.267 1.00 25.72 1236 ILE B N 1
ATOM 5465 C CA . ILE B 1 229 ? 20.127 -16.811 -11.570 1.00 26.71 1236 ILE B CA 1
ATOM 5466 C C . ILE B 1 229 ? 20.877 -16.047 -12.656 1.00 28.02 1236 ILE B C 1
ATOM 5467 O O . ILE B 1 229 ? 21.119 -14.839 -12.538 1.00 26.48 1236 ILE B O 1
ATOM 5472 N N . GLN B 1 230 ? 21.252 -16.762 -13.714 1.00 25.29 1237 GLN B N 1
ATOM 5473 C CA . GLN B 1 230 ? 21.909 -16.124 -14.854 1.00 21.44 1237 GLN B CA 1
ATOM 5474 C C . GLN B 1 230 ? 20.896 -15.311 -15.659 1.00 21.23 1237 GLN B C 1
ATOM 5475 O O . GLN B 1 230 ? 19.796 -15.793 -15.956 1.00 24.92 1237 GLN B O 1
ATOM 5481 N N . GLY B 1 231 ? 21.273 -14.084 -16.026 1.00 24.22 1238 GLY B N 1
ATOM 5482 C CA . GLY B 1 231 ? 20.365 -13.195 -16.715 1.00 20.70 1238 GLY B CA 1
ATOM 5483 C C . GLY B 1 231 ? 20.541 -13.129 -18.225 1.00 21.57 1238 GLY B C 1
ATOM 5484 O O . GLY B 1 231 ? 19.578 -12.852 -18.941 1.00 24.37 1238 GLY B O 1
ATOM 5485 N N . GLY B 1 232 ? 21.759 -13.363 -18.702 1.00 23.45 1239 GLY B N 1
ATOM 5486 C CA . GLY B 1 232 ? 22.096 -13.310 -20.125 1.00 25.13 1239 GLY B CA 1
ATOM 5487 C C . GLY B 1 232 ? 23.500 -13.850 -20.285 1.00 27.74 1239 GLY B C 1
ATOM 5488 O O . GLY B 1 232 ? 24.185 -14.126 -19.300 1.00 26.68 1239 GLY B O 1
ATOM 5489 N N . THR B 1 233 ? 23.937 -14.007 -21.540 1.00 23.69 1240 THR B N 1
ATOM 5490 C CA . THR B 1 233 ? 25.231 -14.645 -21.754 1.00 21.48 1240 THR B CA 1
ATOM 5491 C C . THR B 1 233 ? 25.825 -14.180 -23.073 1.00 24.31 1240 THR B C 1
ATOM 5492 O O . THR B 1 233 ? 25.095 -13.918 -24.038 1.00 27.29 1240 THR B O 1
ATOM 5496 N N . SER B 1 234 ? 27.154 -14.052 -23.096 1.00 24.13 1241 SER B N 1
ATOM 5497 C CA . SER B 1 234 ? 27.863 -13.627 -24.300 1.00 26.37 1241 SER B CA 1
ATOM 5498 C C . SER B 1 234 ? 29.142 -14.451 -24.409 1.00 27.75 1241 SER B C 1
ATOM 5499 O O . SER B 1 234 ? 30.037 -14.321 -23.567 1.00 27.17 1241 SER B O 1
ATOM 5502 N N . HIS B 1 235 ? 29.219 -15.309 -25.426 1.00 25.47 1242 HIS B N 1
ATOM 5503 C CA . HIS B 1 235 ? 30.326 -16.248 -25.581 1.00 25.76 1242 HIS B CA 1
ATOM 5504 C C . HIS B 1 235 ? 31.295 -15.786 -26.651 1.00 31.85 1242 HIS B C 1
ATOM 5505 O O . HIS B 1 235 ? 30.880 -15.372 -27.737 1.00 28.78 1242 HIS B O 1
ATOM 5512 N N . HIS B 1 236 ? 32.588 -15.935 -26.377 1.00 30.89 1243 HIS B N 1
ATOM 5513 C CA . HIS B 1 236 ? 33.597 -15.947 -27.427 1.00 31.80 1243 HIS B CA 1
ATOM 5514 C C . HIS B 1 236 ? 33.853 -17.394 -27.824 1.00 33.13 1243 HIS B C 1
ATOM 5515 O O . HIS B 1 236 ? 34.337 -18.189 -27.013 1.00 31.07 1243 HIS B O 1
ATOM 5522 N N . LEU B 1 237 ? 33.513 -17.739 -29.062 1.00 31.50 1244 LEU B N 1
ATOM 5523 C CA . LEU B 1 237 ? 33.732 -19.091 -29.537 1.00 25.73 1244 LEU B CA 1
ATOM 5524 C C . LEU B 1 237 ? 35.130 -19.273 -30.092 1.00 28.01 1244 LEU B C 1
ATOM 5525 O O . LEU B 1 237 ? 35.538 -20.413 -30.344 1.00 32.83 1244 LEU B O 1
ATOM 5530 N N . GLY B 1 238 ? 35.838 -18.174 -30.338 1.00 31.32 1245 GLY B N 1
ATOM 5531 C CA . GLY B 1 238 ? 37.166 -18.333 -30.917 1.00 37.99 1245 GLY B CA 1
ATOM 5532 C C . GLY B 1 238 ? 37.032 -18.933 -32.303 1.00 37.08 1245 GLY B C 1
ATOM 5533 O O . GLY B 1 238 ? 36.109 -18.594 -33.046 1.00 32.94 1245 GLY B O 1
ATOM 5534 N N . GLN B 1 239 ? 37.924 -19.869 -32.642 1.00 33.94 1246 GLN B N 1
ATOM 5535 C CA . GLN B 1 239 ? 37.866 -20.590 -33.909 1.00 37.12 1246 GLN B CA 1
ATOM 5536 C C . GLN B 1 239 ? 37.314 -22.008 -33.781 1.00 33.25 1246 GLN B C 1
ATOM 5537 O O . GLN B 1 239 ? 37.443 -22.793 -34.724 1.00 36.21 1246 GLN B O 1
ATOM 5543 N N . ASN B 1 240 ? 36.701 -22.363 -32.646 1.00 31.09 1247 ASN B N 1
ATOM 5544 C CA . ASN B 1 240 ? 36.264 -23.748 -32.443 1.00 32.75 1247 ASN B CA 1
ATOM 5545 C C . ASN B 1 240 ? 35.185 -24.150 -33.448 1.00 31.52 1247 ASN B C 1
ATOM 5546 O O . ASN B 1 240 ? 35.273 -25.207 -34.099 1.00 40.38 1247 ASN B O 1
ATOM 5551 N N . PHE B 1 241 ? 34.161 -23.301 -33.611 1.00 32.21 1248 PHE B N 1
ATOM 5552 C CA . PHE B 1 241 ? 33.088 -23.636 -34.536 1.00 32.36 1248 PHE B CA 1
ATOM 5553 C C . PHE B 1 241 ? 33.479 -23.370 -35.981 1.00 28.99 1248 PHE B C 1
ATOM 5554 O O . PHE B 1 241 ? 32.976 -24.056 -36.876 1.00 32.52 1248 PHE B O 1
ATOM 5562 N N . SER B 1 242 ? 34.357 -22.394 -36.239 1.00 31.36 1249 SER B N 1
ATOM 5563 C CA . SER B 1 242 ? 34.797 -22.155 -37.616 1.00 33.13 1249 SER B CA 1
ATOM 5564 C C . SER B 1 242 ? 35.636 -23.312 -38.138 1.00 33.49 1249 SER B C 1
ATOM 5565 O O . SER B 1 242 ? 35.527 -23.666 -39.318 1.00 36.43 1249 SER B O 1
ATOM 5568 N N . LYS B 1 243 ? 36.439 -23.937 -37.269 1.00 37.34 1250 LYS B N 1
ATOM 5569 C CA . LYS B 1 243 ? 37.150 -25.144 -37.673 1.00 39.22 1250 LYS B CA 1
ATOM 5570 C C . LYS B 1 243 ? 36.192 -26.312 -37.853 1.00 40.48 1250 LYS B C 1
ATOM 5571 O O . LYS B 1 243 ? 36.381 -27.141 -38.756 1.00 41.00 1250 LYS B O 1
ATOM 5577 N N . MET B 1 244 ? 35.149 -26.389 -37.017 1.00 37.52 1251 MET B N 1
ATOM 5578 C CA . MET B 1 244 ? 34.185 -27.483 -37.161 1.00 32.69 1251 MET B CA 1
ATOM 5579 C C . MET B 1 244 ? 33.365 -27.372 -38.448 1.00 35.77 1251 MET B C 1
ATOM 5580 O O . MET B 1 244 ? 33.122 -28.379 -39.123 1.00 39.80 1251 MET B O 1
ATOM 5585 N N . PHE B 1 245 ? 32.925 -26.174 -38.812 1.00 37.91 1252 PHE B N 1
ATOM 5586 C CA . PHE B 1 245 ? 32.033 -26.020 -39.958 1.00 36.33 1252 PHE B CA 1
ATOM 5587 C C . PHE B 1 245 ? 32.738 -25.523 -41.216 1.00 34.20 1252 PHE B C 1
ATOM 5588 O O . PHE B 1 245 ? 32.069 -25.311 -42.235 1.00 34.93 1252 PHE B O 1
ATOM 5596 N N . GLU B 1 246 ? 34.060 -25.325 -41.167 1.00 36.78 1253 GLU B N 1
ATOM 5597 C CA . GLU B 1 246 ? 34.843 -24.834 -42.311 1.00 40.93 1253 GLU B CA 1
ATOM 5598 C C . GLU B 1 246 ? 34.383 -23.445 -42.754 1.00 36.33 1253 GLU B C 1
ATOM 5599 O O . GLU B 1 246 ? 34.102 -23.201 -43.935 1.00 37.21 1253 GLU B O 1
ATOM 5605 N N . ILE B 1 247 ? 34.295 -22.531 -41.788 1.00 32.45 1254 ILE B N 1
ATOM 5606 C CA . ILE B 1 247 ? 34.060 -21.111 -42.066 1.00 29.10 1254 ILE B CA 1
ATOM 5607 C C . ILE B 1 247 ? 35.443 -20.498 -42.248 1.00 35.42 1254 ILE B C 1
ATOM 5608 O O . ILE B 1 247 ? 36.083 -20.049 -41.293 1.00 33.83 1254 ILE B O 1
ATOM 5613 N N . VAL B 1 248 ? 35.912 -20.477 -43.497 1.00 34.33 1255 VAL B N 1
ATOM 5614 C CA . VAL B 1 248 ? 37.301 -20.155 -43.785 1.00 37.49 1255 VAL B CA 1
ATOM 5615 C C . VAL B 1 248 ? 37.382 -19.207 -44.966 1.00 37.44 1255 VAL B C 1
ATOM 5616 O O . VAL B 1 248 ? 36.493 -19.152 -45.817 1.00 39.64 1255 VAL B O 1
ATOM 5620 N N . PHE B 1 249 ? 38.495 -18.482 -45.020 1.00 36.35 1256 PHE B N 1
ATOM 5621 C CA . PHE B 1 249 ? 38.875 -17.719 -46.200 1.00 34.03 1256 PHE B CA 1
ATOM 5622 C C . PHE B 1 249 ? 40.388 -17.773 -46.317 1.00 38.92 1256 PHE B C 1
ATOM 5623 O O . PHE B 1 249 ? 41.085 -18.236 -45.407 1.00 37.41 1256 PHE B O 1
ATOM 5631 N N . GLU B 1 250 ? 40.899 -17.314 -47.462 1.00 40.03 1257 GLU B N 1
ATOM 5632 C CA . GLU B 1 250 ? 42.331 -17.227 -47.695 1.00 46.76 1257 GLU B CA 1
ATOM 5633 C C . GLU B 1 250 ? 42.718 -15.775 -47.948 1.00 60.17 1257 GLU B C 1
ATOM 5634 O O . GLU B 1 250 ? 42.023 -15.056 -48.671 1.00 65.00 1257 GLU B O 1
ATOM 5640 N N . ASP B 1 251 ? 43.831 -15.342 -47.333 1.00 57.53 1258 ASP B N 1
ATOM 5641 C CA . ASP B 1 251 ? 44.451 -14.080 -47.727 1.00 56.11 1258 ASP B CA 1
ATOM 5642 C C . ASP B 1 251 ? 45.464 -14.348 -48.836 1.00 61.01 1258 ASP B C 1
ATOM 5643 O O . ASP B 1 251 ? 46.285 -15.267 -48.701 1.00 57.03 1258 ASP B O 1
ATOM 5648 N N . PRO B 1 252 ? 45.423 -13.607 -49.953 1.00 65.98 1259 PRO B N 1
ATOM 5649 C CA . PRO B 1 252 ? 46.516 -13.731 -50.933 1.00 71.62 1259 PRO B CA 1
ATOM 5650 C C . PRO B 1 252 ? 47.873 -13.385 -50.349 1.00 77.92 1259 PRO B C 1
ATOM 5651 O O . PRO B 1 252 ? 48.878 -14.003 -50.725 1.00 90.21 1259 PRO B O 1
ATOM 5655 N N . LYS B 1 253 ? 47.930 -12.411 -49.437 1.00 63.10 1260 LYS B N 1
ATOM 5656 C CA . LYS B 1 253 ? 49.188 -12.050 -48.794 1.00 66.68 1260 LYS B CA 1
ATOM 5657 C C . LYS B 1 253 ? 49.682 -13.122 -47.833 1.00 70.08 1260 LYS B C 1
ATOM 5658 O O . LYS B 1 253 ? 50.808 -13.014 -47.335 1.00 71.97 1260 LYS B O 1
ATOM 5660 N N . ILE B 1 254 ? 48.871 -14.136 -47.547 1.00 60.52 1261 ILE B N 1
ATOM 5661 C CA . ILE B 1 254 ? 49.325 -15.289 -46.775 1.00 54.54 1261 ILE B CA 1
ATOM 5662 C C . ILE B 1 254 ? 48.959 -16.555 -47.544 1.00 47.48 1261 ILE B C 1
ATOM 5663 O O . ILE B 1 254 ? 48.011 -17.263 -47.175 1.00 47.39 1261 ILE B O 1
ATOM 5668 N N . PRO B 1 255 ? 49.682 -16.881 -48.612 1.00 57.99 1262 PRO B N 1
ATOM 5669 C CA . PRO B 1 255 ? 49.350 -18.088 -49.379 1.00 58.95 1262 PRO B CA 1
ATOM 5670 C C . PRO B 1 255 ? 49.720 -19.356 -48.622 1.00 61.05 1262 PRO B C 1
ATOM 5671 O O . PRO B 1 255 ? 50.743 -19.423 -47.928 1.00 52.95 1262 PRO B O 1
ATOM 5675 N N . GLY B 1 256 ? 48.873 -20.371 -48.773 1.00 56.21 1263 GLY B N 1
ATOM 5676 C CA . GLY B 1 256 ? 49.099 -21.647 -48.130 1.00 56.28 1263 GLY B CA 1
ATOM 5677 C C . GLY B 1 256 ? 48.625 -21.742 -46.702 1.00 54.79 1263 GLY B C 1
ATOM 5678 O O . GLY B 1 256 ? 49.009 -22.688 -46.002 1.00 54.71 1263 GLY B O 1
ATOM 5679 N N . GLU B 1 257 ? 47.807 -20.794 -46.241 1.00 52.21 1264 GLU B N 1
ATOM 5680 C CA . GLU B 1 257 ? 47.275 -20.813 -44.887 1.00 52.67 1264 GLU B CA 1
ATOM 5681 C C . GLU B 1 257 ? 45.782 -20.535 -44.930 1.00 57.58 1264 GLU B C 1
ATOM 5682 O O . GLU B 1 257 ? 45.330 -19.613 -45.618 1.00 50.95 1264 GLU B O 1
ATOM 5688 N N . LYS B 1 258 ? 45.019 -21.341 -44.207 1.00 65.49 1265 LYS B N 1
ATOM 5689 C CA . LYS B 1 258 ? 43.618 -21.031 -43.993 1.00 63.09 1265 LYS B CA 1
ATOM 5690 C C . LYS B 1 258 ? 43.477 -20.000 -42.883 1.00 61.64 1265 LYS B C 1
ATOM 5691 O O . LYS B 1 258 ? 44.255 -19.969 -41.923 1.00 67.14 1265 LYS B O 1
ATOM 5697 N N . GLN B 1 259 ? 42.474 -19.152 -43.025 1.00 44.12 1266 GLN B N 1
ATOM 5698 C CA . GLN B 1 259 ? 42.070 -18.228 -41.980 1.00 40.70 1266 GLN B CA 1
ATOM 5699 C C . GLN B 1 259 ? 40.678 -18.648 -41.532 1.00 41.11 1266 GLN B C 1
ATOM 5700 O O . GLN B 1 259 ? 39.702 -18.451 -42.266 1.00 38.21 1266 GLN B O 1
ATOM 5706 N N . PHE B 1 260 ? 40.595 -19.253 -40.343 1.00 39.45 1267 PHE B N 1
ATOM 5707 C CA . PHE B 1 260 ? 39.316 -19.605 -39.736 1.00 37.39 1267 PHE B CA 1
ATOM 5708 C C . PHE B 1 260 ? 38.736 -18.388 -39.039 1.00 35.90 1267 PHE B C 1
ATOM 5709 O O . PHE B 1 260 ? 39.444 -17.684 -38.314 1.00 41.84 1267 PHE B O 1
ATOM 5717 N N . ALA B 1 261 ? 37.445 -18.144 -39.256 1.00 33.71 1268 ALA B N 1
ATOM 5718 C CA . ALA B 1 261 ? 36.779 -17.015 -38.629 1.00 29.91 1268 ALA B CA 1
ATOM 5719 C C . ALA B 1 261 ? 36.793 -17.143 -37.106 1.00 29.43 1268 ALA B C 1
ATOM 5720 O O . ALA B 1 261 ? 36.778 -18.242 -36.549 1.00 30.14 1268 ALA B O 1
ATOM 5722 N N . TYR B 1 262 ? 36.819 -15.996 -36.436 1.00 32.55 1269 TYR B N 1
ATOM 5723 C CA . TYR B 1 262 ? 36.615 -15.919 -34.997 1.00 30.69 1269 TYR B CA 1
ATOM 5724 C C . TYR B 1 262 ? 35.150 -15.606 -34.746 1.00 31.33 1269 TYR B C 1
ATOM 5725 O O . TYR B 1 262 ? 34.613 -14.668 -35.337 1.00 30.33 1269 TYR B O 1
ATOM 5734 N N . GLN B 1 263 ? 34.501 -16.382 -33.881 1.00 28.00 1270 GLN B N 1
ATOM 5735 C CA . GLN B 1 263 ? 33.065 -16.250 -33.721 1.00 27.74 1270 GLN B CA 1
ATOM 5736 C C . GLN B 1 263 ? 32.694 -15.964 -32.278 1.00 31.93 1270 GLN B C 1
ATOM 5737 O O . GLN B 1 263 ? 33.431 -16.330 -31.343 1.00 30.93 1270 GLN B O 1
ATOM 5743 N N . ASN B 1 264 ? 31.528 -15.304 -32.149 1.00 24.52 1271 ASN B N 1
ATOM 5744 C CA . ASN B 1 264 ? 30.793 -15.097 -30.901 1.00 25.33 1271 ASN B CA 1
ATOM 5745 C C . ASN B 1 264 ? 29.343 -15.547 -31.065 1.00 27.86 1271 ASN B C 1
ATOM 5746 O O . ASN B 1 264 ? 28.803 -15.569 -32.174 1.00 28.98 1271 ASN B O 1
ATOM 5751 N N . SER B 1 265 ? 28.690 -15.838 -29.931 1.00 23.27 1272 SER B N 1
ATOM 5752 C CA . SER B 1 265 ? 27.239 -15.937 -29.895 1.00 25.35 1272 SER B CA 1
ATOM 5753 C C . SER B 1 265 ? 26.760 -15.405 -28.545 1.00 27.86 1272 SER B C 1
ATOM 5754 O O . SER B 1 265 ? 27.524 -15.342 -27.582 1.00 25.03 1272 SER B O 1
ATOM 5757 N N . TRP B 1 266 ? 25.539 -14.933 -28.488 1.00 25.36 1273 TRP B N 1
ATOM 5758 C CA . TRP B 1 266 ? 25.026 -14.304 -27.330 1.00 23.08 1273 TRP B CA 1
ATOM 5759 C C . TRP B 1 266 ? 23.479 -14.420 -27.259 1.00 27.20 1273 TRP B C 1
ATOM 5760 O O . TRP B 1 266 ? 22.870 -14.429 -28.262 1.00 26.54 1273 TRP B O 1
ATOM 5771 N N . GLY B 1 267 ? 22.913 -14.524 -26.058 1.00 22.75 1274 GLY B N 1
ATOM 5772 C CA . GLY B 1 267 ? 21.479 -14.728 -25.947 1.00 24.62 1274 GLY B CA 1
ATOM 5773 C C . GLY B 1 267 ? 20.844 -14.112 -24.719 1.00 26.28 1274 GLY B C 1
ATOM 5774 O O . GLY B 1 267 ? 21.487 -13.928 -23.674 1.00 24.39 1274 GLY B O 1
ATOM 5775 N N . LEU B 1 268 ? 19.544 -13.847 -24.842 1.00 24.58 1275 LEU B N 1
ATOM 5776 C CA . LEU B 1 268 ? 18.754 -13.225 -23.775 1.00 25.39 1275 LEU B CA 1
ATOM 5777 C C . LEU B 1 268 ? 17.298 -13.634 -23.949 1.00 22.49 1275 LEU B C 1
ATOM 5778 O O . LEU B 1 268 ? 16.807 -13.644 -25.076 1.00 23.64 1275 LEU B O 1
ATOM 5783 N N . THR B 1 269 ? 16.612 -13.965 -22.841 1.00 21.76 1276 THR B N 1
ATOM 5784 C CA . THR B 1 269 ? 15.270 -14.557 -22.908 1.00 19.92 1276 THR B CA 1
ATOM 5785 C C . THR B 1 269 ? 14.259 -13.785 -22.062 1.00 22.05 1276 THR B C 1
ATOM 5786 O O . THR B 1 269 ? 14.599 -12.881 -21.292 1.00 21.21 1276 THR B O 1
ATOM 5790 N N . THR B 1 270 ? 12.999 -14.215 -22.165 1.00 20.92 1277 THR B N 1
ATOM 5791 C CA . THR B 1 270 ? 11.925 -13.700 -21.317 1.00 21.40 1277 THR B CA 1
ATOM 5792 C C . THR B 1 270 ? 12.128 -14.026 -19.832 1.00 24.30 1277 THR B C 1
ATOM 5793 O O . THR B 1 270 ? 11.347 -13.560 -18.991 1.00 22.76 1277 THR B O 1
ATOM 5797 N N . ARG B 1 271 ? 13.174 -14.793 -19.492 1.00 21.91 1278 ARG B N 1
ATOM 5798 C CA . ARG B 1 271 ? 13.588 -14.915 -18.088 1.00 22.68 1278 ARG B CA 1
ATOM 5799 C C . ARG B 1 271 ? 13.675 -13.547 -17.417 1.00 27.95 1278 ARG B C 1
ATOM 5800 O O . ARG B 1 271 ? 13.338 -13.402 -16.232 1.00 24.01 1278 ARG B O 1
ATOM 5808 N N . THR B 1 272 ? 14.133 -12.535 -18.169 1.00 20.84 1279 THR B N 1
ATOM 5809 C CA . THR B 1 272 ? 14.102 -11.132 -17.747 1.00 23.09 1279 THR B CA 1
ATOM 5810 C C . THR B 1 272 ? 12.863 -10.783 -16.925 1.00 25.63 1279 THR B C 1
ATOM 5811 O O . THR B 1 272 ? 12.970 -10.256 -15.806 1.00 24.29 1279 THR B O 1
ATOM 5815 N N . ILE B 1 273 ? 11.677 -11.076 -17.475 1.00 22.28 1280 ILE B N 1
ATOM 5816 C CA . ILE B 1 273 ? 10.412 -10.719 -16.826 1.00 21.98 1280 ILE B CA 1
ATOM 5817 C C . ILE B 1 273 ? 10.264 -11.435 -15.480 1.00 22.34 1280 ILE B C 1
ATOM 5818 O O . ILE B 1 273 ? 9.851 -10.835 -14.479 1.00 24.37 1280 ILE B O 1
ATOM 5823 N N . GLY B 1 274 ? 10.620 -12.717 -15.435 1.00 23.31 1281 GLY B N 1
ATOM 5824 C CA . GLY B 1 274 ? 10.523 -13.445 -14.188 1.00 23.88 1281 GLY B CA 1
ATOM 5825 C C . GLY B 1 274 ? 11.433 -12.860 -13.133 1.00 24.03 1281 GLY B C 1
ATOM 5826 O O . GLY B 1 274 ? 11.045 -12.748 -11.961 1.00 24.81 1281 GLY B O 1
ATOM 5827 N N . VAL B 1 275 ? 12.649 -12.456 -13.532 1.00 23.43 1282 VAL B N 1
ATOM 5828 C CA . VAL B 1 275 ? 13.552 -11.878 -12.542 1.00 27.11 1282 VAL B CA 1
ATOM 5829 C C . VAL B 1 275 ? 12.987 -10.550 -12.066 1.00 25.28 1282 VAL B C 1
ATOM 5830 O O . VAL B 1 275 ? 12.958 -10.262 -10.857 1.00 24.57 1282 VAL B O 1
ATOM 5834 N N . MET B 1 276 ? 12.439 -9.763 -13.006 1.00 23.50 1283 MET B N 1
ATOM 5835 C CA . MET B 1 276 ? 11.790 -8.513 -12.625 1.00 22.44 1283 MET B CA 1
ATOM 5836 C C . MET B 1 276 ? 10.685 -8.779 -11.617 1.00 26.58 1283 MET B C 1
ATOM 5837 O O . MET B 1 276 ? 10.545 -8.049 -10.618 1.00 25.74 1283 MET B O 1
ATOM 5842 N N . THR B 1 277 ? 9.914 -9.843 -11.845 1.00 21.21 1284 THR B N 1
ATOM 5843 C CA . THR B 1 277 ? 8.800 -10.134 -10.957 1.00 21.49 1284 THR B CA 1
ATOM 5844 C C . THR B 1 277 ? 9.313 -10.526 -9.579 1.00 23.74 1284 THR B C 1
ATOM 5845 O O . THR B 1 277 ? 8.829 -10.012 -8.556 1.00 24.58 1284 THR B O 1
ATOM 5849 N N . MET B 1 278 ? 10.343 -11.380 -9.547 1.00 24.20 1285 MET B N 1
ATOM 5850 C CA . MET B 1 278 ? 10.839 -11.908 -8.274 1.00 26.68 1285 MET B CA 1
ATOM 5851 C C . MET B 1 278 ? 11.525 -10.824 -7.462 1.00 26.19 1285 MET B C 1
ATOM 5852 O O . MET B 1 278 ? 11.444 -10.826 -6.227 1.00 28.97 1285 MET B O 1
ATOM 5857 N N . VAL B 1 279 ? 12.198 -9.898 -8.135 1.00 25.82 1286 VAL B N 1
ATOM 5858 C CA . VAL B 1 279 ? 12.982 -8.890 -7.429 1.00 25.32 1286 VAL B CA 1
ATOM 5859 C C . VAL B 1 279 ? 12.089 -7.790 -6.875 1.00 30.76 1286 VAL B C 1
ATOM 5860 O O . VAL B 1 279 ? 12.170 -7.441 -5.688 1.00 28.35 1286 VAL B O 1
ATOM 5864 N N . HIS B 1 280 ? 11.239 -7.208 -7.723 1.00 25.48 1287 HIS B N 1
ATOM 5865 C CA . HIS B 1 280 ? 10.498 -6.018 -7.322 1.00 28.42 1287 HIS B CA 1
ATOM 5866 C C . HIS B 1 280 ? 9.103 -6.311 -6.787 1.00 26.38 1287 HIS B C 1
ATOM 5867 O O . HIS B 1 280 ? 8.524 -5.443 -6.114 1.00 28.28 1287 HIS B O 1
ATOM 5874 N N . GLY B 1 281 ? 8.555 -7.498 -7.055 1.00 28.27 1288 GLY B N 1
ATOM 5875 C CA . GLY B 1 281 ? 7.184 -7.767 -6.672 1.00 26.28 1288 GLY B CA 1
ATOM 5876 C C . GLY B 1 281 ? 7.013 -7.733 -5.166 1.00 27.54 1288 GLY B C 1
ATOM 5877 O O . GLY B 1 281 ? 7.955 -7.961 -4.412 1.00 24.94 1288 GLY B O 1
ATOM 5878 N N . ASP B 1 282 ? 5.806 -7.410 -4.718 1.00 25.75 1289 ASP B N 1
ATOM 5879 C CA . ASP B 1 282 ? 5.594 -7.271 -3.279 1.00 25.61 1289 ASP B CA 1
ATOM 5880 C C . ASP B 1 282 ? 4.263 -7.921 -2.914 1.00 26.82 1289 ASP B C 1
ATOM 5881 O O . ASP B 1 282 ? 3.657 -8.629 -3.725 1.00 27.73 1289 ASP B O 1
ATOM 5886 N N . ASN B 1 283 ? 3.791 -7.663 -1.700 1.00 28.50 1290 ASN B N 1
ATOM 5887 C CA . ASN B 1 283 ? 2.569 -8.330 -1.264 1.00 30.33 1290 ASN B CA 1
ATOM 5888 C C . ASN B 1 283 ? 1.303 -7.668 -1.792 1.00 30.67 1290 ASN B C 1
ATOM 5889 O O . ASN B 1 283 ? 0.208 -8.155 -1.501 1.00 33.06 1290 ASN B O 1
ATOM 5894 N N . MET B 1 284 ? 1.425 -6.606 -2.596 1.00 31.49 1291 MET B N 1
ATOM 5895 C CA . MET B 1 284 ? 0.302 -6.081 -3.358 1.00 26.69 1291 MET B CA 1
ATOM 5896 C C . MET B 1 284 ? 0.306 -6.558 -4.808 1.00 31.00 1291 MET B C 1
ATOM 5897 O O . MET B 1 284 ? -0.683 -6.344 -5.519 1.00 30.98 1291 MET B O 1
ATOM 5902 N N . GLY B 1 285 ? 1.377 -7.216 -5.252 1.00 30.97 1292 GLY B N 1
ATOM 5903 C CA . GLY B 1 285 ? 1.406 -7.806 -6.575 1.00 31.70 1292 GLY B CA 1
ATOM 5904 C C . GLY B 1 285 ? 2.622 -7.411 -7.381 1.00 30.90 1292 GLY B C 1
ATOM 5905 O O . GLY B 1 285 ? 3.704 -7.193 -6.834 1.00 26.75 1292 GLY B O 1
ATOM 5906 N N . LEU B 1 286 ? 2.457 -7.329 -8.693 1.00 28.09 1293 LEU B N 1
ATOM 5907 C CA . LEU B 1 286 ? 3.560 -6.979 -9.567 1.00 26.08 1293 LEU B CA 1
ATOM 5908 C C . LEU B 1 286 ? 3.976 -5.535 -9.328 1.00 23.56 1293 LEU B C 1
ATOM 5909 O O . LEU B 1 286 ? 3.171 -4.707 -8.909 1.00 25.58 1293 LEU B O 1
ATOM 5914 N N . VAL B 1 287 ? 5.246 -5.229 -9.600 1.00 27.95 1294 VAL B N 1
ATOM 5915 C CA . VAL B 1 287 ? 5.756 -3.852 -9.559 1.00 29.62 1294 VAL B CA 1
ATOM 5916 C C . VAL B 1 287 ? 6.577 -3.605 -10.822 1.00 27.07 1294 VAL B C 1
ATOM 5917 O O . VAL B 1 287 ? 7.675 -4.153 -10.965 1.00 27.66 1294 VAL B O 1
ATOM 5921 N N . LEU B 1 288 ? 6.060 -2.767 -11.728 1.00 27.12 1295 LEU B N 1
ATOM 5922 C CA . LEU B 1 288 ? 6.726 -2.512 -13.005 1.00 26.99 1295 LEU B CA 1
ATOM 5923 C C . LEU B 1 288 ? 7.705 -1.356 -12.878 1.00 25.48 1295 LEU B C 1
ATOM 5924 O O . LEU B 1 288 ? 7.296 -0.256 -12.480 1.00 27.56 1295 LEU B O 1
ATOM 5929 N N . PRO B 1 289 ? 8.975 -1.537 -13.239 1.00 25.72 1296 PRO B N 1
ATOM 5930 C CA . PRO B 1 289 ? 9.854 -0.382 -13.466 1.00 25.19 1296 PRO B CA 1
ATOM 5931 C C . PRO B 1 289 ? 9.264 0.497 -14.553 1.00 24.15 1296 PRO B C 1
ATOM 5932 O O . PRO B 1 289 ? 8.804 -0.018 -15.583 1.00 26.00 1296 PRO B O 1
ATOM 5936 N N . PRO B 1 290 ? 9.195 1.810 -14.329 1.00 24.20 1297 PRO B N 1
ATOM 5937 C CA . PRO B 1 290 ? 8.622 2.713 -15.340 1.00 26.14 1297 PRO B CA 1
ATOM 5938 C C . PRO B 1 290 ? 9.217 2.545 -16.730 1.00 27.04 1297 PRO B C 1
ATOM 5939 O O . PRO B 1 290 ? 8.507 2.753 -17.725 1.00 28.21 1297 PRO B O 1
ATOM 5943 N N . ARG B 1 291 ? 10.490 2.162 -16.845 1.00 26.98 1298 ARG B N 1
ATOM 5944 C CA . ARG B 1 291 ? 11.091 2.035 -18.172 1.00 30.29 1298 ARG B CA 1
ATOM 5945 C C . ARG B 1 291 ? 10.448 0.941 -19.022 1.00 32.19 1298 ARG B C 1
ATOM 5946 O O . ARG B 1 291 ? 10.552 0.995 -20.253 1.00 32.41 1298 ARG B O 1
ATOM 5954 N N . VAL B 1 292 ? 9.795 -0.056 -18.424 1.00 26.32 1299 VAL B N 1
ATOM 5955 C CA . VAL B 1 292 ? 9.196 -1.126 -19.214 1.00 30.71 1299 VAL B CA 1
ATOM 5956 C C . VAL B 1 292 ? 7.696 -1.256 -19.000 1.00 28.30 1299 VAL B C 1
ATOM 5957 O O . VAL B 1 292 ? 7.071 -2.114 -19.627 1.00 28.95 1299 VAL B O 1
ATOM 5961 N N . ALA B 1 293 ? 7.092 -0.422 -18.154 1.00 28.03 1300 ALA B N 1
ATOM 5962 C CA . ALA B 1 293 ? 5.655 -0.508 -17.915 1.00 26.70 1300 ALA B CA 1
ATOM 5963 C C . ALA B 1 293 ? 4.885 -0.120 -19.175 1.00 33.95 1300 ALA B C 1
ATOM 5964 O O . ALA B 1 293 ? 5.038 1.009 -19.656 1.00 31.74 1300 ALA B O 1
ATOM 5966 N N . CYS B 1 294 ? 4.057 -1.072 -19.673 1.00 37.98 1301 CYS B N 1
ATOM 5967 C CA . CYS B 1 294 ? 3.097 -0.850 -20.761 1.00 40.56 1301 CYS B CA 1
ATOM 5968 C C . CYS B 1 294 ? 2.276 0.405 -20.479 1.00 34.75 1301 CYS B C 1
ATOM 5969 O O . CYS B 1 294 ? 2.052 1.246 -21.354 1.00 31.50 1301 CYS B O 1
ATOM 5972 N N . VAL B 1 295 ? 1.832 0.539 -19.236 1.00 30.80 1302 VAL B N 1
ATOM 5973 C CA . VAL B 1 295 ? 1.112 1.703 -18.739 1.00 29.90 1302 VAL B CA 1
ATOM 5974 C C . VAL B 1 295 ? 1.941 2.227 -17.575 1.00 26.16 1302 VAL B C 1
ATOM 5975 O O . VAL B 1 295 ? 2.170 1.505 -16.599 1.00 27.50 1302 VAL B O 1
ATOM 5979 N N . GLN B 1 296 ? 2.428 3.460 -17.701 1.00 26.27 1303 GLN B N 1
ATOM 5980 C CA . GLN B 1 296 ? 3.170 4.087 -16.617 1.00 29.05 1303 GLN B CA 1
ATOM 5981 C C . GLN B 1 296 ? 2.265 4.816 -15.635 1.00 33.55 1303 GLN B C 1
ATOM 5982 O O . GLN B 1 296 ? 2.567 4.879 -14.432 1.00 29.26 1303 GLN B O 1
ATOM 5988 N N . VAL B 1 297 ? 1.172 5.383 -16.125 1.00 29.21 1304 VAL B N 1
ATOM 5989 C CA . VAL B 1 297 ? 0.230 6.124 -15.299 1.00 27.41 1304 VAL B CA 1
ATOM 5990 C C . VAL B 1 297 ? -1.158 5.653 -15.677 1.00 31.99 1304 VAL B C 1
ATOM 5991 O O . VAL B 1 297 ? -1.501 5.630 -16.867 1.00 29.69 1304 VAL B O 1
ATOM 5995 N N . VAL B 1 298 ? -1.960 5.287 -14.681 1.00 27.89 1305 VAL B N 1
ATOM 5996 C CA . VAL B 1 298 ? -3.371 5.008 -14.906 1.00 29.13 1305 VAL B CA 1
ATOM 5997 C C . VAL B 1 298 ? -4.187 6.099 -14.224 1.00 34.38 1305 VAL B C 1
ATOM 5998 O O . VAL B 1 298 ? -3.936 6.446 -13.059 1.00 32.40 1305 VAL B O 1
ATOM 6002 N N . ILE B 1 299 ? -5.122 6.679 -14.973 1.00 34.62 1306 ILE B N 1
ATOM 6003 C CA . ILE B 1 299 ? -5.979 7.754 -14.486 1.00 31.06 1306 ILE B CA 1
ATOM 6004 C C . ILE B 1 299 ? -7.318 7.145 -14.105 1.00 37.53 1306 ILE B C 1
ATOM 6005 O O . ILE B 1 299 ? -7.964 6.485 -14.928 1.00 40.22 1306 ILE B O 1
ATOM 6010 N N . ILE B 1 300 ? -7.742 7.367 -12.860 1.00 38.10 1307 ILE B N 1
ATOM 6011 C CA . ILE B 1 300 ? -8.951 6.762 -12.329 1.00 38.67 1307 ILE B CA 1
ATOM 6012 C C . ILE B 1 300 ? -9.845 7.852 -11.749 1.00 40.46 1307 ILE B C 1
ATOM 6013 O O . ILE B 1 300 ? -9.433 8.566 -10.830 1.00 42.33 1307 ILE B O 1
ATOM 6018 N N . PRO B 1 301 ? -11.062 8.035 -12.260 1.00 42.90 1308 PRO B N 1
ATOM 6019 C CA . PRO B 1 301 ? -11.990 8.998 -11.655 1.00 51.62 1308 PRO B CA 1
ATOM 6020 C C . PRO B 1 301 ? -12.573 8.411 -10.380 1.00 55.33 1308 PRO B C 1
ATOM 6021 O O . PRO B 1 301 ? -13.084 7.290 -10.373 1.00 59.34 1308 PRO B O 1
ATOM 6025 N N . CYS B 1 302 ? -12.476 9.169 -9.299 1.00 55.22 1309 CYS B N 1
ATOM 6026 C CA . CYS B 1 302 ? -12.951 8.716 -8.003 1.00 54.33 1309 CYS B CA 1
ATOM 6027 C C . CYS B 1 302 ? -13.841 9.792 -7.407 1.00 62.27 1309 CYS B C 1
ATOM 6028 O O . CYS B 1 302 ? -14.003 10.879 -7.970 1.00 64.07 1309 CYS B O 1
ATOM 6031 N N . GLY B 1 303 ? -14.438 9.470 -6.262 1.00 65.54 1310 GLY B N 1
ATOM 6032 C CA . GLY B 1 303 ? -15.387 10.374 -5.642 1.00 68.54 1310 GLY B CA 1
ATOM 6033 C C . GLY B 1 303 ? -16.589 10.708 -6.497 1.00 69.62 1310 GLY B C 1
ATOM 6034 O O . GLY B 1 303 ? -17.209 11.756 -6.290 1.00 71.82 1310 GLY B O 1
ATOM 6035 N N . ILE B 1 304 ? -16.939 9.849 -7.454 1.00 66.73 1311 ILE B N 1
ATOM 6036 C CA . ILE B 1 304 ? -18.065 10.114 -8.347 1.00 70.50 1311 ILE B CA 1
ATOM 6037 C C . ILE B 1 304 ? -19.350 9.529 -7.773 1.00 85.44 1311 ILE B C 1
ATOM 6038 O O . ILE B 1 304 ? -19.931 8.607 -8.346 1.00 93.69 1311 ILE B O 1
ATOM 6040 N N . SER B 1 309 ? -24.157 13.903 -9.213 1.00 75.95 1316 SER B N 1
ATOM 6041 C CA . SER B 1 309 ? -24.581 14.852 -10.238 1.00 82.13 1316 SER B CA 1
ATOM 6042 C C . SER B 1 309 ? -24.469 14.195 -11.608 1.00 87.24 1316 SER B C 1
ATOM 6043 O O . SER B 1 309 ? -24.042 13.045 -11.708 1.00 90.34 1316 SER B O 1
ATOM 6045 N N . GLU B 1 310 ? -24.854 14.914 -12.666 1.00 90.17 1317 GLU B N 1
ATOM 6046 C CA . GLU B 1 310 ? -24.893 14.329 -14.000 1.00 91.00 1317 GLU B CA 1
ATOM 6047 C C . GLU B 1 310 ? -24.226 15.177 -15.075 1.00 92.38 1317 GLU B C 1
ATOM 6048 O O . GLU B 1 310 ? -24.184 14.751 -16.234 1.00 90.70 1317 GLU B O 1
ATOM 6050 N N . GLU B 1 311 ? -23.730 16.364 -14.738 1.00 95.09 1318 GLU B N 1
ATOM 6051 C CA . GLU B 1 311 ? -22.823 17.117 -15.597 1.00 89.71 1318 GLU B CA 1
ATOM 6052 C C . GLU B 1 311 ? -21.469 17.348 -14.948 1.00 86.27 1318 GLU B C 1
ATOM 6053 O O . GLU B 1 311 ? -20.467 17.510 -15.661 1.00 80.87 1318 GLU B O 1
ATOM 6055 N N . ASP B 1 312 ? -21.421 17.372 -13.611 1.00 85.40 1319 ASP B N 1
ATOM 6056 C CA . ASP B 1 312 ? -20.161 17.210 -12.897 1.00 80.71 1319 ASP B CA 1
ATOM 6057 C C . ASP B 1 312 ? -19.435 15.959 -13.370 1.00 77.40 1319 ASP B C 1
ATOM 6058 O O . ASP B 1 312 ? -18.205 15.952 -13.500 1.00 75.54 1319 ASP B O 1
ATOM 6063 N N . LYS B 1 313 ? -20.189 14.891 -13.645 1.00 79.30 1320 LYS B N 1
ATOM 6064 C CA . LYS B 1 313 ? -19.587 13.637 -14.085 1.00 78.86 1320 LYS B CA 1
ATOM 6065 C C . LYS B 1 313 ? -18.916 13.793 -15.445 1.00 78.75 1320 LYS B C 1
ATOM 6066 O O . LYS B 1 313 ? -17.784 13.332 -15.647 1.00 81.13 1320 LYS B O 1
ATOM 6068 N N . GLU B 1 314 ? -19.604 14.432 -16.397 1.00 72.60 1321 GLU B N 1
ATOM 6069 C CA . GLU B 1 314 ? -19.005 14.637 -17.713 1.00 65.85 1321 GLU B CA 1
ATOM 6070 C C . GLU B 1 314 ? -17.784 15.543 -17.621 1.00 64.32 1321 GLU B C 1
ATOM 6071 O O . GLU B 1 314 ? -16.783 15.321 -18.317 1.00 63.24 1321 GLU B O 1
ATOM 6073 N N . ALA B 1 315 ? -17.839 16.559 -16.752 1.00 59.35 1322 ALA B N 1
ATOM 6074 C CA . ALA B 1 315 ? -16.658 17.394 -16.540 1.00 54.39 1322 ALA B CA 1
ATOM 6075 C C . ALA B 1 315 ? -15.490 16.577 -15.992 1.00 52.89 1322 ALA B C 1
ATOM 6076 O O . ALA B 1 315 ? -14.340 16.762 -16.411 1.00 52.99 1322 ALA B O 1
ATOM 6078 N N . LEU B 1 316 ? -15.765 15.666 -15.052 1.00 53.40 1323 LEU B N 1
ATOM 6079 C CA . LEU B 1 316 ? -14.702 14.841 -14.479 1.00 54.96 1323 LEU B CA 1
ATOM 6080 C C . LEU B 1 316 ? -14.084 13.925 -15.531 1.00 55.70 1323 LEU B C 1
ATOM 6081 O O . LEU B 1 316 ? -12.855 13.772 -15.604 1.00 49.48 1323 LEU B O 1
ATOM 6086 N N . ILE B 1 317 ? -14.927 13.292 -16.345 1.00 61.30 1324 ILE B N 1
ATOM 6087 C CA . ILE B 1 317 ? -14.420 12.425 -17.405 1.00 57.43 1324 ILE B CA 1
ATOM 6088 C C . ILE B 1 317 ? -13.544 13.221 -18.363 1.00 53.54 1324 ILE B C 1
ATOM 6089 O O . ILE B 1 317 ? -12.452 12.778 -18.755 1.00 51.79 1324 ILE B O 1
ATOM 6094 N N . ALA B 1 318 ? -13.996 14.418 -18.740 1.00 49.38 1325 ALA B N 1
ATOM 6095 C CA . ALA B 1 318 ? -13.214 15.230 -19.664 1.00 50.44 1325 ALA B CA 1
ATOM 6096 C C . ALA B 1 318 ? -11.889 15.642 -19.044 1.00 46.08 1325 ALA B C 1
ATOM 6097 O O . ALA B 1 318 ? -10.865 15.680 -19.731 1.00 51.24 1325 ALA B O 1
ATOM 6099 N N . LYS B 1 319 ? -11.878 15.930 -17.740 1.00 40.35 1326 LYS B N 1
ATOM 6100 C CA . LYS B 1 319 ? -10.622 16.267 -17.072 1.00 42.88 1326 LYS B CA 1
ATOM 6101 C C . LYS B 1 319 ? -9.660 15.081 -17.087 1.00 43.46 1326 LYS B C 1
ATOM 6102 O O . LYS B 1 319 ? -8.448 15.245 -17.302 1.00 40.85 1326 LYS B O 1
ATOM 6108 N N . CYS B 1 320 ? -10.181 13.874 -16.853 1.00 42.48 1327 CYS B N 1
ATOM 6109 C CA . CYS B 1 320 ? -9.338 12.688 -16.935 1.00 42.52 1327 CYS B CA 1
ATOM 6110 C C . CYS B 1 320 ? -8.720 12.558 -18.320 1.00 41.77 1327 CYS B C 1
ATOM 6111 O O . CYS B 1 320 ? -7.534 12.231 -18.470 1.00 39.39 1327 CYS B O 1
ATOM 6114 N N . ASN B 1 321 ? -9.520 12.807 -19.351 1.00 39.27 1328 ASN B N 1
ATOM 6115 C CA . ASN B 1 321 ? -8.974 12.711 -20.696 1.00 43.47 1328 ASN B CA 1
ATOM 6116 C C . ASN B 1 321 ? -8.000 13.851 -20.979 1.00 45.11 1328 ASN B C 1
ATOM 6117 O O . ASN B 1 321 ? -7.044 13.659 -21.739 1.00 40.96 1328 ASN B O 1
ATOM 6122 N N . ASP B 1 322 ? -8.196 15.019 -20.349 1.00 43.89 1329 ASP B N 1
ATOM 6123 C CA . ASP B 1 322 ? -7.206 16.093 -20.435 1.00 42.57 1329 ASP B CA 1
ATOM 6124 C C . ASP B 1 322 ? -5.863 15.603 -19.930 1.00 44.16 1329 ASP B C 1
ATOM 6125 O O . ASP B 1 322 ? -4.823 15.798 -20.575 1.00 37.49 1329 ASP B O 1
ATOM 6130 N N . TYR B 1 323 ? -5.863 14.965 -18.758 1.00 38.32 1330 TYR B N 1
ATOM 6131 C CA . TYR B 1 323 ? -4.600 14.469 -18.230 1.00 36.24 1330 TYR B CA 1
ATOM 6132 C C . TYR B 1 323 ? -4.012 13.418 -19.161 1.00 34.65 1330 TYR B C 1
ATOM 6133 O O . TYR B 1 323 ? -2.796 13.394 -19.405 1.00 36.88 1330 TYR B O 1
ATOM 6142 N N . ARG B 1 324 ? -4.866 12.540 -19.688 1.00 37.97 1331 ARG B N 1
ATOM 6143 C CA . ARG B 1 324 ? -4.401 11.503 -20.602 1.00 36.15 1331 ARG B CA 1
ATOM 6144 C C . ARG B 1 324 ? -3.681 12.107 -21.801 1.00 39.02 1331 ARG B C 1
ATOM 6145 O O . ARG B 1 324 ? -2.570 11.687 -22.162 1.00 37.86 1331 ARG B O 1
ATOM 6153 N N . ARG B 1 325 ? -4.305 13.093 -22.437 1.00 35.79 1332 ARG B N 1
ATOM 6154 C CA . ARG B 1 325 ? -3.701 13.668 -23.628 1.00 32.84 1332 ARG B CA 1
ATOM 6155 C C . ARG B 1 325 ? -2.439 14.445 -23.271 1.00 36.71 1332 ARG B C 1
ATOM 6156 O O . ARG B 1 325 ? -1.447 14.365 -23.996 1.00 38.62 1332 ARG B O 1
ATOM 6161 N N . ARG B 1 326 ? -2.428 15.161 -22.136 1.00 34.60 1333 ARG B N 1
ATOM 6162 C CA . ARG B 1 326 ? -1.211 15.874 -21.736 1.00 36.50 1333 ARG B CA 1
ATOM 6163 C C . ARG B 1 326 ? -0.036 14.918 -21.535 1.00 39.76 1333 ARG B C 1
ATOM 6164 O O . ARG B 1 326 ? 1.099 15.189 -21.978 1.00 37.70 1333 ARG B O 1
ATOM 6172 N N . LEU B 1 327 ? -0.294 13.784 -20.872 1.00 36.74 1334 LEU B N 1
ATOM 6173 C CA . LEU B 1 327 ? 0.749 12.792 -20.635 1.00 34.66 1334 LEU B CA 1
ATOM 6174 C C . LEU B 1 327 ? 1.215 12.152 -21.939 1.00 31.91 1334 LEU B C 1
ATOM 6175 O O . LEU B 1 327 ? 2.419 11.968 -22.158 1.00 36.66 1334 LEU B O 1
ATOM 6180 N N . LEU B 1 328 ? 0.299 11.820 -22.794 1.00 34.78 1335 LEU B N 1
ATOM 6181 C CA . LEU B 1 328 ? 0.626 11.256 -24.079 1.00 44.07 1335 LEU B CA 1
ATOM 6182 C C . LEU B 1 328 ? 1.450 12.177 -24.863 1.00 46.99 1335 LEU B C 1
ATOM 6183 O O . LEU B 1 328 ? 2.343 11.819 -25.542 1.00 48.29 1335 LEU B O 1
ATOM 6188 N N . SER B 1 329 ? 1.184 13.437 -24.679 1.00 42.43 1336 SER B N 1
ATOM 6189 C CA . SER B 1 329 ? 1.887 14.474 -25.326 1.00 51.21 1336 SER B CA 1
ATOM 6190 C C . SER B 1 329 ? 3.334 14.586 -24.947 1.00 52.37 1336 SER B C 1
ATOM 6191 O O . SER B 1 329 ? 4.092 15.081 -25.683 1.00 47.21 1336 SER B O 1
ATOM 6194 N N . VAL B 1 330 ? 3.674 14.198 -23.734 1.00 45.77 1337 VAL B N 1
ATOM 6195 C CA . VAL B 1 330 ? 4.991 14.205 -23.235 1.00 38.38 1337 VAL B CA 1
ATOM 6196 C C . VAL B 1 330 ? 5.658 12.823 -23.168 1.00 46.03 1337 VAL B C 1
ATOM 6197 O O . VAL B 1 330 ? 6.567 12.631 -22.452 1.00 44.53 1337 VAL B O 1
ATOM 6201 N N . ASN B 1 331 ? 5.115 11.923 -23.940 1.00 39.85 1338 ASN B N 1
ATOM 6202 C CA . ASN B 1 331 ? 5.554 10.582 -24.101 1.00 39.49 1338 ASN B CA 1
ATOM 6203 C C . ASN B 1 331 ? 5.423 9.668 -22.903 1.00 43.14 1338 ASN B C 1
ATOM 6204 O O . ASN B 1 331 ? 6.124 8.730 -22.815 1.00 37.01 1338 ASN B O 1
ATOM 6209 N N . ILE B 1 332 ? 4.523 10.011 -22.005 1.00 33.61 1339 ILE B N 1
ATOM 6210 C CA . ILE B 1 332 ? 4.191 9.113 -20.904 1.00 35.44 1339 ILE B CA 1
ATOM 6211 C C . ILE B 1 332 ? 3.105 8.163 -21.387 1.00 34.89 1339 ILE B C 1
ATOM 6212 O O . ILE B 1 332 ? 2.142 8.582 -22.045 1.00 35.40 1339 ILE B O 1
ATOM 6217 N N . ARG B 1 333 ? 3.277 6.873 -21.106 1.00 30.01 1340 ARG B N 1
ATOM 6218 C CA . ARG B 1 333 ? 2.293 5.872 -21.488 1.00 28.29 1340 ARG B CA 1
ATOM 6219 C C . ARG B 1 333 ? 1.208 5.825 -20.423 1.00 34.86 1340 ARG B C 1
ATOM 6220 O O . ARG B 1 333 ? 1.492 5.599 -19.240 1.00 36.11 1340 ARG B O 1
ATOM 6228 N N . VAL B 1 334 ? -0.030 6.056 -20.840 1.00 38.02 1341 VAL B N 1
ATOM 6229 C CA . VAL B 1 334 ? -1.106 6.373 -19.915 1.00 37.89 1341 VAL B CA 1
ATOM 6230 C C . VAL B 1 334 ? -2.383 5.702 -20.391 1.00 41.60 1341 VAL B C 1
ATOM 6231 O O . VAL B 1 334 ? -2.655 5.616 -21.595 1.00 37.04 1341 VAL B O 1
ATOM 6235 N N . ARG B 1 335 ? -3.152 5.213 -19.436 1.00 33.41 1342 ARG B N 1
ATOM 6236 C CA . ARG B 1 335 ? -4.465 4.644 -19.674 1.00 39.84 1342 ARG B CA 1
ATOM 6237 C C . ARG B 1 335 ? -5.459 5.346 -18.760 1.00 45.46 1342 ARG B C 1
ATOM 6238 O O . ARG B 1 335 ? -5.156 5.618 -17.594 1.00 38.56 1342 ARG B O 1
ATOM 6246 N N . ALA B 1 336 ? -6.630 5.669 -19.300 1.00 42.67 1343 ALA B N 1
ATOM 6247 C CA . ALA B 1 336 ? -7.726 6.212 -18.504 1.00 46.54 1343 ALA B CA 1
ATOM 6248 C C . ALA B 1 336 ? -8.772 5.113 -18.355 1.00 47.63 1343 ALA B C 1
ATOM 6249 O O . ALA B 1 336 ? -9.403 4.708 -19.338 1.00 59.70 1343 ALA B O 1
ATOM 6251 N N . ASP B 1 337 ? -8.927 4.613 -17.134 1.00 39.16 1344 ASP B N 1
ATOM 6252 C CA . ASP B 1 337 ? -9.898 3.562 -16.836 1.00 44.14 1344 ASP B CA 1
ATOM 6253 C C . ASP B 1 337 ? -11.214 4.249 -16.485 1.00 42.97 1344 ASP B C 1
ATOM 6254 O O . ASP B 1 337 ? -11.471 4.607 -15.334 1.00 43.51 1344 ASP B O 1
ATOM 6259 N N . LEU B 1 338 ? -12.062 4.429 -17.500 1.00 50.70 1345 LEU B N 1
ATOM 6260 C CA . LEU B 1 338 ? -13.346 5.109 -17.363 1.00 55.88 1345 LEU B CA 1
ATOM 6261 C C . LEU B 1 338 ? -14.520 4.137 -17.295 1.00 65.59 1345 LEU B C 1
ATOM 6262 O O . LEU B 1 338 ? -15.635 4.487 -17.698 1.00 62.28 1345 LEU B O 1
ATOM 6267 N N . ARG B 1 339 ? -14.300 2.931 -16.770 1.00 67.86 1346 ARG B N 1
ATOM 6268 C CA . ARG B 1 339 ? -15.319 1.888 -16.781 1.00 66.71 1346 ARG B CA 1
ATOM 6269 C C . ARG B 1 339 ? -16.377 2.166 -15.720 1.00 74.01 1346 ARG B C 1
ATOM 6270 O O . ARG B 1 339 ? -16.055 2.299 -14.534 1.00 70.22 1346 ARG B O 1
ATOM 6278 N N . ASP B 1 340 ? -17.642 2.246 -16.148 1.00 76.85 1347 ASP B N 1
ATOM 6279 C CA . ASP B 1 340 ? -18.739 2.454 -15.209 1.00 73.42 1347 ASP B CA 1
ATOM 6280 C C . ASP B 1 340 ? -19.025 1.211 -14.378 1.00 79.03 1347 ASP B C 1
ATOM 6281 O O . ASP B 1 340 ? -19.611 1.324 -13.295 1.00 78.39 1347 ASP B O 1
ATOM 6283 N N . ASN B 1 341 ? -18.600 0.035 -14.849 1.00 85.69 1348 ASN B N 1
ATOM 6284 C CA . ASN B 1 341 ? -18.948 -1.218 -14.188 1.00 81.46 1348 ASN B CA 1
ATOM 6285 C C . ASN B 1 341 ? -18.212 -1.403 -12.868 1.00 84.91 1348 ASN B C 1
ATOM 6286 O O . ASN B 1 341 ? -18.697 -2.125 -11.988 1.00 93.24 1348 ASN B O 1
ATOM 6288 N N . TYR B 1 342 ? -17.056 -0.769 -12.699 1.00 75.55 1349 TYR B N 1
ATOM 6289 C CA . TYR B 1 342 ? -16.148 -1.097 -11.612 1.00 67.63 1349 TYR B CA 1
ATOM 6290 C C . TYR B 1 342 ? -16.011 0.060 -10.629 1.00 66.13 1349 TYR B C 1
ATOM 6291 O O . TYR B 1 342 ? -15.960 1.229 -11.022 1.00 69.19 1349 TYR B O 1
ATOM 6300 N N . SER B 1 343 ? -15.944 -0.279 -9.350 1.00 64.56 1350 SER B N 1
ATOM 6301 C CA . SER B 1 343 ? -15.738 0.689 -8.286 1.00 68.34 1350 SER B CA 1
ATOM 6302 C C . SER B 1 343 ? -14.312 1.245 -8.327 1.00 71.63 1350 SER B C 1
ATOM 6303 O O . SER B 1 343 ? -13.380 0.554 -8.749 1.00 71.65 1350 SER B O 1
ATOM 6306 N N . PRO B 1 344 ? -14.129 2.503 -7.909 1.00 67.92 1351 PRO B N 1
ATOM 6307 C CA . PRO B 1 344 ? -12.760 3.029 -7.794 1.00 60.75 1351 PRO B CA 1
ATOM 6308 C C . PRO B 1 344 ? -11.839 2.149 -6.969 1.00 57.14 1351 PRO B C 1
ATOM 6309 O O . PRO B 1 344 ? -10.676 1.979 -7.347 1.00 51.49 1351 PRO B O 1
ATOM 6313 N N . GLY B 1 345 ? -12.317 1.571 -5.865 1.00 51.27 1352 GLY B N 1
ATOM 6314 C CA . GLY B 1 345 ? -11.488 0.635 -5.117 1.00 49.48 1352 GLY B CA 1
ATOM 6315 C C . GLY B 1 345 ? -11.105 -0.586 -5.936 1.00 56.96 1352 GLY B C 1
ATOM 6316 O O . GLY B 1 345 ? -9.957 -1.051 -5.884 1.00 59.35 1352 GLY B O 1
ATOM 6317 N N . TRP B 1 346 ? -12.058 -1.114 -6.715 1.00 53.60 1353 TRP B N 1
ATOM 6318 C CA . TRP B 1 346 ? -11.756 -2.228 -7.605 1.00 57.19 1353 TRP B CA 1
ATOM 6319 C C . TRP B 1 346 ? -10.664 -1.858 -8.593 1.00 68.08 1353 TRP B C 1
ATOM 6320 O O . TRP B 1 346 ? -9.781 -2.672 -8.881 1.00 71.10 1353 TRP B O 1
ATOM 6331 N N . LYS B 1 347 ? -10.708 -0.633 -9.129 1.00 58.11 1354 LYS B N 1
ATOM 6332 C CA . LYS B 1 347 ? -9.699 -0.216 -10.098 1.00 49.89 1354 LYS B CA 1
ATOM 6333 C C . LYS B 1 347 ? -8.345 -0.004 -9.435 1.00 45.48 1354 LYS B C 1
ATOM 6334 O O . LYS B 1 347 ? -7.311 -0.411 -9.983 1.00 47.47 1354 LYS B O 1
ATOM 6340 N N . PHE B 1 348 ? -8.327 0.669 -8.278 1.00 44.54 1355 PHE B N 1
ATOM 6341 C CA . PHE B 1 348 ? -7.088 0.805 -7.517 1.00 45.63 1355 PHE B CA 1
ATOM 6342 C C . PHE B 1 348 ? -6.427 -0.560 -7.373 1.00 54.46 1355 PHE B C 1
ATOM 6343 O O . PHE B 1 348 ? -5.243 -0.731 -7.683 1.00 48.91 1355 PHE B O 1
ATOM 6351 N N . ASN B 1 349 ? -7.216 -1.562 -6.958 1.00 52.47 1356 ASN B N 1
ATOM 6352 C CA . ASN B 1 349 ? -6.683 -2.905 -6.743 1.00 49.71 1356 ASN B CA 1
ATOM 6353 C C . ASN B 1 349 ? -6.246 -3.564 -8.050 1.00 42.96 1356 ASN B C 1
ATOM 6354 O O . ASN B 1 349 ? -5.184 -4.202 -8.105 1.00 40.53 1356 ASN B O 1
ATOM 6359 N N . HIS B 1 350 ? -7.049 -3.426 -9.108 1.00 37.73 1357 HIS B N 1
ATOM 6360 C CA . HIS B 1 350 ? -6.734 -4.049 -10.386 1.00 41.43 1357 HIS B CA 1
ATOM 6361 C C . HIS B 1 350 ? -5.393 -3.564 -10.911 1.00 43.51 1357 HIS B C 1
ATOM 6362 O O . HIS B 1 350 ? -4.540 -4.367 -11.315 1.00 34.05 1357 HIS B O 1
ATOM 6369 N N . TRP B 1 351 ? -5.184 -2.247 -10.911 1.00 38.90 1358 TRP B N 1
ATOM 6370 C CA . TRP B 1 351 ? -3.941 -1.722 -11.460 1.00 37.39 1358 TRP B CA 1
ATOM 6371 C C . TRP B 1 351 ? -2.787 -1.825 -10.478 1.00 28.42 1358 TRP B C 1
ATOM 6372 O O . TRP B 1 351 ? -1.629 -1.819 -10.916 1.00 35.82 1358 TRP B O 1
ATOM 6383 N N . GLU B 1 352 ? -3.067 -1.957 -9.175 1.00 29.28 1359 GLU B N 1
ATOM 6384 C CA . GLU B 1 352 ? -1.989 -2.229 -8.233 1.00 28.85 1359 GLU B CA 1
ATOM 6385 C C . GLU B 1 352 ? -1.448 -3.631 -8.441 1.00 31.43 1359 GLU B C 1
ATOM 6386 O O . GLU B 1 352 ? -0.226 -3.842 -8.431 1.00 28.42 1359 GLU B O 1
ATOM 6392 N N . LEU B 1 353 ? -2.351 -4.601 -8.643 1.00 31.70 1360 LEU B N 1
ATOM 6393 C CA . LEU B 1 353 ? -1.926 -5.962 -8.948 1.00 32.54 1360 LEU B CA 1
ATOM 6394 C C . LEU B 1 353 ? -1.057 -6.000 -10.190 1.00 31.56 1360 LEU B C 1
ATOM 6395 O O . LEU B 1 353 ? -0.130 -6.810 -10.274 1.00 27.07 1360 LEU B O 1
ATOM 6400 N N . LYS B 1 354 ? -1.340 -5.139 -11.165 1.00 31.85 1361 LYS B N 1
ATOM 6401 C CA . LYS B 1 354 ? -0.588 -5.150 -12.407 1.00 29.45 1361 LYS B CA 1
ATOM 6402 C C . LYS B 1 354 ? 0.684 -4.327 -12.323 1.00 26.86 1361 LYS B C 1
ATOM 6403 O O . LYS B 1 354 ? 1.470 -4.338 -13.277 1.00 27.62 1361 LYS B O 1
ATOM 6409 N N . GLY B 1 355 ? 0.899 -3.625 -11.209 1.00 25.54 1362 GLY B N 1
ATOM 6410 C CA . GLY B 1 355 ? 2.146 -2.931 -10.982 1.00 30.14 1362 GLY B CA 1
ATOM 6411 C C . GLY B 1 355 ? 2.298 -1.595 -11.666 1.00 30.70 1362 GLY B C 1
ATOM 6412 O O . GLY B 1 355 ? 3.431 -1.154 -11.861 1.00 27.34 1362 GLY B O 1
ATOM 6413 N N . VAL B 1 356 ? 1.201 -0.933 -12.025 1.00 25.66 1363 VAL B N 1
ATOM 6414 C CA . VAL B 1 356 ? 1.331 0.347 -12.744 1.00 25.06 1363 VAL B CA 1
ATOM 6415 C C . VAL B 1 356 ? 2.054 1.360 -11.856 1.00 26.64 1363 VAL B C 1
ATOM 6416 O O . VAL B 1 356 ? 1.646 1.568 -10.699 1.00 30.17 1363 VAL B O 1
ATOM 6420 N N . PRO B 1 357 ? 3.116 2.016 -12.338 1.00 28.50 1364 PRO B N 1
ATOM 6421 C CA . PRO B 1 357 ? 3.933 2.859 -11.438 1.00 29.12 1364 PRO B CA 1
ATOM 6422 C C . PRO B 1 357 ? 3.175 3.956 -10.707 1.00 31.45 1364 PRO B C 1
ATOM 6423 O O . PRO B 1 357 ? 3.466 4.188 -9.527 1.00 29.19 1364 PRO B O 1
ATOM 6427 N N . ILE B 1 358 ? 2.233 4.646 -11.354 1.00 31.10 1365 ILE B N 1
ATOM 6428 C CA . ILE B 1 358 ? 1.523 5.756 -10.722 1.00 34.26 1365 ILE B CA 1
ATOM 6429 C C . ILE B 1 358 ? 0.031 5.608 -10.979 1.00 30.51 1365 ILE B C 1
ATOM 6430 O O . ILE B 1 358 ? -0.389 5.430 -12.129 1.00 31.20 1365 ILE B O 1
ATOM 6435 N N . ARG B 1 359 ? -0.767 5.744 -9.925 1.00 31.90 1366 ARG B N 1
ATOM 6436 C CA . ARG B 1 359 ? -2.208 5.926 -10.073 1.00 33.38 1366 ARG B CA 1
ATOM 6437 C C . ARG B 1 359 ? -2.534 7.413 -9.969 1.00 35.95 1366 ARG B C 1
ATOM 6438 O O . ARG B 1 359 ? -2.151 8.063 -8.993 1.00 33.09 1366 ARG B O 1
ATOM 6446 N N . LEU B 1 360 ? -3.229 7.954 -10.974 1.00 31.99 1367 LEU B N 1
ATOM 6447 C CA . LEU B 1 360 ? -3.672 9.349 -10.969 1.00 34.46 1367 LEU B CA 1
ATOM 6448 C C . LEU B 1 360 ? -5.157 9.397 -10.613 1.00 38.03 1367 LEU B C 1
ATOM 6449 O O . LEU B 1 360 ? -6.011 9.000 -11.413 1.00 39.75 1367 LEU B O 1
ATOM 6454 N N . GLU B 1 361 ? -5.463 9.883 -9.410 1.00 40.04 1368 GLU B N 1
ATOM 6455 C CA . GLU B 1 361 ? -6.827 9.978 -8.907 1.00 39.63 1368 GLU B CA 1
ATOM 6456 C C . GLU B 1 361 ? -7.372 11.382 -9.137 1.00 42.99 1368 GLU B C 1
ATOM 6457 O O . GLU B 1 361 ? -6.752 12.376 -8.715 1.00 46.05 1368 GLU B O 1
ATOM 6463 N N . VAL B 1 362 ? -8.523 11.425 -9.749 1.00 41.14 1369 VAL B N 1
ATOM 6464 C CA . VAL B 1 362 ? -9.199 12.652 -10.032 1.00 44.97 1369 VAL B CA 1
ATOM 6465 C C . VAL B 1 362 ? -10.608 12.554 -9.536 1.00 45.09 1369 VAL B C 1
ATOM 6466 O O . VAL B 1 362 ? -11.386 11.804 -9.999 1.00 44.63 1369 VAL B O 1
ATOM 6470 N N . GLY B 1 363 ? -10.878 13.376 -8.557 1.00 45.80 1370 GLY B N 1
ATOM 6471 C CA . GLY B 1 363 ? -12.165 13.492 -7.952 1.00 49.51 1370 GLY B CA 1
ATOM 6472 C C . GLY B 1 363 ? -12.680 14.919 -8.144 1.00 57.15 1370 GLY B C 1
ATOM 6473 O O . GLY B 1 363 ? -11.923 15.784 -8.420 1.00 55.45 1370 GLY B O 1
ATOM 6474 N N . PRO B 1 364 ? -13.975 15.143 -7.958 1.00 65.16 1371 PRO B N 1
ATOM 6475 C CA . PRO B 1 364 ? -14.631 16.435 -8.176 1.00 66.12 1371 PRO B CA 1
ATOM 6476 C C . PRO B 1 364 ? -14.057 17.527 -7.387 1.00 61.49 1371 PRO B C 1
ATOM 6477 O O . PRO B 1 364 ? -13.877 18.550 -7.904 1.00 65.43 1371 PRO B O 1
ATOM 6481 N N . ARG B 1 365 ? -13.739 17.295 -6.158 1.00 61.04 1372 ARG B N 1
ATOM 6482 C CA . ARG B 1 365 ? -13.180 18.324 -5.380 1.00 67.21 1372 ARG B CA 1
ATOM 6483 C C . ARG B 1 365 ? -11.860 18.782 -5.923 1.00 72.74 1372 ARG B C 1
ATOM 6484 O O . ARG B 1 365 ? -11.577 19.957 -5.947 1.00 77.77 1372 ARG B O 1
ATOM 6489 N N . ASP B 1 366 ? -11.069 17.841 -6.372 1.00 61.98 1373 ASP B N 1
ATOM 6490 C CA . ASP B 1 366 ? -9.785 18.159 -6.866 1.00 52.49 1373 ASP B CA 1
ATOM 6491 C C . ASP B 1 366 ? -9.929 18.831 -8.213 1.00 54.88 1373 ASP B C 1
ATOM 6492 O O . ASP B 1 366 ? -9.231 19.703 -8.526 1.00 56.82 1373 ASP B O 1
ATOM 6497 N N . MET B 1 367 ? -10.874 18.408 -8.995 1.00 56.09 1374 MET B N 1
ATOM 6498 C CA . MET B 1 367 ? -11.074 19.003 -10.284 1.00 58.65 1374 MET B CA 1
ATOM 6499 C C . MET B 1 367 ? -11.405 20.491 -10.153 1.00 68.11 1374 MET B C 1
ATOM 6500 O O . MET B 1 367 ? -10.820 21.332 -10.778 1.00 63.11 1374 MET B O 1
ATOM 6505 N N . LYS B 1 368 ? -12.277 20.798 -9.206 1.00 67.67 1375 LYS B N 1
ATOM 6506 C CA . LYS B 1 368 ? -12.695 22.143 -8.921 1.00 68.57 1375 LYS B CA 1
ATOM 6507 C C . LYS B 1 368 ? -11.563 22.958 -8.375 1.00 67.51 1375 LYS B C 1
ATOM 6508 O O . LYS B 1 368 ? -11.557 24.140 -8.542 1.00 71.93 1375 LYS B O 1
ATOM 6514 N N . SER B 1 369 ? -10.663 22.344 -7.644 1.00 60.77 1376 SER B N 1
ATOM 6515 C CA . SER B 1 369 ? -9.510 23.016 -7.159 1.00 60.05 1376 SER B CA 1
ATOM 6516 C C . SER B 1 369 ? -8.284 22.883 -8.011 1.00 57.96 1376 SER B C 1
ATOM 6517 O O . SER B 1 369 ? -7.231 23.184 -7.520 1.00 54.66 1376 SER B O 1
ATOM 6520 N N . CYS B 1 370 ? -8.439 22.433 -9.263 1.00 59.67 1377 CYS B N 1
ATOM 6521 C CA . CYS B 1 370 ? -7.303 22.374 -10.187 1.00 54.84 1377 CYS B CA 1
ATOM 6522 C C . CYS B 1 370 ? -6.126 21.610 -9.579 1.00 51.92 1377 CYS B C 1
ATOM 6523 O O . CYS B 1 370 ? -4.984 22.073 -9.557 1.00 49.01 1377 CYS B O 1
ATOM 6526 N N . GLN B 1 371 ? -6.410 20.445 -9.063 1.00 48.49 1378 GLN B N 1
ATOM 6527 C CA . GLN B 1 371 ? -5.381 19.567 -8.522 1.00 42.99 1378 GLN B CA 1
ATOM 6528 C C . GLN B 1 371 ? -5.791 18.126 -8.712 1.00 42.34 1378 GLN B C 1
ATOM 6529 O O . GLN B 1 371 ? -6.860 17.854 -9.079 1.00 44.55 1378 GLN B O 1
ATOM 6535 N N . PHE B 1 372 ? -4.864 17.219 -8.480 1.00 41.80 1379 PHE B N 1
ATOM 6536 C CA . PHE B 1 372 ? -5.124 15.790 -8.558 1.00 37.52 1379 PHE B CA 1
ATOM 6537 C C . PHE B 1 372 ? -4.228 15.100 -7.545 1.00 37.11 1379 PHE B C 1
ATOM 6538 O O . PHE B 1 372 ? -3.395 15.738 -6.893 1.00 42.44 1379 PHE B O 1
ATOM 6546 N N . VAL B 1 373 ? -4.402 13.789 -7.403 1.00 37.88 1380 VAL B N 1
ATOM 6547 C CA . VAL B 1 373 ? -3.586 13.011 -6.474 1.00 42.11 1380 VAL B CA 1
ATOM 6548 C C . VAL B 1 373 ? -2.829 11.955 -7.261 1.00 42.72 1380 VAL B C 1
ATOM 6549 O O . VAL B 1 373 ? -3.403 11.295 -8.135 1.00 38.86 1380 VAL B O 1
ATOM 6553 N N . ALA B 1 374 ? -1.537 11.819 -6.981 1.00 39.28 1381 ALA B N 1
ATOM 6554 C CA . ALA B 1 374 ? -0.685 10.814 -7.600 1.00 34.49 1381 ALA B CA 1
ATOM 6555 C C . ALA B 1 374 ? -0.208 9.859 -6.518 1.00 34.26 1381 ALA B C 1
ATOM 6556 O O . ALA B 1 374 ? 0.343 10.308 -5.510 1.00 36.69 1381 ALA B O 1
ATOM 6558 N N . VAL B 1 375 ? -0.393 8.554 -6.735 1.00 33.67 1382 VAL B N 1
ATOM 6559 C CA . VAL B 1 375 ? -0.021 7.533 -5.745 1.00 33.26 1382 VAL B CA 1
ATOM 6560 C C . VAL B 1 375 ? 1.039 6.629 -6.364 1.00 35.90 1382 VAL B C 1
ATOM 6561 O O . VAL B 1 375 ? 0.761 5.941 -7.358 1.00 35.15 1382 VAL B O 1
ATOM 6565 N N . ARG B 1 376 ? 2.258 6.668 -5.802 1.00 34.29 1383 ARG B N 1
ATOM 6566 C CA . ARG B 1 376 ? 3.340 5.797 -6.250 1.00 32.90 1383 ARG B CA 1
ATOM 6567 C C . ARG B 1 376 ? 3.062 4.356 -5.858 1.00 37.40 1383 ARG B C 1
ATOM 6568 O O . ARG B 1 376 ? 2.726 4.064 -4.708 1.00 37.33 1383 ARG B O 1
ATOM 6576 N N . ARG B 1 377 ? 3.301 3.452 -6.797 1.00 32.94 1384 ARG B N 1
ATOM 6577 C CA . ARG B 1 377 ? 3.046 2.039 -6.537 1.00 31.17 1384 ARG B CA 1
ATOM 6578 C C . ARG B 1 377 ? 4.109 1.437 -5.629 1.00 33.92 1384 ARG B C 1
ATOM 6579 O O . ARG B 1 377 ? 3.802 0.574 -4.796 1.00 35.03 1384 ARG B O 1
ATOM 6587 N N . ASP B 1 378 ? 5.365 1.872 -5.770 1.00 37.21 1385 ASP B N 1
ATOM 6588 C CA . ASP B 1 378 ? 6.437 1.190 -5.055 1.00 39.31 1385 ASP B CA 1
ATOM 6589 C C . ASP B 1 378 ? 6.344 1.437 -3.557 1.00 37.14 1385 ASP B C 1
ATOM 6590 O O . ASP B 1 378 ? 6.494 0.500 -2.759 1.00 35.28 1385 ASP B O 1
ATOM 6595 N N . THR B 1 379 ? 6.070 2.678 -3.157 1.00 32.97 1386 THR B N 1
ATOM 6596 C CA . THR B 1 379 ? 6.013 3.046 -1.743 1.00 34.84 1386 THR B CA 1
ATOM 6597 C C . THR B 1 379 ? 4.606 3.327 -1.224 1.00 42.81 1386 THR B C 1
ATOM 6598 O O . THR B 1 379 ? 4.429 3.449 -0.007 1.00 40.60 1386 THR B O 1
ATOM 6602 N N . GLY B 1 380 ? 3.606 3.439 -2.099 1.00 33.55 1387 GLY B N 1
ATOM 6603 C CA . GLY B 1 380 ? 2.274 3.850 -1.706 1.00 32.43 1387 GLY B CA 1
ATOM 6604 C C . GLY B 1 380 ? 2.123 5.314 -1.351 1.00 36.11 1387 GLY B C 1
ATOM 6605 O O . GLY B 1 380 ? 1.014 5.734 -0.993 1.00 42.60 1387 GLY B O 1
ATOM 6606 N N . GLU B 1 381 ? 3.195 6.105 -1.433 1.00 36.30 1388 GLU B N 1
ATOM 6607 C CA . GLU B 1 381 ? 3.128 7.512 -1.058 1.00 42.71 1388 GLU B CA 1
ATOM 6608 C C . GLU B 1 381 ? 2.156 8.270 -1.950 1.00 45.18 1388 GLU B C 1
ATOM 6609 O O . GLU B 1 381 ? 2.168 8.125 -3.179 1.00 42.17 1388 GLU B O 1
ATOM 6615 N N . LYS B 1 382 ? 1.312 9.057 -1.308 1.00 45.78 1389 LYS B N 1
ATOM 6616 C CA . LYS B 1 382 ? 0.359 9.882 -1.991 1.00 44.43 1389 LYS B CA 1
ATOM 6617 C C . LYS B 1 382 ? 0.836 11.302 -2.009 1.00 48.95 1389 LYS B C 1
ATOM 6618 O O . LYS B 1 382 ? 1.390 11.789 -1.065 1.00 43.72 1389 LYS B O 1
ATOM 6624 N N . LEU B 1 383 ? 0.640 11.935 -3.147 1.00 44.77 1390 LEU B N 1
ATOM 6625 C CA . LEU B 1 383 ? 1.020 13.309 -3.355 1.00 51.54 1390 LEU B CA 1
ATOM 6626 C C . LEU B 1 383 ? -0.065 14.130 -4.037 1.00 46.02 1390 LEU B C 1
ATOM 6627 O O . LEU B 1 383 ? -0.645 13.680 -4.947 1.00 42.46 1390 LEU B O 1
ATOM 6632 N N . THR B 1 384 ? -0.342 15.335 -3.560 1.00 45.76 1391 THR B N 1
ATOM 6633 C CA . THR B 1 384 ? -1.312 16.216 -4.182 1.00 43.93 1391 THR B CA 1
ATOM 6634 C C . THR B 1 384 ? -0.521 17.105 -5.106 1.00 50.44 1391 THR B C 1
ATOM 6635 O O . THR B 1 384 ? 0.441 17.701 -4.721 1.00 48.27 1391 THR B O 1
ATOM 6639 N N . VAL B 1 385 ? -0.944 17.159 -6.360 1.00 49.12 1392 VAL B N 1
ATOM 6640 C CA . VAL B 1 385 ? -0.194 17.868 -7.380 1.00 45.80 1392 VAL B CA 1
ATOM 6641 C C . VAL B 1 385 ? -1.124 18.889 -8.008 1.00 45.49 1392 VAL B C 1
ATOM 6642 O O . VAL B 1 385 ? -2.304 18.601 -8.244 1.00 41.38 1392 VAL B O 1
ATOM 6646 N N . ALA B 1 386 ? -0.599 20.085 -8.241 1.00 49.03 1393 ALA B N 1
ATOM 6647 C CA . ALA B 1 386 ? -1.349 21.100 -8.960 1.00 49.47 1393 ALA B CA 1
ATOM 6648 C C . ALA B 1 386 ? -1.481 20.708 -10.427 1.00 47.69 1393 ALA B C 1
ATOM 6649 O O . ALA B 1 386 ? -0.544 20.180 -11.034 1.00 40.74 1393 ALA B O 1
ATOM 6651 N N . GLU B 1 387 ? -2.660 20.963 -10.995 1.00 48.19 1394 GLU B N 1
ATOM 6652 C CA . GLU B 1 387 ? -2.926 20.578 -12.381 1.00 45.60 1394 GLU B CA 1
ATOM 6653 C C . GLU B 1 387 ? -1.833 21.079 -13.326 1.00 39.18 1394 GLU B C 1
ATOM 6654 O O . GLU B 1 387 ? -1.329 20.328 -14.174 1.00 43.66 1394 GLU B O 1
ATOM 6660 N N . ASN B 1 388 ? -1.418 22.339 -13.157 1.00 42.03 1395 ASN B N 1
ATOM 6661 C CA . ASN B 1 388 ? -0.446 22.935 -14.069 1.00 48.71 1395 ASN B CA 1
ATOM 6662 C C . ASN B 1 388 ? 0.881 22.185 -14.094 1.00 50.49 1395 ASN B C 1
ATOM 6663 O O . ASN B 1 388 ? 1.608 22.275 -15.088 1.00 56.34 1395 ASN B O 1
ATOM 6668 N N . GLU B 1 389 ? 1.212 21.435 -13.043 1.00 46.66 1396 GLU B N 1
ATOM 6669 C CA . GLU B 1 389 ? 2.493 20.742 -12.987 1.00 44.60 1396 GLU B CA 1
ATOM 6670 C C . GLU B 1 389 ? 2.419 19.288 -13.441 1.00 49.68 1396 GLU B C 1
ATOM 6671 O O . GLU B 1 389 ? 3.422 18.576 -13.323 1.00 49.01 1396 GLU B O 1
ATOM 6677 N N . ALA B 1 390 ? 1.281 18.845 -13.990 1.00 45.29 1397 ALA B N 1
ATOM 6678 C CA . ALA B 1 390 ? 1.071 17.413 -14.221 1.00 40.94 1397 ALA B CA 1
ATOM 6679 C C . ALA B 1 390 ? 2.234 16.769 -14.978 1.00 39.08 1397 ALA B C 1
ATOM 6680 O O . ALA B 1 390 ? 2.831 15.792 -14.509 1.00 43.18 1397 ALA B O 1
ATOM 6682 N N . GLU B 1 391 ? 2.583 17.314 -16.148 1.00 42.87 1398 GLU B N 1
ATOM 6683 C CA . GLU B 1 391 ? 3.623 16.690 -16.969 1.00 46.32 1398 GLU B CA 1
ATOM 6684 C C . GLU B 1 391 ? 4.967 16.690 -16.259 1.00 53.38 1398 GLU B C 1
ATOM 6685 O O . GLU B 1 391 ? 5.744 15.731 -16.371 1.00 54.60 1398 GLU B O 1
ATOM 6691 N N . THR B 1 392 ? 5.260 17.762 -15.527 1.00 54.36 1399 THR B N 1
ATOM 6692 C CA . THR B 1 392 ? 6.553 17.886 -14.868 1.00 53.85 1399 THR B CA 1
ATOM 6693 C C . THR B 1 392 ? 6.661 16.901 -13.709 1.00 47.00 1399 THR B C 1
ATOM 6694 O O . THR B 1 392 ? 7.459 15.950 -13.750 1.00 53.13 1399 THR B O 1
ATOM 6698 N N . LYS B 1 393 ? 5.801 17.072 -12.706 1.00 42.33 1400 LYS B N 1
ATOM 6699 C CA . LYS B 1 393 ? 5.865 16.259 -11.502 1.00 43.10 1400 LYS B CA 1
ATOM 6700 C C . LYS B 1 393 ? 5.845 14.770 -11.829 1.00 41.82 1400 LYS B C 1
ATOM 6701 O O . LYS B 1 393 ? 6.658 14.000 -11.303 1.00 39.48 1400 LYS B O 1
ATOM 6707 N N . LEU B 1 394 ? 4.934 14.349 -12.716 1.00 36.26 1401 LEU B N 1
ATOM 6708 C CA . LEU B 1 394 ? 4.780 12.921 -12.980 1.00 33.74 1401 LEU B CA 1
ATOM 6709 C C . LEU B 1 394 ? 6.038 12.352 -13.607 1.00 40.75 1401 LEU B C 1
ATOM 6710 O O . LEU B 1 394 ? 6.509 11.275 -13.204 1.00 38.08 1401 LEU B O 1
ATOM 6715 N N . GLN B 1 395 ? 6.633 13.083 -14.555 1.00 43.21 1402 GLN B N 1
ATOM 6716 C CA . GLN B 1 395 ? 7.884 12.611 -15.133 1.00 39.89 1402 GLN B CA 1
ATOM 6717 C C . GLN B 1 395 ? 8.919 12.444 -14.033 1.00 40.44 1402 GLN B C 1
ATOM 6718 O O . GLN B 1 395 ? 9.558 11.385 -13.918 1.00 41.12 1402 GLN B O 1
ATOM 6724 N N . ALA B 1 396 ? 9.008 13.443 -13.142 1.00 43.50 1403 ALA B N 1
ATOM 6725 C CA . ALA B 1 396 ? 9.941 13.360 -12.025 1.00 43.38 1403 ALA B CA 1
ATOM 6726 C C . ALA B 1 396 ? 9.641 12.138 -11.175 1.00 36.10 1403 ALA B C 1
ATOM 6727 O O . ALA B 1 396 ? 10.552 11.375 -10.816 1.00 38.44 1403 ALA B O 1
ATOM 6729 N N . ILE B 1 397 ? 8.357 11.907 -10.878 1.00 33.44 1404 ILE B N 1
ATOM 6730 C CA . ILE B 1 397 ? 8.017 10.774 -10.026 1.00 33.69 1404 ILE B CA 1
ATOM 6731 C C . ILE B 1 397 ? 8.402 9.480 -10.720 1.00 36.94 1404 ILE B C 1
ATOM 6732 O O . ILE B 1 397 ? 8.975 8.570 -10.099 1.00 31.22 1404 ILE B O 1
ATOM 6737 N N . LEU B 1 398 ? 8.160 9.401 -12.035 1.00 31.90 1405 LEU B N 1
ATOM 6738 C CA . LEU B 1 398 ? 8.498 8.171 -12.736 1.00 33.38 1405 LEU B CA 1
ATOM 6739 C C . LEU B 1 398 ? 9.992 7.928 -12.651 1.00 37.48 1405 LEU B C 1
ATOM 6740 O O . LEU B 1 398 ? 10.436 6.807 -12.359 1.00 33.76 1405 LEU B O 1
ATOM 6745 N N . GLU B 1 399 ? 10.782 8.993 -12.802 1.00 35.84 1406 GLU B N 1
ATOM 6746 C CA . GLU B 1 399 ? 12.218 8.799 -12.721 1.00 39.76 1406 GLU B CA 1
ATOM 6747 C C . GLU B 1 399 ? 12.596 8.359 -11.319 1.00 36.75 1406 GLU B C 1
ATOM 6748 O O . GLU B 1 399 ? 13.373 7.409 -11.149 1.00 38.66 1406 GLU B O 1
ATOM 6754 N N . ASP B 1 400 ? 11.968 8.962 -10.304 1.00 35.13 1407 ASP B N 1
ATOM 6755 C CA . ASP B 1 400 ? 12.317 8.595 -8.938 1.00 35.09 1407 ASP B CA 1
ATOM 6756 C C . ASP B 1 400 ? 11.912 7.165 -8.635 1.00 37.17 1407 ASP B C 1
ATOM 6757 O O . ASP B 1 400 ? 12.580 6.496 -7.834 1.00 35.11 1407 ASP B O 1
ATOM 6762 N N . ILE B 1 401 ? 10.825 6.676 -9.245 1.00 34.31 1408 ILE B N 1
ATOM 6763 C CA . ILE B 1 401 ? 10.457 5.291 -8.958 1.00 32.49 1408 ILE B CA 1
ATOM 6764 C C . ILE B 1 401 ? 11.526 4.371 -9.513 1.00 28.74 1408 ILE B C 1
ATOM 6765 O O . ILE B 1 401 ? 11.997 3.447 -8.828 1.00 31.70 1408 ILE B O 1
ATOM 6770 N N . GLN B 1 402 ? 11.995 4.666 -10.731 1.00 32.16 1409 GLN B N 1
ATOM 6771 C CA . GLN B 1 402 ? 12.969 3.790 -11.364 1.00 30.92 1409 GLN B CA 1
ATOM 6772 C C . GLN B 1 402 ? 14.219 3.688 -10.500 1.00 33.60 1409 GLN B C 1
ATOM 6773 O O . GLN B 1 402 ? 14.618 2.585 -10.090 1.00 34.26 1409 GLN B O 1
ATOM 6779 N N . VAL B 1 403 ? 14.770 4.845 -10.114 1.00 31.64 1410 VAL B N 1
ATOM 6780 C CA . VAL B 1 403 ? 15.943 4.894 -9.244 1.00 29.15 1410 VAL B CA 1
ATOM 6781 C C . VAL B 1 403 ? 15.658 4.187 -7.925 1.00 30.84 1410 VAL B C 1
ATOM 6782 O O . VAL B 1 403 ? 16.463 3.374 -7.446 1.00 35.73 1410 VAL B O 1
ATOM 6786 N N . THR B 1 404 ? 14.492 4.458 -7.331 1.00 32.66 1411 THR B N 1
ATOM 6787 C CA . THR B 1 404 ? 14.201 3.850 -6.039 1.00 36.17 1411 THR B CA 1
ATOM 6788 C C . THR B 1 404 ? 14.253 2.332 -6.156 1.00 36.63 1411 THR B C 1
ATOM 6789 O O . THR B 1 404 ? 14.927 1.663 -5.364 1.00 34.11 1411 THR B O 1
ATOM 6793 N N . LEU B 1 405 ? 13.636 1.784 -7.209 1.00 28.63 1412 LEU B N 1
ATOM 6794 C CA . LEU B 1 405 ? 13.611 0.330 -7.351 1.00 26.93 1412 LEU B CA 1
ATOM 6795 C C . LEU B 1 405 ? 15.033 -0.204 -7.456 1.00 29.04 1412 LEU B C 1
ATOM 6796 O O . LEU B 1 405 ? 15.431 -1.125 -6.715 1.00 31.90 1412 LEU B O 1
ATOM 6801 N N . PHE B 1 406 ? 15.850 0.456 -8.288 1.00 26.28 1413 PHE B N 1
ATOM 6802 C CA . PHE B 1 406 ? 17.216 -0.010 -8.467 1.00 27.41 1413 PHE B CA 1
ATOM 6803 C C . PHE B 1 406 ? 17.973 0.115 -7.161 1.00 32.55 1413 PHE B C 1
ATOM 6804 O O . PHE B 1 406 ? 18.670 -0.821 -6.740 1.00 33.50 1413 PHE B O 1
ATOM 6812 N N . THR B 1 407 ? 17.765 1.231 -6.459 1.00 32.18 1414 THR B N 1
ATOM 6813 C CA . THR B 1 407 ? 18.516 1.443 -5.229 1.00 29.23 1414 THR B CA 1
ATOM 6814 C C . THR B 1 407 ? 18.180 0.373 -4.221 1.00 31.57 1414 THR B C 1
ATOM 6815 O O . THR B 1 407 ? 19.082 -0.246 -3.631 1.00 36.02 1414 THR B O 1
ATOM 6819 N N . ARG B 1 408 ? 16.891 0.064 -4.074 1.00 31.77 1415 ARG B N 1
ATOM 6820 C CA . ARG B 1 408 ? 16.549 -0.942 -3.085 1.00 29.21 1415 ARG B CA 1
ATOM 6821 C C . ARG B 1 408 ? 17.139 -2.291 -3.476 1.00 31.93 1415 ARG B C 1
ATOM 6822 O O . ARG B 1 408 ? 17.746 -2.985 -2.638 1.00 29.53 1415 ARG B O 1
ATOM 6830 N N . ALA B 1 409 ? 17.056 -2.635 -4.767 1.00 32.72 1416 ALA B N 1
ATOM 6831 C CA . ALA B 1 409 ? 17.551 -3.949 -5.158 1.00 35.08 1416 ALA B CA 1
ATOM 6832 C C . ALA B 1 409 ? 19.058 -4.000 -4.973 1.00 29.65 1416 ALA B C 1
ATOM 6833 O O . ALA B 1 409 ? 19.608 -5.032 -4.541 1.00 31.18 1416 ALA B O 1
ATOM 6835 N N . SER B 1 410 ? 19.724 -2.858 -5.202 1.00 26.20 1417 SER B N 1
ATOM 6836 C CA . SER B 1 410 ? 21.170 -2.817 -5.076 1.00 34.74 1417 SER B CA 1
ATOM 6837 C C . SER B 1 410 ? 21.568 -2.994 -3.624 1.00 33.78 1417 SER B C 1
ATOM 6838 O O . SER B 1 410 ? 22.495 -3.756 -3.311 1.00 39.59 1417 SER B O 1
ATOM 6841 N N . GLU B 1 411 ? 20.822 -2.351 -2.716 1.00 35.00 1418 GLU B N 1
ATOM 6842 C CA . GLU B 1 411 ? 21.123 -2.511 -1.294 1.00 34.34 1418 GLU B CA 1
ATOM 6843 C C . GLU B 1 411 ? 21.012 -3.969 -0.914 1.00 34.99 1418 GLU B C 1
ATOM 6844 O O . GLU B 1 411 ? 21.856 -4.505 -0.177 1.00 34.50 1418 GLU B O 1
ATOM 6850 N N . ASP B 1 412 ? 20.003 -4.643 -1.465 1.00 36.58 1419 ASP B N 1
ATOM 6851 C CA . ASP B 1 412 ? 19.796 -6.027 -1.091 1.00 34.34 1419 ASP B CA 1
ATOM 6852 C C . ASP B 1 412 ? 20.929 -6.885 -1.621 1.00 34.18 1419 ASP B C 1
ATOM 6853 O O . ASP B 1 412 ? 21.478 -7.726 -0.894 1.00 34.02 1419 ASP B O 1
ATOM 6858 N N . LEU B 1 413 ? 21.353 -6.640 -2.862 1.00 35.35 1420 LEU B N 1
ATOM 6859 C CA . LEU B 1 413 ? 22.506 -7.372 -3.357 1.00 37.55 1420 LEU B CA 1
ATOM 6860 C C . LEU B 1 413 ? 23.710 -7.101 -2.469 1.00 36.76 1420 LEU B C 1
ATOM 6861 O O . LEU B 1 413 ? 24.429 -8.031 -2.091 1.00 37.50 1420 LEU B O 1
ATOM 6866 N N . LYS B 1 414 ? 23.888 -5.843 -2.040 1.00 38.44 1421 LYS B N 1
ATOM 6867 C CA . LYS B 1 414 ? 25.051 -5.540 -1.209 1.00 40.01 1421 LYS B CA 1
ATOM 6868 C C . LYS B 1 414 ? 25.009 -6.309 0.103 1.00 38.58 1421 LYS B C 1
ATOM 6869 O O . LYS B 1 414 ? 26.054 -6.766 0.594 1.00 37.06 1421 LYS B O 1
ATOM 6875 N N . THR B 1 415 ? 23.815 -6.522 0.665 1.00 33.33 1422 THR B N 1
ATOM 6876 C CA . THR B 1 415 ? 23.796 -7.238 1.936 1.00 38.58 1422 THR B CA 1
ATOM 6877 C C . THR B 1 415 ? 23.943 -8.738 1.745 1.00 41.81 1422 THR B C 1
ATOM 6878 O O . THR B 1 415 ? 24.309 -9.444 2.695 1.00 36.06 1422 THR B O 1
ATOM 6882 N N . HIS B 1 416 ? 23.675 -9.238 0.540 1.00 34.42 1423 HIS B N 1
ATOM 6883 C CA . HIS B 1 416 ? 23.589 -10.671 0.314 1.00 34.24 1423 HIS B CA 1
ATOM 6884 C C . HIS B 1 416 ? 24.767 -11.237 -0.466 1.00 32.98 1423 HIS B C 1
ATOM 6885 O O . HIS B 1 416 ? 24.812 -12.452 -0.676 1.00 37.88 1423 HIS B O 1
ATOM 6892 N N . MET B 1 417 ? 25.723 -10.405 -0.885 1.00 31.76 1424 MET B N 1
ATOM 6893 C CA . MET B 1 417 ? 26.925 -10.854 -1.583 1.00 30.57 1424 MET B CA 1
ATOM 6894 C C . MET B 1 417 ? 28.137 -10.375 -0.801 1.00 36.48 1424 MET B C 1
ATOM 6895 O O . MET B 1 417 ? 28.357 -9.165 -0.673 1.00 40.85 1424 MET B O 1
ATOM 6900 N N . VAL B 1 418 ? 28.922 -11.319 -0.280 1.00 33.15 1425 VAL B N 1
ATOM 6901 C CA . VAL B 1 418 ? 29.993 -11.010 0.657 1.00 36.34 1425 VAL B CA 1
ATOM 6902 C C . VAL B 1 418 ? 31.201 -11.891 0.360 1.00 38.39 1425 VAL B C 1
ATOM 6903 O O . VAL B 1 418 ? 31.139 -12.839 -0.423 1.00 39.20 1425 VAL B O 1
ATOM 6907 N N . VAL B 1 419 ? 32.306 -11.549 0.981 1.00 34.99 1426 VAL B N 1
ATOM 6908 C CA . VAL B 1 419 ? 33.568 -12.236 0.776 1.00 33.39 1426 VAL B CA 1
ATOM 6909 C C . VAL B 1 419 ? 33.751 -13.260 1.883 1.00 36.13 1426 VAL B C 1
ATOM 6910 O O . VAL B 1 419 ? 33.451 -12.984 3.052 1.00 36.83 1426 VAL B O 1
ATOM 6914 N N . ALA B 1 420 ? 34.248 -14.442 1.518 1.00 32.91 1427 ALA B N 1
ATOM 6915 C CA . ALA B 1 420 ? 34.743 -15.410 2.488 1.00 33.77 1427 ALA B CA 1
ATOM 6916 C C . ALA B 1 420 ? 36.042 -15.996 1.967 1.00 39.66 1427 ALA B C 1
ATOM 6917 O O . ALA B 1 420 ? 36.198 -16.177 0.761 1.00 38.56 1427 ALA B O 1
ATOM 6919 N N . ASN B 1 421 ? 36.969 -16.301 2.873 1.00 35.65 1428 ASN B N 1
ATOM 6920 C CA . ASN B 1 421 ? 38.274 -16.811 2.477 1.00 42.88 1428 ASN B CA 1
ATOM 6921 C C . ASN B 1 421 ? 38.566 -18.216 2.984 1.00 41.51 1428 ASN B C 1
ATOM 6922 O O . ASN B 1 421 ? 39.664 -18.728 2.734 1.00 44.22 1428 ASN B O 1
ATOM 6927 N N . THR B 1 422 ? 37.624 -18.858 3.677 1.00 41.71 1429 THR B N 1
ATOM 6928 C CA . THR B 1 422 ? 37.772 -20.235 4.127 1.00 41.76 1429 THR B CA 1
ATOM 6929 C C . THR B 1 422 ? 36.501 -21.009 3.822 1.00 39.40 1429 THR B C 1
ATOM 6930 O O . THR B 1 422 ? 35.417 -20.430 3.744 1.00 37.56 1429 THR B O 1
ATOM 6934 N N . MET B 1 423 ? 36.645 -22.329 3.656 1.00 36.05 1430 MET B N 1
ATOM 6935 C CA . MET B 1 423 ? 35.474 -23.192 3.517 1.00 35.42 1430 MET B CA 1
ATOM 6936 C C . MET B 1 423 ? 34.472 -22.967 4.648 1.00 35.66 1430 MET B C 1
ATOM 6937 O O . MET B 1 423 ? 33.270 -22.865 4.403 1.00 37.38 1430 MET B O 1
ATOM 6942 N N . GLU B 1 424 ? 34.944 -22.938 5.899 1.00 38.44 1431 GLU B N 1
ATOM 6943 C CA . GLU B 1 424 ? 34.028 -22.836 7.038 1.00 40.61 1431 GLU B CA 1
ATOM 6944 C C . GLU B 1 424 ? 33.195 -21.555 6.974 1.00 41.21 1431 GLU B C 1
ATOM 6945 O O . GLU B 1 424 ? 31.961 -21.584 7.128 1.00 39.27 1431 GLU B O 1
ATOM 6949 N N . ASP B 1 425 ? 33.860 -20.420 6.732 1.00 39.02 1432 ASP B N 1
ATOM 6950 C CA . ASP B 1 425 ? 33.153 -19.147 6.612 1.00 40.67 1432 ASP B CA 1
ATOM 6951 C C . ASP B 1 425 ? 32.211 -19.155 5.422 1.00 35.20 1432 ASP B C 1
ATOM 6952 O O . ASP B 1 425 ? 31.068 -18.680 5.511 1.00 38.38 1432 ASP B O 1
ATOM 6957 N N . PHE B 1 426 ? 32.682 -19.698 4.295 1.00 33.45 1433 PHE B N 1
ATOM 6958 C CA . PHE B 1 426 ? 31.859 -19.809 3.099 1.00 32.36 1433 PHE B CA 1
ATOM 6959 C C . PHE B 1 426 ? 30.597 -20.607 3.393 1.00 31.90 1433 PHE B C 1
ATOM 6960 O O . PHE B 1 426 ? 29.490 -20.176 3.062 1.00 33.57 1433 PHE B O 1
ATOM 6968 N N . GLN B 1 427 ? 30.743 -21.770 4.027 1.00 32.47 1434 GLN B N 1
ATOM 6969 C CA . GLN B 1 427 ? 29.590 -22.613 4.317 1.00 32.88 1434 GLN B CA 1
ATOM 6970 C C . GLN B 1 427 ? 28.580 -21.863 5.175 1.00 34.79 1434 GLN B C 1
ATOM 6971 O O . GLN B 1 427 ? 27.388 -21.799 4.841 1.00 35.31 1434 GLN B O 1
ATOM 6977 N N . LYS B 1 428 ? 29.059 -21.269 6.277 1.00 35.50 1435 LYS B N 1
ATOM 6978 C CA . LYS B 1 428 ? 28.186 -20.512 7.174 1.00 35.77 1435 LYS B CA 1
ATOM 6979 C C . LYS B 1 428 ? 27.420 -19.421 6.428 1.00 39.45 1435 LYS B C 1
ATOM 6980 O O . LYS B 1 428 ? 26.201 -19.276 6.595 1.00 33.08 1435 LYS B O 1
ATOM 6982 N N . ILE B 1 429 ? 28.109 -18.654 5.577 1.00 37.89 1436 ILE B N 1
ATOM 6983 C CA . ILE B 1 429 ? 27.440 -17.536 4.910 1.00 38.98 1436 ILE B CA 1
ATOM 6984 C C . ILE B 1 429 ? 26.467 -18.041 3.854 1.00 41.70 1436 ILE B C 1
ATOM 6985 O O . ILE B 1 429 ? 25.349 -17.520 3.706 1.00 33.51 1436 ILE B O 1
ATOM 6990 N N . LEU B 1 430 ? 26.879 -19.059 3.099 1.00 33.03 1437 LEU B N 1
ATOM 6991 C CA . LEU B 1 430 ? 26.013 -19.657 2.095 1.00 37.24 1437 LEU B CA 1
ATOM 6992 C C . LEU B 1 430 ? 24.726 -20.167 2.718 1.00 32.26 1437 LEU B C 1
ATOM 6993 O O . LEU B 1 430 ? 23.630 -19.957 2.175 1.00 33.95 1437 LEU B O 1
ATOM 6998 N N . ASP B 1 431 ? 24.833 -20.813 3.872 1.00 34.27 1438 ASP B N 1
ATOM 6999 C CA . ASP B 1 431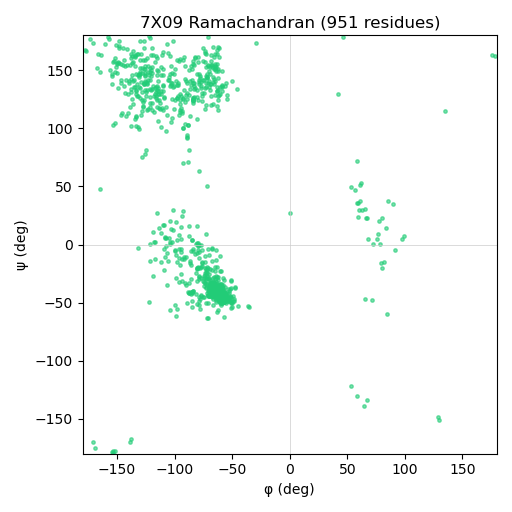 ? 23.655 -21.398 4.486 1.00 41.32 1438 ASP B CA 1
ATOM 7000 C C . ASP B 1 431 ? 22.739 -20.352 5.094 1.00 41.52 1438 ASP B C 1
ATOM 7001 O O . ASP B 1 431 ? 21.619 -20.694 5.491 1.00 44.95 1438 ASP B O 1
ATOM 7006 N N . SER B 1 432 ? 23.187 -19.102 5.183 1.00 36.46 1439 SER B N 1
ATOM 7007 C CA . SER B 1 432 ? 22.337 -17.987 5.573 1.00 47.26 1439 SER B CA 1
ATOM 7008 C C . SER B 1 432 ? 21.500 -17.461 4.413 1.00 47.44 1439 SER B C 1
ATOM 7009 O O . SER B 1 432 ? 20.724 -16.522 4.605 1.00 53.70 1439 SER B O 1
ATOM 7012 N N . GLY B 1 433 ? 21.625 -18.049 3.229 1.00 37.12 1440 GLY B N 1
ATOM 7013 C CA . GLY B 1 433 ? 20.866 -17.608 2.079 1.00 38.33 1440 GLY B CA 1
ATOM 7014 C C . GLY B 1 433 ? 21.503 -16.466 1.311 1.00 41.11 1440 GLY B C 1
ATOM 7015 O O . GLY B 1 433 ? 20.796 -15.576 0.820 1.00 34.03 1440 GLY B O 1
ATOM 7016 N N . LYS B 1 434 ? 22.834 -16.470 1.200 1.00 39.13 1441 LYS B N 1
ATOM 7017 C CA . LYS B 1 434 ? 23.589 -15.423 0.517 1.00 33.68 1441 LYS B CA 1
ATOM 7018 C C . LYS B 1 434 ? 24.506 -16.040 -0.533 1.00 34.62 1441 LYS B C 1
ATOM 7019 O O . LYS B 1 434 ? 24.712 -17.257 -0.568 1.00 32.15 1441 LYS B O 1
ATOM 7025 N N . ILE B 1 435 ? 25.077 -15.179 -1.384 1.00 30.72 1442 ILE B N 1
ATOM 7026 C CA . ILE B 1 435 ? 26.069 -15.588 -2.373 1.00 26.81 1442 ILE B CA 1
ATOM 7027 C C . ILE B 1 435 ? 27.421 -15.029 -1.949 1.00 33.48 1442 ILE B C 1
ATOM 7028 O O . ILE B 1 435 ? 27.498 -14.018 -1.244 1.00 32.95 1442 ILE B O 1
ATOM 7033 N N . VAL B 1 436 ? 28.500 -15.720 -2.326 1.00 29.75 1443 VAL B N 1
ATOM 7034 C CA . VAL B 1 436 ? 29.790 -15.509 -1.668 1.00 28.81 1443 VAL B CA 1
ATOM 7035 C C . VAL B 1 436 ? 30.917 -15.479 -2.690 1.00 32.77 1443 VAL B C 1
ATOM 7036 O O . VAL B 1 436 ? 30.995 -16.353 -3.558 1.00 29.65 1443 VAL B O 1
ATOM 7040 N N . GLN B 1 437 ? 31.814 -14.499 -2.564 1.00 29.58 1444 GLN B N 1
ATOM 7041 C CA . GLN B 1 437 ? 33.017 -14.430 -3.383 1.00 29.97 1444 GLN B CA 1
ATOM 7042 C C . GLN B 1 437 ? 34.170 -15.083 -2.627 1.00 32.83 1444 GLN B C 1
ATOM 7043 O O . GLN B 1 437 ? 34.542 -14.634 -1.540 1.00 35.44 1444 GLN B O 1
ATOM 7049 N N . ILE B 1 438 ? 34.713 -16.163 -3.177 1.00 31.11 1445 ILE B N 1
ATOM 7050 C CA . ILE B 1 438 ? 35.732 -16.924 -2.452 1.00 32.11 1445 ILE B CA 1
ATOM 7051 C C . ILE B 1 438 ? 36.980 -17.065 -3.311 1.00 32.66 1445 ILE B C 1
ATOM 7052 O O . ILE B 1 438 ? 36.877 -17.062 -4.549 1.00 32.10 1445 ILE B O 1
ATOM 7057 N N . PRO B 1 439 ? 38.165 -17.221 -2.725 1.00 33.79 1446 PRO B N 1
ATOM 7058 C CA . PRO B 1 439 ? 39.342 -17.521 -3.556 1.00 36.59 1446 PRO B CA 1
ATOM 7059 C C . PRO B 1 439 ? 39.218 -18.929 -4.129 1.00 39.24 1446 PRO B C 1
ATOM 7060 O O . PRO B 1 439 ? 38.893 -19.872 -3.405 1.00 34.23 1446 PRO B O 1
ATOM 7064 N N . PHE B 1 440 ? 39.465 -19.067 -5.437 1.00 33.85 1447 PHE B N 1
ATOM 7065 C CA . PHE B 1 440 ? 39.144 -20.295 -6.149 1.00 36.81 1447 PHE B CA 1
ATOM 7066 C C . PHE B 1 440 ? 40.244 -20.664 -7.142 1.00 39.39 1447 PHE B C 1
ATOM 7067 O O . PHE B 1 440 ? 40.801 -19.793 -7.838 1.00 41.11 1447 PHE B O 1
ATOM 7075 N N . CYS B 1 441 ? 40.537 -21.973 -7.187 1.00 41.01 1448 CYS B N 1
ATOM 7076 C CA . CYS B 1 441 ? 41.553 -22.545 -8.059 1.00 40.16 1448 CYS B CA 1
ATOM 7077 C C . CYS B 1 441 ? 41.053 -22.782 -9.488 1.00 40.89 1448 CYS B C 1
ATOM 7078 O O . CYS B 1 441 ? 41.867 -23.053 -10.370 1.00 43.51 1448 CYS B O 1
ATOM 7081 N N . GLY B 1 442 ? 39.760 -22.615 -9.753 1.00 34.87 1449 GLY B N 1
ATOM 7082 C CA . GLY B 1 442 ? 39.267 -22.719 -11.113 1.00 34.24 1449 GLY B CA 1
ATOM 7083 C C . GLY B 1 442 ? 39.080 -24.128 -11.633 1.00 37.27 1449 GLY B C 1
ATOM 7084 O O . GLY B 1 442 ? 38.371 -24.314 -12.637 1.00 40.66 1449 GLY B O 1
ATOM 7085 N N . GLU B 1 443 ? 39.667 -25.132 -10.979 1.00 37.09 1450 GLU B N 1
ATOM 7086 C CA . GLU B 1 443 ? 39.597 -26.498 -11.487 1.00 36.34 1450 GLU B CA 1
ATOM 7087 C C . GLU B 1 443 ? 38.178 -27.055 -11.407 1.00 37.78 1450 GLU B C 1
ATOM 7088 O O . GLU B 1 443 ? 37.467 -26.862 -10.414 1.00 35.23 1450 GLU B O 1
ATOM 7094 N N . ILE B 1 444 ? 37.772 -27.761 -12.466 1.00 36.16 1451 ILE B N 1
ATOM 7095 C CA . ILE B 1 444 ? 36.453 -28.392 -12.506 1.00 31.21 1451 ILE B CA 1
ATOM 7096 C C . ILE B 1 444 ? 36.271 -29.342 -11.328 1.00 31.70 1451 ILE B C 1
ATOM 7097 O O . ILE B 1 444 ? 35.211 -29.366 -10.690 1.00 32.61 1451 ILE B O 1
ATOM 7102 N N . ASP B 1 445 ? 37.282 -30.164 -11.045 1.00 32.78 1452 ASP B N 1
ATOM 7103 C CA . ASP B 1 445 ? 37.153 -31.141 -9.963 1.00 38.21 1452 ASP B CA 1
ATOM 7104 C C . ASP B 1 445 ? 36.917 -30.452 -8.628 1.00 43.18 1452 ASP B C 1
ATOM 7105 O O . ASP B 1 445 ? 36.132 -30.936 -7.797 1.00 38.90 1452 ASP B O 1
ATOM 7110 N N . CYS B 1 446 ? 37.603 -29.323 -8.405 1.00 38.38 1453 CYS B N 1
ATOM 7111 C CA . CYS B 1 446 ? 37.425 -28.571 -7.165 1.00 36.85 1453 CYS B CA 1
ATOM 7112 C C . CYS B 1 446 ? 36.018 -28.000 -7.071 1.00 32.89 1453 CYS B C 1
ATOM 7113 O O . CYS B 1 446 ? 35.418 -27.985 -5.996 1.00 32.33 1453 CYS B O 1
ATOM 7116 N N . GLU B 1 447 ? 35.483 -27.512 -8.190 1.00 31.61 1454 GLU B N 1
ATOM 7117 C CA . GLU B 1 447 ? 34.113 -27.012 -8.212 1.00 30.45 1454 GLU B CA 1
ATOM 7118 C C . GLU B 1 447 ? 33.130 -28.127 -7.887 1.00 34.34 1454 GLU B C 1
ATOM 7119 O O . GLU B 1 447 ? 32.165 -27.925 -7.134 1.00 32.55 1454 GLU B O 1
ATOM 7125 N N . ASP B 1 448 ? 33.357 -29.321 -8.447 1.00 33.20 1455 ASP B N 1
ATOM 7126 C CA . ASP B 1 448 ? 32.507 -30.443 -8.077 1.00 30.67 1455 ASP B CA 1
ATOM 7127 C C . ASP B 1 448 ? 32.589 -30.697 -6.576 1.00 31.31 1455 ASP B C 1
ATOM 7128 O O . ASP B 1 448 ? 31.566 -30.927 -5.926 1.00 35.08 1455 ASP B O 1
ATOM 7133 N N . TRP B 1 449 ? 33.807 -30.673 -6.025 1.00 32.22 1456 TRP B N 1
ATOM 7134 C CA . TRP B 1 449 ? 34.014 -30.931 -4.600 1.00 33.43 1456 TRP B CA 1
ATOM 7135 C C . TRP B 1 449 ? 33.322 -29.880 -3.740 1.00 32.48 1456 TRP B C 1
ATOM 7136 O O . TRP B 1 449 ? 32.767 -30.198 -2.684 1.00 34.60 1456 TRP B O 1
ATOM 7147 N N . ILE B 1 450 ? 33.358 -28.618 -4.174 1.00 35.51 1457 ILE B N 1
ATOM 7148 C CA . ILE B 1 450 ? 32.650 -27.550 -3.470 1.00 31.41 1457 ILE B CA 1
ATOM 7149 C C . ILE B 1 450 ? 31.154 -27.828 -3.470 1.00 30.66 1457 ILE B C 1
ATOM 7150 O O . ILE B 1 450 ? 30.483 -27.715 -2.435 1.00 33.61 1457 ILE B O 1
ATOM 7155 N N . LYS B 1 451 ? 30.610 -28.236 -4.623 1.00 30.06 1458 LYS B N 1
ATOM 7156 C CA . LYS B 1 451 ? 29.185 -28.551 -4.659 1.00 29.44 1458 LYS B CA 1
ATOM 7157 C C . LYS B 1 451 ? 28.860 -29.707 -3.710 1.00 33.00 1458 LYS B C 1
ATOM 7158 O O . LYS B 1 451 ? 27.935 -29.621 -2.892 1.00 35.37 1458 LYS B O 1
ATOM 7164 N N . LYS B 1 452 ? 29.642 -30.783 -3.789 1.00 30.94 1459 LYS B N 1
ATOM 7165 C CA . LYS B 1 452 ? 29.390 -31.963 -2.963 1.00 35.55 1459 LYS B CA 1
ATOM 7166 C C . LYS B 1 452 ? 29.475 -31.627 -1.480 1.00 39.54 1459 LYS B C 1
ATOM 7167 O O . LYS B 1 452 ? 28.604 -32.016 -0.690 1.00 38.36 1459 LYS B O 1
ATOM 7169 N N . THR B 1 453 ? 30.520 -30.908 -1.069 1.00 35.27 1460 THR B N 1
ATOM 7170 C CA . THR B 1 453 ? 30.707 -30.750 0.369 1.00 33.09 1460 THR B CA 1
ATOM 7171 C C . THR B 1 453 ? 29.807 -29.664 0.944 1.00 32.50 1460 THR B C 1
ATOM 7172 O O . THR B 1 453 ? 29.373 -29.791 2.095 1.00 35.66 1460 THR B O 1
ATOM 7176 N N . THR B 1 454 ? 29.479 -28.612 0.184 1.00 33.51 1461 THR B N 1
ATOM 7177 C CA . THR B 1 454 ? 28.498 -27.665 0.708 1.00 38.73 1461 THR B CA 1
ATOM 7178 C C . THR B 1 454 ? 27.110 -28.291 0.772 1.00 36.17 1461 THR B C 1
ATOM 7179 O O . THR B 1 454 ? 26.320 -27.931 1.649 1.00 38.52 1461 THR B O 1
ATOM 7183 N N . ALA B 1 455 ? 26.789 -29.229 -0.127 1.00 40.37 1462 ALA B N 1
ATOM 7184 C CA . ALA B 1 455 ? 25.561 -29.999 0.052 1.00 43.79 1462 ALA B CA 1
ATOM 7185 C C . ALA B 1 455 ? 25.631 -30.847 1.319 1.00 40.76 1462 ALA B C 1
ATOM 7186 O O . ALA B 1 455 ? 24.719 -30.821 2.156 1.00 41.29 1462 ALA B O 1
ATOM 7188 N N . ARG B 1 456 ? 26.728 -31.590 1.478 1.00 38.09 1463 ARG B N 1
ATOM 7189 C CA . ARG B 1 456 ? 26.906 -32.465 2.637 1.00 43.80 1463 ARG B CA 1
ATOM 7190 C C . ARG B 1 456 ? 26.791 -31.700 3.950 1.00 45.68 1463 ARG B C 1
ATOM 7191 O O . ARG B 1 456 ? 26.177 -32.185 4.911 1.00 45.47 1463 ARG B O 1
ATOM 7199 N N . ASP B 1 457 ? 27.385 -30.509 4.022 1.00 37.08 1464 ASP B N 1
ATOM 7200 C CA . ASP B 1 457 ? 27.572 -29.814 5.288 1.00 34.83 1464 ASP B CA 1
ATOM 7201 C C . ASP B 1 457 ? 26.518 -28.754 5.572 1.00 39.46 1464 ASP B C 1
ATOM 7202 O O . ASP B 1 457 ? 26.632 -28.052 6.581 1.00 41.11 1464 ASP B O 1
ATOM 7207 N N . GLN B 1 458 ? 25.512 -28.607 4.716 1.00 42.99 1465 GLN B N 1
ATOM 7208 C CA . GLN B 1 458 ? 24.566 -27.509 4.884 1.00 48.22 1465 GLN B CA 1
ATOM 7209 C C . GLN B 1 458 ? 23.739 -27.690 6.152 1.00 55.47 1465 GLN B C 1
ATOM 7210 O O . GLN B 1 458 ? 23.341 -28.808 6.501 1.00 53.68 1465 GLN B O 1
ATOM 7216 N N . ASP B 1 459 ? 23.509 -26.582 6.856 1.00 54.82 1466 ASP B N 1
ATOM 7217 C CA . ASP B 1 459 ? 22.732 -26.580 8.096 1.00 54.34 1466 ASP B CA 1
ATOM 7218 C C . ASP B 1 459 ? 22.308 -25.168 8.477 1.00 56.85 1466 ASP B C 1
ATOM 7219 O O . ASP B 1 459 ? 21.985 -24.348 7.616 1.00 58.71 1466 ASP B O 1
ATOM 7221 N N . MET B 1 467 ? 20.733 -27.943 -1.166 1.00 70.52 1474 MET B N 1
ATOM 7222 C CA . MET B 1 467 ? 21.572 -28.379 -2.283 1.00 61.72 1474 MET B CA 1
ATOM 7223 C C . MET B 1 467 ? 22.982 -27.770 -2.192 1.00 51.77 1474 MET B C 1
ATOM 7224 O O . MET B 1 467 ? 23.253 -26.927 -1.337 1.00 46.01 1474 MET B O 1
ATOM 7226 N N . GLY B 1 468 ? 23.879 -28.204 -3.071 1.00 42.55 1475 GLY B N 1
ATOM 7227 C CA . GLY B 1 468 ? 25.223 -27.664 -3.073 1.00 37.20 1475 GLY B CA 1
ATOM 7228 C C . GLY B 1 468 ? 25.310 -26.312 -3.762 1.00 37.49 1475 GLY B C 1
ATOM 7229 O O . GLY B 1 468 ? 24.471 -25.943 -4.581 1.00 35.75 1475 GLY B O 1
ATOM 7230 N N . ALA B 1 469 ? 26.345 -25.550 -3.418 1.00 30.31 1476 ALA B N 1
ATOM 7231 C CA . ALA B 1 469 ? 26.620 -24.311 -4.130 1.00 32.65 1476 ALA B CA 1
ATOM 7232 C C . ALA B 1 469 ? 27.296 -24.612 -5.457 1.00 28.01 1476 ALA B C 1
ATOM 7233 O O . ALA B 1 469 ? 28.087 -25.555 -5.566 1.00 28.52 1476 ALA B O 1
ATOM 7235 N N . LYS B 1 470 ? 26.971 -23.806 -6.461 1.00 28.46 1477 LYS B N 1
ATOM 7236 C CA . LYS B 1 470 ? 27.601 -23.826 -7.768 1.00 28.09 1477 LYS B CA 1
ATOM 7237 C C . LYS B 1 470 ? 28.313 -22.505 -7.985 1.00 30.28 1477 LYS B C 1
ATOM 7238 O O . LYS B 1 470 ? 28.033 -21.509 -7.313 1.00 27.95 1477 LYS B O 1
ATOM 7244 N N . SER B 1 471 ? 29.230 -22.483 -8.937 1.00 27.88 1478 SER B N 1
ATOM 7245 C CA . SER B 1 471 ? 29.769 -21.182 -9.302 1.00 26.39 1478 SER B CA 1
ATOM 7246 C C . SER B 1 471 ? 28.718 -20.378 -10.064 1.00 28.34 1478 SER B C 1
ATOM 7247 O O . SER B 1 471 ? 27.873 -20.923 -10.790 1.00 26.24 1478 SER B O 1
ATOM 7250 N N . LEU B 1 472 ? 28.745 -19.060 -9.863 1.00 26.84 1479 LEU B N 1
ATOM 7251 C CA . LEU B 1 472 ? 27.924 -18.160 -10.664 1.00 24.79 1479 LEU B CA 1
ATOM 7252 C C . LEU B 1 472 ? 28.785 -17.454 -11.704 1.00 28.28 1479 LEU B C 1
ATOM 7253 O O . LEU B 1 472 ? 28.548 -17.593 -12.912 1.00 27.41 1479 LEU B O 1
ATOM 7258 N N . CYS B 1 473 ? 29.833 -16.765 -11.263 1.00 25.65 1480 CYS B N 1
ATOM 7259 C CA . CYS B 1 473 ? 30.738 -16.207 -12.270 1.00 27.48 1480 CYS B CA 1
ATOM 7260 C C . CYS B 1 473 ? 32.036 -15.830 -11.583 1.00 28.29 1480 CYS B C 1
ATOM 7261 O O . CYS B 1 473 ? 32.093 -15.720 -10.355 1.00 28.45 1480 CYS B O 1
ATOM 7264 N N . ILE B 1 474 ? 33.080 -15.645 -12.386 1.00 28.92 1481 ILE B N 1
ATOM 7265 C CA . ILE B 1 474 ? 34.327 -15.023 -11.939 1.00 30.98 1481 ILE B CA 1
ATOM 7266 C C . ILE B 1 474 ? 34.179 -13.531 -12.206 1.00 35.32 1481 ILE B C 1
ATOM 7267 O O . ILE B 1 474 ? 34.262 -13.113 -13.367 1.00 27.69 1481 ILE B O 1
ATOM 7272 N N . PRO B 1 475 ? 33.928 -12.697 -11.203 1.00 28.46 1482 PRO B N 1
ATOM 7273 C CA . PRO B 1 475 ? 33.596 -11.300 -11.495 1.00 30.24 1482 PRO B CA 1
ATOM 7274 C C . PRO B 1 475 ? 34.767 -10.568 -12.126 1.00 33.17 1482 PRO B C 1
ATOM 7275 O O . PRO B 1 475 ? 35.924 -10.779 -11.758 1.00 34.48 1482 PRO B O 1
ATOM 7279 N N . PHE B 1 476 ? 34.445 -9.688 -13.077 1.00 31.40 1483 PHE B N 1
ATOM 7280 C CA . PHE B 1 476 ? 35.448 -8.769 -13.611 1.00 30.36 1483 PHE B CA 1
ATOM 7281 C C . PHE B 1 476 ? 35.951 -7.796 -12.543 1.00 34.02 1483 PHE B C 1
ATOM 7282 O O . PHE B 1 476 ? 37.130 -7.420 -12.537 1.00 38.37 1483 PHE B O 1
ATOM 7290 N N . LYS B 1 477 ? 35.073 -7.371 -11.636 1.00 32.64 1484 LYS B N 1
ATOM 7291 C CA . LYS B 1 477 ? 35.417 -6.435 -10.566 1.00 39.58 1484 LYS B CA 1
ATOM 7292 C C . LYS B 1 477 ? 35.040 -7.052 -9.223 1.00 37.08 1484 LYS B C 1
ATOM 7293 O O . LYS B 1 477 ? 33.976 -6.755 -8.659 1.00 36.92 1484 LYS B O 1
ATOM 7297 N N . PRO B 1 478 ? 35.886 -7.926 -8.692 1.00 35.92 1485 PRO B N 1
ATOM 7298 C CA . PRO B 1 478 ? 35.585 -8.563 -7.404 1.00 38.54 1485 PRO B CA 1
ATOM 7299 C C . PRO B 1 478 ? 35.570 -7.559 -6.260 1.00 41.14 1485 PRO B C 1
ATOM 7300 O O . PRO B 1 478 ? 36.115 -6.457 -6.353 1.00 38.39 1485 PRO B O 1
ATOM 7304 N N . LEU B 1 479 ? 34.929 -7.967 -5.159 1.00 37.69 1486 LEU B N 1
ATOM 7305 C CA . LEU B 1 479 ? 34.832 -7.107 -3.980 1.00 40.00 1486 LEU B CA 1
ATOM 7306 C C . LEU B 1 479 ? 36.207 -6.791 -3.406 1.00 44.69 1486 LEU B C 1
ATOM 7307 O O . LEU B 1 479 ? 36.451 -5.673 -2.932 1.00 46.88 1486 LEU B O 1
ATOM 7312 N N . CYS B 1 480 ? 37.117 -7.762 -3.450 1.00 43.56 1487 CYS B N 1
ATOM 7313 C CA . CYS B 1 480 ? 38.465 -7.642 -2.914 1.00 42.34 1487 CYS B CA 1
ATOM 7314 C C . CYS B 1 480 ? 39.446 -8.152 -3.954 1.00 46.39 1487 CYS B C 1
ATOM 7315 O O . CYS B 1 480 ? 39.077 -8.871 -4.887 1.00 45.81 1487 CYS B O 1
ATOM 7318 N N . GLU B 1 481 ? 40.719 -7.813 -3.769 1.00 49.84 1488 GLU B N 1
ATOM 7319 C CA . GLU B 1 481 ? 41.755 -8.336 -4.649 1.00 55.22 1488 GLU B CA 1
ATOM 7320 C C . GLU B 1 481 ? 42.438 -9.530 -4.004 1.00 53.26 1488 GLU B C 1
ATOM 7321 O O . GLU B 1 481 ? 42.733 -9.522 -2.804 1.00 52.58 1488 GLU B O 1
ATOM 7327 N N . LEU B 1 482 ? 42.667 -10.563 -4.809 1.00 55.26 1489 LEU B N 1
ATOM 7328 C CA . LEU B 1 482 ? 43.319 -11.779 -4.340 1.00 60.52 1489 LEU B CA 1
ATOM 7329 C C . LEU B 1 482 ? 44.735 -11.478 -3.859 1.00 68.14 1489 LEU B C 1
ATOM 7330 O O . LEU B 1 482 ? 45.548 -10.927 -4.610 1.00 72.04 1489 LEU B O 1
ATOM 7335 N N . GLN B 1 483 ? 45.031 -11.851 -2.618 1.00 68.66 1490 GLN B N 1
ATOM 7336 C CA . GLN B 1 483 ? 46.374 -11.644 -2.102 1.00 67.13 1490 GLN B CA 1
ATOM 7337 C C . GLN B 1 483 ? 47.367 -12.576 -2.792 1.00 72.00 1490 GLN B C 1
ATOM 7338 O O . GLN B 1 483 ? 46.992 -13.640 -3.295 1.00 70.57 1490 GLN B O 1
ATOM 7344 N N . PRO B 1 484 ? 48.634 -12.175 -2.868 1.00 75.53 1491 PRO B N 1
ATOM 7345 C CA . PRO B 1 484 ? 49.656 -13.078 -3.403 1.00 70.37 1491 PRO B CA 1
ATOM 7346 C C . PRO B 1 484 ? 49.712 -14.355 -2.584 1.00 66.65 1491 PRO B C 1
ATOM 7347 O O . PRO B 1 484 ? 49.653 -14.329 -1.353 1.00 63.76 1491 PRO B O 1
ATOM 7351 N N . GLY B 1 485 ? 49.796 -15.484 -3.283 1.00 70.39 1492 GLY B N 1
ATOM 7352 C CA . GLY B 1 485 ? 49.852 -16.768 -2.618 1.00 69.85 1492 GLY B CA 1
ATOM 7353 C C . GLY B 1 485 ? 48.592 -17.194 -1.896 1.00 64.66 1492 GLY B C 1
ATOM 7354 O O . GLY B 1 485 ? 48.608 -18.232 -1.233 1.00 59.68 1492 GLY B O 1
ATOM 7355 N N . ALA B 1 486 ? 47.504 -16.429 -1.992 1.00 58.79 1493 ALA B N 1
ATOM 7356 C CA . ALA B 1 486 ? 46.245 -16.876 -1.409 1.00 56.98 1493 ALA B CA 1
ATOM 7357 C C . ALA B 1 486 ? 45.870 -18.242 -1.974 1.00 50.29 1493 ALA B C 1
ATOM 7358 O O . ALA B 1 486 ? 46.015 -18.500 -3.172 1.00 50.72 1493 ALA B O 1
ATOM 7360 N N . LYS B 1 487 ? 45.428 -19.133 -1.095 1.00 42.82 1494 LYS B N 1
ATOM 7361 C CA . LYS B 1 487 ? 45.036 -20.476 -1.494 1.00 41.53 1494 LYS B CA 1
ATOM 7362 C C . LYS B 1 487 ? 43.549 -20.527 -1.823 1.00 42.18 1494 LYS B C 1
ATOM 7363 O O . LYS B 1 487 ? 42.754 -19.725 -1.333 1.00 38.43 1494 LYS B O 1
ATOM 7369 N N . CYS B 1 488 ? 43.183 -21.479 -2.678 1.00 38.35 1495 CYS B N 1
ATOM 7370 C CA . CYS B 1 488 ? 41.779 -21.799 -2.883 1.00 39.05 1495 CYS B CA 1
ATOM 7371 C C . CYS B 1 488 ? 41.170 -22.283 -1.566 1.00 37.14 1495 CYS B C 1
ATOM 7372 O O . CYS B 1 488 ? 41.881 -22.668 -0.634 1.00 38.82 1495 CYS B O 1
ATOM 7375 N N . VAL B 1 489 ? 39.835 -22.243 -1.485 1.00 36.05 1496 VAL B N 1
ATOM 7376 C CA . VAL B 1 489 ? 39.153 -22.782 -0.308 1.00 36.11 1496 VAL B CA 1
ATOM 7377 C C . VAL B 1 489 ? 39.384 -24.283 -0.167 1.00 36.63 1496 VAL B C 1
ATOM 7378 O O . VAL B 1 489 ? 39.197 -24.840 0.924 1.00 37.10 1496 VAL B O 1
ATOM 7382 N N . CYS B 1 490 ? 39.782 -24.960 -1.254 1.00 42.06 1497 CYS B N 1
ATOM 7383 C CA . CYS B 1 490 ? 40.149 -26.371 -1.167 1.00 40.63 1497 CYS B CA 1
ATOM 7384 C C . CYS B 1 490 ? 41.472 -26.573 -0.442 1.00 45.81 1497 CYS B C 1
ATOM 7385 O O . CYS B 1 490 ? 41.740 -27.682 0.035 1.00 39.50 1497 CYS B O 1
ATOM 7388 N N . GLY B 1 491 ? 42.307 -25.536 -0.353 1.00 42.55 1498 GLY B N 1
ATOM 7389 C CA . GLY B 1 491 ? 43.566 -25.620 0.358 1.00 44.12 1498 GLY B CA 1
ATOM 7390 C C . GLY B 1 491 ? 44.713 -26.270 -0.386 1.00 51.13 1498 GLY B C 1
ATOM 7391 O O . GLY B 1 491 ? 45.870 -26.069 0.004 1.00 59.41 1498 GLY B O 1
ATOM 7392 N N . LYS B 1 492 ? 44.399 -27.030 -1.385 1.00 52.64 1499 LYS B N 1
ATOM 7393 C CA . LYS B 1 492 ? 45.318 -27.780 -2.143 1.00 59.51 1499 LYS B CA 1
ATOM 7394 C C . LYS B 1 492 ? 46.020 -27.019 -3.273 1.00 55.63 1499 LYS B C 1
ATOM 7395 O O . LYS B 1 492 ? 47.170 -27.180 -3.440 1.00 63.11 1499 LYS B O 1
ATOM 7399 N N . ASN B 1 493 ? 45.350 -26.166 -4.014 1.00 43.88 1500 ASN B N 1
ATOM 7400 C CA . ASN B 1 493 ? 45.894 -25.385 -5.114 1.00 48.46 1500 ASN B CA 1
ATOM 7401 C C . ASN B 1 493 ? 45.865 -23.894 -4.784 1.00 53.39 1500 ASN B C 1
ATOM 7402 O O . ASN B 1 493 ? 45.007 -23.432 -4.023 1.00 52.18 1500 ASN B O 1
ATOM 7407 N N . PRO B 1 494 ? 46.806 -23.116 -5.312 1.00 57.64 1501 PRO B N 1
ATOM 7408 C CA . PRO B 1 494 ? 46.720 -21.662 -5.150 1.00 52.17 1501 PRO B CA 1
ATOM 7409 C C . PRO B 1 494 ? 45.469 -21.126 -5.824 1.00 48.00 1501 PRO B C 1
ATOM 7410 O O . PRO B 1 494 ? 44.963 -21.702 -6.791 1.00 47.12 1501 PRO B O 1
ATOM 7414 N N . ALA B 1 495 ? 44.959 -20.021 -5.289 1.00 45.39 1502 ALA B N 1
ATOM 7415 C CA . ALA B 1 495 ? 43.783 -19.396 -5.877 1.00 48.30 1502 ALA B CA 1
ATOM 7416 C C . ALA B 1 495 ? 44.152 -18.721 -7.188 1.00 45.14 1502 ALA B C 1
ATOM 7417 O O . ALA B 1 495 ? 45.171 -18.031 -7.281 1.00 43.99 1502 ALA B O 1
ATOM 7419 N N . LYS B 1 496 ? 43.315 -18.915 -8.206 1.00 43.86 1503 LYS B N 1
ATOM 7420 C CA . LYS B 1 496 ? 43.504 -18.159 -9.434 1.00 43.27 1503 LYS B CA 1
ATOM 7421 C C . LYS B 1 496 ? 42.675 -16.888 -9.441 1.00 43.33 1503 LYS B C 1
ATOM 7422 O O . LYS B 1 496 ? 43.106 -15.883 -10.021 1.00 49.45 1503 LYS B O 1
ATOM 7424 N N . TYR B 1 497 ? 41.525 -16.851 -8.818 1.00 44.67 1504 TYR B N 1
ATOM 7425 C CA . TYR B 1 497 ? 40.671 -15.675 -8.803 1.00 43.63 1504 TYR B CA 1
ATOM 7426 C C . TYR B 1 497 ? 39.560 -15.757 -7.782 1.00 45.10 1504 TYR B C 1
ATOM 7427 O O . TYR B 1 497 ? 39.097 -16.847 -7.448 1.00 42.30 1504 TYR B O 1
ATOM 7436 N N . TYR B 1 498 ? 39.130 -14.629 -7.295 1.00 32.90 1505 TYR B N 1
ATOM 7437 C CA . TYR B 1 498 ? 37.884 -14.602 -6.545 1.00 34.06 1505 TYR B CA 1
ATOM 7438 C C . TYR B 1 498 ? 36.739 -15.001 -7.469 1.00 39.36 1505 TYR B C 1
ATOM 7439 O O . TYR B 1 498 ? 36.620 -14.493 -8.587 1.00 30.56 1505 TYR B O 1
ATOM 7448 N N . THR B 1 499 ? 35.898 -15.917 -7.006 1.00 33.32 1506 THR B N 1
ATOM 7449 C CA . THR B 1 499 ? 34.790 -16.428 -7.805 1.00 29.48 1506 THR B CA 1
ATOM 7450 C C . THR B 1 499 ? 33.529 -16.376 -6.967 1.00 28.93 1506 THR B C 1
ATOM 7451 O O . THR B 1 499 ? 33.551 -16.738 -5.784 1.00 29.36 1506 THR B O 1
ATOM 7455 N N . LEU B 1 500 ? 32.447 -15.901 -7.570 1.00 28.16 1507 LEU B N 1
ATOM 7456 C CA . LEU B 1 500 ? 31.150 -15.829 -6.916 1.00 28.76 1507 LEU B CA 1
ATOM 7457 C C . LEU B 1 500 ? 30.434 -17.173 -7.030 1.00 27.11 1507 LEU B C 1
ATOM 7458 O O . LEU B 1 500 ? 30.225 -17.666 -8.156 1.00 28.13 1507 LEU B O 1
ATOM 7463 N N . PHE B 1 501 ? 30.049 -17.732 -5.865 1.00 27.34 1508 PHE B N 1
ATOM 7464 C CA . PHE B 1 501 ? 29.352 -19.003 -5.699 1.00 27.13 1508 PHE B CA 1
ATOM 7465 C C . PHE B 1 501 ? 28.013 -18.794 -4.997 1.00 32.39 1508 PHE B C 1
ATOM 7466 O O . PHE B 1 501 ? 27.871 -17.900 -4.157 1.00 29.95 1508 PHE B O 1
ATOM 7474 N N . GLY B 1 502 ? 27.040 -19.653 -5.302 1.00 29.05 1509 GLY B N 1
ATOM 7475 C CA . GLY B 1 502 ? 25.809 -19.649 -4.530 1.00 32.66 1509 GLY B CA 1
ATOM 7476 C C . GLY B 1 502 ? 24.908 -20.795 -4.931 1.00 33.88 1509 GLY B C 1
ATOM 7477 O O . GLY B 1 502 ? 25.215 -21.576 -5.839 1.00 33.39 1509 GLY B O 1
ATOM 7478 N N . ARG B 1 503 ? 23.786 -20.898 -4.226 1.00 30.96 1510 ARG B N 1
ATOM 7479 C CA . ARG B 1 503 ? 22.727 -21.792 -4.671 1.00 31.32 1510 ARG B CA 1
ATOM 7480 C C . ARG B 1 503 ? 21.996 -21.118 -5.822 1.00 36.40 1510 ARG B C 1
ATOM 7481 O O . ARG B 1 503 ? 21.749 -19.908 -5.797 1.00 40.28 1510 ARG B O 1
ATOM 7489 N N . SER B 1 504 ? 21.703 -21.888 -6.861 1.00 36.34 1511 SER B N 1
ATOM 7490 C CA . SER B 1 504 ? 21.322 -21.298 -8.130 1.00 39.10 1511 SER B CA 1
ATOM 7491 C C . SER B 1 504 ? 19.972 -21.816 -8.599 1.00 55.60 1511 SER B C 1
ATOM 7492 O O . SER B 1 504 ? 19.490 -22.865 -8.159 1.00 46.50 1511 SER B O 1
ATOM 7495 N N . TYR B 1 505 ? 19.376 -21.049 -9.511 1.00 69.32 1512 TYR B N 1
ATOM 7496 C CA . TYR B 1 505 ? 18.175 -21.447 -10.238 1.00 73.39 1512 TYR B CA 1
ATOM 7497 C C . TYR B 1 505 ? 18.552 -22.321 -11.433 1.00 85.97 1512 TYR B C 1
ATOM 7498 O O . TYR B 1 505 ? 19.728 -22.636 -11.645 1.00 87.89 1512 TYR B O 1
#

B-factor: mean 41.16, std 14.01, range [19.28, 99.11]

Foldseek 3Di:
DPDFCLPPVQVQLVCQCVLLVQWDDDPDAQDIDGGPLLVLLVVLLCVQLVVVVVVVVEEEDDFDQKAFPVLVVLAQWDWDQADPVHGDPGIITGAQDCLSRVVLVLQVQAAALVSDKHKYKYWDKGAHRDPPHHDPLAGGGIFTKMKIKIWHPDLVVLVVVLVVSQVSLQCCCCVQLLFHWFWFWAFPVPADPQADTKIWTKGAQQSQLAIETFWIKTWNAQSSQVSSVSWYADPPDPPDIDGITMMMIMGTSNSVVVSQRQQAGPLHHAGQQNSRLAQEEEFEQPPVLVVVQVVLLVVLVVVQVVLVHRYHYPPDPVDHSVRVVSSVLSSNRQWYWYDYSVCVVVQWIWIAGNRPRDIDIGHNVCSNPVSVVSSVVSSVVSSVVNVVVQVVQEEEDAADVVCLVSQVVSHKYWYQAARDPVVQVVQQVVSPVGGKHWDRQGPDDPDDDQGNVPPGHGPGGTIIHHHD/DFDDFCLPDPQVSLVCQCVLLVQWDDDPDAQDIDGGPLLVLLVVLLCVQLVVVVVVVVEEEDDFDQKAFPCLVPVFPQADCVQVVFWAWDQDDPPDGDPGIITGAQDCLSRPLLVLLVQQAAQVSDKHKYKYWDKGAGRDPPHHDPLAGGGIFTKMKIKIWGQDLVVLVVVLVVSQVSLQCCCCVQLLFHWFWFWAFCQPARVQADTKIWTKGAQLSQLAIETFWIKTWRAQSSQVRSVSWYDDPVDPPDIRGITMMMIMGTSNSVVSSQRQQAGSLHGAGQQSRRLAQEEEEEAQDPDVLVVLQVVVSVVLVVVQVVLVHHYHYDPDPVDHSVRVVSSVLSSNRQWYWYTYSVQSVVQWIWIAGSRPRDIDIGHNVCSNPVSVVSSVVVSVVSSVVNVVVLVVQEEEDEALVVCLVSQLVSGKYWYFAQSDPVVQVVQQVVSCVPRCRGKHFDHQGPDDPDFDDVQRPGNVRPHRGPGTTIIHHHD

Organism: Homo sapiens (NCBI:txid9606)

GO terms:
  GO:0004818 glutamate-tRNA ligase activity (F, IDA)
  GO:0004827 proline-tRNA ligase activity (F, IDA)
  GO:0005829 cytosol (C, IDA)
  GO:0008270 zinc ion binding (F, IDA)
  GO:0035613 RNA stem-loop binding (F, IDA)
  GO:0017101 aminoacyl-tRNA synthetase multienzyme complex (C, IDA)
  GO:0097452 GAIT complex (C, IDA)
  GO:1990904 ribonucleoprotein complex (C, IDA)
  GO:0017148 negative regulation of translation (P, IDA)
  GO:0006424 glutamyl-tRNA aminoacylation (P, IDA)
  GO:0006433 prolyl-tRNA aminoacylation (P, IDA)
  GO:0071346 cellular response to type II interferon (P, IDA)
  GO:0004827 proline-tRNA ligase activity (F, EXP)
  GO:0016020 membrane (C, EXP)
  GO:0017148 negative regulation of translation (P, IMP)
  GO:0140212 regulation of long-chain fatty acid import into cell (P, IMP)
  GO:0005515 protein binding (F, IPI)
  GO:0042803 protein homodimerization activity (F, IPI)
  GO:0004818 glutamate-tRNA ligase activity (F, TAS)
  GO:0004827 proline-tRNA ligase activity (F, TAS)

Secondary structure (DSSP, 8-state):
--S-TTS-HHHHHHHHHHHTT-EEE-SSTT-EEE-HHHHHHHHHHHHHHHHHHHHTT-EE-B--SEEEHHHHT----EEEEEETTEEEEEEEEEPSSSHHHHHHHHHHH-SSGGG--EEEEEEEEEE----SPPBTTTB-SEEEEEEEEEEESSHHHHHHHHHHHHHHHHHIIIIIS----EEEE--TTTS-TTSSEEEEEEEEETTTTEEEEEEEEEEEETHHHHHHT-EEE-SSSTT-EEEPEEEEEEEETHHHHHHHHHH-BTTB----TTT-S-SEEEEE--HHHHHHHHHHHHHHHHHHHHTT--EEE---TTS-HHHHHHHHHHTT-SEEEEE-HHHHHTTEEEEEETTT--EEEEEGGGHHHHHHHHHHHHHHHHHHHHHHHHHHHEEE--SHHHHHHHHHTT-EEEEEE---HHHHHHHHHHT--PPPEEEEEESS-SS----TTSSS---EEEEEE-B-/-----TTT-HHHHHHHHHHHTT-EEE-SSTT-EEE-HHHHHHHHHHHHHHHHHHHHTT-EE-B--SEEEHHHHHHS--S-GGGGGG-EEEEEETTEEEEEEEEEPSSSHHHHHHHHHHH--SGGG--EEEEEEEEEE----SPPBTTTB-SEEEEEEEEEEESSHHHHHHHHHHHHHHHHHIIIIIS----EEEE--TTTS-TTSSEEEEEEEEETTTTEEEEEEEEEEEETHHHHHHT-EE--TTSTT--EEPEEEEEEEETHHHHHHHHHH-BTTB----TTT-S-SEEEEE-----SHHHHHHHHHHHHHHHHHHTT--EEE---TTS-HHHHHHHHHHTT-SEEEEE-HHHHHTTEEEEEETTT--EEEEEGGGHHHHHHHHHHHHHHHHHHHHHHHHHHHEEE--SHHHHHHHHHTT-EEEEEE---HHHHHHHHHHHHHH-----EEEEEESS-SSPPPTTPBPTTSSSB--EEEEEE-B-

InterPro domains:
  IPR000738 WHEP-TRS domain [PF00458] (753-805)
  IPR000738 WHEP-TRS domain [PF00458] (826-878)
  IPR000738 WHEP-TRS domain [PF00458] (904-955)
  IPR000738 WHEP-TRS domain [PS00762] (760-788)
  IPR000738 WHEP-TRS domain [PS00762] (833-861)
  IPR000738 WHEP-TRS domain [PS00762] (911-939)
  IPR000738 WHEP-TRS domain [PS51185] (749-805)
  IPR000738 WHEP-TRS domain [PS51185] (822-878)
  IPR000738 WHEP-TRS domain [PS51185] (900-956)
  IPR000738 WHEP-TRS domain [SM00991] (753-810)
  IPR000738 WHEP-TRS domain [SM00991] (826-888)
  IPR000738 WHEP-TRS domain [SM00991] (904-966)
  IPR000924 Glutamyl/glutaminyl-tRNA synthetase [PR00987] (201-213)
  IPR000924 Glutamyl/glutaminyl-tRNA synthetase [PR00987] (215-226)
  IPR000924 Glutamyl/glutaminyl-tRNA synthetase [PR00987] (230-243)
  IPR000924 Glutamyl/glutaminyl-tRNA synthetase [PR00987] (375-385)
  IPR000924 Glutamyl/glutaminyl-tRNA synthetase [PR00987] (391-399)
  IPR001412 Aminoacyl-tRNA synthetase, class I, conserved site [PS00178] (204-215)
  IPR002314 Aminoacyl-tRNA synthetase, class II (G/ P/ S/T) [PF00587] (1113-1284)
  IPR004154 Anticodon-binding [PF03129] (1303-1403)

CATH classification: 3.30.930.10 (+2 more: 3.40.50.800, 3.30.110.30)

Sequence (955 aa):
LEAKKEENLADWYSQVITKSEMIEYHDISGCYILRPWAYAIWEAIKDFFDAEIKKLGVENCYFPMFVSQSALEKPEVAWVTRSGKTELAEPIAIRPTSETVMYPAYAKWVQSHRDLPIKLNQWCNVVRWEFKHPQPFLRTREFLWQEGHSAFATMEEAAEEVLQILDLYAQVYEELLAIPVVKGRKTEKEKFAGGDYTTTIEAFISASGRAIQGGTSHHLGQNFSKMFEIVFEDPKIPGEKQFAYQNSWGLTTRTIGVMTMVHGDNMGLVLPPRVACVQVVIIPCSEEDKEALIAKCNDYRRRLLSVNIRVRADLRDNYSPGWKFNHWELKGVPIRLEVGPRDMKSCQFVAVRRDTGEKLTVAENEAETKLQAILEDIQVTLFTRASEDLKTHMVVANTMEDFQKILDSGKIVQIPFCGEIDCEDWIKKTTASMGAKSLCIPFKPLCELKCVCGKNPAKYYTLFGRSYGLEAKKEENLADWYSQVITKSEMIEYHDISGCYILRPWAYAIWEAIKDFFDAEIKKLGVENCYFPMFVSQSALEKEKTHVADFAPEVAWVTRSGKTELAEPIAIRPTSETVMYPAYAKWVQSHRDLPIKLNQWCNVVRWEFKHPQPFLRTREFLWQEGHSAFATMEEAAEEVLQILDLYAQVYEELLAIPVVKGRKTEKEKFAGGDYTTTIEAFISASGRAIQGGTSHHLGQNFSKMFEIVFEDPKIPGEKQFAYQNSWGLTTRTIGVMTMVHGDNMGLVLPPRVACVQVVIIPCGISEEDKEALIAKCNDYRRRLLSVNIRVRADLRDNYSPGWKFNHWELKGVPIRLEVGPRDMKSCQFVAVRRDTGEKLTVAENEAETKLQAILEDIQVTLFTRASEDLKTHMVVANTMEDFQKILDSGKIVQIPFCGEIDCEDWIKKTTARDQDMGAKSLCIPFKPLCELQPGAKCVCGKNPAKYYTLFGRSY

Solvent-accessible surface area: 37859 Å² total; per-residue (Å²): 53,91,25,100,35,128,100,91,29,61,72,0,4,35,67,1,0,36,86,0,56,0,2,29,81,29,88,15,80,2,2,34,2,15,38,22,16,0,13,26,1,5,45,23,0,38,101,28,0,22,47,38,0,96,157,45,44,3,91,8,1,13,0,2,0,0,0,17,64,89,14,38,123,170,148,42,8,0,14,0,24,61,0,6,98,70,144,17,121,51,33,12,0,0,0,23,40,0,14,26,4,0,0,47,2,0,24,125,41,7,68,24,87,74,44,19,67,20,45,8,0,0,29,12,6,0,0,91,6,85,139,139,150,31,38,13,12,3,100,23,28,16,31,18,24,0,4,0,2,0,0,4,23,55,82,111,60,0,24,108,5,0,94,73,0,0,61,12,0,9,44,0,0,54,102,2,0,0,1,14,16,17,62,0,97,28,0,106,71,72,57,70,98,20,4,74,73,4,3,0,0,6,2,16,0,42,46,40,10,77,0,2,50,4,6,25,0,26,5,0,1,43,54,16,0,115,93,20,100,0,40,6,118,35,94,183,94,127,90,101,64,60,57,0,48,0,0,6,4,8,2,29,6,53,0,0,0,0,0,0,2,34,17,4,45,64,84,0,0,4,1,0,5,108,2,0,53,14,18,0,0,0,0,20,63,104,90,79,50,59,66,42,15,69,51,45,0,41,38,1,83,123,56,0,84,85,60,132,3,94,19,81,15,0,52,77,141,64,36,63,57,44,95,4,48,72,26,12,39,16,13,0,5,1,0,20,0,21,0,9,56,204,28,28,126,64,81,56,0,26,0,10,18,15,20,66,39,92,137,30,91,6,46,26,125,88,0,48,103,79,0,75,50,8,5,81,66,1,29,92,28,8,63,61,104,10,35,105,48,21,166,78,34,22,45,54,4,90,71,31,78,72,0,50,61,35,2,78,77,25,46,4,0,2,0,8,0,1,6,74,67,117,10,3,45,106,0,74,125,58,1,80,131,62,7,0,23,5,2,0,9,6,65,114,53,86,55,102,116,91,9,16,36,55,97,48,102,19,136,63,17,0,0,0,0,53,46,49,74,20,86,18,90,34,124,138,88,32,62,75,0,2,33,57,0,0,39,81,0,57,0,2,31,87,30,93,16,72,2,2,31,3,15,40,25,20,0,12,20,0,3,46,27,0,45,104,38,0,23,52,38,0,99,157,49,43,3,89,9,1,14,0,2,0,0,0,13,68,79,15,8,113,137,42,82,5,64,55,87,110,99,56,65,40,6,0,12,0,22,58,9,12,96,97,104,19,111,83,26,9,0,0,0,22,37,0,11,6,4,0,0,45,2,0,25,106,30,5,144,19,94,125,48,17,65,18,47,8,0,0,28,10,5,0,0,86,7,7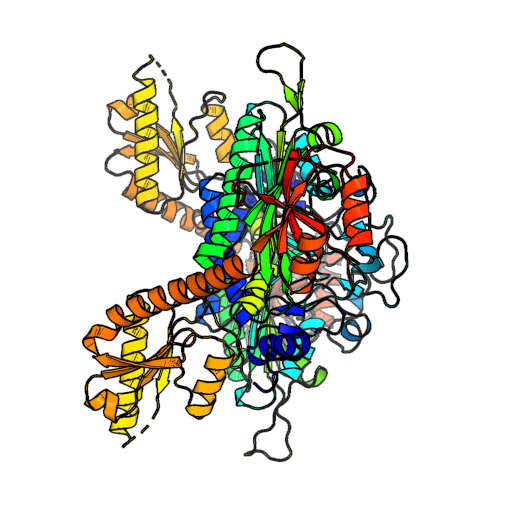7,128,71,155,24,34,10,13,2,72,26,28,15,32,20,23,0,4,0,2,0,0,5,19,62,107,71,67,0,25,109,6,0,96,70,0,2,56,11,0,5,43,0,0,55,90,4,0,0,2,13,15,17,72,0,62,18,0,81,67,52,40,44,63,16,4,70,62,2,2,0,0,5,2,17,0,47,46,40,12,76,0,3,49,4,6,25,0,26,4,0,3,43,66,0,0,109,36,16,89,0,37,6,125,42,121,86,78,113,80,105,127,44,40,0,56,0,0,5,4,8,1,27,8,54,0,0,0,0,0,0,2,35,17,4,43,46,89,0,0,4,2,0,6,116,2,0,52,16,17,0,0,0,0,13,24,64,113,119,98,76,54,45,65,45,3,64,55,44,0,42,63,3,71,104,57,0,79,91,58,130,3,94,20,89,13,0,69,78,112,71,45,66,48,42,91,6,42,46,25,13,40,14,9,0,6,1,0,28,0,18,0,6,40,140,25,26,138,58,77,54,0,15,1,10,20,14,21,70,43,90,121,46,80,6,46,29,118,79,0,50,89,68,0,67,51,10,4,99,68,1,25,92,27,7,64,58,106,12,34,100,47,21,167,76,39,22,43,44,5,87,67,38,122,75,0,22,66,44,2,41,73,29,62,3,0,2,0,4,0,17,6,93,89,107,9,2,61,101,0,85,62,9,0,40,174,70,89,123,72,7,0,73,5,2,0,16,9,92,142,51,94,56,146,40,124,130,68,27,122,5,15,34,43,130,36,93,17,60,55,19,0,0,0,0,30,25,59

Radius of gyration: 30.61 Å; Cα contacts (8 Å, |Δi|>4): 2112; chains: 2; bounding box: 82×64×82 Å